Protein AF-A0A1W9M926-F1 (afdb_monomer_lite)

Sequence (802 aa):
GASPGLSLGDALQNATPGSVIRVARGFYTEPLTLTNIDGVTIEGGWTHTEGKWLRDKADPNTTVIMAMNAPSAVLLKNAPRTEVQGFTLVGTGGSAMNIENSSGIKISGNIIHIPLETASSARDSSGKTGAAGIKIAGTDGEIVKNRIHLIGDSVCGIVLSELTGDVRIENNIVYLQGNASEGIAEIGEKATPGTLLNNEFYGDADMILYRDGNSGKIMMNCSQLNDKSLADIAKRGGNFCNRLDMYAPCPPICAEVVTIPPIDDTDSDSMPDNWEIYYFNSLLQDGTGDYDNDGTKDSDEYLNLTSPADWKLKITLRPGDAADKGAQWSIDGGATWRRSGDSISDAGEYTLSFKEIPGWTAPETRSLTAENNQNLSVIAAYTLNSYTLNVSKSGCTGEIKINGEIQTVPWDGKFIWGEQVTLEAVQGTDCAFAQWTGGIITNPIAVTMDSDKTIKAAFAEAVPYFPAPRVTSVYMTLSGRIFDASDQHISDGDEVAAYIMSDTDKAANGLIAGWARYAAGYSLKIFGDDPATPEKDGAVEGDTIFLKTYNAARKREYALTLISGDNVWKNSALKTADWKYPFLESIPLHTGWNIISFGVNKCFYVGKKPACPMIEGIEYEAVGSIAEILSSIEGQYSYVRGFDCTGTKIYNLSRWSDMTYMAAGYGYEIKVNDDADVDEKGLIYLEMKGESVSGDKAIPLQKGWNLVGYLGKKVFYTGDMPEVIYPKDPVMCRITNIADAFCSIADQYSYIKAFDKTGAKFYNLSQWSNLKYAGPGYGYWIRVTDRDGVNLVWDSSCAKCG

Foldseek 3Di:
DDDPDPALVRVQVPDAAQEEAEDEFDEAQAAAAHEQHEQYEYAYQWHADPNDIDHALLAQLRAEFHNQPDQESEHAYNYENYEYGSHEFEGAAAENYEHELYEAYHYAHYEFEYDAVRQDDDQPPVRDQRYERYEYENYAHEDEHYEFEYEYARYEHYEFEHYPDAYAYYQYEHAYAYHAYEDYEYDDLRRAHLYDEQYEAHYAQRYFDYQDHNVRDTHRDPCCQADCVPVPRNYGHNYHYDHDHHPPQDDPVNNPPDPPDPQDLVVPLQAGPSQCCNQPVDSPQSQQDQQQPPPDTNNNCSVVSHHSQLFQEFEAEPDVVVLVQPKFKDQPQPPDTHGGGHTHNDWAWGWIDIDDGQQKDWADIGIDTGDSSHRDYYYTYIHGDKAKEFEEEDDDDKFKDKQRHTDDPRDMDMDTAQDKIWIFIGADLQKDWQAKPPRHRDGTDIDGPRYHYYIYIYIYGDDDPDDAADDDPWWEKEKEFEAELVRHGADFSKKKWKFFDDPVDPDDGGHTQWIDTADVIDIITFGAADPVDPDRRGHDQFTFIWMWIQRPVVRDIFTWDWDDWDRTTDTPYYTYTYIYGFNKWKFKDAAFKAKWFDQALEKEFEDDDDPFDAWPPRHYHYDPDPCVQQVQQPPFWQWKWWQTPVGIWIDGVDPPGPDTIDGHQTIMMTHGHPPGDADPVRIGIRIDGHHGFALQIWRFDDAFKGWTAGGHQEKEFEDDDDPADAIPDHHYFYDHDQCLQFVLCPPFWQKKWWAGPVGIFIDGVDPPGPDGIDGHGIIMITHTHPDHGRITGRPDPSNHGD

Secondary structure (DSSP, 8-state):
-PPPPSSHHHHHHT--TT-EEEEESEEE-S-EEEES--S-EEEEEEEEETTEEEE-SS-GGGEEEE-TTSS-SEEEES-TT-EEES-EEE-SSSEEEEEES-TTEEEES-EEEE-GGG---PPPTT---SSEEEEEES--EEEES-EEEEESTT-EEEEEES-SS-EEEES-EEEEESTT-EEEEEESTT---SEEES-EEEEETT-EEEE-TTT--EE-SHHHHHSSSS-S-SEEE--EEEEE-TTPPPPTTT--------S--SS-SSS-HHHHHHHTSSS---S-S-SS-SSS-HHHHHHHT--TT--SEEEEEESHHHHHTT--EESBTTSSPBPTT-EE-S-EEEEEEE---TTEEPPPPEEEEE-TT--EEEEEEPEEPEEEEEEEEESSS-EEEETTEEE-SSEEEEEETT-EEEEEEEPBTTEEEEEBGGGB--SSEEEE-SS-EEEEEEEEEPPPSSPPPPP-S-EEEEEE-EE-TTSPBPPTT-EEEEEE--SS--SS--EEEEEEE-SSSEEEEEEBP-TTSSS--SB-TTPBEEEEEEETTTTEEEE-EEEEE--B--TT-EEEEEEEPPPEEEEEEESEEEEEE--BSEEEESSS---S---TT-EEEE-S-HHHHTGGGTTSEEEEEEEETTEEEEE-SSTT----EEETTBEEEEEE-TT----TTSEEEEEEESPBPPTTS-EEE-SEEEEEEP-SSEEEESSSPP----SSS-EEEE-SSGGGGGGGGTTTEEEEEEEETTEEEEE-SSTT----EE-TTBEEEEEE-S-SSEEE-SS-TTS---

Radius of gyration: 45.55 Å; chains: 1; bounding box: 112×53×126 Å

pLDDT: mean 83.93, std 14.17, range [36.62, 98.06]

Structure (mmCIF, N/CA/C/O backbone):
data_AF-A0A1W9M926-F1
#
_entry.id   AF-A0A1W9M926-F1
#
loop_
_atom_site.group_PDB
_atom_site.id
_atom_site.type_symbol
_atom_site.label_atom_id
_atom_site.label_alt_id
_atom_site.label_comp_id
_atom_site.label_asym_id
_atom_site.label_entity_id
_atom_site.label_seq_id
_atom_site.pdbx_PDB_ins_code
_atom_site.Cartn_x
_atom_site.Cartn_y
_atom_site.Cartn_z
_atom_site.occupancy
_atom_site.B_iso_or_equiv
_atom_site.auth_seq_id
_atom_site.auth_comp_id
_atom_site.auth_asym_id
_atom_site.auth_atom_id
_atom_site.pdbx_PDB_model_num
ATOM 1 N N . GLY A 1 1 ? -50.169 9.033 55.155 1.00 41.88 1 GLY A N 1
ATOM 2 C CA . GLY A 1 1 ? -50.485 9.787 53.934 1.00 41.88 1 GLY A CA 1
ATOM 3 C C . GLY A 1 1 ? -50.122 11.229 54.166 1.00 41.88 1 GLY A C 1
ATOM 4 O O . GLY A 1 1 ? -50.717 11.841 55.040 1.00 41.88 1 GLY A O 1
ATOM 5 N N . ALA A 1 2 ? -49.134 11.723 53.429 1.00 37.06 2 ALA A N 1
ATOM 6 C CA . ALA A 1 2 ? -48.926 13.147 53.197 1.00 37.06 2 ALA A CA 1
ATOM 7 C C . ALA A 1 2 ? -49.417 13.453 51.770 1.00 37.06 2 ALA A C 1
ATOM 9 O O . ALA A 1 2 ? -49.524 12.528 50.960 1.00 37.06 2 ALA A O 1
ATOM 10 N N . SER A 1 3 ? -49.745 14.712 51.476 1.00 41.66 3 SER A N 1
ATOM 11 C CA . SER A 1 3 ? -50.031 15.137 50.097 1.00 41.66 3 SER A CA 1
ATOM 12 C C . SER A 1 3 ? -48.819 14.845 49.203 1.00 41.66 3 SER A C 1
ATOM 14 O O . SER A 1 3 ? -47.698 14.969 49.702 1.00 41.66 3 SER A O 1
ATOM 16 N N . PRO A 1 4 ? -48.987 14.516 47.906 1.00 50.03 4 PRO A N 1
ATOM 17 C CA . PRO A 1 4 ? -47.882 14.666 46.967 1.00 50.03 4 PRO A CA 1
ATOM 18 C C . PRO A 1 4 ? -47.344 16.101 47.071 1.00 50.03 4 PRO A C 1
ATOM 20 O O . PRO A 1 4 ? -48.129 17.057 47.086 1.00 50.03 4 PRO A O 1
ATOM 23 N N . GLY A 1 5 ? -46.023 16.233 47.211 1.00 51.94 5 GLY A N 1
ATOM 24 C CA . GLY A 1 5 ? -45.343 17.520 47.080 1.00 51.94 5 GLY A CA 1
ATOM 25 C C . GLY A 1 5 ? -45.495 18.030 45.649 1.00 51.94 5 GLY A C 1
ATOM 26 O O . GLY A 1 5 ? -45.575 17.231 44.717 1.00 51.94 5 GLY A O 1
ATOM 27 N N . LEU A 1 6 ? -45.568 19.349 45.474 1.00 60.62 6 LEU A N 1
ATOM 28 C CA . LEU A 1 6 ? -45.731 19.958 44.149 1.00 60.62 6 LEU A CA 1
ATOM 29 C C . LEU A 1 6 ? -44.411 19.983 43.352 1.00 60.62 6 LEU A C 1
ATOM 31 O O . LEU A 1 6 ? -44.442 20.184 42.142 1.00 60.62 6 LEU A O 1
ATOM 35 N N . SER A 1 7 ? -43.279 19.752 44.023 1.00 78.50 7 SER A N 1
ATOM 36 C CA . SER A 1 7 ? -41.919 19.683 43.473 1.00 78.50 7 SER A CA 1
ATOM 37 C C . SER A 1 7 ? -41.046 18.691 44.262 1.00 78.50 7 SER A C 1
ATOM 39 O O . SER A 1 7 ? -41.412 18.273 45.370 1.00 78.50 7 SER A O 1
ATOM 41 N N . LEU A 1 8 ? -39.875 18.328 43.722 1.00 83.06 8 LEU A N 1
ATOM 42 C CA . LEU A 1 8 ? -38.863 17.549 44.446 1.00 83.06 8 LEU A CA 1
ATOM 43 C C . LEU A 1 8 ? -38.283 18.371 45.611 1.00 83.06 8 LEU A C 1
ATOM 45 O O . LEU A 1 8 ? -38.118 17.842 46.712 1.00 83.06 8 LEU A O 1
ATOM 49 N N . GLY A 1 9 ? -38.052 19.671 45.411 1.00 82.94 9 GLY A N 1
ATOM 50 C CA . GLY A 1 9 ? -37.589 20.593 46.447 1.00 82.94 9 GLY A CA 1
ATOM 51 C C . GLY A 1 9 ? -38.538 20.693 47.646 1.00 82.94 9 GLY A C 1
ATOM 52 O O . GLY A 1 9 ? -38.073 20.695 48.789 1.00 82.94 9 GLY A O 1
ATOM 53 N N . ASP A 1 10 ? -39.856 20.704 47.422 1.00 83.19 10 ASP A N 1
ATOM 54 C CA . ASP A 1 10 ? -40.851 20.676 48.505 1.00 83.19 10 ASP A CA 1
ATOM 55 C C . ASP A 1 10 ? -40.816 19.349 49.274 1.00 83.19 10 ASP A C 1
ATOM 57 O O . ASP A 1 10 ? -40.918 19.341 50.504 1.00 83.19 10 ASP A O 1
ATOM 61 N N . ALA A 1 11 ? -40.664 18.220 48.573 1.00 86.06 11 ALA A N 1
ATOM 62 C CA . ALA A 1 11 ? -40.590 16.902 49.201 1.00 86.06 11 ALA A CA 1
ATOM 63 C C . ALA A 1 11 ? -39.337 16.756 50.084 1.00 86.06 11 ALA A C 1
ATOM 65 O O . ALA A 1 11 ? -39.424 16.219 51.189 1.00 86.06 11 ALA A O 1
ATOM 66 N N . LEU A 1 12 ? -38.196 17.286 49.630 1.00 87.56 12 LEU A N 1
ATOM 67 C CA . LEU A 1 12 ? -36.934 17.298 50.376 1.00 87.56 12 LEU A CA 1
ATOM 68 C C . LEU A 1 12 ? -36.994 18.217 51.606 1.00 87.56 12 LEU A C 1
ATOM 70 O O . LEU A 1 12 ? -36.557 17.820 52.684 1.00 87.56 12 LEU A O 1
ATOM 74 N N . GLN A 1 13 ? -37.575 19.417 51.484 1.00 86.25 13 GLN A N 1
ATOM 75 C CA . GLN A 1 13 ? -37.708 20.359 52.608 1.00 86.25 13 GLN A CA 1
ATOM 76 C C . GLN A 1 13 ? -38.656 19.868 53.710 1.00 86.25 13 GLN A C 1
ATOM 78 O O . GLN A 1 13 ? -38.447 20.182 54.880 1.00 86.25 13 GLN A O 1
ATOM 83 N N . ASN A 1 14 ? -39.695 19.108 53.352 1.00 86.00 14 ASN A N 1
ATOM 84 C CA . ASN A 1 14 ? -40.671 18.560 54.300 1.00 86.00 14 ASN A CA 1
ATOM 85 C C . ASN A 1 14 ? -40.323 17.137 54.777 1.00 86.00 14 ASN A C 1
ATOM 87 O O . ASN A 1 14 ? -41.123 16.507 55.476 1.00 86.00 14 ASN A O 1
ATOM 91 N N . ALA A 1 15 ? -39.149 16.617 54.411 1.00 88.44 15 ALA A N 1
ATOM 92 C CA . ALA A 1 15 ? -38.682 15.321 54.871 1.00 88.44 15 ALA A CA 1
ATOM 93 C C . ALA A 1 15 ? -38.486 15.301 56.397 1.00 88.44 15 ALA A C 1
ATOM 95 O O . ALA A 1 15 ? -38.077 16.277 57.025 1.00 88.44 15 ALA A O 1
ATOM 96 N N . THR A 1 16 ? -38.746 14.142 56.999 1.00 91.69 16 THR A N 1
ATOM 97 C CA . THR A 1 16 ? -38.473 13.867 58.422 1.00 91.69 16 THR A CA 1
ATOM 98 C C . THR A 1 16 ? -37.527 12.670 58.554 1.00 91.69 16 THR A C 1
ATOM 100 O O . THR A 1 16 ? -37.456 11.869 57.617 1.00 91.69 16 THR A O 1
ATOM 103 N N . PRO A 1 17 ? -36.779 12.511 59.661 1.00 93.94 17 PRO A N 1
ATOM 104 C CA . PRO A 1 17 ? -35.857 11.385 59.801 1.00 93.94 17 PRO A CA 1
ATOM 105 C C . PRO A 1 17 ? -36.549 10.030 59.580 1.00 93.94 17 PRO A C 1
ATOM 107 O O . PRO A 1 17 ? -37.628 9.796 60.125 1.00 93.94 17 PRO A O 1
ATOM 110 N N . GLY A 1 18 ? -35.955 9.150 58.768 1.00 90.50 18 GLY A N 1
ATOM 111 C CA . GLY A 1 18 ? -36.580 7.884 58.353 1.00 90.50 18 GLY A CA 1
ATOM 112 C C . GLY A 1 18 ? -37.548 7.968 57.159 1.00 90.50 18 GLY A C 1
ATOM 113 O O . GLY A 1 18 ? -38.250 6.993 56.887 1.00 90.50 18 GLY A O 1
ATOM 114 N N . SER A 1 19 ? -37.661 9.113 56.471 1.00 91.75 19 SER A N 1
ATOM 115 C CA . SER A 1 19 ? -38.584 9.271 55.330 1.00 91.75 19 SER A CA 1
ATOM 116 C C . SER A 1 19 ? -38.108 8.541 54.071 1.00 91.75 19 SER A C 1
ATOM 118 O O . SER A 1 19 ? -36.921 8.538 53.759 1.00 91.75 19 SER A O 1
ATOM 120 N N . VAL A 1 20 ? -39.061 8.017 53.294 1.00 91.31 20 VAL A N 1
ATOM 121 C CA . VAL A 1 20 ? -38.831 7.534 51.923 1.00 91.31 20 VAL A CA 1
ATOM 122 C C . VAL A 1 20 ? -39.454 8.524 50.941 1.00 91.31 20 VAL A C 1
ATOM 124 O O . VAL A 1 20 ? -40.668 8.741 50.966 1.00 91.31 20 VAL A O 1
ATOM 127 N N . ILE A 1 21 ? -38.629 9.120 50.083 1.00 90.69 21 ILE A N 1
ATOM 128 C CA . ILE A 1 21 ? -39.025 10.058 49.032 1.00 90.69 21 ILE A CA 1
ATOM 129 C C . ILE A 1 21 ? -39.014 9.306 47.703 1.0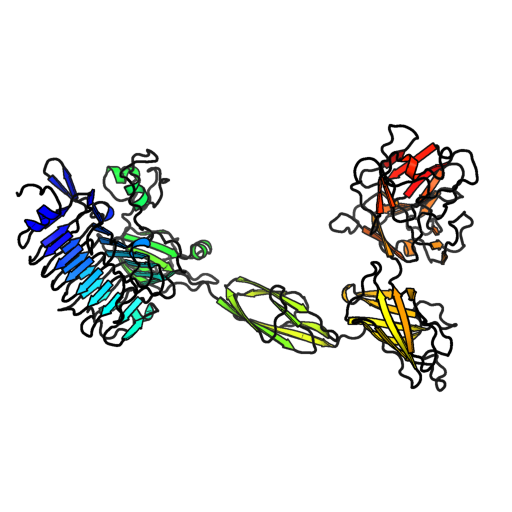0 90.69 21 ILE A C 1
ATOM 131 O O . ILE A 1 21 ? -37.971 8.845 47.247 1.00 90.69 21 ILE A O 1
ATOM 135 N N . ARG A 1 22 ? -40.187 9.196 47.081 1.00 88.19 22 ARG A N 1
ATOM 136 C CA . ARG A 1 22 ? -40.361 8.594 45.756 1.00 88.19 22 ARG A CA 1
ATOM 137 C C . ARG A 1 22 ? -40.492 9.699 44.732 1.00 88.19 22 ARG A C 1
ATOM 139 O O . ARG A 1 22 ? -41.355 10.564 44.879 1.00 88.19 22 ARG A O 1
ATOM 146 N N . VAL A 1 23 ? -39.634 9.671 43.727 1.00 87.19 23 VAL A N 1
ATOM 147 C CA . VAL A 1 23 ? -39.587 10.665 42.660 1.00 87.19 23 VAL A CA 1
ATOM 148 C C . VAL A 1 23 ? -40.170 10.032 41.409 1.00 87.19 23 VAL A C 1
ATOM 150 O O . VAL A 1 23 ? -39.828 8.903 41.054 1.00 87.19 23 VAL A O 1
ATOM 153 N N . ALA A 1 24 ? -41.114 10.733 40.786 1.00 81.19 24 ALA A N 1
ATOM 154 C CA . ALA A 1 24 ? -41.780 10.223 39.603 1.00 81.19 24 ALA A CA 1
ATOM 155 C C . ALA A 1 24 ? -40.819 10.180 38.401 1.00 81.19 24 ALA A C 1
ATOM 157 O O . ALA A 1 24 ? -39.775 10.837 38.391 1.00 81.19 24 ALA A O 1
ATOM 158 N N . ARG A 1 25 ? -41.183 9.423 37.366 1.00 78.00 25 ARG A N 1
ATOM 159 C CA . ARG A 1 25 ? -40.546 9.522 36.055 1.00 78.00 25 ARG A CA 1
ATOM 160 C C . ARG A 1 25 ? -40.682 10.948 35.505 1.00 78.00 25 ARG A C 1
ATOM 162 O O . ARG A 1 25 ? -41.720 11.587 35.688 1.00 78.00 25 ARG A O 1
ATOM 169 N N . GLY A 1 26 ? -39.646 11.438 34.836 1.00 67.62 26 GLY A N 1
ATOM 170 C CA . GLY A 1 26 ? -39.593 12.788 34.281 1.00 67.62 26 GLY A CA 1
ATOM 171 C C . GLY A 1 26 ? -38.226 13.454 34.414 1.00 67.62 26 GLY A C 1
ATOM 172 O O . GLY A 1 26 ? -37.280 12.896 34.973 1.00 67.62 26 GLY A O 1
ATOM 173 N N . PHE A 1 27 ? -38.147 14.674 33.887 1.00 69.44 27 PHE A N 1
ATOM 174 C CA . PHE A 1 27 ? -36.943 15.497 33.861 1.00 69.44 27 PHE A CA 1
ATOM 175 C C . PHE A 1 27 ? -37.046 16.647 34.871 1.00 69.44 27 PHE A C 1
ATOM 177 O O . PHE A 1 27 ? -37.952 17.478 34.794 1.00 69.44 27 PHE A O 1
ATOM 184 N N . TYR A 1 28 ? -36.100 16.701 35.806 1.00 78.31 28 TYR A N 1
ATOM 185 C CA . TYR A 1 28 ? -36.059 17.641 36.921 1.00 78.31 28 TYR A CA 1
ATOM 186 C C . TYR A 1 28 ? -34.865 18.589 36.771 1.00 78.31 28 TYR A C 1
ATOM 188 O O . TYR A 1 28 ? -33.709 18.166 36.763 1.00 78.31 28 TYR A O 1
ATOM 196 N N . THR A 1 29 ? -35.139 19.892 36.682 1.00 72.81 29 THR A N 1
ATOM 197 C CA . THR A 1 29 ? -34.106 20.946 36.624 1.00 72.81 29 THR A CA 1
ATOM 198 C C . THR A 1 29 ? -33.660 21.442 38.003 1.00 72.81 29 THR A C 1
ATOM 200 O O . THR A 1 29 ? -32.699 22.208 38.115 1.00 72.81 29 THR A O 1
ATOM 203 N N . GLU A 1 30 ? -34.358 21.020 39.059 1.00 79.94 30 GLU A N 1
ATOM 204 C CA . GLU A 1 30 ? -34.054 21.326 40.456 1.00 79.94 30 GLU A CA 1
ATOM 205 C C . GLU A 1 30 ? -33.054 20.310 41.049 1.00 79.94 30 GLU A C 1
ATOM 207 O O . GLU A 1 30 ? -33.212 19.108 40.836 1.00 79.94 30 GLU A O 1
ATOM 212 N N . PRO A 1 31 ? -32.017 20.749 41.791 1.00 85.88 31 PRO A N 1
ATOM 213 C CA . PRO A 1 31 ? -31.062 19.842 42.425 1.00 85.88 31 PRO A CA 1
ATOM 214 C C . PRO A 1 31 ? -31.685 19.096 43.609 1.00 85.88 31 PRO A C 1
ATOM 216 O O . PRO A 1 31 ? -32.376 19.686 44.444 1.00 85.88 31 PRO A O 1
ATOM 219 N N . LEU A 1 32 ? -31.318 17.827 43.778 1.00 91.50 32 LEU A N 1
ATOM 220 C CA . LEU A 1 32 ? -31.578 17.085 45.007 1.00 91.50 32 LEU A CA 1
ATOM 221 C C . LEU A 1 32 ? -30.632 17.616 46.094 1.00 91.50 32 LEU A C 1
ATOM 223 O O . LEU A 1 32 ? -29.452 17.275 46.128 1.00 91.50 32 LEU A O 1
ATOM 227 N N . THR A 1 33 ? -31.143 18.457 46.993 1.00 91.88 33 THR A N 1
ATOM 228 C CA . THR A 1 33 ? -30.385 18.974 48.142 1.00 91.88 33 THR A CA 1
ATOM 229 C C . THR A 1 33 ? -31.000 18.497 49.453 1.00 91.88 33 THR A C 1
ATOM 231 O O . THR A 1 33 ? -32.162 18.782 49.733 1.00 91.88 33 THR A O 1
ATOM 234 N N . LEU A 1 34 ? -30.208 17.812 50.279 1.00 93.81 34 LEU A N 1
ATOM 235 C CA . LEU A 1 34 ? -30.624 17.285 51.577 1.00 93.81 34 LEU A CA 1
ATOM 236 C C . LEU A 1 34 ? -29.589 17.655 52.648 1.00 93.81 34 LEU A C 1
ATOM 238 O O . LEU A 1 34 ? -28.403 17.345 52.512 1.00 93.81 34 LEU A O 1
ATOM 242 N N . THR A 1 35 ? -30.017 18.329 53.723 1.00 94.50 35 THR A N 1
ATOM 243 C CA . THR A 1 35 ? -29.088 18.787 54.770 1.00 94.50 35 THR A CA 1
ATOM 244 C C . THR A 1 35 ? -29.622 18.595 56.186 1.00 94.50 35 THR A C 1
ATOM 246 O O . THR A 1 35 ? -30.802 18.829 56.434 1.00 94.50 35 THR A O 1
ATOM 249 N N . ASN A 1 36 ? -28.733 18.244 57.123 1.00 95.31 36 ASN A N 1
ATOM 250 C CA . ASN A 1 36 ? -29.004 18.158 58.568 1.00 95.31 36 ASN A CA 1
ATOM 251 C C . ASN A 1 36 ? -30.188 17.237 58.948 1.00 95.31 36 ASN A C 1
ATOM 253 O O . ASN A 1 36 ? -30.974 17.561 59.840 1.00 95.31 36 ASN A O 1
ATOM 257 N N . ILE A 1 37 ? -30.324 16.097 58.267 1.00 94.81 37 ILE A N 1
ATOM 258 C CA . ILE A 1 37 ? -31.430 15.141 58.427 1.00 94.81 37 ILE A CA 1
ATOM 259 C C . ILE A 1 37 ? -30.931 13.705 58.239 1.00 94.81 37 ILE A C 1
ATOM 261 O O . ILE A 1 37 ? -30.029 13.453 57.453 1.00 94.81 37 ILE A O 1
ATOM 265 N N . ASP A 1 38 ? -31.498 12.768 58.988 1.00 95.06 38 ASP A N 1
ATOM 266 C CA . ASP A 1 38 ? -30.922 11.445 59.231 1.00 95.06 38 ASP A CA 1
ATOM 267 C C . ASP A 1 38 ? -31.833 10.322 58.709 1.00 95.06 38 ASP A C 1
ATOM 269 O O . ASP A 1 38 ? -33.032 10.299 58.997 1.00 95.06 38 ASP A O 1
ATOM 273 N N . GLY A 1 39 ? -31.270 9.379 57.952 1.00 93.88 39 GLY A N 1
ATOM 274 C CA . GLY A 1 39 ? -31.962 8.167 57.511 1.00 93.88 39 GLY A CA 1
ATOM 275 C C . GLY A 1 39 ? -33.020 8.385 56.428 1.00 93.88 39 GLY A C 1
ATOM 276 O O . GLY A 1 39 ? -34.117 7.851 56.558 1.00 93.88 39 GLY A O 1
ATOM 277 N N . VAL A 1 40 ? -32.747 9.198 55.403 1.00 96.56 40 VAL A N 1
ATOM 278 C CA . VAL A 1 40 ? -33.693 9.433 54.294 1.00 96.56 40 VAL A CA 1
ATOM 279 C C . VAL A 1 40 ? -33.354 8.533 53.103 1.00 96.56 40 VAL A C 1
ATOM 281 O O . VAL A 1 40 ? -32.231 8.560 52.612 1.00 96.56 40 VAL A O 1
ATOM 284 N N . THR A 1 41 ? -34.324 7.780 52.590 1.00 95.25 41 THR A N 1
ATOM 285 C CA . THR A 1 41 ? -34.180 7.030 51.329 1.00 95.25 41 THR A CA 1
ATOM 286 C C . THR A 1 41 ? -34.829 7.821 50.199 1.00 95.25 41 THR A C 1
ATOM 288 O O . THR A 1 41 ? -35.973 8.256 50.331 1.00 95.25 41 THR A O 1
ATOM 291 N N . ILE A 1 42 ? -34.124 8.006 49.086 1.00 94.25 42 ILE A N 1
ATOM 292 C CA . ILE A 1 42 ? -34.592 8.757 47.919 1.00 94.25 42 ILE A CA 1
ATOM 293 C C . ILE A 1 42 ? -34.499 7.852 46.690 1.00 94.25 42 ILE A C 1
ATOM 295 O O . ILE A 1 42 ? -33.432 7.327 46.368 1.00 94.25 42 ILE A O 1
ATOM 299 N N . GLU A 1 43 ? -35.632 7.653 46.021 1.00 91.62 43 GLU A N 1
ATOM 300 C CA . GLU A 1 43 ? -35.806 6.645 44.973 1.00 91.62 43 GLU A CA 1
ATOM 301 C C . GLU A 1 43 ? -36.395 7.271 43.704 1.00 91.62 43 GLU A C 1
ATOM 303 O O . GLU A 1 43 ? -37.510 7.800 43.742 1.00 91.62 43 GLU A O 1
ATOM 308 N N . GLY A 1 44 ? -35.683 7.177 42.582 1.00 86.81 44 GLY A N 1
ATOM 309 C CA . GLY A 1 44 ? -36.226 7.436 41.248 1.00 86.81 44 GLY A CA 1
ATOM 310 C C . GLY A 1 44 ? -36.883 6.188 40.646 1.00 86.81 44 GLY A C 1
ATOM 311 O O . GLY A 1 44 ? -36.934 5.125 41.277 1.00 86.81 44 GLY A O 1
ATOM 312 N N . GLY A 1 45 ? -37.432 6.326 39.440 1.00 75.31 45 GLY A N 1
ATOM 313 C CA . GLY A 1 45 ? -38.120 5.242 38.737 1.00 75.31 45 GLY A CA 1
ATOM 314 C C . GLY A 1 45 ? -39.452 4.836 39.355 1.00 75.31 45 GLY A C 1
ATOM 315 O O . GLY A 1 45 ? -39.746 3.648 39.516 1.00 75.31 45 GLY A O 1
ATOM 316 N N . TRP A 1 46 ? -40.264 5.830 39.716 1.00 80.88 46 TRP A N 1
ATOM 317 C CA . TRP A 1 46 ? -41.643 5.619 40.144 1.00 80.88 46 TRP A CA 1
ATOM 318 C C . TRP A 1 46 ? -42.656 6.262 39.198 1.00 80.88 46 TRP A C 1
ATOM 320 O O . TRP A 1 46 ? -42.415 7.291 38.578 1.00 80.88 46 TRP A O 1
ATOM 330 N N . THR A 1 47 ? -43.863 5.715 39.181 1.00 77.44 47 THR A N 1
ATOM 331 C CA . THR A 1 47 ? -45.017 6.275 38.481 1.00 77.44 47 THR A CA 1
ATOM 332 C C . THR A 1 47 ? -46.148 6.539 39.468 1.00 77.44 47 THR A C 1
ATOM 334 O O . THR A 1 47 ? -46.417 5.727 40.358 1.00 77.44 47 THR A O 1
ATOM 337 N N . HIS A 1 48 ? -46.814 7.689 39.323 1.00 71.31 48 HIS A N 1
ATOM 338 C CA . HIS A 1 48 ? -47.930 8.096 40.172 1.00 71.31 48 HIS A CA 1
ATOM 339 C C . HIS A 1 48 ? -49.235 8.196 39.371 1.00 71.31 48 HIS A C 1
ATOM 341 O O . HIS A 1 48 ? -49.485 9.187 38.685 1.00 71.31 48 HIS A O 1
ATOM 347 N N . THR A 1 49 ? -50.092 7.184 39.515 1.00 68.50 49 THR A N 1
ATOM 348 C CA . THR A 1 49 ? -51.362 7.055 38.780 1.00 68.50 49 THR A CA 1
ATOM 349 C C . THR A 1 49 ? -52.497 6.806 39.771 1.00 68.50 49 THR A C 1
ATOM 351 O O . THR A 1 49 ? -52.381 5.955 40.650 1.00 68.50 49 THR A O 1
ATOM 354 N N . GLU A 1 50 ? -53.594 7.567 39.672 1.00 70.69 50 GLU A N 1
ATOM 355 C CA . GLU A 1 50 ? -54.781 7.448 40.548 1.00 70.69 50 GLU A CA 1
ATOM 356 C C . GLU A 1 50 ? -54.486 7.469 42.069 1.00 70.69 50 GLU A C 1
ATOM 358 O O . GLU A 1 50 ? -55.169 6.823 42.866 1.00 70.69 50 GLU A O 1
ATOM 363 N N . GLY A 1 51 ? -53.453 8.199 42.505 1.00 66.44 51 GLY A N 1
ATOM 364 C CA . GLY A 1 51 ? -53.059 8.255 43.921 1.00 66.44 51 GLY A CA 1
ATOM 365 C C . GLY A 1 51 ? -52.226 7.059 44.403 1.00 66.44 51 GLY A C 1
ATOM 366 O O . GLY A 1 51 ? -51.953 6.948 45.600 1.00 66.44 51 GLY A O 1
ATOM 367 N N . LYS A 1 52 ? -51.825 6.153 43.501 1.00 74.12 52 LYS A N 1
ATOM 368 C CA . LYS A 1 52 ? -50.939 5.018 43.784 1.00 74.12 52 LYS A CA 1
ATOM 369 C C . LYS A 1 52 ? -49.541 5.302 43.251 1.00 74.12 52 LYS A C 1
ATOM 371 O O . LYS A 1 52 ? -49.385 5.773 42.130 1.00 74.12 52 LYS A O 1
ATOM 376 N N . TRP A 1 53 ? -48.540 4.954 44.053 1.00 75.06 53 TRP A N 1
ATOM 377 C CA . TRP A 1 53 ? -47.136 4.936 43.655 1.00 75.06 53 TRP A CA 1
ATOM 378 C C . TRP A 1 53 ? -46.754 3.510 43.262 1.00 75.06 53 TRP A C 1
ATOM 380 O O . TRP A 1 53 ? -46.805 2.608 44.100 1.00 75.06 53 TRP A O 1
ATOM 390 N N . LEU A 1 54 ? -46.393 3.316 41.997 1.00 76.00 54 LEU A N 1
ATOM 391 C CA . LEU A 1 54 ? -45.885 2.061 41.446 1.00 76.00 54 LEU A CA 1
ATOM 392 C C . LEU A 1 54 ? -44.406 2.250 41.114 1.00 76.00 54 LEU A C 1
ATOM 394 O O . LEU A 1 54 ? -44.041 3.292 40.576 1.00 76.00 54 LEU A O 1
ATOM 398 N N . ARG A 1 55 ? -43.556 1.284 41.469 1.00 67.69 55 ARG A N 1
ATOM 399 C CA . ARG A 1 55 ? -42.150 1.310 41.059 1.00 67.69 55 ARG A CA 1
ATOM 400 C C . ARG A 1 55 ? -42.085 0.722 39.658 1.00 67.69 55 ARG A C 1
ATOM 402 O O . ARG A 1 55 ? -42.571 -0.391 39.457 1.00 67.69 55 ARG A O 1
ATOM 409 N N . ASP A 1 56 ? -41.483 1.451 38.732 1.00 56.00 56 ASP A N 1
ATOM 410 C CA . ASP A 1 56 ? -41.031 0.873 37.469 1.00 56.00 56 ASP A CA 1
ATOM 411 C C . ASP A 1 56 ? -39.856 -0.094 37.780 1.00 56.00 56 ASP A C 1
ATOM 413 O O . ASP A 1 56 ? -39.465 -0.232 38.946 1.00 56.00 56 ASP A O 1
ATOM 417 N N . LYS A 1 57 ? -39.282 -0.822 36.810 1.00 52.53 57 LYS A N 1
ATOM 418 C CA . LYS A 1 57 ? -38.199 -1.808 37.068 1.00 52.53 57 LYS A CA 1
ATOM 419 C C . LYS A 1 57 ? -36.839 -1.160 37.422 1.00 52.53 57 LYS A C 1
ATOM 421 O O . LYS A 1 57 ? -35.826 -1.439 36.799 1.00 52.53 57 LYS A O 1
ATOM 426 N N . ALA A 1 58 ? -36.818 -0.302 38.444 1.00 50.25 58 ALA A N 1
ATOM 427 C CA . ALA A 1 58 ? -35.655 0.395 38.999 1.00 50.25 58 ALA A CA 1
ATOM 428 C C . ALA A 1 58 ? -34.734 1.054 37.950 1.00 50.25 58 ALA A C 1
ATOM 430 O O . ALA A 1 58 ? -33.534 1.169 38.188 1.00 50.25 58 ALA A O 1
ATOM 431 N N . ASP A 1 59 ? -35.290 1.481 36.812 1.00 59.16 59 ASP A N 1
ATOM 432 C CA . ASP A 1 59 ? -34.522 2.036 35.700 1.00 59.16 59 ASP A CA 1
ATOM 433 C C . ASP A 1 59 ? -34.155 3.511 35.961 1.00 59.16 59 ASP A C 1
ATOM 435 O O . ASP A 1 59 ? -35.054 4.363 35.985 1.00 59.16 59 ASP A O 1
ATOM 439 N N . PRO A 1 60 ? -32.860 3.841 36.132 1.00 58.09 60 PRO A N 1
ATOM 440 C CA . PRO A 1 60 ? -32.413 5.208 36.365 1.00 58.09 60 PRO A CA 1
ATOM 441 C C . PRO A 1 60 ? -32.706 6.183 35.218 1.00 58.09 60 PRO A C 1
ATOM 443 O O . PRO A 1 60 ? -32.758 7.386 35.477 1.00 58.09 60 PRO A O 1
ATOM 446 N N . ASN A 1 61 ? -32.922 5.731 33.977 1.00 59.16 61 ASN A N 1
ATOM 447 C CA . ASN A 1 61 ? -33.224 6.638 32.859 1.00 59.16 61 ASN A CA 1
ATOM 448 C C . ASN A 1 61 ? -34.627 7.252 32.938 1.00 59.16 61 ASN A C 1
ATOM 450 O O . ASN A 1 61 ? -34.872 8.320 32.378 1.00 59.16 61 ASN A O 1
ATOM 454 N N . THR A 1 62 ? -35.544 6.640 33.690 1.00 64.62 62 THR A N 1
ATOM 455 C CA . THR A 1 62 ? -36.908 7.165 33.844 1.00 64.62 62 THR A CA 1
ATOM 456 C C . THR A 1 62 ? -36.988 8.446 34.684 1.00 64.62 62 THR A C 1
ATOM 458 O O . THR A 1 62 ? -37.893 9.249 34.457 1.00 64.62 62 THR A O 1
ATOM 461 N N . THR A 1 63 ? -36.059 8.685 35.621 1.00 79.81 63 THR A N 1
ATOM 462 C CA . THR A 1 63 ? -36.022 9.899 36.459 1.00 79.81 63 THR A CA 1
ATOM 463 C C . THR A 1 63 ? -34.673 10.606 36.323 1.00 79.81 63 THR A C 1
ATOM 465 O O . THR A 1 63 ? -33.668 10.194 36.908 1.00 79.81 63 THR A O 1
ATOM 468 N N . VAL A 1 64 ? -34.662 11.716 35.583 1.00 80.50 64 VAL A N 1
ATOM 469 C CA . VAL A 1 64 ? -33.455 12.490 35.262 1.00 80.50 64 VAL A CA 1
ATOM 470 C C . VAL A 1 64 ? -33.396 13.765 36.104 1.00 80.50 64 VAL A C 1
ATOM 472 O O . VAL A 1 64 ? -34.354 14.534 36.123 1.00 80.50 64 VAL A O 1
ATOM 475 N N . ILE A 1 65 ? -32.260 14.033 36.749 1.00 83.12 65 ILE A N 1
ATOM 476 C CA . ILE A 1 65 ? -31.961 15.291 37.445 1.00 83.12 65 ILE A CA 1
ATOM 477 C C . ILE A 1 65 ? -30.804 15.988 36.725 1.00 83.12 65 ILE A C 1
ATOM 479 O O . ILE A 1 65 ? -29.671 15.506 36.747 1.00 83.12 65 ILE A O 1
ATOM 483 N N . MET A 1 66 ? -31.071 17.150 36.128 1.00 76.50 66 MET A N 1
ATOM 484 C CA . MET A 1 66 ? -30.065 18.019 35.510 1.00 76.50 66 MET A CA 1
ATOM 485 C C . MET A 1 66 ? -30.132 19.401 36.159 1.00 76.50 66 MET A C 1
ATOM 487 O O . MET A 1 66 ? -30.906 20.269 35.751 1.00 76.50 66 MET A O 1
ATOM 491 N N . ALA A 1 67 ? -29.311 19.628 37.181 1.00 65.56 67 ALA A N 1
ATOM 492 C CA . ALA A 1 67 ? -29.352 20.878 37.926 1.00 65.56 67 ALA A CA 1
ATOM 493 C C . ALA A 1 67 ? -28.673 22.019 37.148 1.00 65.56 67 ALA A C 1
ATOM 495 O O . ALA A 1 67 ? -27.480 22.275 37.286 1.00 65.56 67 ALA A O 1
ATOM 496 N N . MET A 1 68 ? -29.443 22.739 36.331 1.00 56.03 68 MET A N 1
ATOM 497 C CA . MET A 1 68 ? -28.929 23.788 35.433 1.00 56.03 68 MET A CA 1
ATOM 498 C C . MET A 1 68 ? -28.343 25.021 36.150 1.00 56.03 68 MET A C 1
ATOM 500 O O . MET A 1 68 ? -27.695 25.841 35.511 1.00 56.03 68 MET A O 1
ATOM 504 N N . ASN A 1 69 ? -28.577 25.178 37.460 1.00 60.94 69 ASN A N 1
ATOM 505 C CA . ASN A 1 69 ? -28.161 26.349 38.248 1.00 60.94 69 ASN A CA 1
ATOM 506 C C . ASN A 1 69 ? -27.552 25.977 39.620 1.00 60.94 69 ASN A C 1
ATOM 508 O O . ASN A 1 69 ? -27.660 26.751 40.572 1.00 60.94 69 ASN A O 1
ATOM 512 N N . ALA A 1 70 ? -26.954 24.789 39.761 1.00 69.31 70 ALA A N 1
ATOM 513 C CA . ALA A 1 70 ? -26.397 24.305 41.029 1.00 69.31 70 ALA A CA 1
ATOM 514 C C . ALA A 1 70 ? -24.983 23.716 40.852 1.00 69.31 70 ALA A C 1
ATOM 516 O O . ALA A 1 70 ? -24.661 23.233 39.770 1.00 69.31 70 ALA A O 1
ATOM 517 N N . PRO A 1 71 ? -24.136 23.701 41.902 1.00 71.38 71 PRO A N 1
ATOM 518 C CA . PRO A 1 71 ? -22.783 23.134 41.828 1.00 71.38 71 PRO A CA 1
ATOM 519 C C . PRO A 1 71 ? -22.751 21.597 41.720 1.00 71.38 71 PRO A C 1
ATOM 521 O O . PRO A 1 71 ? -21.684 21.031 41.473 1.00 71.38 71 PRO A O 1
ATOM 524 N N . SER A 1 72 ? -23.888 20.930 41.943 1.00 84.69 72 SER A N 1
ATOM 525 C CA . SER A 1 72 ? -24.092 19.497 41.720 1.00 84.69 72 SER A CA 1
ATOM 526 C C . SER A 1 72 ? -25.573 19.153 41.544 1.00 84.69 72 SER A C 1
ATOM 528 O O . SER A 1 7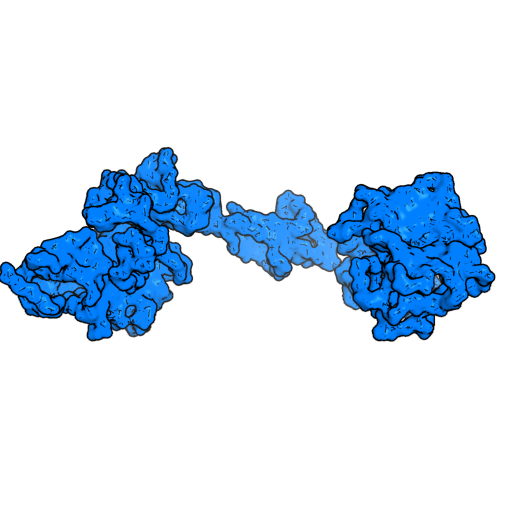2 ? -26.444 19.883 42.022 1.00 84.69 72 SER A O 1
ATOM 530 N N . ALA A 1 73 ? -25.859 18.029 40.879 1.00 86.12 73 ALA A N 1
ATOM 531 C CA . ALA A 1 73 ? -27.215 17.483 40.763 1.00 86.12 73 ALA A CA 1
ATOM 532 C C . ALA A 1 73 ? -27.711 16.911 42.102 1.00 86.12 73 ALA A C 1
ATOM 534 O O . ALA A 1 73 ? -28.891 17.031 42.429 1.00 86.12 73 ALA A O 1
ATOM 535 N N . VAL A 1 74 ? -26.791 16.345 42.893 1.00 93.19 74 VAL A N 1
ATOM 536 C CA . VAL A 1 74 ? -27.028 15.871 44.263 1.00 93.19 74 VAL A CA 1
ATOM 537 C C . VAL A 1 74 ? -26.094 16.589 45.239 1.00 93.19 74 VAL A C 1
ATOM 539 O O . VAL A 1 74 ? -24.884 16.667 45.007 1.00 93.19 74 VAL A O 1
ATOM 542 N N . LEU A 1 75 ? -26.639 17.092 46.347 1.00 93.25 75 LEU A N 1
ATOM 543 C CA . LEU A 1 75 ? -25.898 17.631 47.488 1.00 93.25 75 LEU A CA 1
ATOM 544 C C . LEU A 1 75 ? -26.443 17.048 48.799 1.00 93.25 75 LEU A C 1
ATOM 546 O O . LEU A 1 75 ? -27.552 17.378 49.218 1.00 93.25 75 LEU A O 1
ATOM 550 N N . LEU A 1 76 ? -25.636 16.226 49.470 1.00 96.00 76 LEU A N 1
ATOM 551 C CA . LEU A 1 76 ? -25.912 15.694 50.807 1.00 96.00 76 LEU A CA 1
ATOM 552 C C . LEU A 1 76 ? -24.948 16.338 51.812 1.00 96.00 76 LEU A C 1
ATOM 554 O O . LEU A 1 76 ? -23.736 16.295 51.606 1.00 96.00 76 LEU A O 1
ATOM 558 N N . LYS A 1 77 ? -25.449 16.941 52.898 1.00 96.44 77 LYS A N 1
ATOM 559 C CA . LYS A 1 77 ? -24.593 17.617 53.894 1.00 96.44 77 LYS A CA 1
ATOM 560 C C . LYS A 1 77 ? -25.081 17.416 55.325 1.00 96.44 77 LYS A C 1
ATOM 562 O O . LYS A 1 77 ? -26.175 17.859 55.670 1.00 96.44 77 LYS A O 1
ATOM 567 N N . ASN A 1 78 ? -24.253 16.817 56.181 1.00 96.94 78 ASN A N 1
ATOM 568 C CA . ASN A 1 78 ? -24.656 16.381 57.525 1.00 96.94 78 ASN A CA 1
ATOM 569 C C . ASN A 1 78 ? -25.920 15.492 57.468 1.00 96.94 78 ASN A C 1
ATOM 571 O O . ASN A 1 78 ? -26.857 15.686 58.246 1.00 96.94 78 ASN A O 1
ATOM 575 N N . ALA A 1 79 ? -25.983 14.588 56.487 1.00 96.69 79 ALA A N 1
ATOM 576 C CA . ALA A 1 79 ? -27.159 13.792 56.155 1.00 96.69 79 ALA A CA 1
ATOM 577 C C . ALA A 1 79 ? -26.879 12.278 56.286 1.00 96.69 79 ALA A C 1
ATOM 579 O O . ALA A 1 79 ? -26.850 11.560 55.280 1.00 96.69 79 ALA A O 1
ATOM 580 N N . PRO A 1 80 ? -26.589 11.779 57.504 1.00 96.25 80 PRO A N 1
ATOM 581 C CA . PRO A 1 80 ? -26.192 10.391 57.710 1.00 96.25 80 PRO A CA 1
ATOM 582 C C . PRO A 1 80 ? -27.306 9.412 57.326 1.00 96.25 80 PRO A C 1
ATOM 584 O O . PRO A 1 80 ? -28.491 9.740 57.371 1.00 96.25 80 PRO A O 1
ATOM 587 N N . ARG A 1 81 ? -26.915 8.185 56.973 1.00 96.44 81 ARG A N 1
ATOM 588 C CA . ARG A 1 81 ? -27.800 7.065 56.615 1.00 96.44 81 ARG A CA 1
ATOM 589 C C . ARG A 1 81 ? -28.731 7.355 55.433 1.00 96.44 81 ARG A C 1
ATOM 591 O O . ARG A 1 81 ? -29.794 6.752 55.321 1.00 96.44 81 ARG A O 1
ATOM 598 N N . THR A 1 82 ? -28.332 8.286 54.567 1.00 97.44 82 THR A N 1
ATOM 599 C CA . THR A 1 82 ? -29.085 8.643 53.363 1.00 97.44 82 THR A CA 1
ATOM 600 C C . THR A 1 82 ? -28.807 7.650 52.238 1.00 97.44 82 THR A C 1
ATOM 602 O O . THR A 1 82 ? -27.648 7.362 51.934 1.00 97.44 82 THR A O 1
ATOM 605 N N . GLU A 1 83 ? -29.864 7.168 51.591 1.00 97.12 83 GLU A N 1
ATOM 606 C CA . GLU A 1 83 ? -29.792 6.312 50.406 1.00 97.12 83 GLU A CA 1
ATOM 607 C C . GLU A 1 83 ? -30.300 7.066 49.169 1.00 97.12 83 GLU A C 1
ATOM 609 O O . GLU A 1 83 ? -31.355 7.696 49.225 1.00 97.12 83 GLU A O 1
ATOM 614 N N . VAL A 1 84 ? -29.565 7.004 48.054 1.00 96.25 84 VAL A N 1
ATOM 615 C CA . VAL A 1 84 ? -29.948 7.607 46.764 1.00 96.25 84 VAL A CA 1
ATOM 616 C C . VAL A 1 84 ? -29.834 6.550 45.667 1.00 96.25 84 VAL A C 1
ATOM 618 O O . VAL A 1 84 ? -28.735 6.050 45.397 1.00 96.25 84 VAL A O 1
ATOM 621 N N . GLN A 1 85 ? -30.965 6.206 45.042 1.00 93.12 85 GLN A N 1
ATOM 622 C CA . GLN A 1 85 ? -31.024 5.149 44.031 1.00 93.12 85 GLN A CA 1
ATOM 623 C C . GLN A 1 85 ? -31.993 5.407 42.873 1.00 93.12 85 GLN A C 1
ATOM 625 O O . GLN A 1 85 ? -33.063 5.984 43.067 1.00 93.12 85 GLN A O 1
ATOM 630 N N . GLY A 1 86 ? -31.662 4.878 41.691 1.00 83.31 86 GLY A N 1
ATOM 631 C CA . GLY A 1 86 ? -32.550 4.865 40.525 1.00 83.31 86 GLY A CA 1
ATOM 632 C C . GLY A 1 86 ? -32.688 6.214 39.820 1.00 83.31 86 GLY A C 1
ATOM 633 O O . GLY A 1 86 ? -33.780 6.535 39.362 1.00 83.31 86 GLY A O 1
ATOM 634 N N . PHE A 1 87 ? -31.615 7.007 39.751 1.00 86.12 87 PHE A N 1
ATOM 635 C CA . PHE A 1 87 ? -31.597 8.297 39.050 1.00 86.12 87 PHE A CA 1
ATOM 636 C C . PHE A 1 87 ? -30.565 8.356 37.928 1.00 86.12 87 PHE A C 1
ATOM 638 O O . PHE A 1 87 ? -29.477 7.791 38.047 1.00 86.12 87 PHE A O 1
ATOM 645 N N . THR A 1 88 ? -30.862 9.160 36.909 1.00 82.75 88 THR A N 1
ATOM 646 C CA . THR A 1 88 ? -29.863 9.716 35.991 1.00 82.75 88 THR A CA 1
ATOM 647 C C . THR A 1 88 ? -29.498 11.120 36.450 1.00 82.75 88 THR A C 1
ATOM 649 O O . THR A 1 88 ? -30.351 12.001 36.521 1.00 82.75 88 THR A O 1
ATOM 652 N N . LEU A 1 89 ? -28.234 11.335 36.800 1.00 86.44 89 LEU A N 1
ATOM 653 C CA . LEU A 1 89 ? -27.737 12.544 37.450 1.00 86.44 89 LEU A CA 1
ATOM 654 C C . LEU A 1 89 ? -26.751 13.257 36.526 1.00 86.44 89 LEU A C 1
ATOM 656 O O . LEU A 1 89 ? -25.639 12.772 36.322 1.00 86.44 89 LEU A O 1
ATOM 660 N N . VAL A 1 90 ? -27.142 14.412 35.984 1.00 78.88 90 VAL A N 1
ATOM 661 C CA . VAL A 1 90 ? -26.318 15.173 35.035 1.00 78.88 90 VAL A CA 1
ATOM 662 C C . VAL A 1 90 ? -25.705 16.399 35.711 1.00 78.88 90 VAL A C 1
ATOM 664 O O . VAL A 1 90 ? -26.412 17.317 36.134 1.00 78.88 90 VAL A O 1
ATOM 667 N N . GLY A 1 91 ? -24.374 16.414 35.812 1.00 71.19 91 GLY A N 1
ATOM 668 C CA . GLY A 1 91 ? -23.597 17.563 36.276 1.00 71.19 91 GLY A CA 1
ATOM 669 C C . GLY A 1 91 ? -23.372 18.587 35.160 1.00 71.19 91 GLY A C 1
ATOM 670 O O . GLY A 1 91 ? -23.160 18.216 34.012 1.00 71.19 91 GLY A O 1
ATOM 671 N N . THR A 1 92 ? -23.418 19.877 35.500 1.00 64.00 92 THR A N 1
ATOM 672 C CA . THR A 1 92 ? -23.454 20.998 34.532 1.00 64.00 92 THR A CA 1
ATOM 673 C C . THR A 1 92 ? -22.349 22.047 34.726 1.00 64.00 92 THR A C 1
ATOM 675 O O . THR A 1 92 ? -22.285 23.016 33.974 1.00 64.00 92 THR A O 1
ATOM 678 N N . GLY A 1 93 ? -21.465 21.873 35.717 1.00 54.56 93 GLY A N 1
ATOM 679 C CA . GLY A 1 93 ? -20.369 22.815 36.001 1.00 54.56 93 GLY A CA 1
ATOM 680 C C . GLY A 1 93 ? -19.609 22.535 37.303 1.00 54.56 93 GLY A C 1
ATOM 681 O O . GLY A 1 93 ? -19.273 23.463 38.036 1.00 54.56 93 GLY A O 1
ATOM 682 N N . GLY A 1 94 ? -19.398 21.260 37.644 1.00 71.12 94 GLY A N 1
ATOM 683 C CA . GLY A 1 94 ? -18.836 20.858 38.936 1.00 71.12 94 GLY A CA 1
ATOM 684 C C . GLY A 1 94 ? -18.789 19.342 39.114 1.00 71.12 94 GLY A C 1
ATOM 685 O O . GLY A 1 94 ? -18.432 18.614 38.191 1.00 71.12 94 GLY A O 1
ATOM 686 N N . SER A 1 95 ? -19.154 18.855 40.300 1.00 82.31 95 SER A N 1
ATOM 687 C CA . SER A 1 95 ? -19.333 17.417 40.540 1.00 82.31 95 SER A CA 1
ATOM 688 C C . SER A 1 95 ? -20.797 17.027 40.335 1.00 82.31 95 SER A C 1
ATOM 690 O O . SER A 1 95 ? -21.674 17.808 40.683 1.00 82.31 95 SER A O 1
ATOM 692 N N . ALA A 1 96 ? -21.111 15.841 39.813 1.00 87.31 96 ALA A N 1
ATOM 693 C CA . ALA A 1 96 ? -22.514 15.430 39.680 1.00 87.31 96 ALA A CA 1
ATOM 694 C C . ALA A 1 96 ? -23.144 15.133 41.058 1.00 87.31 96 ALA A C 1
ATOM 696 O O . ALA A 1 96 ? -24.279 15.540 41.322 1.00 87.31 96 ALA A O 1
ATOM 697 N N . MET A 1 97 ? -22.376 14.529 41.974 1.00 93.44 97 MET A N 1
ATOM 698 C CA . MET A 1 97 ? -22.760 14.295 43.372 1.00 93.44 97 MET A CA 1
ATOM 699 C C . MET A 1 97 ? -21.717 14.865 44.343 1.00 93.44 97 MET A C 1
ATOM 701 O O . MET A 1 97 ? -20.534 14.551 44.228 1.00 93.44 97 MET A O 1
ATOM 705 N N . ASN A 1 98 ? -22.159 15.648 45.332 1.00 93.00 98 ASN A N 1
ATOM 706 C CA . ASN A 1 98 ? -21.347 16.108 46.464 1.00 93.00 98 ASN A CA 1
ATOM 707 C C . ASN A 1 98 ? -21.942 15.589 47.781 1.00 93.00 98 ASN A C 1
ATOM 709 O O . ASN A 1 98 ? -23.121 15.814 48.059 1.00 93.00 98 ASN A O 1
ATOM 713 N N . ILE A 1 99 ? -21.132 14.917 48.601 1.00 95.69 99 ILE A N 1
ATOM 714 C CA . ILE A 1 99 ? -21.550 14.324 49.878 1.00 95.69 99 ILE A CA 1
ATOM 715 C C . ILE A 1 99 ? -20.565 14.750 50.969 1.00 95.69 99 ILE A C 1
ATOM 717 O O . ILE A 1 99 ? -19.373 14.469 50.886 1.00 95.69 99 ILE A O 1
ATOM 721 N N . GLU A 1 100 ? -21.058 15.439 51.994 1.00 95.94 100 GLU A N 1
ATOM 722 C CA . GLU A 1 100 ? -20.244 16.020 53.062 1.00 95.94 100 GLU A CA 1
ATOM 723 C C . GLU A 1 100 ? -20.737 15.587 54.449 1.00 95.94 100 GLU A C 1
ATOM 725 O O . GLU A 1 100 ? -21.927 15.706 54.759 1.00 95.94 100 GLU A O 1
ATOM 730 N N . ASN A 1 101 ? -19.820 15.155 55.319 1.00 96.44 101 ASN A N 1
ATOM 731 C CA . ASN A 1 101 ? -20.063 14.875 56.743 1.00 96.44 101 ASN A CA 1
ATOM 732 C C . ASN A 1 101 ? -21.259 13.935 57.007 1.00 96.44 101 ASN A C 1
ATOM 734 O O . ASN A 1 101 ? -22.052 14.168 57.922 1.00 96.44 101 ASN A O 1
ATOM 738 N N . SER A 1 102 ? -21.449 12.921 56.160 1.00 96.81 102 SER A N 1
ATOM 739 C CA . SER A 1 102 ? -22.656 12.089 56.137 1.00 96.81 102 SER A CA 1
ATOM 740 C C . SER A 1 102 ? -22.270 10.617 56.254 1.00 96.81 102 SER A C 1
ATOM 742 O O . SER A 1 102 ? -21.928 9.994 55.261 1.00 96.81 102 SER A O 1
ATOM 744 N N . SER A 1 103 ? -22.289 10.051 57.461 1.00 94.88 103 SER A N 1
ATOM 745 C CA . SER A 1 103 ? -21.907 8.648 57.684 1.00 94.88 103 SER A CA 1
ATOM 746 C C . SER A 1 103 ? -23.012 7.657 57.303 1.00 94.88 103 SER A C 1
ATOM 748 O O . SER A 1 103 ? -24.200 7.952 57.430 1.00 94.88 103 SER A O 1
ATOM 750 N N . GLY A 1 104 ? -22.632 6.462 56.860 1.00 95.56 104 GLY A N 1
ATOM 751 C CA . GLY A 1 104 ? -23.524 5.369 56.483 1.00 95.56 104 GLY A CA 1
ATOM 752 C C . GLY A 1 104 ? -24.352 5.628 55.224 1.00 95.56 104 GLY A C 1
ATOM 753 O O . GLY A 1 104 ? -25.470 5.124 55.139 1.00 95.56 104 GLY A O 1
ATOM 754 N N . ILE A 1 105 ? -23.861 6.438 54.281 1.00 97.69 105 ILE A N 1
ATOM 755 C CA . ILE A 1 105 ? -24.566 6.691 53.011 1.00 97.69 105 ILE A CA 1
ATOM 756 C C . ILE A 1 105 ? -24.615 5.446 52.126 1.00 97.69 105 ILE A C 1
ATOM 758 O O . ILE A 1 105 ? -23.741 4.584 52.196 1.00 97.69 105 ILE A O 1
ATOM 762 N N . LYS A 1 106 ? -25.610 5.380 51.240 1.00 97.62 106 LYS A N 1
ATOM 763 C CA . LYS A 1 106 ? -25.686 4.363 50.190 1.00 97.62 106 LYS A CA 1
ATOM 764 C C . LYS A 1 106 ? -26.065 4.992 48.854 1.00 97.62 106 LYS A C 1
ATOM 766 O O . LYS A 1 106 ? -27.174 5.486 48.679 1.00 97.62 106 LYS A O 1
ATOM 771 N N . ILE A 1 107 ? -25.142 4.966 47.903 1.00 97.31 107 ILE A N 1
ATOM 772 C CA . ILE A 1 107 ? -25.344 5.462 46.541 1.00 97.31 107 ILE A CA 1
ATOM 773 C C . ILE A 1 107 ? -25.364 4.254 45.617 1.00 97.31 107 ILE A C 1
ATOM 775 O O . ILE A 1 107 ? -24.333 3.592 45.461 1.00 97.31 107 ILE A O 1
ATOM 779 N N . SER A 1 108 ? -26.521 3.927 45.035 1.00 91.50 108 SER A N 1
ATOM 780 C CA . SER A 1 108 ? -26.628 2.705 44.234 1.00 91.50 108 SER A CA 1
ATOM 781 C C . SER A 1 108 ? -27.608 2.726 43.075 1.00 91.50 108 SER A C 1
ATOM 783 O O . SER A 1 108 ? -28.721 3.211 43.223 1.00 91.50 108 SER A O 1
ATOM 785 N N . GLY A 1 109 ? -27.237 2.109 41.950 1.00 79.31 109 GLY A N 1
ATOM 786 C CA . GLY A 1 109 ? -28.125 1.988 40.790 1.00 79.31 109 GLY A CA 1
ATOM 787 C C . GLY A 1 109 ? -28.430 3.327 40.118 1.00 79.31 109 GLY A C 1
ATOM 788 O O . GLY A 1 109 ? -29.548 3.529 39.655 1.00 79.31 109 GLY A O 1
ATOM 789 N N . ASN A 1 110 ? -27.475 4.261 40.123 1.00 87.06 110 ASN A N 1
ATOM 790 C CA . ASN A 1 110 ? -27.599 5.552 39.447 1.00 87.06 110 ASN A CA 1
ATOM 791 C C . ASN A 1 110 ? -26.737 5.583 38.178 1.00 87.06 110 ASN A C 1
ATOM 793 O O . ASN A 1 110 ? -25.639 5.020 38.165 1.00 87.06 110 ASN A O 1
ATOM 797 N N . ILE A 1 111 ? -27.208 6.292 37.152 1.00 81.25 111 ILE A N 1
ATOM 798 C CA . ILE A 1 111 ? -26.389 6.766 36.032 1.00 81.25 111 ILE A CA 1
ATOM 799 C C . ILE A 1 111 ? -25.920 8.176 36.390 1.00 81.25 111 ILE A C 1
ATOM 801 O O . ILE A 1 111 ? -26.701 9.008 36.842 1.00 81.25 111 ILE A O 1
ATOM 805 N N . ILE A 1 112 ? -24.634 8.452 36.226 1.00 86.94 112 ILE A N 1
ATOM 806 C CA . ILE A 1 112 ? -24.001 9.708 36.626 1.00 86.94 112 ILE A CA 1
ATOM 807 C C . ILE A 1 112 ? -23.221 10.219 35.425 1.00 86.94 112 ILE A C 1
ATOM 809 O O . ILE A 1 112 ? -22.259 9.576 35.009 1.00 86.94 112 ILE A O 1
ATOM 813 N N . HIS A 1 113 ? -23.629 11.359 34.870 1.00 81.38 113 HIS A N 1
ATOM 814 C CA . HIS A 1 113 ? -23.069 11.890 33.633 1.00 81.38 113 HIS A CA 1
ATOM 815 C C . HIS A 1 113 ? -22.542 13.325 33.776 1.00 81.38 113 HIS A C 1
ATOM 817 O O . HIS A 1 113 ? -23.170 14.169 34.417 1.00 81.38 113 HIS A O 1
ATOM 823 N N . ILE A 1 114 ? -21.397 13.613 33.151 1.00 76.56 114 ILE A N 1
ATOM 824 C CA . ILE A 1 114 ? -20.882 14.976 32.949 1.00 76.56 114 ILE A CA 1
ATOM 825 C C . ILE A 1 114 ? -20.476 15.133 31.471 1.00 76.56 114 ILE A C 1
ATOM 827 O O . ILE A 1 114 ? -19.562 14.429 31.030 1.00 76.56 114 ILE A O 1
ATOM 831 N N . PRO A 1 115 ? -21.134 16.024 30.702 1.00 67.56 115 PRO A N 1
ATOM 832 C CA . PRO A 1 115 ? -20.864 16.221 29.281 1.00 67.56 115 PRO A CA 1
ATOM 833 C C . PRO A 1 115 ? -19.689 17.178 29.018 1.00 67.56 115 PRO A C 1
ATOM 835 O O . PRO A 1 115 ? -19.432 18.114 29.784 1.00 67.56 115 PRO A O 1
ATOM 838 N N . LEU A 1 116 ? -19.047 16.978 27.860 1.00 60.69 116 LEU A N 1
ATOM 839 C CA . LEU A 1 116 ? -17.807 17.627 27.403 1.00 60.69 116 LEU A CA 1
ATOM 840 C C . LEU A 1 116 ? -17.765 19.152 27.600 1.00 60.69 116 LEU A C 1
ATOM 842 O O . LEU A 1 116 ? -16.758 19.686 28.061 1.00 60.69 116 LEU A O 1
ATOM 846 N N . GLU A 1 117 ? -18.850 19.860 27.276 1.00 52.12 117 GLU A N 1
ATOM 847 C CA . GLU A 1 117 ? -18.900 21.332 27.320 1.00 52.12 117 GLU A CA 1
ATOM 848 C C . GLU A 1 117 ? -18.830 21.918 28.743 1.00 52.12 117 GLU A C 1
ATOM 850 O O . GLU A 1 117 ? -18.589 23.111 28.911 1.00 52.12 117 GLU A O 1
ATOM 855 N N . THR A 1 118 ? -19.027 21.093 29.777 1.00 51.25 118 THR A N 1
ATOM 856 C CA . THR A 1 118 ? -19.160 21.540 31.178 1.00 51.25 118 THR A CA 1
ATOM 857 C C . THR A 1 118 ? -17.951 21.208 32.056 1.00 51.25 118 THR A C 1
ATOM 859 O O . THR A 1 118 ? -17.816 21.739 33.160 1.00 51.25 118 THR A O 1
ATOM 862 N N . ALA A 1 119 ? -17.048 20.352 31.573 1.00 52.38 119 ALA A N 1
ATOM 863 C CA . ALA A 1 119 ? -15.954 19.781 32.356 1.00 52.38 119 ALA A CA 1
ATOM 864 C C . ALA A 1 119 ? -14.686 20.662 32.433 1.00 52.38 119 ALA A C 1
ATOM 866 O O . ALA A 1 119 ? -13.678 20.244 33.001 1.00 52.38 119 ALA A O 1
ATOM 867 N N . SER A 1 120 ? -14.703 21.891 31.900 1.00 49.38 120 SER A N 1
ATOM 868 C CA . SER A 1 120 ? -13.521 22.763 31.858 1.00 49.38 120 SER A CA 1
ATOM 869 C C . SER A 1 120 ? -13.184 23.383 33.224 1.00 49.38 120 SER A C 1
ATOM 871 O O . SER A 1 120 ? -13.496 24.543 33.504 1.00 49.38 120 SER A O 1
ATOM 873 N N . SER A 1 121 ? -12.486 22.634 34.075 1.00 47.56 121 SER A N 1
ATOM 874 C CA . SER A 1 121 ? -11.828 23.182 35.265 1.00 47.56 121 SER A CA 1
ATOM 875 C C . SER A 1 121 ? -10.405 22.645 35.382 1.00 47.56 121 SER A C 1
ATOM 877 O O . SER A 1 121 ? -10.169 21.455 35.574 1.00 47.56 121 SER A O 1
ATOM 879 N N . ALA A 1 122 ? -9.436 23.552 35.241 1.00 45.81 122 ALA A N 1
ATOM 880 C CA . ALA A 1 122 ? -8.030 23.236 35.445 1.00 45.81 122 ALA A CA 1
ATOM 881 C C . ALA A 1 122 ? -7.811 22.686 36.862 1.00 45.81 122 ALA A C 1
ATOM 883 O O . ALA A 1 122 ? -8.435 23.167 37.813 1.00 45.81 122 ALA A O 1
ATOM 884 N N . ARG A 1 123 ? -6.883 21.729 37.006 1.00 53.22 123 ARG A N 1
ATOM 885 C CA . ARG A 1 123 ? -6.423 21.269 38.324 1.00 53.22 123 ARG A CA 1
ATOM 886 C C . ARG A 1 123 ? -6.035 22.479 39.166 1.00 53.22 123 ARG A C 1
ATOM 888 O O . ARG A 1 123 ? -5.242 23.311 38.717 1.00 53.22 123 ARG A O 1
ATOM 895 N N . ASP A 1 124 ? -6.585 22.587 40.374 1.00 46.91 124 ASP A N 1
ATOM 896 C CA . ASP A 1 124 ? -6.186 23.674 41.264 1.00 46.91 124 ASP A CA 1
ATOM 897 C C . ASP A 1 124 ? -4.729 23.489 41.724 1.00 46.91 124 ASP A C 1
ATOM 899 O O . ASP A 1 124 ? -4.128 22.419 41.587 1.00 46.91 124 ASP A O 1
ATOM 903 N N . SER A 1 125 ? -4.135 24.540 42.290 1.00 36.62 125 SER A N 1
ATOM 904 C CA . SER A 1 125 ? -2.730 24.538 42.715 1.00 36.62 125 SER A CA 1
ATOM 905 C C . SER A 1 125 ? -2.406 23.576 43.874 1.00 36.62 125 SER A C 1
ATOM 907 O O . SER A 1 125 ? -1.273 23.578 44.350 1.00 36.62 125 SER A O 1
ATOM 909 N N . SER A 1 126 ? -3.373 22.780 44.350 1.00 42.69 126 SER A N 1
ATOM 910 C CA . SER A 1 126 ? -3.184 21.683 45.309 1.00 42.69 126 SER A CA 1
ATOM 911 C C . SER A 1 126 ? -3.278 20.283 44.682 1.00 42.69 126 SER A C 1
ATOM 913 O O . SER A 1 126 ? -3.120 19.293 45.389 1.00 42.69 126 SER A O 1
ATOM 915 N N . GLY A 1 127 ? -3.493 20.184 43.363 1.00 48.09 127 GLY A N 1
ATOM 916 C CA . GLY A 1 127 ? -3.541 18.914 42.630 1.00 48.09 127 GLY A CA 1
ATOM 917 C C . GLY A 1 127 ? -4.924 18.260 42.548 1.00 48.09 127 GLY A C 1
ATOM 918 O O . GLY A 1 127 ? -5.018 17.129 42.072 1.00 48.09 127 GLY A O 1
ATOM 919 N N . LYS A 1 128 ? -5.994 18.951 42.969 1.00 51.47 128 LYS A N 1
ATOM 920 C CA . LYS A 1 128 ? -7.376 18.453 42.852 1.00 51.47 128 LYS A CA 1
ATOM 921 C C . LYS A 1 128 ? -7.806 18.244 41.400 1.00 51.47 128 LYS A C 1
ATOM 923 O O . LYS A 1 128 ? -7.446 19.009 40.509 1.00 51.47 128 LYS A O 1
ATOM 928 N N . THR A 1 129 ? -8.654 17.240 41.217 1.00 54.38 129 THR A N 1
ATOM 929 C CA . THR A 1 129 ? -9.434 16.947 40.007 1.00 54.38 129 THR A CA 1
ATOM 930 C C . THR A 1 129 ? -10.487 18.034 39.766 1.00 54.38 129 THR A C 1
ATOM 932 O O . THR A 1 129 ? -11.087 18.512 40.733 1.00 54.38 129 THR A O 1
ATOM 935 N N . GLY A 1 130 ? -10.728 18.411 38.508 1.00 62.69 130 GLY A N 1
ATOM 936 C CA . GLY A 1 130 ? -11.598 19.543 38.160 1.00 62.69 130 GLY A CA 1
ATOM 937 C C . GLY A 1 130 ? -13.087 19.261 38.390 1.00 62.69 130 GLY A C 1
ATOM 938 O O . GLY A 1 130 ? -13.713 19.830 39.286 1.00 62.69 130 GLY A O 1
ATOM 939 N N . ALA A 1 131 ? -13.635 18.328 37.609 1.00 77.56 131 ALA A N 1
ATOM 940 C CA . ALA A 1 131 ? -14.997 17.809 37.739 1.00 77.56 131 ALA A CA 1
ATOM 941 C C . ALA A 1 131 ? -14.975 16.358 38.250 1.00 77.56 131 ALA A C 1
ATOM 943 O O . ALA A 1 131 ? -14.002 15.635 38.021 1.00 77.56 131 ALA A O 1
ATOM 944 N N . ALA A 1 132 ? -16.031 15.923 38.949 1.00 87.38 132 ALA A N 1
ATOM 945 C CA . ALA A 1 132 ? -16.094 14.567 39.509 1.00 87.38 132 ALA A CA 1
ATOM 946 C C . ALA A 1 132 ? -17.493 13.940 39.449 1.00 87.38 132 ALA A C 1
ATOM 948 O O . ALA A 1 132 ? -18.478 14.626 39.705 1.00 87.38 132 ALA A O 1
ATOM 949 N N . GLY A 1 133 ? -17.593 12.638 39.174 1.00 90.56 133 GLY A N 1
ATOM 950 C CA . GLY A 1 133 ? -18.874 11.927 39.172 1.00 90.56 133 GLY A CA 1
ATOM 951 C C . GLY A 1 133 ? -19.465 11.898 40.578 1.00 90.56 133 GLY A C 1
ATOM 952 O O . GLY A 1 133 ? -20.477 12.542 40.860 1.00 90.56 133 GLY A O 1
ATOM 953 N N . ILE A 1 134 ? -18.766 11.218 41.486 1.00 94.56 134 ILE A N 1
ATOM 954 C CA . ILE A 1 134 ? -19.088 11.183 42.914 1.00 94.56 134 ILE A CA 1
ATOM 955 C C . ILE A 1 134 ? -17.944 11.812 43.699 1.00 94.56 134 ILE A C 1
ATOM 957 O O . ILE A 1 134 ? -16.790 11.427 43.538 1.00 94.56 134 ILE A O 1
ATOM 961 N N . LYS A 1 135 ? -18.257 12.748 44.592 1.00 93.00 135 LYS A N 1
ATOM 962 C CA . LYS A 1 135 ? -17.291 13.334 45.519 1.00 93.00 135 LYS A CA 1
ATOM 963 C C . LYS A 1 135 ? -17.794 13.215 46.948 1.00 93.00 135 LYS A C 1
ATOM 965 O O . LYS A 1 135 ? -18.860 13.742 47.270 1.00 93.00 135 LYS A O 1
ATOM 970 N N . ILE A 1 136 ? -17.013 12.553 47.800 1.00 94.12 136 ILE A N 1
ATOM 971 C CA . ILE A 1 136 ? -17.336 12.375 49.218 1.00 94.12 136 ILE A CA 1
ATOM 972 C C . ILE A 1 136 ? -16.251 12.984 50.115 1.00 94.12 136 ILE A C 1
ATOM 974 O O . ILE A 1 136 ? -15.057 12.866 49.839 1.00 94.12 136 ILE A O 1
ATOM 978 N N . ALA A 1 137 ? -16.678 13.643 51.191 1.00 93.44 137 ALA A N 1
ATOM 979 C CA . ALA A 1 137 ? -15.815 14.244 52.203 1.00 93.44 137 ALA A CA 1
ATOM 980 C C . ALA A 1 137 ? -16.379 14.008 53.614 1.00 93.44 137 ALA A C 1
ATOM 982 O O . ALA A 1 137 ? -17.587 14.154 53.817 1.00 93.44 137 ALA A O 1
ATOM 983 N N . GLY A 1 138 ? -15.553 13.652 54.605 1.00 93.25 138 GLY A N 1
ATOM 984 C CA . GLY A 1 138 ? -16.031 13.465 55.989 1.00 93.25 138 GLY A CA 1
ATOM 985 C C . GLY A 1 138 ? -17.055 12.331 56.142 1.00 93.25 138 GLY A C 1
ATOM 986 O O . GLY A 1 138 ? -17.980 12.445 56.940 1.00 93.25 138 GLY A O 1
ATOM 987 N N . THR A 1 139 ? -16.975 11.308 55.293 1.00 95.06 139 THR A N 1
ATOM 988 C CA . THR A 1 139 ? -18.093 10.407 54.966 1.00 95.06 139 THR A CA 1
ATOM 989 C C . THR A 1 139 ? -17.642 8.944 54.969 1.00 95.06 139 THR A C 1
ATOM 991 O O . THR A 1 139 ? -16.465 8.660 54.749 1.00 95.06 139 THR A O 1
ATOM 994 N N . ASP A 1 140 ? -18.575 8.021 55.210 1.00 96.75 140 ASP A N 1
ATOM 995 C CA . ASP A 1 140 ? -18.406 6.567 55.091 1.00 96.75 140 ASP A CA 1
ATOM 996 C C . ASP A 1 140 ? -19.699 5.909 54.567 1.00 96.75 140 ASP A C 1
ATOM 998 O O . ASP A 1 140 ? -20.756 6.550 54.565 1.00 96.75 140 ASP A O 1
ATOM 1002 N N . GLY A 1 141 ? -19.627 4.663 54.079 1.00 96.88 141 GLY A N 1
ATOM 1003 C CA . GLY A 1 141 ? -20.784 3.949 53.519 1.00 96.88 141 GLY A CA 1
ATOM 1004 C C . GLY A 1 141 ? -20.511 3.157 52.235 1.00 96.88 141 GLY A C 1
ATOM 1005 O O . GLY A 1 141 ? -19.465 2.533 52.076 1.00 96.88 141 GLY A O 1
ATOM 1006 N N . GLU A 1 142 ? -21.478 3.140 51.318 1.00 97.44 142 GLU A N 1
ATOM 1007 C CA . GLU A 1 142 ? -21.488 2.275 50.132 1.00 97.44 142 GLU A CA 1
ATOM 1008 C C . GLU A 1 142 ? -21.701 3.068 48.833 1.00 97.44 142 GLU A C 1
ATOM 1010 O O . GLU A 1 142 ? -22.651 3.840 48.701 1.00 97.44 142 GLU A O 1
ATOM 1015 N N . ILE A 1 143 ? -20.839 2.830 47.842 1.00 97.44 143 ILE A N 1
ATOM 1016 C CA . ILE A 1 143 ? -20.983 3.279 46.453 1.00 97.44 143 ILE A CA 1
ATOM 1017 C C . ILE A 1 143 ? -21.018 2.010 45.603 1.00 97.44 143 ILE A C 1
ATOM 1019 O O . ILE A 1 143 ? -19.976 1.394 45.366 1.00 97.44 143 ILE A O 1
ATOM 1023 N N . VAL A 1 144 ? -22.209 1.564 45.195 1.00 89.25 144 VAL A N 1
ATOM 1024 C CA . VAL A 1 144 ? -22.374 0.236 44.581 1.00 89.25 144 VAL A CA 1
ATOM 1025 C C . VAL A 1 144 ? -23.309 0.212 43.378 1.00 89.25 144 VAL A C 1
ATOM 1027 O O . VAL A 1 144 ? -24.380 0.804 43.413 1.00 89.25 144 VAL A O 1
ATOM 1030 N N . LYS A 1 145 ? -22.967 -0.535 42.323 1.00 81.56 145 LYS A N 1
ATOM 1031 C CA . LYS A 1 145 ? -23.821 -0.694 41.122 1.00 81.56 145 LYS A CA 1
ATOM 1032 C C . LYS A 1 145 ? -24.172 0.628 40.406 1.00 81.56 145 LYS A C 1
ATOM 1034 O O . LYS A 1 145 ? -25.246 0.731 39.820 1.00 81.56 145 LYS A O 1
ATOM 1039 N N . ASN A 1 146 ? -23.318 1.653 40.464 1.00 84.44 146 ASN A N 1
ATOM 1040 C CA . ASN A 1 146 ? -23.513 2.900 39.708 1.00 84.44 146 ASN A CA 1
ATOM 1041 C C . ASN A 1 146 ? -22.786 2.847 38.357 1.00 84.44 146 ASN A C 1
ATOM 1043 O O . ASN A 1 146 ? -21.734 2.216 38.244 1.00 84.44 146 ASN A O 1
ATOM 1047 N N . ARG A 1 147 ? -23.317 3.554 37.356 1.00 80.75 147 ARG A N 1
ATOM 1048 C CA . ARG A 1 147 ? -22.655 3.817 36.072 1.00 80.75 147 ARG A CA 1
ATOM 1049 C C . ARG A 1 147 ? -22.219 5.279 36.050 1.00 80.75 147 ARG A C 1
ATOM 1051 O O . ARG A 1 147 ? -23.042 6.171 36.212 1.00 80.75 147 ARG A O 1
ATOM 1058 N N . ILE A 1 148 ? -20.923 5.525 35.920 1.00 87.88 148 ILE A N 1
ATOM 1059 C CA . ILE A 1 148 ? -20.287 6.839 36.048 1.00 87.88 148 ILE A CA 1
ATOM 1060 C C . ILE A 1 148 ? -19.600 7.144 34.722 1.00 87.88 148 ILE A C 1
ATOM 1062 O O . ILE A 1 148 ? -18.618 6.489 34.392 1.00 87.88 148 ILE A O 1
ATOM 1066 N N . HIS A 1 149 ? -20.105 8.119 33.970 1.00 83.25 149 HIS A N 1
ATOM 1067 C CA . HIS A 1 149 ? -19.585 8.495 32.660 1.00 83.25 149 HIS A CA 1
ATOM 1068 C C . HIS A 1 149 ? -19.246 9.991 32.579 1.00 83.25 149 HIS A C 1
ATOM 1070 O O . HIS A 1 149 ? -20.136 10.845 32.605 1.00 83.25 149 HIS A O 1
ATOM 1076 N N . LEU A 1 150 ? -17.961 10.317 32.440 1.00 81.25 150 LEU A N 1
ATOM 1077 C CA . LEU A 1 150 ? -17.489 11.696 32.316 1.00 81.25 150 LEU A CA 1
ATOM 1078 C C . LEU A 1 150 ? -16.707 11.902 31.019 1.00 81.25 150 LEU A C 1
ATOM 1080 O O . LEU A 1 150 ? -15.824 11.111 30.691 1.00 81.25 150 LEU A O 1
ATOM 1084 N N . ILE A 1 151 ? -16.975 13.025 30.354 1.00 76.62 151 ILE A N 1
ATOM 1085 C CA . ILE A 1 151 ? -16.217 13.490 29.193 1.00 76.62 151 ILE A CA 1
ATOM 1086 C C . ILE A 1 151 ? -15.560 14.831 29.543 1.00 76.62 151 ILE A C 1
ATOM 1088 O O . ILE A 1 151 ? -16.255 15.787 29.885 1.00 76.62 151 ILE A O 1
ATOM 1092 N N . GLY A 1 152 ? -14.234 14.918 29.442 1.00 73.94 152 GLY A N 1
ATOM 1093 C CA . GLY A 1 152 ? -13.462 16.148 29.629 1.00 73.94 152 GLY A CA 1
ATOM 1094 C C . GLY A 1 152 ? -12.041 15.916 30.143 1.00 73.94 152 GLY A C 1
ATOM 1095 O O . GLY A 1 152 ? -11.690 14.833 30.596 1.00 73.94 152 GLY A O 1
ATOM 1096 N N . ASP A 1 153 ? -11.214 16.960 30.114 1.00 76.94 153 ASP A N 1
ATOM 1097 C CA . ASP A 1 153 ? -9.843 16.891 30.631 1.00 76.94 153 ASP A CA 1
ATOM 1098 C C . ASP A 1 153 ? -9.800 16.997 32.167 1.00 76.94 153 ASP A C 1
ATOM 1100 O O . ASP A 1 153 ? -10.494 17.813 32.773 1.00 76.94 153 ASP A O 1
ATOM 1104 N N . SER A 1 154 ? -8.918 16.224 32.814 1.00 79.31 154 SER A N 1
ATOM 1105 C CA . SER A 1 154 ? -8.713 16.209 34.278 1.00 79.31 154 SER A CA 1
ATOM 1106 C C . SER A 1 154 ? -9.973 15.920 35.118 1.00 79.31 154 SER A C 1
ATOM 1108 O O . SER A 1 154 ? -10.086 16.374 36.267 1.00 79.31 154 SER A O 1
ATOM 1110 N N . VAL A 1 155 ? -10.901 15.140 34.558 1.00 82.56 155 VAL A N 1
ATOM 1111 C CA . VAL A 1 155 ? -12.098 14.630 35.243 1.00 82.56 155 VAL A CA 1
ATOM 1112 C C . VAL A 1 155 ? -11.780 13.442 36.156 1.00 82.56 155 VAL A C 1
ATOM 1114 O O . VAL A 1 155 ? -10.766 12.759 35.983 1.00 82.56 155 VAL A O 1
ATOM 1117 N N . CYS A 1 156 ? -12.655 13.166 37.128 1.00 89.19 156 CYS A N 1
ATOM 1118 C CA . CYS A 1 156 ? -12.521 12.003 38.004 1.00 89.19 156 CYS A CA 1
ATOM 1119 C C . CYS A 1 156 ? -13.832 11.236 38.226 1.00 89.19 156 CYS A C 1
ATOM 1121 O O . CYS A 1 156 ? -14.882 11.835 38.444 1.00 89.19 156 CYS A O 1
ATOM 1123 N N . GLY A 1 157 ? -13.786 9.903 38.212 1.00 91.44 157 GLY A N 1
ATOM 1124 C CA . GLY A 1 157 ? -14.962 9.075 38.489 1.00 91.44 157 GLY A CA 1
ATOM 1125 C C . GLY A 1 157 ? -15.453 9.236 39.931 1.00 91.44 157 GLY A C 1
ATOM 1126 O O . GLY A 1 157 ? -16.580 9.683 40.164 1.00 91.44 157 GLY A O 1
ATOM 1127 N N . ILE A 1 158 ? -14.592 8.898 40.898 1.00 94.81 158 ILE A N 1
ATOM 1128 C CA . ILE A 1 158 ? -14.887 8.962 42.337 1.00 94.81 158 ILE A CA 1
ATOM 1129 C C . ILE A 1 158 ? -13.748 9.663 43.090 1.00 94.81 158 ILE A C 1
ATOM 1131 O O . ILE A 1 158 ? -12.600 9.230 43.040 1.00 94.81 158 ILE A O 1
ATOM 1135 N N . VAL A 1 159 ? -14.076 10.706 43.853 1.00 93.12 159 VAL A N 1
ATOM 1136 C CA . VAL A 1 159 ? -13.138 11.440 44.714 1.00 93.12 159 VAL A CA 1
ATOM 1137 C C . VAL A 1 159 ? -13.429 11.142 46.183 1.00 93.12 159 VAL A C 1
ATOM 1139 O O . VAL A 1 159 ? -14.539 11.387 46.663 1.00 93.12 159 VAL A O 1
ATOM 1142 N N . LEU A 1 160 ? -12.411 10.660 46.897 1.00 93.50 160 LEU A N 1
ATOM 1143 C CA . LEU A 1 160 ? -12.449 10.312 48.318 1.00 93.50 160 LEU A CA 1
ATOM 1144 C C . LEU A 1 160 ? -11.612 11.318 49.113 1.00 93.50 160 LEU A C 1
ATOM 1146 O O . LEU A 1 160 ? -10.471 11.598 48.745 1.00 93.50 160 LEU A O 1
ATOM 1150 N N . SER A 1 161 ? -12.137 11.862 50.210 1.00 90.88 161 SER A N 1
ATOM 1151 C CA . SER A 1 161 ? -11.373 12.779 51.065 1.00 90.88 161 SER A CA 1
ATOM 1152 C C . SER A 1 161 ? -11.799 12.707 52.526 1.00 90.88 161 SER A C 1
ATOM 1154 O O . SER A 1 161 ? -12.992 12.702 52.816 1.00 90.88 161 SER A O 1
ATOM 1156 N N . GLU A 1 162 ? -10.832 12.683 53.449 1.00 88.19 162 GLU A N 1
ATOM 1157 C CA . GLU A 1 162 ? -11.073 12.691 54.905 1.00 88.19 162 GLU A CA 1
ATOM 1158 C C . GLU A 1 162 ? -12.223 11.751 55.341 1.00 88.19 162 GLU A C 1
ATOM 1160 O O . GLU A 1 162 ? -13.212 12.199 55.922 1.00 88.19 162 GLU A O 1
ATOM 1165 N N . LEU A 1 163 ? -12.150 10.458 55.010 1.00 92.81 163 LEU A N 1
ATOM 1166 C CA . LEU A 1 163 ? -13.206 9.497 55.341 1.00 92.81 163 LEU A CA 1
ATOM 1167 C C . LEU A 1 163 ? -13.332 9.312 56.862 1.00 92.81 163 LEU A C 1
ATOM 1169 O O . LEU A 1 163 ? -12.343 9.331 57.601 1.00 92.81 163 LEU A O 1
ATOM 1173 N N . THR A 1 164 ? -14.562 9.117 57.340 1.00 91.62 164 THR A N 1
ATOM 1174 C CA . THR A 1 164 ? -14.861 8.914 58.774 1.00 91.62 164 THR A CA 1
ATOM 1175 C C . THR A 1 164 ? -14.910 7.446 59.196 1.00 91.62 164 THR A C 1
ATOM 1177 O O . THR A 1 164 ? -14.940 7.156 60.393 1.00 91.62 164 THR A O 1
ATOM 1180 N N . GLY A 1 165 ? -14.879 6.532 58.228 1.00 91.12 165 GLY A N 1
ATOM 1181 C CA . GLY A 1 165 ? -15.072 5.094 58.387 1.00 91.12 165 GLY A CA 1
ATOM 1182 C C . GLY A 1 165 ? -14.842 4.360 57.062 1.00 91.12 165 GLY A C 1
ATOM 1183 O O . GLY A 1 165 ? -14.217 4.901 56.153 1.00 91.12 165 GLY A O 1
ATOM 1184 N N . ASP A 1 166 ? -15.333 3.124 56.955 1.00 92.25 166 ASP A N 1
ATOM 1185 C CA . ASP A 1 166 ? -15.156 2.298 55.752 1.00 92.25 166 ASP A CA 1
ATOM 1186 C C . ASP A 1 166 ? -16.043 2.776 54.588 1.00 92.25 166 ASP A C 1
ATOM 1188 O O . ASP A 1 166 ? -17.236 3.035 54.760 1.00 92.25 166 ASP A O 1
ATOM 1192 N N . VAL A 1 167 ? -15.462 2.846 53.390 1.00 96.31 167 VAL A N 1
ATOM 1193 C CA . VAL A 1 167 ? -16.184 3.046 52.132 1.00 96.31 167 VAL A CA 1
ATOM 1194 C C . VAL A 1 167 ? -16.038 1.794 51.276 1.00 96.31 167 VAL A C 1
ATOM 1196 O O . VAL A 1 167 ? -14.928 1.374 50.942 1.00 96.31 167 VAL A O 1
ATOM 1199 N N . ARG A 1 168 ? -17.178 1.213 50.895 1.00 95.12 168 ARG A N 1
ATOM 1200 C CA . ARG A 1 168 ? -17.260 0.074 49.977 1.00 95.12 168 ARG A CA 1
ATOM 1201 C C . ARG A 1 168 ? -17.552 0.567 48.568 1.00 95.12 168 ARG A C 1
ATOM 1203 O O . ARG A 1 168 ? -18.625 1.115 48.323 1.00 95.12 168 ARG A O 1
ATOM 1210 N N . ILE A 1 169 ? -16.617 0.350 47.648 1.00 96.31 169 ILE A N 1
ATOM 1211 C CA . ILE A 1 169 ? -16.757 0.678 46.227 1.00 96.31 169 ILE A CA 1
ATOM 1212 C C . ILE A 1 169 ? -16.864 -0.643 45.465 1.00 96.31 169 ILE A C 1
ATOM 1214 O O . ILE A 1 169 ? -15.860 -1.338 45.279 1.00 96.31 169 ILE A O 1
ATOM 1218 N N . GLU A 1 170 ? -18.085 -1.037 45.088 1.00 87.69 170 GLU A N 1
ATOM 1219 C CA . GLU A 1 170 ? -18.337 -2.376 44.535 1.00 87.69 170 GLU A CA 1
ATOM 1220 C C . GLU A 1 170 ? -19.263 -2.407 43.313 1.00 87.69 170 GLU A C 1
ATOM 1222 O O . GLU A 1 170 ? -20.366 -1.862 43.332 1.00 87.69 170 GLU A O 1
ATOM 1227 N N . ASN A 1 171 ? -18.883 -3.162 42.279 1.00 78.94 171 ASN A N 1
ATOM 1228 C CA . ASN A 1 171 ? -19.700 -3.379 41.074 1.00 78.94 171 ASN A CA 1
ATOM 1229 C C . ASN A 1 171 ? -20.079 -2.081 40.322 1.00 78.94 171 ASN A C 1
ATOM 1231 O O . ASN A 1 171 ? -21.137 -2.028 39.698 1.00 78.94 171 ASN A O 1
ATOM 1235 N N . ASN A 1 172 ? -19.274 -1.017 40.410 1.00 82.56 172 ASN A N 1
ATOM 1236 C CA . ASN A 1 172 ? -19.507 0.214 39.644 1.00 82.56 172 ASN A CA 1
ATOM 1237 C C . ASN A 1 172 ? -18.829 0.142 38.273 1.00 82.56 172 ASN A C 1
ATOM 1239 O O . ASN A 1 172 ? -17.777 -0.477 38.133 1.00 82.56 172 ASN A O 1
ATOM 1243 N N . ILE A 1 173 ? -19.391 0.841 37.292 1.00 79.31 173 ILE A N 1
ATOM 1244 C CA . ILE A 1 173 ? -18.778 1.066 35.981 1.00 79.31 173 ILE A CA 1
ATOM 1245 C C . ILE A 1 173 ? -18.319 2.522 35.936 1.00 79.31 173 ILE A C 1
ATOM 1247 O O . ILE A 1 173 ? -19.126 3.424 36.147 1.00 79.31 173 ILE A O 1
ATOM 1251 N N . VAL A 1 174 ? -17.035 2.754 35.681 1.00 86.75 174 VAL A N 1
ATOM 1252 C CA . VAL A 1 174 ? -16.406 4.076 35.592 1.00 86.75 174 VAL A CA 1
ATOM 1253 C C . VAL A 1 174 ? -15.829 4.238 34.192 1.00 86.75 174 VAL A C 1
ATOM 1255 O O . VAL A 1 174 ? -14.838 3.595 33.856 1.00 86.75 174 VAL A O 1
ATOM 1258 N N . TYR A 1 175 ? -16.443 5.096 33.384 1.00 81.88 175 TYR A N 1
ATOM 1259 C CA . TYR A 1 175 ? -16.019 5.425 32.030 1.00 81.88 175 TYR A CA 1
ATOM 1260 C C . TYR A 1 175 ? -15.587 6.889 31.936 1.00 81.88 175 TYR A C 1
ATOM 1262 O O . TYR A 1 175 ? -16.376 7.789 32.227 1.00 81.88 175 TYR A O 1
ATOM 1270 N N . LEU A 1 176 ? -14.337 7.130 31.536 1.00 80.94 176 LEU A N 1
ATOM 1271 C CA . LEU A 1 176 ? -13.773 8.472 31.388 1.00 80.94 176 LEU A CA 1
ATOM 1272 C C . LEU A 1 176 ? -13.195 8.653 29.978 1.00 80.94 176 LEU A C 1
ATOM 1274 O O . LEU A 1 176 ? -12.445 7.802 29.501 1.00 80.94 176 LEU A O 1
ATOM 1278 N N . GLN A 1 177 ? -13.516 9.777 29.340 1.00 75.88 177 GLN A N 1
ATOM 1279 C CA . GLN A 1 177 ? -12.941 10.214 28.064 1.00 75.88 177 GLN A CA 1
ATOM 1280 C C . GLN A 1 177 ? -12.287 11.589 28.246 1.00 75.88 177 GLN A C 1
ATOM 1282 O O . GLN A 1 177 ? -12.946 12.509 28.730 1.00 75.88 177 GLN A O 1
ATOM 1287 N N . GLY A 1 178 ? -11.039 11.765 27.812 1.00 73.62 178 GLY A N 1
ATOM 1288 C CA . GLY A 1 178 ? -10.298 13.025 27.906 1.00 73.62 178 GLY A CA 1
ATOM 1289 C C . GLY A 1 178 ? -9.004 12.922 28.718 1.00 73.62 178 GLY A C 1
ATOM 1290 O O . GLY A 1 178 ? -8.786 11.995 29.504 1.00 73.62 178 GLY A O 1
ATOM 1291 N N . ASN A 1 179 ? -8.126 13.909 28.530 1.00 75.62 179 ASN A N 1
ATOM 1292 C CA . ASN A 1 179 ? -6.725 13.832 28.941 1.00 75.62 179 ASN A CA 1
ATOM 1293 C C . ASN A 1 179 ? -6.558 13.871 30.467 1.00 75.62 179 ASN A C 1
ATOM 1295 O O . ASN A 1 179 ? -7.212 14.658 31.160 1.00 75.62 179 ASN A O 1
ATOM 1299 N N . ALA A 1 180 ? -5.596 13.105 30.996 1.00 78.12 180 ALA A N 1
ATOM 1300 C CA . ALA A 1 180 ? -5.231 13.114 32.418 1.00 78.12 180 ALA A CA 1
ATOM 1301 C C . ALA A 1 180 ? -6.401 12.819 33.389 1.00 78.12 180 ALA A C 1
ATOM 1303 O O . ALA A 1 180 ? -6.438 13.355 34.505 1.00 78.12 180 ALA A O 1
ATOM 1304 N N . SER A 1 181 ? -7.339 11.974 32.952 1.00 85.44 181 SER A N 1
ATOM 1305 C CA . SER A 1 181 ? -8.507 11.500 33.707 1.00 85.44 181 SER A CA 1
ATOM 1306 C C . SER A 1 181 ? -8.148 10.485 34.803 1.00 85.44 181 SER A C 1
ATOM 1308 O O . SER A 1 181 ? -7.172 9.740 34.673 1.00 85.44 181 SER A O 1
ATOM 1310 N N . GLU A 1 182 ? -8.937 10.429 35.885 1.00 89.19 182 GLU A N 1
ATOM 1311 C CA . GLU A 1 182 ? -8.673 9.568 37.056 1.00 89.19 182 GLU A CA 1
ATOM 1312 C C . GLU A 1 182 ? -9.906 8.747 37.490 1.00 89.19 182 GLU A C 1
ATOM 1314 O O . GLU A 1 182 ? -10.928 9.309 37.868 1.00 89.19 182 GLU A O 1
ATOM 1319 N N . GLY A 1 183 ? -9.828 7.414 37.495 1.00 91.38 183 GLY A N 1
ATOM 1320 C CA . GLY A 1 183 ? -10.926 6.521 37.893 1.00 91.38 183 GLY A CA 1
ATOM 1321 C C . GLY A 1 183 ? -11.388 6.761 39.332 1.00 91.38 183 GLY A C 1
ATOM 1322 O O . GLY A 1 183 ? -12.535 7.148 39.567 1.00 91.38 183 GLY A O 1
ATOM 1323 N N . ILE A 1 184 ? -10.477 6.570 40.288 1.00 93.19 184 ILE A N 1
ATOM 1324 C CA . ILE A 1 184 ? -10.664 6.912 41.704 1.00 93.19 184 ILE A CA 1
ATOM 1325 C C . ILE A 1 184 ? -9.465 7.733 42.188 1.00 93.19 184 ILE A C 1
ATOM 1327 O O . ILE A 1 184 ? -8.317 7.368 41.920 1.00 93.19 184 ILE A O 1
ATOM 1331 N N . ALA A 1 185 ? -9.725 8.818 42.920 1.00 91.19 185 ALA A N 1
ATOM 1332 C CA . ALA A 1 185 ? -8.694 9.677 43.493 1.00 91.19 185 ALA A CA 1
ATOM 1333 C C . ALA A 1 185 ? -8.881 9.895 45.001 1.00 91.19 185 ALA A C 1
ATOM 1335 O O . ALA A 1 185 ? -9.907 10.407 45.455 1.00 91.19 185 ALA A O 1
ATOM 1336 N N . GLU A 1 186 ? -7.849 9.556 45.768 1.00 91.00 186 GLU A N 1
ATOM 1337 C CA . GLU A 1 186 ? -7.730 9.864 47.191 1.00 91.00 186 GLU A CA 1
ATOM 1338 C C . GLU A 1 186 ? -7.127 11.260 47.434 1.00 91.00 186 GLU A C 1
ATOM 1340 O O . GLU A 1 186 ? -6.119 11.638 46.831 1.00 91.00 186 GLU A O 1
ATOM 1345 N N . ILE A 1 187 ? -7.716 12.023 48.361 1.00 85.69 187 ILE A N 1
ATOM 1346 C CA . ILE A 1 187 ? -7.257 13.355 48.774 1.00 85.69 187 ILE A CA 1
ATOM 1347 C C . ILE A 1 187 ? -7.099 13.400 50.303 1.00 85.69 187 ILE A C 1
ATOM 1349 O O . ILE A 1 187 ? -8.070 13.613 51.037 1.00 85.69 187 ILE A O 1
ATOM 1353 N N . GLY A 1 188 ? -5.850 13.253 50.756 1.00 78.38 188 GLY A N 1
ATOM 1354 C CA . GLY A 1 188 ? -5.426 13.291 52.163 1.00 78.38 188 GLY A CA 1
ATOM 1355 C C . GLY A 1 188 ? -5.192 11.901 52.771 1.00 78.38 188 GLY A C 1
ATOM 1356 O O . GLY A 1 188 ? -5.681 10.905 52.252 1.00 78.38 188 GLY A O 1
ATOM 1357 N N . GLU A 1 189 ? -4.473 11.841 53.900 1.00 74.75 189 GLU A N 1
ATOM 1358 C CA . GLU A 1 189 ? -3.992 10.599 54.559 1.00 74.75 189 GLU A CA 1
ATOM 1359 C C . GLU A 1 189 ? -5.098 9.692 55.160 1.00 74.75 189 GLU A C 1
ATOM 1361 O O . GLU A 1 189 ? -4.824 8.737 55.887 1.00 74.75 189 GLU A O 1
ATOM 1366 N N . LYS A 1 190 ? -6.371 10.032 54.938 1.00 81.75 190 LYS A N 1
ATOM 1367 C CA . LYS A 1 190 ? -7.553 9.325 55.460 1.00 81.75 190 LYS A CA 1
ATOM 1368 C C . LYS A 1 190 ? -8.577 9.035 54.365 1.00 81.75 190 LYS A C 1
ATOM 1370 O O . LYS A 1 190 ? -9.770 8.965 54.635 1.00 81.75 190 LYS A O 1
ATOM 1375 N N . ALA A 1 191 ? -8.137 8.950 53.116 1.00 85.44 191 ALA A N 1
ATOM 1376 C CA . ALA A 1 191 ? -9.027 8.800 51.969 1.00 85.44 191 ALA A CA 1
ATOM 1377 C C . ALA A 1 191 ? -9.268 7.336 51.541 1.00 85.44 191 ALA A C 1
ATOM 1379 O O . ALA A 1 191 ? -10.059 7.097 50.634 1.00 85.44 191 ALA A O 1
ATOM 1380 N N . THR A 1 192 ? -8.618 6.362 52.185 1.00 89.88 192 THR A N 1
ATOM 1381 C CA . THR A 1 192 ? -8.577 4.964 51.727 1.00 89.88 192 THR A CA 1
ATOM 1382 C C . THR A 1 192 ? -9.867 4.179 52.004 1.00 89.88 192 THR A C 1
ATOM 1384 O O . THR A 1 192 ? -10.279 4.079 53.163 1.00 89.88 192 THR A O 1
ATOM 1387 N N . PRO A 1 193 ? -10.484 3.556 50.983 1.00 92.88 193 PRO A N 1
ATOM 1388 C CA . PRO A 1 193 ? -11.624 2.660 51.146 1.00 92.88 193 PRO A CA 1
ATOM 1389 C C . PRO A 1 193 ? -11.172 1.301 51.700 1.00 92.88 193 PRO A C 1
ATOM 1391 O O . PRO A 1 193 ? -10.114 0.783 51.340 1.00 92.88 193 PRO A O 1
ATOM 1394 N N . GLY A 1 194 ? -11.988 0.656 52.535 1.00 89.06 194 GLY A N 1
ATOM 1395 C CA . GLY A 1 194 ? -11.709 -0.703 53.000 1.00 89.06 194 GLY A CA 1
ATOM 1396 C C . GLY A 1 194 ? -12.082 -1.774 51.976 1.00 89.06 194 GLY A C 1
ATOM 1397 O O . GLY A 1 194 ? -11.553 -2.886 52.060 1.00 89.06 194 GLY A O 1
ATOM 1398 N N . THR A 1 195 ? -12.947 -1.462 50.996 1.00 90.75 195 THR A N 1
ATOM 1399 C CA . THR A 1 195 ? -13.349 -2.413 49.944 1.00 90.75 195 THR A CA 1
ATOM 1400 C C . THR A 1 195 ? -13.377 -1.810 48.532 1.00 90.75 195 THR A C 1
ATOM 1402 O O . THR A 1 195 ? -14.051 -0.810 48.298 1.00 90.75 195 THR A O 1
ATOM 1405 N N . LEU A 1 196 ? -12.699 -2.471 47.584 1.00 92.31 196 LEU A N 1
ATOM 1406 C CA . LEU A 1 196 ? -12.647 -2.146 46.150 1.00 92.31 196 LEU A CA 1
ATOM 1407 C C . LEU A 1 196 ? -12.798 -3.432 45.308 1.00 92.31 196 LEU A C 1
ATOM 1409 O O . LEU A 1 196 ? -11.801 -4.058 44.937 1.00 92.31 196 LEU A O 1
ATOM 1413 N N . LEU A 1 197 ? -14.036 -3.860 45.037 1.00 83.31 197 LEU A N 1
ATOM 1414 C CA . LEU A 1 197 ? -14.338 -5.148 44.386 1.00 83.31 197 LEU A CA 1
ATOM 1415 C C . LEU A 1 197 ? -15.174 -4.992 43.114 1.00 83.31 197 LEU A C 1
ATOM 1417 O O . LEU A 1 197 ? -16.133 -4.227 43.091 1.00 83.31 197 LEU A O 1
ATOM 1421 N N . ASN A 1 198 ? -14.903 -5.804 42.093 1.00 77.75 198 ASN A N 1
ATOM 1422 C CA . ASN A 1 198 ? -15.792 -5.961 40.932 1.00 77.75 198 ASN A CA 1
ATOM 1423 C C . ASN A 1 198 ? -16.091 -4.674 40.134 1.00 77.75 198 ASN A C 1
ATOM 1425 O O . ASN A 1 198 ? -17.073 -4.638 39.398 1.00 77.75 198 ASN A O 1
ATOM 1429 N N . ASN A 1 199 ? -15.293 -3.610 40.275 1.00 81.88 199 ASN A N 1
ATOM 1430 C CA . ASN A 1 199 ? -15.509 -2.371 39.524 1.00 81.88 199 ASN A CA 1
ATOM 1431 C C . ASN A 1 199 ? -14.888 -2.473 38.132 1.00 81.88 199 ASN A C 1
ATOM 1433 O O . ASN A 1 199 ? -13.810 -3.045 37.970 1.00 81.88 199 ASN A O 1
ATOM 1437 N N . GLU A 1 200 ? -15.537 -1.882 37.138 1.00 79.06 200 GLU A N 1
ATOM 1438 C CA . GLU A 1 200 ? -15.058 -1.866 35.762 1.00 79.06 200 GLU A CA 1
ATOM 1439 C C . GLU A 1 200 ? -14.650 -0.452 35.353 1.00 79.06 200 GLU A C 1
ATOM 1441 O O . GLU A 1 200 ? -15.424 0.494 35.471 1.00 79.06 200 GLU A O 1
ATOM 1446 N N . PHE A 1 201 ? -13.424 -0.314 34.865 1.00 82.75 201 PHE A N 1
ATOM 1447 C CA . PHE A 1 201 ? -12.818 0.936 34.439 1.00 82.75 201 PHE A CA 1
ATOM 1448 C C . PHE A 1 201 ? -12.663 0.941 32.922 1.00 82.75 201 PHE A C 1
ATOM 1450 O O . PHE A 1 201 ? -12.063 0.034 32.345 1.00 82.75 201 PHE A O 1
ATOM 1457 N N . TYR A 1 202 ? -13.159 1.987 32.282 1.00 77.00 202 TYR A N 1
ATOM 1458 C CA . TYR A 1 202 ? -13.083 2.208 30.847 1.00 77.00 202 TYR A CA 1
ATOM 1459 C C . TYR A 1 202 ? -12.500 3.598 30.608 1.00 77.00 202 TYR A C 1
ATOM 1461 O O . TYR A 1 202 ? -12.877 4.551 31.289 1.00 77.00 202 TYR A O 1
ATOM 1469 N N . GLY A 1 203 ? -11.600 3.732 29.641 1.00 74.00 203 GLY A N 1
ATOM 1470 C CA . GLY A 1 203 ? -11.103 5.044 29.239 1.00 74.00 203 GLY A CA 1
ATOM 1471 C C . GLY A 1 203 ? -9.774 5.007 28.511 1.00 74.00 203 GLY A C 1
ATOM 1472 O O . GLY A 1 203 ? -9.211 3.934 28.261 1.00 74.00 203 GLY A O 1
ATOM 1473 N N . ASP A 1 204 ? -9.299 6.203 28.183 1.00 72.94 204 ASP A N 1
ATOM 1474 C CA . ASP A 1 204 ? -8.122 6.430 27.350 1.00 72.94 204 ASP A CA 1
ATOM 1475 C C . ASP A 1 204 ? -6.853 5.765 27.930 1.00 72.94 204 ASP A C 1
ATOM 1477 O O . ASP A 1 204 ? -6.739 5.473 29.130 1.00 72.94 204 ASP A O 1
ATOM 1481 N N . ALA A 1 205 ? -5.880 5.483 27.061 1.00 73.56 205 ALA A N 1
ATOM 1482 C CA . ALA A 1 205 ? -4.675 4.727 27.411 1.00 73.56 205 ALA A CA 1
ATOM 1483 C C . ALA A 1 205 ? -3.817 5.363 28.531 1.00 73.56 205 ALA A C 1
ATOM 1485 O O . ALA A 1 205 ? -3.114 4.636 29.238 1.00 73.56 205 ALA A O 1
ATOM 1486 N N . ASP A 1 206 ? -3.883 6.687 28.720 1.00 78.19 206 ASP A N 1
ATOM 1487 C CA . ASP A 1 206 ? -3.178 7.445 29.766 1.00 78.19 206 ASP A CA 1
ATOM 1488 C C . ASP A 1 206 ? -3.961 7.568 31.090 1.00 78.19 206 ASP A C 1
ATOM 1490 O O . ASP A 1 206 ? -3.382 7.966 32.105 1.00 78.19 206 ASP A O 1
ATOM 1494 N N . MET A 1 207 ? -5.253 7.208 31.110 1.00 84.56 207 MET A N 1
ATOM 1495 C CA . MET A 1 207 ? -6.131 7.383 32.271 1.00 84.56 207 MET A CA 1
ATOM 1496 C C . MET A 1 207 ? -5.570 6.682 33.514 1.00 84.56 207 MET A C 1
ATOM 1498 O O . MET A 1 207 ? -5.302 5.478 33.522 1.00 84.56 207 MET A O 1
ATOM 1502 N N . ILE A 1 208 ? -5.481 7.403 34.624 1.00 88.69 208 ILE A N 1
ATOM 1503 C CA . ILE A 1 208 ? -5.099 6.838 35.918 1.00 88.69 208 ILE A CA 1
ATOM 1504 C C . ILE A 1 208 ? -6.277 6.024 36.449 1.00 88.69 208 ILE A C 1
ATOM 1506 O O . ILE A 1 208 ? -7.386 6.533 36.537 1.00 88.69 208 ILE A O 1
ATOM 1510 N N . LEU A 1 209 ? -6.067 4.761 36.816 1.00 89.88 209 LEU A N 1
ATOM 1511 C CA . LEU A 1 209 ? -7.141 3.925 37.368 1.00 89.88 209 LEU A CA 1
ATOM 1512 C C . LEU A 1 209 ? -7.425 4.293 38.824 1.00 89.88 209 LEU A C 1
ATOM 1514 O O . LEU A 1 209 ? -8.576 4.457 39.223 1.00 89.88 209 LEU A O 1
ATOM 1518 N N . TYR A 1 210 ? -6.353 4.436 39.602 1.00 91.69 210 TYR A N 1
ATOM 1519 C CA . TYR A 1 210 ? -6.405 4.733 41.025 1.00 91.69 210 TYR A CA 1
ATOM 1520 C C . TYR A 1 210 ? -5.224 5.616 41.422 1.00 91.69 210 TYR A C 1
ATOM 1522 O O . TYR A 1 210 ? -4.075 5.309 41.084 1.00 91.69 210 TYR A O 1
ATOM 1530 N N . ARG A 1 211 ? -5.498 6.689 42.164 1.00 90.12 211 ARG A N 1
ATOM 1531 C CA . ARG A 1 211 ? -4.495 7.508 42.847 1.00 90.12 211 ARG A CA 1
ATOM 1532 C C . ARG A 1 211 ? -4.613 7.286 44.350 1.00 90.12 211 ARG A C 1
ATOM 1534 O O . ARG A 1 211 ? -5.622 7.650 44.943 1.00 90.12 211 ARG A O 1
ATOM 1541 N N . ASP A 1 212 ? -3.558 6.726 44.927 1.00 86.69 212 ASP A N 1
ATOM 1542 C CA . ASP A 1 212 ? -3.368 6.537 46.367 1.00 86.69 212 ASP A CA 1
ATOM 1543 C C . ASP A 1 212 ? -2.798 7.838 46.960 1.00 86.69 212 ASP A C 1
ATOM 1545 O O . ASP A 1 212 ? -1.757 8.341 46.520 1.00 86.69 212 ASP A O 1
ATOM 1549 N N . GLY A 1 213 ? -3.522 8.410 47.922 1.00 79.12 213 GLY A N 1
ATOM 1550 C CA . GLY A 1 213 ? -3.231 9.701 48.539 1.00 79.12 213 GLY A CA 1
ATOM 1551 C C . GLY A 1 213 ? -2.260 9.594 49.713 1.00 79.12 213 GLY A C 1
ATOM 1552 O O . GLY A 1 213 ? -1.571 10.566 50.020 1.00 79.12 213 GLY A O 1
ATOM 1553 N N . ASN A 1 214 ? -2.160 8.411 50.324 1.00 75.81 214 ASN A N 1
ATOM 1554 C CA . ASN A 1 214 ? -1.275 8.124 51.452 1.00 75.81 214 ASN A CA 1
ATOM 1555 C C . ASN A 1 214 ? 0.177 7.941 50.998 1.00 75.81 214 ASN A C 1
ATOM 1557 O O . ASN A 1 214 ? 1.113 8.421 51.638 1.00 75.81 214 ASN A O 1
ATOM 1561 N N . SER A 1 215 ? 0.375 7.201 49.904 1.00 76.44 215 SER A N 1
ATOM 1562 C CA . SER A 1 215 ? 1.694 6.833 49.383 1.00 76.44 215 SER A CA 1
ATOM 1563 C C . SER A 1 215 ? 2.075 7.564 48.093 1.00 76.44 215 SER A C 1
ATOM 1565 O O . SER A 1 215 ? 3.212 7.443 47.633 1.00 76.44 215 SER A O 1
ATOM 1567 N N . GLY A 1 216 ? 1.148 8.331 47.508 1.00 74.94 216 GLY A N 1
ATOM 1568 C CA . GLY A 1 216 ? 1.352 9.081 46.265 1.00 74.94 216 GLY A CA 1
ATOM 1569 C C . GLY A 1 216 ? 1.479 8.199 45.018 1.00 74.94 216 GLY A C 1
ATOM 1570 O O . GLY A 1 216 ? 1.852 8.694 43.951 1.00 74.94 216 GLY A O 1
ATOM 1571 N N . LYS A 1 217 ? 1.210 6.892 45.135 1.00 83.44 217 LYS A N 1
ATOM 1572 C CA . LYS A 1 217 ? 1.266 5.952 44.013 1.00 83.44 217 LYS A CA 1
ATOM 1573 C C . LYS A 1 217 ? 0.140 6.211 43.018 1.00 83.44 217 LYS A C 1
ATOM 1575 O O . LYS A 1 217 ? -0.978 6.589 43.364 1.00 83.44 217 LYS A O 1
ATOM 1580 N N . ILE A 1 218 ? 0.451 5.918 41.763 1.00 86.94 218 ILE A N 1
ATOM 1581 C CA . ILE A 1 218 ? -0.457 6.035 40.630 1.00 86.94 218 ILE A CA 1
ATOM 1582 C C . ILE A 1 218 ? -0.546 4.661 39.973 1.00 86.94 218 ILE A C 1
ATOM 1584 O O . ILE A 1 218 ? 0.478 4.116 39.555 1.00 86.94 218 ILE A O 1
ATOM 1588 N N . MET A 1 219 ? -1.755 4.112 39.881 1.00 88.06 219 MET A N 1
ATOM 1589 C CA . MET A 1 219 ? -2.000 2.824 39.237 1.00 88.06 219 MET A CA 1
ATOM 1590 C C . MET A 1 219 ? -2.479 3.045 37.804 1.00 88.06 219 MET A C 1
ATOM 1592 O O . MET A 1 219 ? -3.491 3.706 37.564 1.00 88.06 219 MET A O 1
ATOM 1596 N N . MET A 1 220 ? -1.726 2.501 36.849 1.00 84.62 220 MET A N 1
ATOM 1597 C CA . MET A 1 220 ? -1.950 2.659 35.405 1.00 84.62 220 MET A CA 1
ATOM 1598 C C . MET A 1 220 ? -2.207 1.324 34.694 1.00 84.62 220 MET A C 1
ATOM 1600 O O . MET A 1 220 ? -2.551 1.322 33.513 1.00 84.62 220 MET A O 1
ATOM 1604 N N . ASN A 1 221 ? -2.086 0.187 35.382 1.00 82.06 221 ASN A N 1
ATOM 1605 C CA . ASN A 1 221 ? -2.463 -1.122 34.850 1.00 82.06 221 ASN A CA 1
ATOM 1606 C C . ASN A 1 221 ? -3.445 -1.846 35.786 1.00 82.06 221 ASN A C 1
ATOM 1608 O O . ASN A 1 221 ? -3.574 -1.509 36.962 1.00 82.06 221 ASN A O 1
ATOM 1612 N N . CYS A 1 222 ? -4.174 -2.826 35.249 1.00 80.56 222 CYS A N 1
ATOM 1613 C CA . CYS A 1 222 ? -5.253 -3.468 35.998 1.00 80.56 222 CYS A CA 1
ATOM 1614 C C . CYS A 1 222 ? -4.765 -4.449 37.069 1.00 80.56 222 CYS A C 1
ATOM 1616 O O . CYS A 1 222 ? -5.436 -4.646 38.083 1.00 80.56 222 CYS A O 1
ATOM 1618 N N . SER A 1 223 ? -3.585 -5.047 36.880 1.00 79.88 223 SER A N 1
ATOM 1619 C CA . SER A 1 223 ? -2.980 -5.920 37.885 1.00 79.88 223 SER A CA 1
ATOM 1620 C C . SER A 1 223 ? -2.726 -5.160 39.188 1.00 79.88 223 SER A C 1
ATOM 1622 O O . SER A 1 223 ? -3.096 -5.666 40.241 1.00 79.88 223 SER A O 1
ATOM 1624 N N . GLN A 1 224 ? -2.261 -3.906 39.132 1.00 84.12 224 GLN A N 1
ATOM 1625 C CA . GLN A 1 224 ? -2.065 -3.048 40.312 1.00 84.12 224 GLN A CA 1
ATOM 1626 C C . GLN A 1 224 ? -3.327 -2.817 41.168 1.00 84.12 224 GLN A C 1
ATOM 1628 O O . GLN A 1 224 ? -3.205 -2.624 42.378 1.00 84.12 224 GLN A O 1
ATOM 1633 N N . LEU A 1 225 ? -4.533 -2.838 40.580 1.00 83.31 225 LEU A N 1
ATOM 1634 C CA . LEU A 1 225 ? -5.791 -2.719 41.342 1.00 83.31 225 LEU A CA 1
ATOM 1635 C C . LEU A 1 225 ? -6.153 -4.003 42.101 1.00 83.31 225 LEU A C 1
ATOM 1637 O O . LEU A 1 225 ? -6.883 -3.968 43.091 1.00 83.31 225 LEU A O 1
ATOM 1641 N N . ASN A 1 226 ? -5.681 -5.144 41.603 1.00 79.81 226 ASN A N 1
ATOM 1642 C CA . ASN A 1 226 ? -6.079 -6.476 42.049 1.00 79.81 226 ASN A CA 1
ATOM 1643 C C . ASN A 1 226 ? -4.983 -7.195 42.855 1.00 79.81 226 ASN A C 1
ATOM 1645 O O . ASN A 1 226 ? -5.280 -8.114 43.617 1.00 79.81 226 ASN A O 1
ATOM 1649 N N . ASP A 1 227 ? -3.722 -6.784 42.705 1.00 78.88 227 ASP A N 1
ATOM 1650 C CA . ASP A 1 227 ? -2.554 -7.389 43.341 1.00 78.88 227 ASP A CA 1
ATOM 1651 C C . ASP A 1 227 ? -2.231 -6.758 44.714 1.00 78.88 227 ASP A C 1
ATOM 1653 O O . ASP A 1 227 ? -3.114 -6.298 45.438 1.00 78.88 227 ASP A O 1
ATOM 1657 N N . LYS A 1 228 ? -0.968 -6.800 45.159 1.00 72.50 228 LYS A N 1
ATOM 1658 C CA . LYS A 1 228 ? -0.517 -6.271 46.462 1.00 72.50 228 LYS A CA 1
ATOM 1659 C C . LYS A 1 228 ? -0.016 -4.817 46.431 1.00 72.50 228 LYS A C 1
ATOM 1661 O O . LYS A 1 228 ? 0.510 -4.355 47.440 1.00 72.50 228 LYS A O 1
ATOM 1666 N N . SER A 1 229 ? -0.189 -4.095 45.324 1.00 75.69 229 SER A N 1
ATOM 1667 C CA . SER A 1 229 ? 0.283 -2.712 45.150 1.00 75.69 229 SER A CA 1
ATOM 1668 C C . SER A 1 229 ? -0.460 -1.701 46.038 1.00 75.69 229 SER A C 1
ATOM 1670 O O . SER A 1 229 ? 0.182 -0.793 46.583 1.00 75.69 229 SER A O 1
ATOM 1672 N N . LEU A 1 230 ? -1.771 -1.909 46.229 1.00 75.38 230 LEU A N 1
ATOM 1673 C CA . LEU A 1 230 ? -2.667 -1.188 47.150 1.00 75.38 230 LEU A CA 1
ATOM 1674 C C . LEU A 1 230 ? -2.816 -1.980 48.464 1.00 75.38 230 LEU A C 1
ATOM 1676 O O . LEU A 1 230 ? -3.789 -2.702 48.672 1.00 75.38 230 LEU A O 1
ATOM 1680 N N . ALA A 1 231 ? -1.787 -1.953 49.312 1.00 76.12 231 ALA A N 1
ATOM 1681 C CA . ALA A 1 231 ? -1.686 -2.838 50.479 1.00 76.12 231 ALA A CA 1
ATOM 1682 C C . ALA A 1 231 ? -2.604 -2.457 51.662 1.00 76.12 231 ALA A C 1
ATOM 1684 O O . ALA A 1 231 ? -2.827 -3.289 52.540 1.00 76.12 231 ALA A O 1
ATOM 1685 N N . ASP A 1 232 ? -3.107 -1.226 51.683 1.00 83.50 232 ASP A N 1
ATOM 1686 C CA . ASP A 1 232 ? -3.958 -0.617 52.710 1.00 83.50 232 ASP A CA 1
ATOM 1687 C C . ASP A 1 232 ? -5.468 -0.822 52.479 1.00 83.50 232 ASP A C 1
ATOM 1689 O O . ASP A 1 232 ? -6.228 -0.850 53.447 1.00 83.50 232 ASP A O 1
ATOM 1693 N N . ILE A 1 233 ? -5.905 -1.092 51.243 1.00 88.31 233 ILE A N 1
ATOM 1694 C CA . ILE A 1 233 ? -7.290 -1.504 50.948 1.00 88.31 233 ILE A CA 1
ATOM 1695 C C . ILE A 1 233 ? -7.504 -2.956 51.404 1.00 88.31 233 ILE A C 1
ATOM 1697 O O . ILE A 1 233 ? -6.953 -3.890 50.816 1.00 88.31 233 ILE A O 1
ATOM 1701 N N . ALA A 1 234 ? -8.326 -3.172 52.435 1.00 84.56 234 ALA A N 1
ATOM 1702 C CA . ALA A 1 234 ? -8.456 -4.468 53.112 1.00 84.56 234 ALA A CA 1
ATOM 1703 C C . ALA A 1 234 ? -9.079 -5.589 52.254 1.00 84.56 234 ALA A C 1
ATOM 1705 O O . ALA A 1 234 ? -8.684 -6.751 52.381 1.00 84.56 234 ALA A O 1
ATOM 1706 N N . LYS A 1 235 ? -10.040 -5.262 51.382 1.00 86.19 235 LYS A N 1
ATOM 1707 C CA . LYS A 1 235 ? -10.706 -6.199 50.463 1.00 86.19 235 LYS A CA 1
ATOM 1708 C C . LYS A 1 235 ? -10.650 -5.660 49.037 1.00 86.19 235 LYS A C 1
ATOM 1710 O O . LYS A 1 235 ? -11.241 -4.628 48.745 1.00 86.19 235 LYS A O 1
ATOM 1715 N N . ARG A 1 236 ? -9.979 -6.365 48.130 1.00 85.31 236 ARG A N 1
ATOM 1716 C CA . ARG A 1 236 ? -9.912 -5.988 46.711 1.00 85.31 236 ARG A CA 1
ATOM 1717 C C . ARG A 1 236 ? -9.702 -7.200 45.816 1.00 85.31 236 ARG A C 1
ATOM 1719 O O . ARG A 1 236 ? -9.250 -8.241 46.292 1.00 85.31 236 ARG A O 1
ATOM 1726 N N . GLY A 1 237 ? -10.028 -7.044 44.540 1.00 73.00 237 GLY A N 1
ATOM 1727 C CA . GLY A 1 237 ? -9.997 -8.110 43.543 1.00 73.00 237 GLY A CA 1
ATOM 1728 C C . GLY A 1 237 ? -11.187 -8.028 42.590 1.00 73.00 237 GLY A C 1
ATOM 1729 O O . GLY A 1 237 ? -12.186 -7.369 42.879 1.00 73.00 237 GLY A O 1
ATOM 1730 N N . GLY A 1 238 ? -11.068 -8.691 41.441 1.00 70.25 238 GLY A N 1
ATOM 1731 C CA . GLY A 1 238 ? -12.110 -8.686 40.415 1.00 70.25 238 GLY A CA 1
ATOM 1732 C C . GLY A 1 238 ? -12.371 -7.313 39.792 1.00 70.25 238 GLY A C 1
ATOM 1733 O O . GLY A 1 238 ? -13.419 -7.129 39.203 1.00 70.25 238 GLY A O 1
ATOM 1734 N N . ASN A 1 239 ? -11.483 -6.325 39.915 1.00 79.50 239 ASN A N 1
ATOM 1735 C CA . ASN A 1 239 ? -11.634 -5.072 39.174 1.00 79.50 239 ASN A CA 1
ATOM 1736 C C . ASN A 1 239 ? -11.154 -5.271 37.727 1.00 79.50 239 ASN A C 1
ATOM 1738 O O . ASN A 1 239 ? -10.116 -5.898 37.507 1.00 79.50 239 ASN A O 1
ATOM 1742 N N . PHE A 1 240 ? -11.878 -4.725 36.754 1.00 72.50 240 PHE A N 1
ATOM 1743 C CA . PHE A 1 240 ? -11.591 -4.859 35.322 1.00 72.50 240 PHE A CA 1
ATOM 1744 C C . PHE A 1 240 ? -11.230 -3.511 34.721 1.00 72.50 240 PHE A C 1
ATOM 1746 O O . PHE A 1 240 ? -11.742 -2.487 35.157 1.00 72.50 240 PHE A O 1
ATOM 1753 N N . CYS A 1 241 ? -10.333 -3.494 33.737 1.00 77.88 241 CYS A N 1
ATOM 1754 C CA . CYS A 1 241 ? -9.818 -2.254 33.172 1.00 77.88 241 CYS A CA 1
ATOM 1755 C C . CYS A 1 241 ? -9.615 -2.416 31.670 1.00 77.88 241 CYS A C 1
ATOM 1757 O O . CYS A 1 241 ? -8.718 -3.135 31.233 1.00 77.88 241 CYS A O 1
ATOM 1759 N N . ASN A 1 242 ? -10.438 -1.726 30.893 1.00 70.44 242 ASN A N 1
ATOM 1760 C CA . ASN A 1 242 ? -10.418 -1.735 29.443 1.00 70.44 242 ASN A CA 1
ATOM 1761 C C . ASN A 1 242 ? -9.826 -0.408 28.958 1.00 70.44 242 ASN A C 1
ATOM 1763 O O . ASN A 1 242 ? -10.442 0.650 29.100 1.00 70.44 242 ASN A O 1
ATOM 1767 N N . ARG A 1 243 ? -8.608 -0.470 28.412 1.00 71.38 243 ARG A N 1
ATOM 1768 C CA . ARG A 1 243 ? -7.981 0.674 27.744 1.00 71.38 243 ARG A CA 1
ATOM 1769 C C . ARG A 1 243 ? -8.566 0.822 26.353 1.00 71.38 243 ARG A C 1
ATOM 1771 O O . ARG A 1 243 ? -8.638 -0.156 25.614 1.00 71.38 243 ARG A O 1
ATOM 1778 N N . LEU A 1 244 ? -8.982 2.036 26.034 1.00 63.38 244 LEU A N 1
ATOM 1779 C CA . LEU A 1 244 ? -9.518 2.412 24.738 1.00 63.38 244 LEU A CA 1
ATOM 1780 C C . LEU A 1 244 ? -8.560 3.408 24.073 1.00 63.38 244 LEU A C 1
ATOM 1782 O O . LEU A 1 244 ? -7.782 4.083 24.755 1.00 63.38 244 LEU A O 1
ATOM 1786 N N . ASP A 1 245 ? -8.610 3.489 22.745 1.00 55.03 245 ASP A N 1
ATOM 1787 C CA . ASP A 1 245 ? -7.925 4.558 22.018 1.00 55.03 245 ASP A CA 1
ATOM 1788 C C . ASP A 1 245 ? -8.539 5.917 22.382 1.00 55.03 245 ASP A C 1
ATOM 1790 O O . ASP A 1 245 ? -9.717 6.004 22.735 1.00 55.03 245 ASP A O 1
ATOM 1794 N N . MET A 1 246 ? -7.740 6.981 22.294 1.00 46.88 246 MET A N 1
ATOM 1795 C CA . MET A 1 246 ? -8.151 8.319 22.724 1.00 46.88 246 MET A CA 1
ATOM 1796 C C . MET A 1 246 ? -9.382 8.800 21.939 1.00 46.88 246 MET A C 1
ATOM 1798 O O . MET A 1 246 ? -9.335 8.891 20.711 1.00 46.88 246 MET A O 1
ATOM 1802 N N . TYR A 1 247 ? -10.472 9.110 22.648 1.00 47.22 247 TYR A N 1
ATOM 1803 C CA . TYR A 1 247 ? -11.796 9.418 22.074 1.00 47.22 247 TYR A CA 1
ATOM 1804 C C . TYR A 1 247 ? -12.453 8.278 21.270 1.00 47.22 247 TYR A C 1
ATOM 1806 O O . TYR A 1 247 ? -13.333 8.535 20.444 1.00 47.22 247 TYR A O 1
ATOM 1814 N N . ALA A 1 248 ? -12.078 7.016 21.501 1.00 44.19 248 ALA A N 1
ATOM 1815 C CA . ALA A 1 248 ? -12.744 5.887 20.858 1.00 44.19 248 ALA A CA 1
ATOM 1816 C C . ALA A 1 248 ? -14.260 5.896 21.155 1.00 44.19 248 ALA A C 1
ATOM 1818 O O . ALA A 1 248 ? -14.659 6.065 22.317 1.00 44.19 248 ALA A O 1
ATOM 1819 N N . PRO A 1 249 ? -15.115 5.691 20.131 1.00 41.00 249 PRO A N 1
ATOM 1820 C CA . PRO A 1 249 ? -16.553 5.608 20.316 1.00 41.00 249 PRO A CA 1
ATOM 1821 C C . PRO A 1 249 ? -16.901 4.396 21.170 1.00 41.00 249 PRO A C 1
ATOM 1823 O O . PRO A 1 249 ? -16.225 3.362 21.164 1.00 41.00 249 PRO A O 1
ATOM 1826 N N . CYS A 1 250 ? -17.971 4.540 21.933 1.00 41.94 250 CYS A N 1
ATOM 1827 C CA . CYS A 1 250 ? -18.132 3.702 23.095 1.00 41.94 250 CYS A CA 1
ATOM 1828 C C . CYS A 1 250 ? -18.710 2.308 22.777 1.00 41.94 250 CYS A C 1
ATOM 1830 O O . CYS A 1 250 ? -19.646 2.194 21.980 1.00 41.94 250 CYS A O 1
ATOM 1832 N N . PRO A 1 251 ? -18.216 1.226 23.410 1.00 43.03 251 PRO A N 1
ATOM 1833 C CA . PRO A 1 251 ? -18.912 -0.057 23.399 1.00 43.03 251 PRO A CA 1
ATOM 1834 C C . PRO A 1 251 ? -20.242 0.004 24.187 1.00 43.03 251 PRO A C 1
ATOM 1836 O O . PRO A 1 251 ? -20.312 0.735 25.174 1.00 43.03 251 PRO A O 1
ATOM 1839 N N . PRO A 1 252 ? -21.262 -0.814 23.848 1.00 37.47 252 PRO A N 1
ATOM 1840 C CA . PRO A 1 252 ? -22.641 -0.680 24.345 1.00 37.47 252 PRO A CA 1
ATOM 1841 C C . PRO A 1 252 ? -22.839 -0.460 25.855 1.00 37.47 252 PRO A C 1
ATOM 1843 O O . PRO A 1 252 ? -23.663 0.358 26.232 1.00 37.47 252 PRO A O 1
ATOM 1846 N N . ILE A 1 253 ? -22.056 -1.120 26.719 1.00 43.84 253 ILE A N 1
ATOM 1847 C CA . ILE A 1 253 ? -22.179 -1.015 28.192 1.00 43.84 253 ILE A CA 1
ATOM 1848 C C . ILE A 1 253 ? -21.876 0.406 28.708 1.00 43.84 253 ILE A C 1
ATOM 1850 O O . ILE A 1 253 ? -22.372 0.834 29.747 1.00 43.84 253 ILE A O 1
ATOM 1854 N N . CYS A 1 254 ? -21.033 1.141 27.988 1.00 41.44 254 CYS A N 1
ATOM 1855 C CA . CYS A 1 254 ? -20.626 2.499 28.333 1.00 41.44 254 CYS A CA 1
ATOM 1856 C C . CYS A 1 254 ? -21.170 3.532 27.321 1.00 41.44 254 CYS A C 1
ATOM 1858 O O . CYS A 1 254 ? -21.085 4.734 27.564 1.00 41.44 254 CYS A O 1
ATOM 1860 N N . ALA A 1 255 ? -21.781 3.058 26.224 1.00 39.19 255 ALA A N 1
ATOM 1861 C CA . ALA A 1 255 ? -22.483 3.851 25.217 1.00 39.19 255 ALA A CA 1
ATO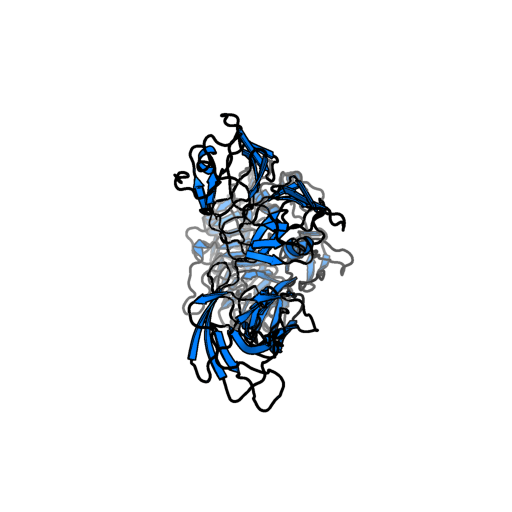M 1862 C C . ALA A 1 255 ? -23.887 4.300 25.650 1.00 39.19 255 ALA A C 1
ATOM 1864 O O . ALA A 1 255 ? -24.539 5.011 24.892 1.00 39.19 255 ALA A O 1
ATOM 1865 N N . GLU A 1 256 ? -24.305 4.002 26.887 1.00 44.25 256 GLU A N 1
ATOM 1866 C CA . GLU A 1 256 ? -25.391 4.697 27.599 1.00 44.25 256 GLU A CA 1
ATOM 1867 C C . GLU A 1 256 ? -25.055 6.188 27.875 1.00 44.25 256 GLU A C 1
ATOM 1869 O O . GLU A 1 256 ? -25.361 6.755 28.927 1.00 44.25 256 GLU A O 1
ATOM 1874 N N . VAL A 1 257 ? -24.392 6.855 26.926 1.00 38.41 257 VAL A N 1
ATOM 1875 C CA . VAL A 1 257 ? -24.221 8.300 26.893 1.00 38.41 257 VAL A CA 1
ATOM 1876 C C . VAL A 1 257 ? -25.551 8.888 26.475 1.00 38.41 257 VAL A C 1
ATOM 1878 O O . VAL A 1 257 ? -25.782 9.149 25.300 1.00 38.41 257 VAL A O 1
ATOM 1881 N N . VAL A 1 258 ? -26.406 9.044 27.481 1.00 44.38 258 VAL A N 1
ATOM 1882 C CA . VAL A 1 258 ? -27.673 9.770 27.521 1.00 44.38 258 VAL A CA 1
ATOM 1883 C C . VAL A 1 258 ? -27.770 10.864 26.439 1.00 44.38 258 VAL A C 1
ATOM 1885 O O . VAL A 1 258 ? -27.607 12.058 26.696 1.00 44.38 258 VAL A O 1
ATOM 1888 N N . THR A 1 259 ? -28.136 10.460 25.221 1.00 37.41 259 THR A N 1
ATOM 1889 C CA . THR A 1 259 ? -29.092 11.241 24.450 1.00 37.41 259 THR A CA 1
ATOM 1890 C C . THR A 1 259 ? -30.357 11.164 25.286 1.00 37.41 259 THR A C 1
ATOM 1892 O O . THR A 1 259 ? -30.808 10.068 25.587 1.00 37.41 259 THR A O 1
ATOM 1895 N N . ILE A 1 260 ? -30.860 12.298 25.777 1.00 42.91 260 ILE A N 1
ATOM 1896 C CA . ILE A 1 260 ? -32.188 12.342 26.395 1.00 42.91 260 ILE A CA 1
ATOM 1897 C C . ILE A 1 260 ? -33.157 12.395 25.213 1.00 42.91 260 ILE A C 1
ATOM 1899 O O . ILE A 1 260 ? -33.275 13.475 24.622 1.00 42.91 260 ILE A O 1
ATOM 1903 N N . PRO A 1 261 ? -33.802 11.290 24.799 1.00 39.03 261 PRO A N 1
ATOM 1904 C CA . PRO A 1 261 ? -34.736 11.340 23.694 1.00 39.03 261 PRO A CA 1
ATOM 1905 C C . PRO A 1 261 ? -36.055 11.904 24.243 1.00 39.03 261 PRO A C 1
ATOM 1907 O O . PRO A 1 261 ? -36.331 11.791 25.447 1.00 39.03 261 PRO A O 1
ATOM 1910 N N . PRO A 1 262 ? -36.886 12.539 23.408 1.00 41.50 262 PRO A N 1
ATOM 1911 C CA . PRO A 1 262 ? -38.273 12.764 23.786 1.00 41.50 262 PRO A CA 1
ATOM 1912 C C . PRO A 1 262 ? -38.978 11.420 24.053 1.00 41.50 262 PRO A C 1
ATOM 1914 O O . PRO A 1 262 ? -38.510 10.359 23.652 1.00 41.50 262 PRO A O 1
ATOM 1917 N N . ILE A 1 263 ? -40.130 11.468 24.726 1.00 46.16 263 ILE A N 1
ATOM 1918 C CA . ILE A 1 263 ? -40.990 10.291 24.976 1.00 46.16 263 ILE A CA 1
ATOM 1919 C C . ILE A 1 263 ? -41.844 9.979 23.726 1.00 46.16 263 ILE A C 1
ATOM 1921 O O . ILE A 1 263 ? -43.018 9.625 23.835 1.00 46.16 263 ILE A O 1
ATOM 1925 N N . ASP A 1 264 ? -41.279 10.235 22.548 1.00 59.50 264 ASP A N 1
ATOM 1926 C CA . ASP A 1 264 ? -41.926 10.026 21.261 1.00 59.50 264 ASP A CA 1
ATOM 1927 C C . ASP A 1 264 ? -41.670 8.580 20.789 1.00 59.50 264 ASP A C 1
ATOM 1929 O O . ASP A 1 264 ? -40.841 7.861 21.345 1.00 59.50 264 ASP A O 1
ATOM 1933 N N . ASP A 1 265 ? -42.448 8.156 19.801 1.00 67.88 265 ASP A N 1
ATOM 1934 C CA . ASP A 1 265 ? -42.369 6.873 19.095 1.00 67.88 265 ASP A CA 1
ATOM 1935 C C . ASP A 1 265 ? -42.186 7.260 17.616 1.00 67.88 265 ASP A C 1
ATOM 1937 O O . ASP A 1 265 ? -43.146 7.588 16.904 1.00 67.88 265 ASP A O 1
ATOM 1941 N N . THR A 1 266 ? -40.922 7.456 17.228 1.00 72.88 266 THR A N 1
ATOM 1942 C CA . THR A 1 266 ? -40.518 8.159 16.001 1.00 72.88 266 THR A CA 1
ATOM 1943 C C . THR A 1 266 ? -40.742 7.310 14.755 1.00 72.88 266 THR A C 1
ATOM 1945 O O . THR A 1 266 ? -41.050 7.868 13.694 1.00 72.88 266 THR A O 1
ATOM 1948 N N . ASP A 1 267 ? -40.611 5.986 14.853 1.00 72.75 267 ASP A N 1
ATOM 1949 C CA . ASP A 1 267 ? -40.876 5.060 13.749 1.00 72.75 267 ASP A CA 1
ATOM 1950 C C . ASP A 1 267 ? -42.286 4.426 13.791 1.00 72.75 267 ASP A C 1
ATOM 1952 O O . ASP A 1 267 ? -42.746 3.897 12.772 1.00 72.75 267 ASP A O 1
ATOM 1956 N N . SER A 1 268 ? -43.039 4.655 14.877 1.00 81.06 268 SER A N 1
ATOM 1957 C CA . SER A 1 268 ? -44.442 4.259 15.070 1.00 81.06 268 SER A CA 1
ATOM 1958 C C . SER A 1 268 ? -44.657 2.748 15.196 1.00 81.06 268 SER A C 1
ATOM 1960 O O . SER A 1 268 ? -45.708 2.237 14.781 1.00 81.06 268 SER A O 1
ATOM 1962 N N . ASP A 1 269 ? -43.688 2.029 15.766 1.00 76.12 269 ASP A N 1
ATOM 1963 C CA . ASP A 1 269 ? -43.752 0.580 15.980 1.00 76.12 269 ASP A CA 1
ATOM 1964 C C . ASP A 1 269 ? -44.498 0.165 17.273 1.00 76.12 269 ASP A C 1
ATOM 1966 O O . ASP A 1 269 ? -44.854 -1.005 17.447 1.00 76.12 269 ASP A O 1
ATOM 1970 N N . SER A 1 270 ? -44.903 1.147 18.093 1.00 74.19 270 SER A N 1
ATOM 1971 C CA . SER A 1 270 ? -45.541 1.020 19.418 1.00 74.19 270 SER A CA 1
ATOM 1972 C C . SER A 1 270 ? -44.597 0.766 20.599 1.00 74.19 270 SER A C 1
ATOM 1974 O O . SER A 1 270 ? -45.081 0.507 21.708 1.00 74.19 270 SER A O 1
ATOM 1976 N N . MET A 1 271 ? -43.288 0.901 20.404 1.00 71.00 271 MET A N 1
ATOM 1977 C CA . MET A 1 271 ? -42.274 1.035 21.444 1.00 71.00 271 MET A CA 1
ATOM 1978 C C . MET A 1 271 ? -41.754 2.490 21.453 1.00 71.00 271 MET A C 1
ATOM 1980 O O . MET A 1 271 ? -41.595 3.095 20.403 1.00 71.00 271 MET A O 1
ATOM 1984 N N . PRO A 1 272 ? -41.544 3.132 22.617 1.00 61.91 272 PRO A N 1
ATOM 1985 C CA . PRO A 1 272 ? -41.023 4.499 22.651 1.00 61.91 272 PRO A CA 1
ATOM 1986 C C . PRO A 1 272 ? -39.531 4.558 22.320 1.00 61.91 272 PRO A C 1
ATOM 1988 O O . PRO A 1 272 ? -38.769 3.741 22.850 1.00 61.91 272 PRO A O 1
ATOM 1991 N N . ASP A 1 273 ? -39.094 5.623 21.639 1.00 56.88 273 ASP A N 1
ATOM 1992 C CA . ASP A 1 273 ? -37.689 5.893 21.299 1.00 56.88 273 ASP A CA 1
ATOM 1993 C C . ASP A 1 273 ? -36.771 5.704 22.516 1.00 56.88 273 ASP A C 1
ATOM 1995 O O . ASP A 1 273 ? -35.687 5.130 22.449 1.00 56.88 273 ASP A O 1
ATOM 1999 N N . ASN A 1 274 ? -37.200 6.204 23.679 1.00 50.62 274 ASN A N 1
ATOM 2000 C CA . ASN A 1 274 ? -36.403 6.174 24.901 1.00 50.62 274 ASN A CA 1
ATOM 2001 C C . ASN A 1 274 ? -36.290 4.775 25.538 1.00 50.62 274 ASN A C 1
ATOM 2003 O O . ASN A 1 274 ? -35.434 4.574 26.398 1.00 50.62 274 ASN A O 1
ATOM 2007 N N . TRP A 1 275 ? -37.155 3.836 25.155 1.00 60.03 275 TRP A N 1
ATOM 2008 C CA . TRP A 1 275 ? -37.119 2.431 25.559 1.00 60.03 275 TRP A CA 1
ATOM 2009 C C . TRP A 1 275 ? -36.287 1.615 24.561 1.00 60.03 275 TRP A C 1
ATOM 2011 O O . TRP A 1 275 ? -35.398 0.868 24.971 1.00 60.03 275 TRP A O 1
ATOM 2021 N N . GLU A 1 276 ? -36.482 1.834 23.260 1.00 58.84 276 GLU A N 1
ATOM 2022 C CA . GLU A 1 276 ? -35.684 1.205 22.203 1.00 58.84 276 GLU A CA 1
ATOM 2023 C C . GLU A 1 276 ? -34.203 1.593 22.252 1.00 58.84 276 GLU A C 1
ATOM 2025 O O . GLU A 1 276 ? -33.317 0.737 22.230 1.00 58.84 276 GLU A O 1
ATOM 2030 N N . ILE A 1 277 ? -33.904 2.891 22.379 1.00 49.50 277 ILE A N 1
ATOM 2031 C CA . ILE A 1 277 ? -32.531 3.390 22.520 1.00 49.50 277 ILE A CA 1
ATOM 2032 C C . ILE A 1 277 ? -31.881 2.823 23.789 1.00 49.50 277 ILE A C 1
ATOM 2034 O O . ILE A 1 277 ? -30.681 2.553 23.783 1.00 49.50 277 ILE A O 1
ATOM 2038 N N . TYR A 1 278 ? -32.651 2.583 24.855 1.00 46.84 278 TYR A N 1
ATOM 2039 C CA . TYR A 1 278 ? -32.132 2.002 26.094 1.00 46.84 278 TYR A CA 1
ATOM 2040 C C . TYR A 1 278 ? -31.761 0.520 25.952 1.00 46.84 278 TYR A C 1
ATOM 2042 O O . TYR A 1 278 ? -30.687 0.121 26.404 1.00 46.84 278 TYR A O 1
ATOM 2050 N N . TYR A 1 279 ? -32.607 -0.297 25.318 1.00 53.34 279 TYR A N 1
ATOM 2051 C CA . TYR A 1 279 ? -32.357 -1.738 25.201 1.00 53.34 279 TYR A CA 1
ATOM 2052 C C . TYR A 1 279 ? -31.530 -2.127 23.968 1.00 53.34 279 TYR A C 1
ATOM 2054 O O . TYR A 1 279 ? -30.663 -2.998 24.065 1.00 53.34 279 TYR A O 1
ATOM 2062 N N . PHE A 1 280 ? -31.739 -1.467 22.828 1.00 58.84 280 PHE A N 1
ATOM 2063 C CA . PHE A 1 280 ? -31.163 -1.840 21.529 1.00 58.84 280 PHE A CA 1
ATOM 2064 C C . PHE A 1 280 ? -30.168 -0.812 20.981 1.00 58.84 280 PHE A C 1
ATOM 2066 O O . PHE A 1 280 ? -29.403 -1.135 20.068 1.00 58.84 280 PHE A O 1
ATOM 2073 N N . ASN A 1 281 ? -30.151 0.412 21.528 1.00 47.03 281 ASN A N 1
ATOM 2074 C CA . ASN A 1 281 ? -29.345 1.533 21.030 1.00 47.03 281 ASN A CA 1
ATOM 2075 C C . ASN A 1 281 ? -29.598 1.802 19.526 1.00 47.03 281 ASN A C 1
ATOM 2077 O O . ASN A 1 281 ? -28.678 2.052 18.742 1.00 47.03 281 ASN A O 1
ATOM 2081 N N . SER A 1 282 ? -30.863 1.687 19.112 1.00 54.19 282 SER A N 1
ATOM 2082 C CA . SER A 1 282 ? -31.328 1.873 17.737 1.00 54.19 282 SER A CA 1
ATOM 2083 C C . SER A 1 282 ? -32.827 2.174 17.706 1.00 54.19 282 SER A C 1
ATOM 2085 O O . SER A 1 282 ? -33.524 1.701 18.590 1.00 54.19 282 SER A O 1
ATOM 2087 N N . LEU A 1 283 ? -33.284 2.884 16.667 1.00 61.84 283 LEU A N 1
ATOM 2088 C CA . LEU A 1 283 ? -34.693 3.003 16.238 1.00 61.84 283 LEU A CA 1
ATOM 2089 C C . LEU A 1 283 ? -34.889 2.173 14.952 1.00 61.84 283 LEU A C 1
ATOM 2091 O O . LEU A 1 283 ? -35.215 2.685 13.880 1.00 61.84 283 LEU A O 1
ATOM 2095 N N . LEU A 1 284 ? -34.416 0.928 14.995 1.00 73.69 284 LEU A N 1
ATOM 2096 C CA . LEU A 1 284 ? -34.486 -0.048 13.897 1.00 73.69 284 LEU A CA 1
ATOM 2097 C C . LEU A 1 284 ? -35.025 -1.394 14.391 1.00 73.69 284 LEU A C 1
ATOM 2099 O O . LEU A 1 284 ? -35.085 -2.349 13.612 1.00 73.69 284 LEU A O 1
ATOM 2103 N N . GLN A 1 285 ? -35.319 -1.502 15.687 1.00 76.56 285 GLN A N 1
ATOM 2104 C CA . GLN A 1 285 ? -35.701 -2.749 16.319 1.00 76.56 285 GLN A CA 1
ATOM 2105 C C . GLN A 1 285 ? -37.223 -2.783 16.381 1.00 76.56 285 GLN A C 1
ATOM 2107 O O . GLN A 1 285 ? -37.785 -2.424 17.399 1.00 76.56 285 GLN A O 1
ATOM 2112 N N . ASP A 1 286 ? -37.849 -3.253 15.298 1.00 79.88 286 ASP A N 1
ATOM 2113 C CA . ASP A 1 286 ? -39.297 -3.197 15.003 1.00 79.88 286 ASP A CA 1
ATOM 2114 C C . ASP A 1 286 ? -40.248 -3.968 15.954 1.00 79.88 286 ASP A C 1
ATOM 2116 O O . ASP A 1 286 ? -41.341 -4.399 15.566 1.00 79.88 286 ASP A O 1
ATOM 2120 N N . GLY A 1 287 ? -39.797 -4.270 17.171 1.00 78.25 287 GLY A N 1
ATOM 2121 C CA . GLY A 1 287 ? -40.551 -4.978 18.195 1.00 78.25 287 GLY A CA 1
ATOM 2122 C C . GLY A 1 287 ? -40.813 -6.454 17.896 1.00 78.25 287 GLY A C 1
ATOM 2123 O O . GLY A 1 287 ? -41.394 -7.150 18.737 1.00 78.25 287 GLY A O 1
ATOM 2124 N N . THR A 1 288 ? -40.426 -6.967 16.718 1.00 84.12 288 THR A N 1
ATOM 2125 C CA . THR A 1 288 ? -40.719 -8.352 16.314 1.00 84.12 288 THR A CA 1
ATOM 2126 C C . THR A 1 288 ? -39.677 -9.371 16.768 1.00 84.12 288 THR A C 1
ATOM 2128 O O . THR A 1 288 ? -39.973 -10.575 16.713 1.00 84.12 288 THR A O 1
ATOM 2131 N N . GLY A 1 289 ? -38.508 -8.891 17.205 1.00 81.38 289 GLY A N 1
ATOM 2132 C CA . GLY A 1 289 ? -37.402 -9.663 17.761 1.00 81.38 289 GLY A CA 1
ATOM 2133 C C . GLY A 1 289 ? -37.637 -10.163 19.188 1.00 81.38 289 GLY A C 1
ATOM 2134 O O . GLY A 1 289 ? -38.706 -9.980 19.762 1.00 81.38 289 GLY A O 1
ATOM 2135 N N . ASP A 1 290 ? -36.618 -10.844 19.705 1.00 77.38 290 ASP A N 1
ATOM 2136 C CA . ASP A 1 290 ? -36.480 -11.395 21.060 1.00 77.38 290 ASP A CA 1
ATOM 2137 C C . ASP A 1 290 ? -34.993 -11.190 21.415 1.00 77.38 290 ASP A C 1
ATOM 2139 O O . ASP A 1 290 ? -34.121 -11.972 21.009 1.00 77.38 290 ASP A O 1
ATOM 2143 N N . TYR A 1 291 ? -34.665 -10.017 21.969 1.00 72.25 291 TYR A N 1
ATOM 2144 C CA . TYR A 1 291 ? -33.285 -9.515 22.008 1.00 72.25 291 TYR A CA 1
ATOM 2145 C C . TYR A 1 291 ? -32.385 -10.220 23.038 1.00 72.25 291 TYR A C 1
ATOM 2147 O O . TYR A 1 291 ? -31.165 -10.297 22.838 1.00 72.25 291 TYR A O 1
ATOM 2155 N N . ASP A 1 292 ? -32.947 -10.784 24.109 1.00 64.81 292 ASP A N 1
ATOM 2156 C CA . ASP A 1 292 ? -32.205 -11.568 25.104 1.00 64.81 292 ASP A CA 1
ATOM 2157 C C . ASP A 1 292 ? -32.381 -13.089 24.985 1.00 64.81 292 ASP A C 1
ATOM 2159 O O . ASP A 1 292 ? -31.544 -13.818 25.531 1.00 64.81 292 ASP A O 1
ATOM 2163 N N . ASN A 1 293 ? -33.318 -13.543 24.142 1.00 65.56 293 ASN A N 1
ATOM 2164 C CA . ASN A 1 293 ? -33.658 -14.940 23.859 1.00 65.56 293 ASN A CA 1
ATOM 2165 C C . ASN A 1 293 ? -34.362 -15.643 25.039 1.00 65.56 293 ASN A C 1
ATOM 2167 O O . ASN A 1 293 ? -34.180 -16.854 25.224 1.00 65.56 293 ASN A O 1
ATOM 2171 N N . ASP A 1 294 ? -35.160 -14.912 25.833 1.00 68.38 294 ASP A N 1
ATOM 2172 C CA . ASP A 1 294 ? -36.015 -15.484 26.889 1.00 68.38 294 ASP A CA 1
ATOM 2173 C C . ASP A 1 294 ? -37.292 -16.166 26.343 1.00 68.38 294 ASP A C 1
ATOM 2175 O O . ASP A 1 294 ? -37.881 -17.024 27.014 1.00 68.38 294 ASP A O 1
ATOM 2179 N N . GLY A 1 295 ? -37.659 -15.878 25.086 1.00 74.56 295 GLY A N 1
ATOM 2180 C CA . GLY A 1 295 ? -38.842 -16.404 24.400 1.00 74.56 295 GLY A CA 1
ATOM 2181 C C . GLY A 1 295 ? -40.024 -15.430 24.327 1.00 74.56 295 GLY A C 1
ATOM 2182 O O . GLY A 1 295 ? -41.058 -15.780 23.742 1.00 74.56 295 GLY A O 1
ATOM 2183 N N . THR A 1 296 ? -39.890 -14.238 24.903 1.00 76.12 296 THR A N 1
ATOM 2184 C CA . THR A 1 296 ? -40.817 -13.110 24.777 1.00 76.12 296 THR A CA 1
ATOM 2185 C C . THR A 1 296 ? -40.330 -12.166 23.677 1.00 76.12 296 THR A C 1
ATOM 2187 O O . THR A 1 296 ? -39.147 -12.114 23.364 1.00 76.12 296 THR A O 1
ATOM 2190 N N . LYS A 1 297 ? -41.243 -11.442 23.023 1.00 84.06 297 LYS A N 1
ATOM 2191 C CA . LYS A 1 297 ? -40.855 -10.468 21.997 1.00 84.06 297 LYS A CA 1
ATOM 2192 C C . LYS A 1 297 ? -40.635 -9.092 22.578 1.00 84.06 297 LYS A C 1
ATOM 2194 O O . LYS A 1 297 ? -41.466 -8.667 23.371 1.00 84.06 297 LYS A O 1
ATOM 2199 N N . ASP A 1 298 ? -39.675 -8.351 22.039 1.00 78.00 298 ASP A N 1
ATOM 2200 C CA . ASP A 1 298 ? -39.361 -6.967 22.412 1.00 78.00 298 ASP A CA 1
ATOM 2201 C C . ASP A 1 298 ? -40.640 -6.105 22.620 1.00 78.00 298 ASP A C 1
ATOM 2203 O O . ASP A 1 298 ? -40.851 -5.531 23.690 1.00 78.00 298 ASP A O 1
ATOM 2207 N N . SER A 1 299 ? -41.581 -6.111 21.664 1.00 79.25 299 SER A N 1
ATOM 2208 C CA . SER A 1 299 ? -42.863 -5.380 21.787 1.00 79.25 299 SER A CA 1
ATOM 2209 C C . SER A 1 299 ? -43.811 -5.924 22.864 1.00 79.25 299 SER A C 1
ATOM 2211 O O . SER A 1 299 ? -44.447 -5.151 23.589 1.00 79.25 299 SER A O 1
ATOM 2213 N N . ASP A 1 300 ? -43.908 -7.248 23.010 1.00 75.44 300 ASP A N 1
ATOM 2214 C CA . ASP A 1 300 ? -44.674 -7.877 24.088 1.00 75.44 300 ASP A CA 1
ATOM 2215 C C . ASP A 1 300 ? -44.042 -7.558 25.451 1.00 75.44 300 ASP A C 1
ATOM 2217 O O . ASP A 1 300 ? -44.752 -7.436 26.449 1.00 75.44 300 ASP A O 1
ATOM 2221 N N . GLU A 1 301 ? -42.728 -7.371 25.517 1.00 71.44 301 GLU A N 1
ATOM 2222 C CA . GLU A 1 301 ? -42.027 -7.036 26.747 1.00 71.44 301 GLU A CA 1
ATOM 2223 C C . GLU A 1 301 ? -42.212 -5.594 27.180 1.00 71.44 301 GLU A C 1
ATOM 2225 O O . GLU A 1 301 ? -42.451 -5.339 28.365 1.00 71.44 301 GLU A O 1
ATOM 2230 N N . TYR A 1 302 ? -42.183 -4.661 26.227 1.00 66.38 302 TYR A N 1
ATOM 2231 C CA . TYR A 1 302 ? -42.601 -3.288 26.472 1.00 66.38 302 TYR A CA 1
ATOM 2232 C C . TYR A 1 302 ? -44.031 -3.248 27.043 1.00 66.38 302 TYR A C 1
ATOM 2234 O O . TYR A 1 302 ? -44.268 -2.655 28.100 1.00 66.38 302 TYR A O 1
ATOM 2242 N N . LEU A 1 303 ? -44.975 -3.952 26.406 1.00 70.31 303 LEU A N 1
ATOM 2243 C CA . LEU A 1 303 ? -46.386 -3.981 26.813 1.00 70.31 303 LEU A CA 1
ATOM 2244 C C . LEU A 1 303 ? -46.628 -4.671 28.166 1.00 70.31 303 LEU A C 1
ATOM 2246 O O . LEU A 1 303 ? -47.463 -4.213 28.950 1.00 70.31 303 LEU A O 1
ATOM 2250 N N . ASN A 1 304 ? -45.918 -5.764 28.453 1.00 66.19 304 ASN A N 1
ATOM 2251 C CA . ASN A 1 304 ? -46.058 -6.522 29.702 1.00 66.19 304 ASN A CA 1
ATOM 2252 C C . ASN A 1 304 ? -45.152 -6.009 30.834 1.00 66.19 304 ASN A C 1
ATOM 2254 O O . ASN A 1 304 ? -45.192 -6.551 31.942 1.00 66.19 304 ASN A O 1
ATOM 2258 N N . LEU A 1 305 ? -44.362 -4.957 30.584 1.00 54.03 305 LEU A N 1
ATOM 2259 C CA . LEU A 1 305 ? -43.355 -4.420 31.503 1.00 54.03 305 LEU A CA 1
ATOM 2260 C C . LEU A 1 305 ? -42.327 -5.488 31.931 1.00 54.03 305 LEU A C 1
ATOM 2262 O O . LEU A 1 305 ? -41.816 -5.467 33.061 1.00 54.03 305 LEU A O 1
ATOM 2266 N N . THR A 1 306 ? -42.020 -6.435 31.034 1.00 56.69 306 THR A N 1
ATOM 2267 C CA . THR A 1 306 ? -40.849 -7.306 31.175 1.00 56.69 306 THR A CA 1
ATOM 2268 C C . THR A 1 306 ? -39.596 -6.548 30.712 1.00 56.69 306 THR A C 1
ATOM 2270 O O . THR A 1 306 ? -39.493 -5.361 31.013 1.00 56.69 306 THR A O 1
ATOM 2273 N N . SER A 1 307 ? -38.527 -7.198 30.271 1.00 62.12 307 SER A N 1
ATOM 2274 C CA . SER A 1 307 ? -37.249 -6.520 30.027 1.00 62.12 307 SER A CA 1
ATOM 2275 C C . SER A 1 307 ? -36.474 -7.325 28.995 1.00 62.12 307 SER A C 1
ATOM 2277 O O . SER A 1 307 ? -35.936 -8.341 29.429 1.00 62.12 307 SER A O 1
ATOM 2279 N N . PRO A 1 308 ? -36.285 -6.827 27.755 1.00 64.56 308 PRO A N 1
ATOM 2280 C CA . PRO A 1 308 ? -35.580 -7.515 26.655 1.00 64.56 308 PRO A CA 1
ATOM 2281 C C . PRO A 1 308 ? -34.062 -7.587 26.859 1.00 64.56 308 PRO A C 1
ATOM 2283 O O . PRO A 1 308 ? -33.251 -7.573 25.940 1.00 64.56 308 PRO A O 1
ATOM 2286 N N . ALA A 1 309 ? -33.649 -7.583 28.115 1.00 62.28 309 ALA A N 1
ATOM 2287 C CA . ALA A 1 309 ? -32.288 -7.664 28.591 1.00 62.28 309 ALA A CA 1
ATOM 2288 C C . ALA A 1 309 ? -32.262 -8.337 29.976 1.00 62.28 309 ALA A C 1
ATOM 2290 O O . ALA A 1 309 ? -31.466 -7.950 30.830 1.00 62.28 309 ALA A O 1
ATOM 2291 N N . ASP A 1 310 ? -33.153 -9.306 30.220 1.00 66.62 310 ASP A N 1
ATOM 2292 C CA . ASP A 1 310 ? -33.293 -10.097 31.449 1.00 66.62 310 ASP A CA 1
ATOM 2293 C C . ASP A 1 310 ? -32.002 -10.845 31.821 1.00 66.62 310 ASP A C 1
ATOM 2295 O O . ASP A 1 310 ? -31.788 -11.125 33.004 1.00 66.62 310 ASP A O 1
ATOM 2299 N N . TRP A 1 311 ? -31.145 -11.139 30.838 1.00 64.38 311 TRP A N 1
ATOM 2300 C CA . TRP A 1 311 ? -29.926 -11.937 30.969 1.00 64.38 311 TRP A CA 1
ATOM 2301 C C . TRP A 1 311 ? -29.114 -11.642 32.243 1.00 64.38 311 TRP A C 1
ATOM 2303 O O . TRP A 1 311 ? -28.920 -10.506 32.672 1.00 64.38 311 TRP A O 1
ATOM 2313 N N . LYS A 1 312 ? -28.564 -12.696 32.849 1.00 69.50 312 LYS A N 1
ATOM 2314 C CA . LYS A 1 312 ? -27.759 -12.611 34.080 1.00 69.50 312 LYS A CA 1
ATOM 2315 C C . LYS A 1 312 ? -26.280 -12.383 33.784 1.00 69.50 312 LYS A C 1
ATOM 2317 O O . LYS A 1 312 ? -25.589 -11.755 34.584 1.00 69.50 312 LYS A O 1
ATOM 2322 N N . LEU A 1 313 ? -25.800 -12.830 32.621 1.00 72.06 313 LEU A N 1
ATOM 2323 C CA . LEU A 1 313 ? -24.443 -12.585 32.135 1.00 72.06 313 LEU A CA 1
ATOM 2324 C C . LEU A 1 313 ? -24.429 -12.373 30.610 1.00 72.06 313 LEU A C 1
ATOM 2326 O O . LEU A 1 313 ? -24.872 -13.255 29.881 1.00 72.06 313 LEU A O 1
ATOM 2330 N N . LYS A 1 314 ? -23.889 -11.250 30.115 1.00 75.75 314 LYS A N 1
ATOM 2331 C CA . LYS A 1 314 ? -23.704 -10.964 28.671 1.00 75.75 314 LYS A CA 1
ATOM 2332 C C . LYS A 1 314 ? -22.259 -10.555 28.402 1.00 75.75 314 LYS A C 1
ATOM 2334 O O . LYS A 1 314 ? -21.747 -9.650 29.060 1.00 75.75 314 LYS A O 1
ATOM 2339 N N . ILE A 1 315 ? -21.587 -11.219 27.458 1.00 77.25 315 ILE A N 1
ATOM 2340 C CA . ILE A 1 315 ? -20.147 -11.018 27.209 1.00 77.25 315 ILE A CA 1
ATOM 2341 C C . ILE A 1 315 ? -19.914 -10.404 25.830 1.00 77.25 315 ILE A C 1
ATOM 2343 O O . ILE A 1 315 ? -20.235 -11.002 24.806 1.00 77.25 315 ILE A O 1
ATOM 2347 N N . THR A 1 316 ? -19.285 -9.234 25.789 1.00 73.56 316 THR A N 1
ATOM 2348 C CA . THR A 1 316 ? -18.868 -8.557 24.554 1.00 73.56 316 THR A CA 1
ATOM 2349 C C . THR A 1 316 ? -17.356 -8.670 24.388 1.00 73.56 316 THR A C 1
ATOM 2351 O O . THR A 1 316 ? -16.599 -8.316 25.288 1.00 73.56 316 THR A O 1
ATOM 2354 N N . LEU A 1 317 ? -16.893 -9.126 23.227 1.00 75.56 317 LEU A N 1
ATOM 2355 C CA . LEU A 1 317 ? -15.468 -9.188 22.902 1.00 75.56 317 LEU A CA 1
ATOM 2356 C C . LEU A 1 317 ? -15.074 -7.937 22.117 1.00 75.56 317 LEU A C 1
ATOM 2358 O O . LEU A 1 317 ? -15.824 -7.481 21.250 1.00 75.56 317 LEU A O 1
ATOM 2362 N N . ARG A 1 318 ? -13.917 -7.354 22.438 1.00 67.38 318 ARG A N 1
ATOM 2363 C CA . ARG A 1 318 ? -13.396 -6.155 21.762 1.00 67.38 318 ARG A CA 1
ATOM 2364 C C . ARG A 1 318 ? -11.906 -6.298 21.426 1.00 67.38 318 ARG A C 1
ATOM 2366 O O . ARG A 1 318 ? -11.223 -7.031 22.135 1.00 67.38 318 ARG A O 1
ATOM 2373 N N . PRO A 1 319 ? -11.396 -5.603 20.391 1.00 59.25 319 PRO A N 1
ATOM 2374 C CA . PRO A 1 319 ? -12.149 -4.853 19.375 1.00 59.25 319 PRO A CA 1
ATOM 2375 C C . PRO A 1 319 ? -13.009 -5.781 18.495 1.00 59.25 319 PRO A C 1
ATOM 2377 O O . PRO A 1 319 ? -12.906 -7.002 18.596 1.00 59.25 319 PRO A O 1
ATOM 2380 N N . GLY A 1 320 ? -13.889 -5.207 17.664 1.00 63.03 320 GLY A N 1
ATOM 2381 C CA . GLY A 1 320 ? -14.788 -5.988 16.794 1.00 63.03 320 GLY A CA 1
ATOM 2382 C C . GLY A 1 320 ? -14.019 -6.948 15.883 1.00 63.03 320 GLY A C 1
ATOM 2383 O O . GLY A 1 320 ? -14.344 -8.129 15.813 1.00 63.03 320 GLY A O 1
ATOM 2384 N N . ASP A 1 321 ? -12.903 -6.475 15.333 1.00 75.00 321 ASP A N 1
ATOM 2385 C CA . ASP A 1 321 ? -11.944 -7.234 14.535 1.00 75.00 321 ASP A CA 1
ATOM 2386 C C . ASP A 1 321 ? -11.520 -8.558 15.190 1.00 75.00 321 ASP A C 1
ATOM 2388 O O . ASP A 1 321 ? -11.410 -9.573 14.506 1.00 75.00 321 ASP A O 1
ATOM 2392 N N . ALA A 1 322 ? -11.314 -8.595 16.512 1.00 76.50 322 ALA A N 1
ATOM 2393 C CA . ALA A 1 322 ? -10.954 -9.829 17.210 1.00 76.50 322 ALA A CA 1
ATOM 2394 C C . ALA A 1 322 ? -12.110 -10.847 17.184 1.00 76.50 322 ALA A C 1
ATOM 2396 O O . ALA A 1 322 ? -11.884 -12.035 16.940 1.00 76.50 322 ALA A O 1
ATOM 2397 N N . ALA A 1 323 ? -13.355 -10.389 17.368 1.00 82.62 323 ALA A N 1
ATOM 2398 C CA . ALA A 1 323 ? -14.551 -11.224 17.237 1.00 82.62 323 ALA A CA 1
ATOM 2399 C C . ALA A 1 323 ? -14.723 -11.741 15.796 1.00 82.62 323 ALA A C 1
ATOM 2401 O O . ALA A 1 323 ? -14.952 -12.937 15.606 1.00 82.62 323 ALA A O 1
ATOM 2402 N N . ASP A 1 324 ? -14.495 -10.893 14.789 1.00 85.31 324 ASP A N 1
ATOM 2403 C CA . ASP A 1 324 ? -14.539 -11.271 13.368 1.00 85.31 324 ASP A CA 1
ATOM 2404 C C . ASP A 1 324 ? -13.428 -12.265 12.981 1.00 85.31 324 ASP A C 1
ATOM 2406 O O . ASP A 1 324 ? -13.619 -13.121 12.113 1.00 85.31 324 ASP A O 1
ATOM 2410 N N . LYS A 1 325 ? -12.267 -12.217 13.653 1.00 89.69 325 LYS A N 1
ATOM 2411 C CA . LYS A 1 325 ? -11.204 -13.239 13.553 1.00 89.69 325 LYS A CA 1
ATOM 2412 C C . LYS A 1 325 ? -11.467 -14.496 14.397 1.00 89.69 325 LYS A C 1
ATOM 2414 O O . LYS A 1 325 ? -10.631 -15.399 14.421 1.00 89.69 325 LYS A O 1
ATOM 2419 N N . GLY A 1 326 ? -12.637 -14.609 15.026 1.00 93.31 326 GLY A N 1
ATOM 2420 C CA . GLY A 1 326 ? -13.088 -15.819 15.712 1.00 93.31 326 GLY A CA 1
ATOM 2421 C C . GLY A 1 326 ? -12.738 -15.893 17.198 1.00 93.31 326 GLY A C 1
ATOM 2422 O O . GLY A 1 326 ? -12.699 -17.007 17.737 1.00 93.31 326 GLY A O 1
ATOM 2423 N N . ALA A 1 327 ? -12.501 -14.750 17.855 1.00 92.94 327 ALA A N 1
ATOM 2424 C CA . ALA A 1 327 ? -12.512 -14.663 19.313 1.00 92.94 327 ALA A CA 1
ATOM 2425 C C . ALA A 1 327 ? -13.869 -15.132 19.858 1.00 92.94 327 ALA A C 1
ATOM 2427 O O . ALA A 1 327 ? -14.928 -14.829 19.305 1.00 92.94 327 ALA A O 1
ATOM 2428 N N . GLN A 1 328 ? -13.829 -15.897 20.944 1.00 97.31 328 GLN A N 1
ATOM 2429 C CA . GLN A 1 328 ? -14.999 -16.493 21.587 1.00 97.31 328 GLN A CA 1
ATOM 2430 C C . GLN A 1 328 ? -14.761 -16.590 23.095 1.00 97.31 328 GLN A C 1
ATOM 2432 O O . GLN A 1 328 ? -13.615 -16.594 23.550 1.00 97.31 328 GLN A O 1
ATOM 2437 N N . TRP A 1 329 ? -15.839 -16.713 23.862 1.00 95.12 329 TRP A N 1
ATOM 2438 C CA . TRP A 1 329 ? -15.799 -16.916 25.312 1.00 95.12 329 TRP A CA 1
ATOM 2439 C C . TRP A 1 329 ? -16.512 -18.211 25.711 1.00 95.12 329 TRP A C 1
ATOM 2441 O O . TRP A 1 329 ? -17.277 -18.782 24.935 1.00 95.12 329 TRP A O 1
ATOM 2451 N N . SER A 1 330 ? -16.242 -18.696 26.915 1.00 95.25 330 SER A N 1
ATOM 2452 C CA . SER A 1 330 ? -16.790 -19.934 27.472 1.00 95.25 330 SER A CA 1
ATOM 2453 C C . SER A 1 330 ? -16.934 -19.796 28.987 1.00 95.25 330 SER A C 1
ATOM 2455 O O . SER A 1 330 ? -16.124 -19.120 29.607 1.00 95.25 330 SER A O 1
ATOM 2457 N N . ILE A 1 331 ? -17.929 -20.460 29.582 1.00 92.81 331 ILE A N 1
ATOM 2458 C CA . ILE A 1 331 ? -18.084 -20.615 31.047 1.00 92.81 331 ILE A CA 1
ATOM 2459 C C . ILE A 1 331 ? -17.713 -22.015 31.560 1.00 92.81 331 ILE A C 1
ATOM 2461 O O . ILE A 1 331 ? -17.782 -22.279 32.758 1.00 92.81 331 ILE A O 1
ATOM 2465 N N . ASP A 1 332 ? -17.359 -22.924 30.653 1.00 90.94 332 ASP A N 1
ATOM 2466 C CA . ASP A 1 332 ? -17.198 -24.363 30.884 1.00 90.94 332 ASP A CA 1
ATOM 2467 C C . ASP A 1 332 ? -15.789 -24.866 30.512 1.00 90.94 332 ASP A C 1
ATOM 2469 O O . ASP A 1 332 ? -15.594 -26.031 30.167 1.00 90.94 332 ASP A O 1
ATOM 2473 N N . GLY A 1 333 ? -14.789 -23.977 30.574 1.00 88.31 333 GLY A N 1
ATOM 2474 C CA . GLY A 1 333 ? -13.385 -24.301 30.292 1.00 88.31 333 GLY A CA 1
ATOM 2475 C C . GLY A 1 333 ? -13.079 -24.575 28.815 1.00 88.31 333 GLY A C 1
ATOM 2476 O O . GLY A 1 333 ? -12.079 -25.218 28.502 1.00 88.31 333 GLY A O 1
ATOM 2477 N N . GLY A 1 334 ? -13.931 -24.100 27.905 1.00 91.56 334 GLY A N 1
ATOM 2478 C CA . GLY A 1 334 ? -13.777 -24.231 26.456 1.00 91.56 334 GLY A CA 1
ATOM 2479 C C . GLY A 1 334 ? -14.509 -25.419 25.827 1.00 91.56 334 GLY A C 1
ATOM 2480 O O . GLY A 1 334 ? -14.206 -25.762 24.682 1.00 91.56 334 GLY A O 1
ATOM 2481 N N . ALA A 1 335 ? -15.458 -26.045 26.534 1.00 90.06 335 ALA A N 1
ATOM 2482 C CA . ALA A 1 335 ? -16.321 -27.076 25.954 1.00 90.06 335 ALA A CA 1
ATOM 2483 C C . ALA A 1 335 ? -17.409 -26.466 25.044 1.00 90.06 335 ALA A C 1
ATOM 2485 O O . ALA A 1 335 ? -17.696 -27.020 23.982 1.00 90.06 335 ALA A O 1
ATOM 2486 N N . THR A 1 336 ? -17.938 -25.291 25.403 1.00 93.56 336 THR A N 1
ATOM 2487 C CA . THR A 1 336 ? -18.911 -24.518 24.619 1.00 93.56 336 THR A CA 1
ATOM 2488 C C . THR A 1 336 ? -18.391 -23.105 24.369 1.00 93.56 336 THR A C 1
ATOM 2490 O O . THR A 1 336 ? -18.270 -22.300 25.292 1.00 93.56 336 THR A O 1
ATOM 2493 N N . TRP A 1 337 ? -18.117 -22.782 23.102 1.00 95.69 337 TRP A N 1
ATOM 2494 C CA . TRP A 1 337 ? -17.634 -21.462 22.688 1.00 95.69 337 TRP A CA 1
ATOM 2495 C C . TRP A 1 337 ? -18.763 -20.580 22.150 1.00 95.69 337 TRP A C 1
ATOM 2497 O O . TRP A 1 337 ? -19.347 -20.866 21.104 1.00 95.69 337 TRP A O 1
ATOM 2507 N N . ARG A 1 338 ? -19.016 -19.479 22.854 1.00 94.62 338 ARG A N 1
ATOM 2508 C CA . ARG A 1 338 ? -20.037 -18.461 22.587 1.00 94.62 338 ARG A CA 1
ATOM 2509 C C . ARG A 1 338 ? -19.437 -17.254 21.861 1.00 94.62 338 ARG A C 1
ATOM 2511 O O . ARG A 1 338 ? -18.233 -16.995 21.955 1.00 94.62 338 ARG A O 1
ATOM 2518 N N . ARG A 1 339 ? -20.249 -16.557 21.067 1.00 92.88 339 ARG A N 1
ATOM 2519 C CA . ARG A 1 339 ? -19.849 -15.380 20.278 1.00 92.88 339 ARG A CA 1
ATOM 2520 C C . ARG A 1 339 ? -19.919 -14.105 21.117 1.00 92.88 339 ARG A C 1
ATOM 2522 O O . ARG A 1 339 ? -20.540 -14.064 22.175 1.00 92.88 339 ARG A O 1
ATOM 2529 N N . SER A 1 340 ? -19.269 -13.047 20.639 1.00 83.31 340 SER A N 1
ATOM 2530 C CA . SER A 1 340 ? -19.439 -11.710 21.214 1.00 83.31 340 SER A CA 1
ATOM 2531 C C . SER A 1 340 ? -20.906 -11.280 21.149 1.00 83.31 340 SER A C 1
ATOM 2533 O O . SER A 1 340 ? -21.495 -11.306 20.073 1.00 83.31 340 SER A O 1
ATOM 2535 N N . GLY A 1 341 ? -21.458 -10.847 22.280 1.00 72.69 341 GLY A N 1
ATOM 2536 C CA . GLY A 1 341 ? -22.851 -10.431 22.431 1.00 72.69 341 GLY A CA 1
ATOM 2537 C C . GLY A 1 341 ? -23.768 -11.503 23.026 1.00 72.69 341 GLY A C 1
ATOM 2538 O O . GLY A 1 341 ? -24.824 -11.138 23.533 1.00 72.69 341 GLY A O 1
ATOM 2539 N N . ASP A 1 342 ? -23.363 -12.779 23.026 1.00 82.62 342 ASP A N 1
ATOM 2540 C CA . ASP A 1 342 ? -24.152 -13.878 23.596 1.00 82.62 342 ASP A CA 1
ATOM 2541 C C . ASP A 1 342 ? -24.427 -13.666 25.104 1.00 82.62 342 ASP A C 1
ATOM 2543 O O . ASP A 1 342 ? -23.617 -13.085 25.842 1.00 82.62 342 ASP A O 1
ATOM 2547 N N . SER A 1 343 ? -25.558 -14.203 25.568 1.00 80.81 343 SER A N 1
ATOM 2548 C CA . SER A 1 343 ? -26.072 -14.114 26.939 1.00 80.81 343 SER A CA 1
ATOM 2549 C C . SER A 1 343 ? -26.191 -15.483 27.639 1.00 80.81 343 SER A C 1
ATOM 2551 O O . SER A 1 343 ? -26.118 -16.551 27.018 1.00 80.81 343 SER A O 1
ATOM 2553 N N . ILE A 1 344 ? -26.363 -15.441 28.964 1.00 83.25 344 ILE A N 1
ATOM 2554 C CA . ILE A 1 344 ? -26.798 -16.527 29.855 1.00 83.25 344 ILE A CA 1
ATOM 2555 C C . ILE A 1 344 ? -27.829 -15.941 30.833 1.00 83.25 344 ILE A C 1
ATOM 2557 O O . ILE A 1 344 ? -27.544 -14.927 31.472 1.00 83.25 344 ILE A O 1
ATOM 2561 N N . SER A 1 345 ? -28.987 -16.590 30.986 1.00 79.69 345 SER A N 1
ATOM 2562 C CA . SER A 1 345 ? -30.078 -16.145 31.881 1.00 79.69 345 SER A CA 1
ATOM 2563 C C . SER A 1 345 ? -30.165 -16.906 33.213 1.00 79.69 345 SER A C 1
ATOM 2565 O O . SER A 1 345 ? -30.962 -16.543 34.076 1.00 79.69 345 SER A O 1
ATOM 2567 N N . ASP A 1 346 ? -29.317 -17.916 33.423 1.00 81.44 346 ASP A N 1
ATOM 2568 C CA . ASP A 1 346 ? -29.180 -18.598 34.713 1.00 81.44 346 ASP A CA 1
ATOM 2569 C C . ASP A 1 346 ? -28.303 -17.791 35.689 1.00 81.44 346 ASP A C 1
ATOM 2571 O O . ASP A 1 346 ? -27.328 -17.145 35.302 1.00 81.44 346 ASP A O 1
ATOM 2575 N N . ALA A 1 347 ? -28.625 -17.861 36.982 1.00 77.06 347 ALA A N 1
ATOM 2576 C CA . ALA A 1 347 ? -27.743 -17.401 38.053 1.00 77.06 347 ALA A CA 1
ATOM 2577 C C . ALA A 1 347 ? -26.753 -18.509 38.457 1.00 77.06 347 ALA A C 1
ATOM 2579 O O . ALA A 1 347 ? -27.103 -19.691 38.485 1.00 77.06 347 ALA A O 1
ATOM 2580 N N . GLY A 1 348 ? -25.530 -18.136 38.833 1.00 82.81 348 GLY A N 1
ATOM 2581 C CA . GLY A 1 348 ? -24.494 -19.093 39.215 1.00 82.81 348 GLY A CA 1
ATOM 2582 C C . GLY A 1 348 ? -23.097 -18.490 39.345 1.00 82.81 348 GLY A C 1
ATOM 2583 O O . GLY A 1 348 ? -22.869 -17.312 39.070 1.00 82.81 348 GLY A O 1
ATOM 2584 N N . GLU A 1 349 ? -22.146 -19.323 39.767 1.00 82.19 349 GLU A N 1
ATOM 2585 C CA . GLU A 1 349 ? -20.717 -19.013 39.686 1.00 82.19 349 GLU A CA 1
ATOM 2586 C C . GLU A 1 349 ? -20.177 -19.453 38.323 1.00 82.19 349 GLU A C 1
ATOM 2588 O O . GLU A 1 349 ? -20.350 -20.600 37.908 1.00 82.19 349 GLU A O 1
ATOM 2593 N N . TYR A 1 350 ? -19.505 -18.537 37.632 1.00 85.19 350 TYR A N 1
ATOM 2594 C CA . TYR A 1 350 ? -18.997 -18.723 36.280 1.00 85.19 350 TYR A CA 1
ATOM 2595 C C . TYR A 1 350 ? -17.499 -18.447 36.227 1.00 85.19 350 TYR A C 1
ATOM 2597 O O . TYR A 1 350 ? -17.013 -17.486 36.820 1.00 85.19 350 TYR A O 1
ATOM 2605 N N . THR A 1 351 ? -16.761 -19.266 35.476 1.00 88.69 351 THR A N 1
ATOM 2606 C CA . THR A 1 351 ? -15.360 -18.998 35.128 1.00 88.69 351 THR A CA 1
ATOM 2607 C C . THR A 1 351 ? -15.268 -18.774 33.627 1.00 88.69 351 THR A C 1
ATOM 2609 O O . THR A 1 351 ? -15.306 -19.719 32.845 1.00 88.69 351 THR A O 1
ATOM 2612 N N . LEU A 1 352 ? -15.188 -17.502 33.243 1.00 89.50 352 LEU A N 1
ATOM 2613 C CA . LEU A 1 352 ? -15.043 -17.051 31.868 1.00 89.50 352 LEU A CA 1
ATOM 2614 C C . LEU A 1 352 ? -13.635 -17.329 31.353 1.00 89.50 352 LEU A C 1
ATOM 2616 O O . LEU A 1 352 ? -12.678 -16.697 31.796 1.00 89.50 352 LEU A O 1
ATOM 2620 N N . SER A 1 353 ? -13.526 -18.224 30.379 1.00 94.56 353 SER A N 1
ATOM 2621 C CA . SER A 1 353 ? -12.319 -18.440 29.584 1.00 94.56 353 SER A CA 1
ATOM 2622 C C . SER A 1 353 ? -12.484 -17.832 28.194 1.00 94.56 353 SER A C 1
ATOM 2624 O O . SER A 1 353 ? -13.576 -17.845 27.622 1.00 94.56 353 SER A O 1
ATOM 2626 N N . PHE A 1 354 ? -11.385 -17.335 27.633 1.00 93.94 354 PHE A N 1
ATOM 2627 C CA . PHE A 1 354 ? -11.346 -16.686 26.326 1.00 93.94 354 PHE A CA 1
ATOM 2628 C C . PHE A 1 354 ? -10.504 -17.509 25.354 1.00 93.94 354 PHE A C 1
ATOM 2630 O O . PHE A 1 354 ? -9.528 -18.153 25.737 1.00 93.94 354 PHE A O 1
ATOM 2637 N N . LYS A 1 355 ? -10.930 -17.558 24.094 1.00 96.56 355 LYS A N 1
ATOM 2638 C CA . LYS A 1 355 ? -10.319 -18.403 23.069 1.00 96.56 355 LYS A CA 1
ATOM 2639 C C . LYS A 1 355 ? -9.071 -17.737 22.508 1.00 96.56 355 LYS A C 1
ATOM 2641 O O . LYS A 1 355 ? -9.179 -16.653 21.940 1.00 96.56 355 LYS A O 1
ATOM 2646 N N . GLU A 1 356 ? -7.921 -18.391 22.599 1.00 94.94 356 GLU A N 1
ATOM 2647 C CA . GLU A 1 356 ? -6.708 -17.927 21.920 1.00 94.94 356 GLU A CA 1
ATOM 2648 C C . GLU A 1 356 ? -6.917 -17.884 20.399 1.00 94.94 356 GLU A C 1
ATOM 2650 O O . GLU A 1 356 ? -7.416 -18.848 19.805 1.00 94.94 356 GLU A O 1
ATOM 2655 N N . ILE A 1 357 ? -6.525 -16.775 19.763 1.00 94.12 357 ILE A N 1
ATOM 2656 C CA . ILE A 1 357 ? -6.590 -16.595 18.306 1.00 94.12 357 ILE A CA 1
ATOM 2657 C C . ILE A 1 357 ? -5.256 -16.051 17.765 1.00 94.12 357 ILE A C 1
ATOM 2659 O O . ILE A 1 357 ? -4.603 -15.255 18.440 1.00 94.12 357 ILE A O 1
ATOM 2663 N N . PRO A 1 358 ? -4.818 -16.450 16.554 1.00 91.31 358 PRO A N 1
ATOM 2664 C CA . PRO A 1 358 ? -3.545 -15.995 15.999 1.00 91.31 358 PRO A CA 1
ATOM 2665 C C . PRO A 1 358 ? -3.460 -14.470 15.902 1.00 91.31 358 PRO A C 1
ATOM 2667 O O . PRO A 1 358 ? -4.378 -13.824 15.400 1.00 91.31 358 PRO A O 1
ATOM 2670 N N . GLY A 1 359 ? -2.339 -13.911 16.358 1.00 86.56 359 GLY A N 1
ATOM 2671 C CA . GLY A 1 359 ? -2.061 -12.478 16.277 1.00 86.56 359 GLY A CA 1
ATOM 2672 C C . GLY A 1 359 ? -2.626 -11.619 17.400 1.00 86.56 359 GLY A C 1
ATOM 2673 O O . GLY A 1 359 ? -2.259 -10.451 17.476 1.00 86.56 359 GLY A O 1
ATOM 2674 N N . TRP A 1 360 ? -3.444 -12.175 18.292 1.00 88.81 360 TRP A N 1
ATOM 2675 C CA . TRP A 1 360 ? -3.973 -11.461 19.450 1.00 88.81 360 TRP A CA 1
ATOM 2676 C C . TRP A 1 360 ? -3.540 -12.142 20.745 1.00 88.81 360 TRP A C 1
ATOM 2678 O O . TRP A 1 360 ? -3.354 -13.355 20.789 1.00 88.81 360 TRP A O 1
ATOM 2688 N N . THR A 1 361 ? -3.416 -11.358 21.808 1.00 86.50 361 THR A N 1
ATOM 2689 C CA . THR A 1 361 ? -3.341 -11.850 23.184 1.00 86.50 361 THR A CA 1
ATOM 2690 C C . THR A 1 361 ? -4.757 -11.885 23.752 1.00 86.50 361 THR A C 1
ATOM 2692 O O . THR A 1 361 ? -5.429 -10.847 23.768 1.00 86.50 361 THR A O 1
ATOM 2695 N N . ALA A 1 362 ? -5.221 -13.058 24.191 1.00 86.75 362 ALA A N 1
ATOM 2696 C CA . ALA A 1 362 ? -6.527 -13.194 24.826 1.00 86.75 362 ALA A CA 1
ATOM 2697 C C . ALA A 1 362 ? -6.568 -12.531 26.223 1.00 86.75 362 ALA A C 1
ATOM 2699 O O . ALA A 1 362 ? -5.547 -12.485 26.915 1.00 86.75 362 ALA A O 1
ATOM 2700 N N . PRO A 1 363 ? -7.736 -12.028 26.664 1.00 82.00 363 PRO A N 1
ATOM 2701 C CA . PRO A 1 363 ? -7.913 -11.555 28.033 1.00 82.00 363 PRO A CA 1
ATOM 2702 C C . PRO A 1 363 ? -7.766 -12.691 29.059 1.00 82.00 363 PRO A C 1
ATOM 2704 O O . PRO A 1 363 ? -8.039 -13.859 28.772 1.00 82.00 363 PRO A O 1
ATOM 2707 N N . GLU A 1 364 ? -7.354 -12.344 30.282 1.00 80.69 364 GLU A N 1
ATOM 2708 C CA . GLU A 1 364 ? -7.209 -13.309 31.377 1.00 80.69 364 GLU A CA 1
ATOM 2709 C C . GLU A 1 364 ? -8.553 -13.955 31.763 1.00 80.69 364 GLU A C 1
ATOM 2711 O O . GLU A 1 364 ? -9.620 -13.347 31.665 1.00 80.69 364 GLU A O 1
ATOM 2716 N N . THR A 1 365 ? -8.500 -15.202 32.242 1.00 84.62 365 THR A N 1
ATOM 2717 C CA . THR A 1 365 ? -9.690 -15.938 32.703 1.00 84.62 365 THR A CA 1
ATOM 2718 C C . THR A 1 365 ? -10.318 -15.252 33.926 1.00 84.62 365 THR A C 1
ATOM 2720 O O . THR A 1 365 ? -9.634 -14.987 34.913 1.00 84.62 365 THR A O 1
ATOM 2723 N N . ARG A 1 366 ? -11.631 -14.991 33.878 1.00 72.62 366 ARG A N 1
ATOM 2724 C CA . ARG A 1 366 ? -12.391 -14.203 34.869 1.00 72.62 366 ARG A CA 1
ATOM 2725 C C . ARG A 1 366 ? -13.398 -15.083 35.610 1.00 72.62 366 ARG A C 1
ATOM 2727 O O . ARG A 1 366 ? -14.358 -15.548 35.005 1.00 72.62 366 ARG A O 1
ATOM 2734 N N . SER A 1 367 ? -13.248 -15.262 36.922 1.00 78.62 367 SER A N 1
ATOM 2735 C CA . SER A 1 367 ? -14.313 -15.842 37.758 1.00 78.62 367 SER A CA 1
ATOM 2736 C C . SER A 1 367 ? -15.262 -14.752 38.266 1.00 78.62 367 SER A C 1
ATOM 2738 O O . SER A 1 367 ? -14.814 -13.673 38.653 1.00 78.62 367 SER A O 1
ATOM 2740 N N . LEU A 1 368 ? -16.568 -15.019 38.249 1.00 71.56 368 LEU A N 1
ATOM 2741 C CA . LEU A 1 368 ? -17.625 -14.110 38.703 1.00 71.56 368 LEU A CA 1
ATOM 2742 C C . LEU A 1 368 ? -18.842 -14.886 39.226 1.00 71.56 368 LEU A C 1
ATOM 2744 O O . LEU A 1 368 ? -19.007 -16.065 38.920 1.00 71.56 368 LEU A O 1
ATOM 2748 N N . THR A 1 369 ? -19.722 -14.201 39.953 1.00 74.69 369 THR A N 1
ATOM 2749 C CA . THR A 1 369 ? -20.991 -14.753 40.448 1.00 74.69 369 THR A CA 1
ATOM 2750 C C . THR A 1 369 ? -22.137 -13.890 39.933 1.00 74.69 369 THR A C 1
ATOM 2752 O O . THR A 1 369 ? -22.191 -12.701 40.241 1.00 74.69 369 THR A O 1
ATOM 2755 N N . ALA A 1 370 ? -23.041 -14.472 39.146 1.00 68.19 370 ALA A N 1
ATOM 2756 C CA . ALA A 1 370 ? -24.279 -13.828 38.720 1.00 68.19 370 ALA A CA 1
ATOM 2757 C C . ALA A 1 370 ? -25.413 -14.241 39.669 1.00 68.19 370 ALA A C 1
ATOM 2759 O O . ALA A 1 370 ? -25.663 -15.430 39.863 1.00 68.19 370 ALA A O 1
ATOM 2760 N N . GLU A 1 371 ? -26.091 -13.269 40.277 1.00 67.12 371 GLU A N 1
ATOM 2761 C CA . GLU A 1 371 ? -27.215 -13.498 41.193 1.00 67.12 371 GLU A CA 1
ATOM 2762 C C . GLU A 1 371 ? -28.560 -13.292 40.478 1.00 67.12 371 GLU A C 1
ATOM 2764 O O . GLU A 1 371 ? -28.653 -12.500 39.547 1.00 67.12 371 GLU A O 1
ATOM 2769 N N . ASN A 1 372 ? -29.636 -13.927 40.961 1.00 53.16 372 ASN A N 1
ATOM 2770 C CA . ASN A 1 372 ? -30.979 -13.849 40.350 1.00 53.16 372 ASN A CA 1
ATOM 2771 C C . ASN A 1 372 ? -31.512 -12.416 40.125 1.00 53.16 372 ASN A C 1
ATOM 2773 O O . ASN A 1 372 ? -32.358 -12.218 39.260 1.00 53.16 372 ASN A O 1
ATOM 2777 N N . ASN A 1 373 ? -31.027 -11.435 40.893 1.00 51.53 373 ASN A N 1
ATOM 2778 C CA . ASN A 1 373 ? -31.447 -10.031 40.833 1.00 51.53 373 ASN A CA 1
ATOM 2779 C C . ASN A 1 373 ? -30.344 -9.115 40.256 1.00 51.53 373 ASN A C 1
ATOM 2781 O O . ASN A 1 373 ? -30.235 -7.950 40.652 1.00 51.53 373 ASN A O 1
ATOM 2785 N N . GLN A 1 374 ? -29.458 -9.646 39.410 1.00 47.69 374 GLN A N 1
ATOM 2786 C CA . GLN A 1 374 ? -28.323 -8.909 38.862 1.00 47.69 374 GLN A CA 1
ATOM 2787 C C . GLN A 1 374 ? -27.996 -9.333 37.429 1.00 47.69 374 GLN A C 1
ATOM 2789 O O . GLN A 1 374 ? -27.779 -10.510 37.153 1.00 47.69 374 GLN A O 1
ATOM 2794 N N . ASN A 1 375 ? -27.852 -8.335 36.560 1.00 56.66 375 ASN A N 1
ATOM 2795 C CA . ASN A 1 375 ? -27.465 -8.511 35.167 1.00 56.66 375 ASN A CA 1
ATOM 2796 C C . ASN A 1 375 ? -26.009 -8.032 35.048 1.00 56.66 375 ASN A C 1
ATOM 2798 O O . ASN A 1 375 ? -25.713 -6.857 35.279 1.00 56.66 375 ASN A O 1
ATOM 2802 N N . LEU A 1 376 ? -25.074 -8.948 34.780 1.00 56.00 376 LEU A N 1
ATOM 2803 C CA . LEU A 1 376 ? -23.642 -8.664 34.641 1.00 56.00 376 LEU A CA 1
ATOM 2804 C C . LEU A 1 376 ? -23.249 -8.561 33.170 1.00 56.00 376 LEU A C 1
ATOM 2806 O O . LEU A 1 376 ? -23.219 -9.559 32.454 1.00 56.00 376 LEU A O 1
ATOM 2810 N N . SER A 1 377 ? -22.937 -7.357 32.703 1.00 58.06 377 SER A N 1
ATOM 2811 C CA . SER A 1 377 ? -22.363 -7.178 31.371 1.00 58.06 377 SER A CA 1
ATOM 2812 C C . SER A 1 377 ? -20.844 -7.110 31.483 1.00 58.06 377 SER A C 1
ATOM 2814 O O . SER A 1 377 ? -20.326 -6.467 32.391 1.00 58.06 377 SER A O 1
ATOM 2816 N N . VAL A 1 378 ? -20.132 -7.805 30.599 1.00 64.06 378 VAL A N 1
ATOM 2817 C CA . VAL A 1 378 ? -18.670 -7.935 30.636 1.00 64.06 378 VAL A CA 1
ATOM 2818 C C . VAL A 1 378 ? -18.100 -7.613 29.266 1.00 64.06 378 VAL A C 1
ATOM 2820 O O . VAL A 1 378 ? -18.403 -8.306 28.295 1.00 64.06 378 VAL A O 1
ATOM 2823 N N . ILE A 1 379 ? -17.210 -6.624 29.185 1.00 58.34 379 ILE A N 1
ATOM 2824 C CA . ILE A 1 379 ? -16.304 -6.494 28.039 1.00 58.34 379 ILE A CA 1
ATOM 2825 C C . ILE A 1 379 ? -15.001 -7.232 28.333 1.00 58.34 379 ILE A C 1
ATOM 2827 O O . ILE A 1 379 ? -14.393 -7.055 29.390 1.00 58.34 379 ILE A O 1
ATOM 2831 N N . ALA A 1 380 ? -14.572 -8.045 27.371 1.00 67.06 380 ALA A N 1
ATOM 2832 C CA . ALA A 1 380 ? -13.286 -8.721 27.377 1.00 67.06 380 ALA A CA 1
ATOM 2833 C C . ALA A 1 380 ? -12.459 -8.259 26.169 1.00 67.06 380 ALA A C 1
ATOM 2835 O O . ALA A 1 380 ? -12.828 -8.495 25.014 1.00 67.06 380 ALA A O 1
ATOM 2836 N N . ALA A 1 381 ? -11.355 -7.565 26.446 1.00 71.81 381 ALA A N 1
ATOM 2837 C CA . ALA A 1 381 ? -10.488 -6.979 25.433 1.00 71.81 381 ALA A CA 1
ATOM 2838 C C . ALA A 1 381 ? -9.353 -7.933 25.023 1.00 71.81 381 ALA A C 1
ATOM 2840 O O . ALA A 1 381 ? -8.550 -8.359 25.851 1.00 71.81 381 ALA A O 1
ATOM 2841 N N . TYR A 1 382 ? -9.275 -8.228 23.730 1.00 81.50 382 TYR A N 1
ATOM 2842 C CA . TYR A 1 382 ? -8.121 -8.829 23.073 1.00 81.50 382 TYR A CA 1
ATOM 2843 C C . TYR A 1 382 ? -7.154 -7.724 22.642 1.00 81.50 382 TYR A C 1
ATOM 2845 O O . TYR A 1 382 ? -7.569 -6.721 22.061 1.00 81.50 382 TYR A O 1
ATOM 2853 N N . THR A 1 383 ? -5.857 -7.929 22.866 1.00 79.19 383 THR A N 1
ATOM 2854 C CA . THR A 1 383 ? -4.812 -6.986 22.429 1.00 79.19 383 THR A CA 1
ATOM 2855 C C . THR A 1 383 ? -4.168 -7.495 21.144 1.00 79.19 383 THR A C 1
ATOM 2857 O O . THR A 1 383 ? -3.697 -8.630 21.121 1.00 79.19 383 THR A O 1
ATOM 2860 N N . LEU A 1 384 ? -4.126 -6.687 20.078 1.00 81.81 384 LEU A N 1
ATOM 2861 C CA . LEU A 1 384 ? -3.419 -7.053 18.846 1.00 81.81 384 LEU A CA 1
ATOM 2862 C C . LEU A 1 384 ? -1.907 -7.050 19.106 1.00 81.81 384 LEU A C 1
ATOM 2864 O O . LEU A 1 384 ? -1.357 -6.079 19.628 1.00 81.81 384 LEU A O 1
ATOM 2868 N N . ASN A 1 385 ? -1.227 -8.135 18.748 1.00 84.94 385 ASN A N 1
ATOM 2869 C CA . ASN A 1 385 ? 0.206 -8.265 18.979 1.00 84.94 385 ASN A CA 1
ATOM 2870 C C . ASN A 1 385 ? 0.988 -7.326 18.047 1.00 84.94 385 ASN A C 1
ATOM 2872 O O . ASN A 1 385 ? 0.616 -7.124 16.889 1.00 84.94 385 ASN A O 1
ATOM 2876 N N . SER A 1 386 ? 2.108 -6.796 18.542 1.00 84.81 386 SER A N 1
ATOM 2877 C CA . SER A 1 386 ?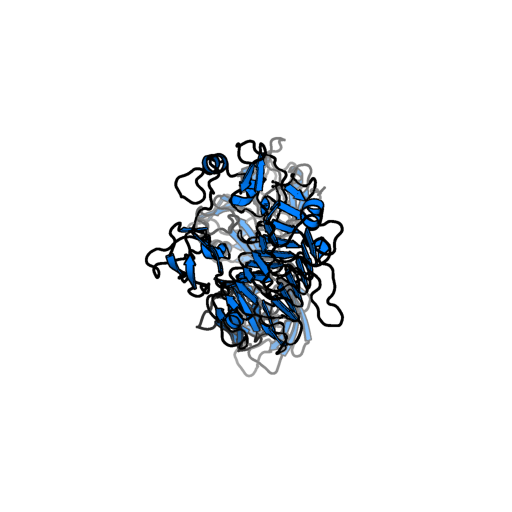 3.065 -6.022 17.747 1.00 84.81 386 SER A CA 1
ATOM 2878 C C . SER A 1 386 ? 4.459 -6.635 17.825 1.00 84.81 386 SER A C 1
ATOM 2880 O O . SER A 1 386 ? 4.836 -7.214 18.845 1.00 84.81 386 SER A O 1
ATOM 2882 N N . TYR A 1 387 ? 5.213 -6.504 16.737 1.00 90.75 387 TYR A N 1
ATOM 2883 C CA . TYR A 1 387 ? 6.515 -7.133 16.542 1.00 90.75 387 TYR A CA 1
ATOM 2884 C C . TYR A 1 387 ? 7.535 -6.148 15.982 1.00 90.75 387 TYR A C 1
ATOM 2886 O O . TYR A 1 387 ? 7.193 -5.215 15.255 1.00 90.75 387 TYR A O 1
ATOM 2894 N N . THR A 1 388 ? 8.803 -6.382 16.300 1.00 95.00 388 THR A N 1
ATOM 2895 C CA . THR A 1 388 ? 9.935 -5.546 15.899 1.00 95.00 388 THR A CA 1
ATOM 2896 C C . THR A 1 388 ? 10.628 -6.138 14.675 1.00 95.00 388 THR A C 1
ATOM 2898 O O . THR A 1 388 ? 11.086 -7.285 14.699 1.00 95.00 388 THR A O 1
ATOM 2901 N N . LEU A 1 389 ? 10.764 -5.346 13.613 1.00 97.25 389 LEU A N 1
ATOM 2902 C CA . LEU A 1 389 ? 11.600 -5.673 12.461 1.00 97.25 389 LEU A CA 1
ATOM 2903 C C . LEU A 1 389 ? 12.931 -4.928 12.567 1.00 97.25 389 LEU A C 1
ATOM 2905 O O . LEU A 1 389 ? 12.959 -3.705 12.511 1.00 97.25 389 LEU A O 1
ATOM 2909 N N . ASN A 1 390 ? 14.030 -5.671 12.656 1.00 97.06 390 ASN A N 1
ATOM 2910 C CA . ASN A 1 390 ? 15.390 -5.143 12.625 1.00 97.06 390 ASN A CA 1
ATOM 2911 C C . ASN A 1 390 ? 15.967 -5.334 11.216 1.00 97.06 390 ASN A C 1
ATOM 2913 O O . ASN A 1 390 ? 16.004 -6.461 10.713 1.00 97.06 390 ASN A O 1
ATOM 2917 N N . VAL A 1 391 ? 16.454 -4.266 10.584 1.00 97.75 391 VAL A N 1
ATOM 2918 C CA . VAL A 1 391 ? 17.023 -4.290 9.228 1.00 97.75 391 VAL A CA 1
ATOM 2919 C C . VAL A 1 391 ? 18.475 -3.819 9.247 1.00 97.75 391 VAL A C 1
ATOM 2921 O O . VAL A 1 391 ? 18.820 -2.801 9.842 1.00 97.75 391 VAL A O 1
ATOM 2924 N N . SER A 1 392 ? 19.358 -4.570 8.588 1.00 96.94 392 SER A N 1
ATOM 2925 C CA . SER A 1 392 ? 20.797 -4.283 8.518 1.00 96.94 392 SER A CA 1
ATOM 2926 C C . SER A 1 392 ? 21.389 -4.619 7.144 1.00 96.94 392 SER A C 1
ATOM 2928 O O . SER A 1 392 ? 20.737 -5.244 6.308 1.00 96.94 392 SER A O 1
ATOM 2930 N N . LYS A 1 393 ? 22.649 -4.235 6.899 1.00 95.38 393 LYS A N 1
ATOM 2931 C CA . LYS A 1 393 ? 23.390 -4.621 5.688 1.00 95.38 393 LYS A CA 1
ATOM 2932 C C . LYS A 1 393 ? 24.813 -5.095 5.983 1.00 95.38 393 LYS A C 1
ATOM 2934 O O . LYS A 1 393 ? 25.351 -4.859 7.062 1.00 95.38 393 LYS A O 1
ATOM 2939 N N . SER A 1 394 ? 25.437 -5.760 5.016 1.00 92.94 394 SER A N 1
ATOM 2940 C CA . SER A 1 394 ? 26.891 -5.959 4.957 1.00 92.94 394 SER A CA 1
ATOM 2941 C C . SER A 1 394 ? 27.383 -6.061 3.521 1.00 92.94 394 SER A C 1
ATOM 2943 O O . SER A 1 394 ? 26.618 -6.448 2.642 1.00 92.94 394 SER A O 1
ATOM 2945 N N . GLY A 1 395 ? 28.672 -5.803 3.322 1.00 87.25 395 GLY A N 1
ATOM 2946 C CA . GLY A 1 395 ? 29.282 -5.696 2.003 1.00 87.25 395 GLY A CA 1
ATOM 2947 C C . GLY A 1 395 ? 29.620 -4.243 1.697 1.00 87.25 395 GLY A C 1
ATOM 2948 O O . GLY A 1 395 ? 29.854 -3.458 2.615 1.00 87.25 395 GLY A O 1
ATOM 2949 N N . CYS A 1 396 ? 29.647 -3.914 0.412 1.00 83.31 396 CYS A N 1
ATOM 2950 C CA . CYS A 1 396 ? 30.006 -2.596 -0.098 1.00 83.31 396 CYS A CA 1
ATOM 2951 C C . CYS A 1 396 ? 28.803 -1.604 -0.082 1.00 83.31 396 CYS A C 1
ATOM 2953 O O . CYS A 1 396 ? 27.875 -1.753 0.719 1.00 83.31 396 CYS A O 1
ATOM 2955 N N . THR A 1 397 ? 28.836 -0.536 -0.886 1.00 86.12 397 THR A N 1
ATOM 2956 C CA . THR A 1 397 ? 28.028 0.693 -0.733 1.00 86.12 397 THR A CA 1
ATOM 2957 C C . THR A 1 397 ? 26.492 0.594 -0.817 1.00 86.12 397 THR A C 1
ATOM 2959 O O . THR A 1 397 ? 25.845 1.555 -0.411 1.00 86.12 397 THR A O 1
ATOM 2962 N N . GLY A 1 398 ? 25.885 -0.525 -1.237 1.00 88.38 398 GLY A N 1
ATOM 2963 C CA . GLY A 1 398 ? 24.430 -0.638 -1.488 1.00 88.38 398 GLY A CA 1
ATOM 2964 C C . GLY A 1 398 ? 23.496 -0.227 -0.333 1.00 88.38 398 GLY A C 1
ATOM 2965 O O . GLY A 1 398 ? 23.860 -0.297 0.843 1.00 88.38 398 GLY A O 1
ATOM 2966 N N . GLU A 1 399 ? 22.278 0.206 -0.654 1.00 94.00 399 GLU A N 1
ATOM 2967 C CA . GLU A 1 399 ? 21.308 0.803 0.284 1.00 94.00 399 GLU A CA 1
ATOM 2968 C C . GLU A 1 399 ? 20.061 -0.078 0.467 1.00 94.00 399 GLU A C 1
ATOM 2970 O O . GLU A 1 399 ? 19.866 -1.057 -0.252 1.00 94.00 399 GLU A O 1
ATOM 2975 N N . ILE A 1 400 ? 19.206 0.236 1.444 1.00 96.31 400 ILE A N 1
ATOM 2976 C CA . ILE A 1 400 ? 17.942 -0.480 1.662 1.00 96.31 400 ILE A CA 1
ATOM 2977 C C . ILE A 1 400 ? 16.805 0.534 1.746 1.00 96.31 400 ILE A C 1
ATOM 2979 O O . ILE A 1 400 ? 16.878 1.483 2.528 1.00 96.31 400 ILE A O 1
ATOM 2983 N N . LYS A 1 401 ? 15.738 0.299 0.981 1.00 97.25 401 LYS A N 1
ATOM 2984 C CA . LYS A 1 401 ? 14.447 0.941 1.209 1.00 97.25 401 LYS A CA 1
ATOM 2985 C C . LYS A 1 401 ? 13.548 0.064 2.067 1.00 97.25 401 LYS A C 1
ATOM 2987 O O . LYS A 1 401 ? 13.532 -1.159 1.908 1.00 97.25 401 LYS A O 1
ATOM 2992 N N . ILE A 1 402 ? 12.753 0.712 2.906 1.00 96.81 402 ILE A N 1
ATOM 2993 C CA . ILE A 1 402 ? 11.693 0.107 3.710 1.00 96.81 402 ILE A CA 1
ATOM 2994 C C . ILE A 1 402 ? 10.403 0.839 3.339 1.00 96.81 402 ILE A C 1
ATOM 2996 O O . ILE A 1 402 ? 10.351 2.064 3.401 1.00 96.81 402 ILE A O 1
ATOM 3000 N N . ASN A 1 403 ? 9.398 0.100 2.867 1.00 94.69 403 ASN A N 1
ATOM 3001 C CA . ASN A 1 403 ? 8.139 0.637 2.330 1.00 94.69 403 ASN A CA 1
ATOM 3002 C C . ASN A 1 403 ? 8.329 1.733 1.252 1.00 94.69 403 ASN A C 1
ATOM 3004 O O . ASN A 1 403 ? 7.531 2.656 1.133 1.00 94.69 403 ASN A O 1
ATOM 3008 N N . GLY A 1 404 ? 9.385 1.603 0.438 1.00 92.38 404 GLY A N 1
ATOM 3009 C CA . GLY A 1 404 ? 9.704 2.499 -0.683 1.00 92.38 404 GLY A CA 1
ATOM 3010 C C . GLY A 1 404 ? 10.687 3.632 -0.362 1.00 92.38 404 GLY A C 1
ATOM 3011 O O . GLY A 1 404 ? 11.325 4.144 -1.282 1.00 92.38 404 GLY A O 1
ATOM 3012 N N . GLU A 1 405 ? 10.891 3.973 0.912 1.00 94.81 405 GLU A N 1
ATOM 3013 C CA . GLU A 1 405 ? 11.807 5.042 1.337 1.00 94.81 405 GLU A CA 1
ATOM 3014 C C . GLU A 1 405 ? 13.184 4.500 1.729 1.00 94.81 405 GLU A C 1
ATOM 3016 O O . GLU A 1 405 ? 13.271 3.509 2.452 1.00 94.81 405 GLU A O 1
ATOM 3021 N N . ILE A 1 406 ? 14.266 5.154 1.287 1.00 93.94 406 ILE A N 1
ATOM 3022 C CA . ILE A 1 406 ? 15.644 4.785 1.657 1.00 93.94 406 ILE A CA 1
ATOM 3023 C C . ILE A 1 406 ? 15.849 5.060 3.150 1.00 93.94 406 ILE A C 1
ATOM 3025 O O . ILE A 1 406 ? 15.697 6.195 3.597 1.00 93.94 406 ILE A O 1
ATOM 3029 N N . GLN A 1 407 ? 16.231 4.032 3.911 1.00 95.19 407 GLN A N 1
ATOM 3030 C CA . GLN A 1 407 ? 16.456 4.129 5.354 1.00 95.19 407 GLN A CA 1
ATOM 3031 C C . GLN A 1 407 ? 17.938 3.977 5.707 1.00 95.19 407 GLN A C 1
ATOM 3033 O O . GLN A 1 407 ? 18.676 3.186 5.113 1.00 95.19 407 GLN A O 1
ATOM 3038 N N . THR A 1 408 ? 18.382 4.715 6.727 1.00 94.81 408 THR A N 1
ATOM 3039 C CA . THR A 1 408 ? 19.722 4.530 7.302 1.00 94.81 408 THR A CA 1
ATOM 3040 C C . THR A 1 408 ? 19.713 3.290 8.190 1.00 94.81 408 THR A C 1
ATOM 3042 O O . THR A 1 408 ? 18.918 3.213 9.119 1.00 94.81 408 THR A O 1
ATOM 3045 N N . VAL A 1 409 ? 20.599 2.329 7.911 1.00 93.69 409 VAL A N 1
ATOM 3046 C CA . VAL A 1 409 ? 20.687 1.048 8.635 1.00 93.69 409 VAL A CA 1
ATOM 3047 C C . VAL A 1 409 ? 21.970 0.952 9.485 1.00 93.69 409 VAL A C 1
ATOM 3049 O O . VAL A 1 409 ? 23.013 1.437 9.038 1.00 93.69 409 VAL A O 1
ATOM 3052 N N . PRO A 1 410 ? 21.960 0.296 10.667 1.00 95.69 410 PRO A N 1
ATOM 3053 C CA . PRO A 1 410 ? 20.878 -0.518 11.230 1.00 95.69 410 PRO A CA 1
ATOM 3054 C C . PRO A 1 410 ? 19.640 0.300 11.613 1.00 95.69 410 PRO A C 1
ATOM 3056 O O . PRO A 1 410 ? 19.761 1.408 12.124 1.00 95.69 410 PRO A O 1
ATOM 3059 N N . TRP A 1 411 ? 18.473 -0.267 11.325 1.00 96.88 411 TRP A N 1
ATOM 3060 C CA . TRP A 1 411 ? 17.157 0.338 11.515 1.00 96.88 411 TRP A CA 1
ATOM 3061 C C . TRP A 1 411 ? 16.256 -0.646 12.258 1.00 96.88 411 TRP A C 1
ATOM 3063 O O . TRP A 1 411 ? 16.338 -1.852 12.003 1.00 96.88 411 TRP A O 1
ATOM 3073 N N . ASP A 1 412 ? 15.380 -0.146 13.122 1.00 95.19 412 ASP A N 1
ATOM 3074 C CA . ASP A 1 412 ? 14.311 -0.925 13.737 1.00 95.19 412 ASP A CA 1
ATOM 3075 C C . ASP A 1 412 ? 12.972 -0.178 13.700 1.00 95.19 412 ASP A C 1
ATOM 3077 O O . ASP A 1 412 ? 12.920 1.051 13.634 1.00 95.19 412 ASP A O 1
ATOM 3081 N N . GLY A 1 413 ? 11.882 -0.943 13.714 1.00 91.25 413 GLY A N 1
ATOM 3082 C CA . GLY A 1 413 ? 10.525 -0.415 13.762 1.00 91.25 413 GLY A CA 1
ATOM 3083 C C . GLY A 1 413 ? 9.525 -1.465 14.230 1.00 91.25 413 GLY A C 1
ATOM 3084 O O . GLY A 1 413 ? 9.767 -2.671 14.107 1.00 91.25 413 GLY A O 1
ATOM 3085 N N . LYS A 1 414 ? 8.405 -0.998 14.788 1.00 89.69 414 LYS A N 1
ATOM 3086 C CA . LYS A 1 414 ? 7.312 -1.843 15.279 1.00 89.69 414 LYS A CA 1
ATOM 3087 C C . LYS A 1 414 ? 6.135 -1.845 14.316 1.00 89.69 414 LYS A C 1
ATOM 3089 O O . LYS A 1 414 ? 5.731 -0.791 13.841 1.00 89.69 414 LYS A O 1
ATOM 3094 N N . PHE A 1 415 ? 5.575 -3.029 14.118 1.00 89.06 415 PHE A N 1
ATOM 3095 C CA . PHE A 1 415 ? 4.480 -3.315 13.196 1.00 89.06 415 PHE A CA 1
ATOM 3096 C C . PHE A 1 415 ? 3.443 -4.207 13.881 1.00 89.06 415 PHE A C 1
ATOM 3098 O O . PHE A 1 415 ? 3.788 -4.953 14.803 1.00 89.06 415 PHE A O 1
ATOM 3105 N N . ILE A 1 416 ? 2.183 -4.141 13.454 1.00 85.75 416 ILE A N 1
ATOM 3106 C CA . ILE A 1 416 ? 1.115 -4.995 14.005 1.00 85.75 416 ILE A CA 1
ATOM 3107 C C . ILE A 1 416 ? 1.107 -6.381 13.345 1.00 85.75 416 ILE A C 1
ATOM 3109 O O . ILE A 1 416 ? 1.658 -6.574 12.258 1.00 85.75 416 ILE A O 1
ATOM 3113 N N . TRP A 1 417 ? 0.504 -7.374 14.007 1.00 88.88 417 TRP A N 1
ATOM 3114 C CA . TRP A 1 417 ? 0.468 -8.741 13.483 1.00 88.88 417 TRP A CA 1
ATOM 3115 C C . TRP A 1 417 ? -0.138 -8.816 12.073 1.00 88.88 417 TRP A C 1
ATOM 3117 O O . TRP A 1 417 ? -1.229 -8.308 11.814 1.00 88.88 417 TRP A O 1
ATOM 3127 N N . GLY A 1 418 ? 0.559 -9.511 11.172 1.00 87.50 418 GLY A N 1
ATOM 3128 C CA . GLY A 1 418 ? 0.128 -9.757 9.794 1.00 87.50 418 GLY A CA 1
ATOM 3129 C C . GLY A 1 418 ? 0.421 -8.618 8.810 1.00 87.50 418 GLY A C 1
ATOM 3130 O O . GLY A 1 418 ? 0.213 -8.800 7.607 1.00 87.50 418 GLY A O 1
ATOM 3131 N N . GLU A 1 419 ? 0.937 -7.480 9.282 1.00 91.31 419 GLU A N 1
ATOM 3132 C CA . GLU A 1 419 ? 1.333 -6.353 8.435 1.00 91.31 419 GLU A CA 1
ATOM 3133 C C . GLU A 1 419 ? 2.434 -6.758 7.436 1.00 91.31 419 GLU A C 1
ATOM 3135 O O . GLU A 1 419 ? 3.314 -7.564 7.752 1.00 91.31 419 GLU A O 1
ATOM 3140 N N . GLN A 1 420 ? 2.374 -6.224 6.211 1.00 95.88 420 GLN A N 1
ATOM 3141 C CA . GLN A 1 420 ? 3.337 -6.513 5.143 1.00 95.88 420 GLN A CA 1
ATOM 3142 C C . GLN A 1 420 ? 4.317 -5.351 4.988 1.00 95.88 420 GLN A C 1
ATOM 3144 O O . GLN A 1 420 ? 3.946 -4.280 4.513 1.00 95.88 420 GLN A O 1
ATOM 3149 N N . VAL A 1 421 ? 5.584 -5.583 5.325 1.00 96.56 421 VAL A N 1
ATOM 3150 C CA . VAL A 1 421 ? 6.665 -4.605 5.148 1.00 96.56 421 VAL A CA 1
ATOM 3151 C C . VAL A 1 421 ? 7.445 -4.942 3.882 1.00 96.56 421 VAL A C 1
ATOM 3153 O O . VAL A 1 421 ? 7.962 -6.049 3.742 1.00 96.56 421 VAL A O 1
ATOM 3156 N N . THR A 1 422 ? 7.552 -3.998 2.948 1.00 97.44 422 THR A N 1
ATOM 3157 C CA . THR A 1 422 ? 8.327 -4.196 1.712 1.00 97.44 422 THR A CA 1
ATOM 3158 C C . THR A 1 422 ? 9.771 -3.756 1.920 1.00 97.44 422 THR A C 1
ATOM 3160 O O . THR A 1 422 ? 10.021 -2.610 2.290 1.00 97.44 422 THR A O 1
ATOM 3163 N N . LEU A 1 423 ? 10.724 -4.648 1.645 1.00 97.81 423 LEU A N 1
ATOM 3164 C CA . LEU A 1 423 ? 12.159 -4.371 1.684 1.00 97.81 423 LEU A CA 1
ATOM 3165 C C . LEU A 1 423 ? 12.745 -4.461 0.272 1.00 97.81 423 LEU A C 1
ATOM 3167 O O . LEU A 1 423 ? 12.603 -5.479 -0.406 1.00 97.81 423 LEU A O 1
ATOM 3171 N N . GLU A 1 424 ? 13.433 -3.407 -0.162 1.00 97.19 424 GLU A N 1
ATOM 3172 C CA . GLU A 1 424 ? 14.120 -3.342 -1.457 1.00 97.19 424 GLU A CA 1
ATOM 3173 C C . GLU A 1 424 ? 15.601 -3.034 -1.221 1.00 97.19 424 GLU A C 1
ATOM 3175 O O . GLU A 1 424 ? 15.950 -2.003 -0.648 1.00 97.19 424 GLU A O 1
ATOM 3180 N N . ALA A 1 425 ? 16.487 -3.921 -1.664 1.00 94.50 425 ALA A N 1
ATOM 3181 C CA . ALA A 1 425 ? 17.919 -3.671 -1.694 1.00 94.50 425 ALA A CA 1
ATOM 3182 C C . ALA A 1 425 ? 18.264 -2.880 -2.961 1.00 94.50 425 ALA A C 1
ATOM 3184 O O . ALA A 1 425 ? 18.091 -3.370 -4.080 1.00 94.50 425 ALA A O 1
ATOM 3185 N N . VAL A 1 426 ? 18.773 -1.666 -2.781 1.00 91.69 426 VAL A N 1
ATOM 3186 C CA . VAL A 1 426 ? 19.186 -0.771 -3.863 1.00 91.69 426 VAL A CA 1
ATOM 3187 C C . VAL A 1 426 ? 20.672 -0.995 -4.139 1.00 91.69 426 VAL A C 1
ATOM 3189 O O . VAL A 1 426 ? 21.495 -1.038 -3.222 1.00 91.69 426 VAL A O 1
ATOM 3192 N N . GLN A 1 427 ? 21.021 -1.185 -5.410 1.00 85.19 427 GLN A N 1
ATOM 3193 C CA . GLN A 1 427 ? 22.401 -1.437 -5.827 1.00 85.19 427 GLN A CA 1
ATOM 3194 C C . GLN A 1 427 ? 23.277 -0.196 -5.609 1.00 85.19 427 GLN A C 1
ATOM 3196 O O . GLN A 1 427 ? 22.835 0.931 -5.817 1.00 85.19 427 GLN A O 1
ATOM 3201 N N . GLY A 1 428 ? 24.517 -0.422 -5.175 1.00 73.31 428 GLY A N 1
ATOM 3202 C CA . GLY A 1 428 ? 25.521 0.629 -4.994 1.00 73.31 428 GLY A CA 1
ATOM 3203 C C . GLY A 1 428 ? 26.345 0.832 -6.265 1.00 73.31 428 GLY A C 1
ATOM 3204 O O . GLY A 1 428 ? 26.341 -0.021 -7.153 1.00 73.31 428 GLY A O 1
ATOM 3205 N N . THR A 1 429 ? 27.110 1.921 -6.348 1.00 68.88 429 THR A N 1
ATOM 3206 C CA . THR A 1 429 ? 27.916 2.250 -7.544 1.00 68.88 429 THR A CA 1
ATOM 3207 C C . THR A 1 429 ? 28.985 1.202 -7.876 1.00 68.88 429 THR A C 1
ATOM 3209 O O . THR A 1 429 ? 29.392 1.088 -9.033 1.00 68.88 429 THR A O 1
ATOM 3212 N N . ASP A 1 430 ? 29.400 0.407 -6.889 1.00 70.69 430 ASP A N 1
ATOM 3213 C CA . ASP A 1 430 ? 30.336 -0.719 -6.967 1.00 70.69 430 ASP A CA 1
ATOM 3214 C C . ASP A 1 430 ? 29.693 -2.092 -6.647 1.00 70.69 430 ASP A C 1
ATOM 3216 O O . ASP A 1 430 ? 30.377 -3.115 -6.707 1.00 70.69 430 ASP A O 1
ATOM 3220 N N . CYS A 1 431 ? 28.381 -2.160 -6.364 1.00 76.81 431 CYS A N 1
ATOM 3221 C CA . CYS A 1 431 ? 27.761 -3.323 -5.708 1.00 76.81 431 CYS A CA 1
ATOM 3222 C C . CYS A 1 431 ? 26.483 -3.850 -6.345 1.00 76.81 431 CYS A C 1
ATOM 3224 O O . CYS A 1 431 ? 25.496 -3.125 -6.473 1.00 76.81 431 CYS A O 1
ATOM 3226 N N . ALA A 1 432 ? 26.425 -5.168 -6.517 1.00 84.12 432 ALA A N 1
ATOM 3227 C CA . ALA A 1 432 ? 25.172 -5.884 -6.697 1.00 84.12 432 ALA A CA 1
ATOM 3228 C C . ALA A 1 432 ? 24.602 -6.331 -5.338 1.00 84.12 432 ALA A C 1
ATOM 3230 O O . ALA A 1 432 ? 25.337 -6.701 -4.416 1.00 84.12 432 ALA A O 1
ATOM 3231 N N . PHE A 1 433 ? 23.275 -6.348 -5.224 1.00 90.69 433 PHE A N 1
ATOM 3232 C CA . PHE A 1 433 ? 22.604 -7.120 -4.180 1.00 90.69 433 PHE A CA 1
ATOM 3233 C C . PHE A 1 433 ? 22.846 -8.615 -4.430 1.00 90.69 433 PHE A C 1
ATOM 3235 O O . PHE A 1 433 ? 22.653 -9.090 -5.549 1.00 90.69 433 PHE A O 1
ATOM 3242 N N . ALA A 1 434 ? 23.271 -9.345 -3.398 1.00 90.62 434 ALA A N 1
ATOM 3243 C CA . ALA A 1 434 ? 23.548 -10.774 -3.485 1.00 90.62 434 ALA A CA 1
ATOM 3244 C C . ALA A 1 434 ? 22.400 -11.621 -2.915 1.00 90.62 434 ALA A C 1
ATOM 3246 O O . ALA A 1 434 ? 21.929 -12.535 -3.584 1.00 90.62 434 ALA A O 1
ATOM 3247 N N . GLN A 1 435 ? 21.978 -11.346 -1.676 1.00 94.56 435 GLN A N 1
ATOM 3248 C CA . GLN A 1 435 ? 20.941 -12.109 -0.966 1.00 94.56 435 GLN A CA 1
ATOM 3249 C C . GLN A 1 435 ? 20.479 -11.399 0.316 1.00 94.56 435 GLN A C 1
ATOM 3251 O O . GLN A 1 435 ? 21.245 -10.656 0.936 1.00 94.56 435 GLN A O 1
ATOM 3256 N N . TRP A 1 436 ? 19.257 -11.687 0.760 1.00 96.81 436 TRP A N 1
ATOM 3257 C CA . TRP A 1 436 ? 18.780 -11.398 2.114 1.00 96.81 436 TRP A CA 1
ATOM 3258 C C . TRP A 1 436 ? 19.162 -12.527 3.092 1.00 96.81 436 TRP A C 1
ATOM 3260 O O . TRP A 1 436 ? 19.687 -13.574 2.694 1.00 96.81 436 TRP A O 1
ATOM 3270 N N . THR A 1 437 ? 18.854 -12.348 4.383 1.00 93.81 437 THR A N 1
ATOM 3271 C CA . THR A 1 437 ? 18.909 -13.412 5.405 1.00 93.81 437 THR A CA 1
ATOM 3272 C C . THR A 1 437 ? 18.285 -14.711 4.884 1.00 93.81 437 THR A C 1
ATOM 3274 O O . THR A 1 437 ? 17.210 -14.699 4.291 1.00 93.81 437 THR A O 1
ATOM 3277 N N . GLY A 1 438 ? 18.953 -15.845 5.116 1.00 88.38 438 GLY A N 1
ATOM 3278 C CA . GLY A 1 438 ? 18.473 -17.163 4.684 1.00 88.38 438 GLY A CA 1
ATOM 3279 C C . GLY A 1 438 ? 18.758 -17.516 3.218 1.00 88.38 438 GLY A C 1
ATOM 3280 O O . GLY A 1 438 ? 18.406 -18.613 2.799 1.00 88.38 438 GLY A O 1
ATOM 3281 N N . GLY A 1 439 ? 19.423 -16.641 2.454 1.00 88.75 439 GLY A N 1
ATOM 3282 C CA . GLY A 1 439 ? 19.823 -16.919 1.069 1.00 88.75 439 GLY A CA 1
ATOM 3283 C C . GLY A 1 439 ? 18.774 -16.561 0.016 1.00 88.75 439 GLY A C 1
ATOM 3284 O O . GLY A 1 439 ? 18.796 -17.090 -1.093 1.00 88.75 439 GLY A O 1
ATOM 3285 N N . ILE A 1 440 ? 17.838 -15.672 0.355 1.00 92.31 440 ILE A N 1
ATOM 3286 C CA . ILE A 1 440 ? 16.771 -15.238 -0.551 1.00 92.31 440 ILE A CA 1
ATOM 3287 C C . ILE A 1 440 ? 17.345 -14.227 -1.551 1.00 92.31 440 ILE A C 1
ATOM 3289 O O . ILE A 1 440 ? 17.741 -13.130 -1.162 1.00 92.31 440 ILE A O 1
ATOM 3293 N N . ILE A 1 441 ? 17.375 -14.593 -2.834 1.00 90.62 441 ILE A N 1
ATOM 3294 C CA . ILE A 1 441 ? 17.915 -13.761 -3.929 1.00 90.62 441 ILE A CA 1
ATOM 3295 C C . ILE A 1 441 ? 16.861 -12.884 -4.627 1.00 90.62 441 ILE A C 1
ATOM 3297 O O . ILE A 1 441 ? 17.207 -12.035 -5.445 1.00 90.62 441 ILE A O 1
ATOM 3301 N N . THR A 1 442 ? 15.576 -13.081 -4.326 1.00 93.50 442 THR A N 1
ATOM 3302 C CA . THR A 1 442 ? 14.487 -12.230 -4.828 1.00 93.50 442 THR A CA 1
ATOM 3303 C C . THR A 1 442 ? 14.583 -10.836 -4.206 1.00 93.50 442 THR A C 1
ATOM 3305 O O . THR A 1 4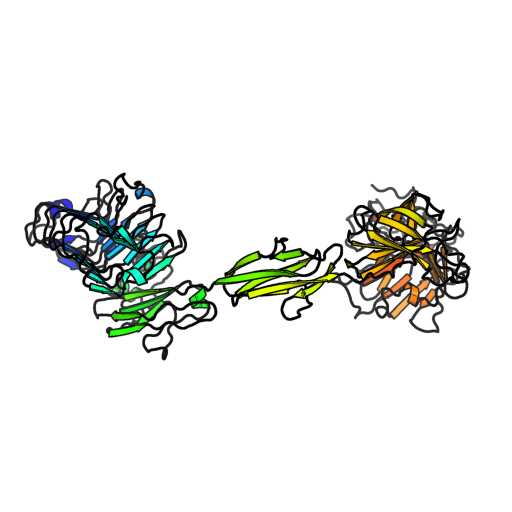42 ? 14.865 -10.704 -3.016 1.00 93.50 442 THR A O 1
ATOM 3308 N N . ASN A 1 443 ? 14.356 -9.796 -5.006 1.00 92.69 443 ASN A N 1
ATOM 3309 C CA . ASN A 1 443 ? 14.394 -8.402 -4.575 1.00 92.69 443 ASN A CA 1
ATOM 3310 C C . ASN A 1 443 ? 13.451 -7.563 -5.463 1.00 92.69 443 ASN A C 1
ATOM 3312 O O . ASN A 1 443 ? 13.603 -7.645 -6.685 1.00 92.69 443 ASN A O 1
ATOM 3316 N N . PRO A 1 444 ? 12.517 -6.766 -4.907 1.00 96.50 444 PRO A N 1
ATOM 3317 C CA . PRO A 1 444 ? 12.196 -6.617 -3.480 1.00 96.50 444 PRO A CA 1
ATOM 3318 C C . PRO A 1 444 ? 11.599 -7.887 -2.845 1.00 96.50 444 PRO A C 1
ATOM 3320 O O . PRO A 1 444 ? 11.257 -8.843 -3.541 1.00 96.50 444 PRO A O 1
ATOM 3323 N N . ILE A 1 445 ? 11.476 -7.893 -1.516 1.00 96.50 445 ILE A N 1
ATOM 3324 C CA . ILE A 1 445 ? 10.725 -8.899 -0.748 1.00 96.50 445 ILE A CA 1
ATOM 3325 C C . ILE A 1 445 ? 9.627 -8.237 0.086 1.00 96.50 445 ILE A C 1
ATOM 3327 O O . ILE A 1 445 ? 9.798 -7.121 0.573 1.00 96.50 445 ILE A O 1
ATOM 3331 N N . ALA A 1 446 ? 8.524 -8.953 0.294 1.00 96.12 446 ALA A N 1
ATOM 3332 C CA . ALA A 1 446 ? 7.538 -8.628 1.318 1.00 96.12 446 ALA A CA 1
ATOM 3333 C C . ALA A 1 446 ? 7.808 -9.477 2.569 1.00 96.12 446 ALA A C 1
ATOM 3335 O O . ALA A 1 446 ? 8.035 -10.685 2.472 1.00 96.12 446 ALA A O 1
ATOM 3336 N N . VAL A 1 447 ? 7.797 -8.842 3.737 1.00 95.25 447 VAL A N 1
ATOM 3337 C CA . VAL A 1 447 ? 7.973 -9.472 5.045 1.00 95.25 447 VAL A CA 1
ATOM 3338 C C . VAL A 1 447 ? 6.664 -9.350 5.811 1.00 95.25 447 VAL A C 1
ATOM 3340 O O . VAL A 1 447 ? 6.257 -8.252 6.178 1.00 95.25 447 VAL A O 1
ATOM 3343 N N . THR A 1 448 ? 6.018 -10.484 6.073 1.00 95.75 448 THR A N 1
ATOM 3344 C CA . THR A 1 448 ? 4.847 -10.551 6.953 1.00 95.75 448 THR A CA 1
ATOM 3345 C C . THR A 1 448 ? 5.290 -10.498 8.412 1.00 95.75 448 THR A C 1
ATOM 3347 O O . THR A 1 448 ? 6.129 -11.296 8.832 1.00 95.75 448 THR A O 1
ATOM 3350 N N . MET A 1 449 ? 4.727 -9.583 9.195 1.00 95.62 449 MET A N 1
ATOM 3351 C CA . MET A 1 449 ? 5.082 -9.386 10.600 1.00 95.62 449 MET A CA 1
ATOM 3352 C C . MET A 1 449 ? 4.253 -10.291 11.519 1.00 95.62 449 MET A C 1
ATOM 3354 O O . MET A 1 449 ? 3.266 -9.877 12.113 1.00 95.62 449 MET A O 1
ATOM 3358 N N . ASP A 1 450 ? 4.650 -11.559 11.620 1.00 93.75 450 ASP A N 1
ATOM 3359 C CA . ASP A 1 450 ? 4.059 -12.576 12.512 1.00 93.75 450 ASP A CA 1
ATOM 3360 C C . ASP A 1 450 ? 4.940 -12.922 13.736 1.00 93.75 450 ASP A C 1
ATOM 3362 O O . ASP A 1 450 ? 4.526 -13.678 14.616 1.00 93.75 450 ASP A O 1
ATOM 3366 N N . SER A 1 451 ? 6.153 -12.368 13.795 1.00 93.56 451 SER A N 1
ATOM 3367 C CA . SER A 1 451 ? 7.134 -12.515 14.873 1.00 93.56 451 SER A CA 1
ATOM 3368 C C . SER A 1 451 ? 8.082 -11.315 14.879 1.00 93.56 451 SER A C 1
ATOM 3370 O O . SER A 1 451 ? 8.175 -10.604 13.875 1.00 93.56 451 SER A O 1
ATOM 3372 N N . ASP A 1 452 ? 8.883 -11.149 15.937 1.00 94.25 452 ASP A N 1
ATOM 3373 C CA . ASP A 1 452 ? 10.104 -10.339 15.839 1.00 94.25 452 ASP A CA 1
ATOM 3374 C C . ASP A 1 452 ? 11.018 -10.928 14.751 1.00 94.25 452 ASP A C 1
ATOM 3376 O O . ASP A 1 452 ? 11.118 -12.155 14.608 1.00 94.25 452 ASP A O 1
ATOM 3380 N N . LYS A 1 453 ? 11.667 -10.071 13.954 1.00 95.25 453 LYS A N 1
ATOM 3381 C CA . LYS A 1 453 ? 12.500 -10.487 12.813 1.00 95.25 453 LYS A CA 1
ATOM 3382 C C . LYS A 1 453 ? 13.769 -9.656 12.690 1.00 95.25 453 LYS A C 1
ATOM 3384 O O . LYS A 1 453 ? 13.784 -8.465 12.991 1.00 95.25 453 LYS A O 1
ATOM 3389 N N . THR A 1 454 ? 14.812 -10.288 12.152 1.00 96.75 454 THR A N 1
ATOM 3390 C CA . THR A 1 454 ? 16.079 -9.636 11.800 1.00 96.75 454 THR A CA 1
ATOM 3391 C C . THR A 1 454 ? 16.454 -9.973 10.362 1.00 96.75 454 THR A C 1
ATOM 3393 O O . THR A 1 454 ? 16.865 -11.095 10.052 1.00 96.75 454 THR A O 1
ATOM 3396 N N . ILE A 1 455 ? 16.320 -8.991 9.475 1.00 97.50 455 ILE A N 1
ATOM 3397 C CA . ILE A 1 455 ? 16.639 -9.108 8.053 1.00 97.50 455 ILE A CA 1
ATOM 3398 C C . ILE A 1 455 ? 17.942 -8.365 7.755 1.00 97.50 455 ILE A C 1
ATOM 3400 O O . ILE A 1 455 ? 18.214 -7.278 8.266 1.00 97.50 455 ILE A O 1
ATOM 3404 N N . LYS A 1 456 ? 18.785 -8.975 6.926 1.00 97.19 456 LYS A N 1
ATOM 3405 C CA . LYS A 1 456 ? 20.080 -8.436 6.538 1.00 97.19 456 LYS A CA 1
ATOM 3406 C C . LYS A 1 456 ? 20.275 -8.556 5.034 1.00 97.19 456 LYS A C 1
ATOM 3408 O O . LYS A 1 456 ? 20.209 -9.665 4.512 1.00 97.19 456 LYS A O 1
ATOM 3413 N N . ALA A 1 457 ? 20.560 -7.447 4.357 1.00 96.50 457 ALA A N 1
ATOM 3414 C CA . ALA A 1 457 ? 21.025 -7.478 2.972 1.00 96.50 457 ALA A CA 1
ATOM 3415 C C . ALA A 1 457 ? 22.530 -7.778 2.919 1.00 96.50 457 ALA A C 1
ATOM 3417 O O . ALA A 1 457 ? 23.326 -7.161 3.633 1.00 96.50 457 ALA A O 1
ATOM 3418 N N . ALA A 1 458 ? 22.933 -8.695 2.048 1.00 94.31 458 ALA A N 1
ATOM 3419 C CA . ALA A 1 458 ? 24.317 -8.869 1.641 1.00 94.31 458 ALA A CA 1
ATOM 3420 C C . ALA A 1 458 ? 24.522 -8.248 0.255 1.00 94.31 458 ALA A C 1
ATOM 3422 O O . ALA A 1 458 ? 23.828 -8.601 -0.699 1.00 94.31 458 ALA A O 1
ATOM 3423 N N . PHE A 1 459 ? 25.499 -7.352 0.152 1.00 92.00 459 PHE A N 1
ATOM 3424 C CA . PHE A 1 459 ? 25.980 -6.776 -1.098 1.00 92.00 459 PHE A CA 1
ATOM 3425 C C . PHE A 1 459 ? 27.351 -7.358 -1.441 1.00 92.00 459 PHE A C 1
ATOM 3427 O O . PHE A 1 459 ? 28.179 -7.572 -0.554 1.00 92.00 459 PHE A O 1
ATOM 3434 N N . ALA A 1 460 ? 27.592 -7.600 -2.724 1.00 86.69 460 ALA A N 1
ATOM 3435 C CA . ALA A 1 460 ? 28.870 -8.068 -3.246 1.00 86.69 460 ALA A CA 1
ATOM 3436 C C . ALA A 1 460 ? 29.364 -7.114 -4.338 1.00 86.69 460 ALA A C 1
ATOM 3438 O O . ALA A 1 460 ? 28.553 -6.500 -5.035 1.00 86.69 460 ALA A O 1
ATOM 3439 N N . GLU A 1 461 ? 30.683 -7.004 -4.490 1.00 80.62 461 GLU A N 1
ATOM 3440 C CA . GLU A 1 461 ? 31.291 -6.246 -5.587 1.00 80.62 461 GLU A CA 1
ATOM 3441 C C . GLU A 1 461 ? 30.790 -6.794 -6.931 1.00 80.62 461 GLU A C 1
ATOM 3443 O O . GLU A 1 461 ? 30.807 -8.004 -7.178 1.00 80.62 461 GLU A O 1
ATOM 3448 N N . ALA A 1 462 ? 30.288 -5.907 -7.789 1.00 67.06 462 ALA A N 1
ATOM 3449 C CA . ALA A 1 462 ? 29.711 -6.307 -9.065 1.00 67.06 462 ALA A CA 1
ATOM 3450 C C . ALA A 1 462 ? 30.817 -6.656 -10.074 1.00 67.06 462 ALA A C 1
ATOM 3452 O O . ALA A 1 462 ? 31.592 -5.781 -10.466 1.00 67.06 462 ALA A O 1
ATOM 3453 N N . VAL A 1 463 ? 30.854 -7.915 -10.529 1.00 69.31 463 VAL A N 1
ATOM 3454 C CA . VAL A 1 463 ? 31.743 -8.363 -11.616 1.00 69.31 463 VAL A CA 1
ATOM 3455 C C . VAL A 1 463 ? 31.447 -7.536 -12.876 1.00 69.31 463 VAL A C 1
ATOM 3457 O O . VAL A 1 463 ? 30.297 -7.557 -13.321 1.00 69.31 463 VAL A O 1
ATOM 3460 N N . PRO A 1 464 ? 32.437 -6.822 -13.450 1.00 75.62 464 PRO A N 1
ATOM 3461 C CA . PRO A 1 464 ? 32.226 -6.040 -14.663 1.00 75.62 464 PRO A CA 1
ATOM 3462 C C . PRO A 1 464 ? 31.758 -6.899 -15.843 1.00 75.62 464 PRO A C 1
ATOM 3464 O O . PRO A 1 464 ? 32.280 -7.994 -16.063 1.00 75.62 464 PRO A O 1
ATOM 3467 N N . TYR A 1 465 ? 30.797 -6.392 -16.614 1.00 85.12 465 TYR A N 1
ATOM 3468 C CA . TYR A 1 465 ? 30.344 -7.000 -17.864 1.00 85.12 465 TYR A CA 1
ATOM 3469 C C . TYR A 1 465 ? 31.447 -6.967 -18.926 1.00 85.12 465 TYR A C 1
ATOM 3471 O O . TYR A 1 465 ? 31.690 -7.966 -19.606 1.00 85.12 465 TYR A O 1
ATOM 3479 N N . PHE A 1 466 ? 32.137 -5.831 -19.060 1.00 87.06 466 PHE A N 1
ATOM 3480 C CA . PHE A 1 466 ? 33.281 -5.730 -19.959 1.00 87.06 466 PHE A CA 1
ATOM 3481 C C . PHE A 1 466 ? 34.566 -6.175 -19.242 1.00 87.06 466 PHE A C 1
ATOM 3483 O O . PHE A 1 466 ? 34.842 -5.708 -18.134 1.00 87.06 466 PHE A O 1
ATOM 3490 N N . PRO A 1 467 ? 35.404 -7.031 -19.859 1.00 83.75 467 PRO A N 1
ATOM 3491 C CA . PRO A 1 467 ? 36.704 -7.363 -19.294 1.00 83.75 467 PRO A CA 1
ATOM 3492 C C . PRO A 1 467 ? 37.613 -6.126 -19.259 1.00 83.75 467 PRO A C 1
ATOM 3494 O O . PRO A 1 467 ? 37.572 -5.272 -20.148 1.00 83.75 467 PRO A O 1
ATOM 3497 N N . ALA A 1 468 ? 38.460 -6.046 -18.232 1.00 82.38 468 ALA A N 1
ATOM 3498 C CA . ALA A 1 468 ? 39.410 -4.950 -18.086 1.00 82.38 468 ALA A CA 1
ATOM 3499 C C . ALA A 1 468 ? 40.441 -4.937 -19.240 1.00 82.38 468 ALA A C 1
ATOM 3501 O O . ALA A 1 468 ? 40.923 -6.003 -19.632 1.00 82.38 468 ALA A O 1
ATOM 3502 N N . PRO A 1 469 ? 40.819 -3.755 -19.764 1.00 88.69 469 PRO A N 1
ATOM 3503 C CA . PRO A 1 469 ? 41.850 -3.633 -20.794 1.00 88.69 469 PRO A CA 1
ATOM 3504 C C . PRO A 1 469 ? 43.240 -3.996 -20.252 1.00 88.69 469 PRO A C 1
ATOM 3506 O O . PRO A 1 469 ? 43.503 -3.866 -19.051 1.00 88.69 469 PRO A O 1
ATOM 3509 N N . ARG A 1 470 ? 44.174 -4.367 -21.140 1.00 86.88 470 ARG A N 1
ATOM 3510 C CA . ARG A 1 470 ? 45.595 -4.459 -20.769 1.00 86.88 470 ARG A CA 1
ATOM 3511 C C . ARG A 1 470 ? 46.114 -3.056 -20.446 1.00 86.88 470 ARG A C 1
ATOM 3513 O O . ARG A 1 470 ? 45.941 -2.114 -21.213 1.00 86.88 470 ARG A O 1
ATOM 3520 N N . VAL A 1 471 ? 46.731 -2.916 -19.276 1.00 89.06 471 VAL A N 1
ATOM 3521 C CA . VAL A 1 471 ? 47.280 -1.643 -18.797 1.00 89.06 471 VAL A CA 1
ATOM 3522 C C . VAL A 1 471 ? 48.709 -1.497 -19.306 1.00 89.06 471 VAL A C 1
ATOM 3524 O O . VAL A 1 471 ? 49.582 -2.275 -18.922 1.00 89.06 471 VAL A O 1
ATOM 3527 N N . THR A 1 472 ? 48.958 -0.475 -20.122 1.00 87.31 472 THR A N 1
ATOM 3528 C CA . THR A 1 472 ? 50.297 -0.111 -20.608 1.00 87.31 472 THR A CA 1
ATOM 3529 C C . THR A 1 472 ? 50.717 1.266 -20.074 1.00 87.31 472 THR A C 1
ATOM 3531 O O . THR A 1 472 ? 49.932 1.996 -19.460 1.00 87.31 472 THR A O 1
ATOM 3534 N N . SER A 1 473 ? 51.987 1.639 -20.256 1.00 85.69 473 SER A N 1
ATOM 3535 C CA . SER A 1 473 ? 52.520 2.945 -19.825 1.00 85.69 473 SER A CA 1
ATOM 3536 C C . SER A 1 473 ? 52.115 4.109 -20.741 1.00 85.69 473 SER A C 1
ATOM 3538 O O . SER A 1 473 ? 52.358 5.270 -20.408 1.00 85.69 473 SER A O 1
ATOM 3540 N N . VAL A 1 474 ? 51.489 3.803 -21.878 1.00 91.31 474 VAL A N 1
ATOM 3541 C CA . VAL A 1 474 ? 51.121 4.726 -22.953 1.00 91.31 474 VAL A CA 1
ATOM 3542 C C . VAL A 1 474 ? 49.598 4.803 -22.994 1.00 91.31 474 VAL A C 1
ATOM 3544 O O . VAL A 1 474 ? 48.944 3.770 -23.064 1.00 91.31 474 VAL A O 1
ATOM 3547 N N . TYR A 1 475 ? 48.992 5.989 -22.923 1.00 94.94 475 TYR A N 1
ATOM 3548 C CA . TYR A 1 475 ? 47.529 6.107 -22.976 1.00 94.94 475 TYR A CA 1
ATOM 3549 C C . TYR A 1 475 ? 47.052 7.491 -23.417 1.00 94.94 475 TYR A C 1
ATOM 3551 O O . TYR A 1 475 ? 47.763 8.487 -23.289 1.00 94.94 475 TYR A O 1
ATOM 3559 N N . MET A 1 476 ? 45.810 7.543 -23.892 1.00 96.31 476 MET A N 1
ATOM 3560 C CA . MET A 1 476 ? 45.012 8.758 -24.068 1.00 96.31 476 MET A CA 1
ATOM 3561 C C . MET A 1 476 ? 43.957 8.836 -22.956 1.00 96.31 476 MET A C 1
ATOM 3563 O O . MET A 1 476 ? 43.500 7.797 -22.480 1.00 96.31 476 MET A O 1
ATOM 3567 N N . THR A 1 477 ? 43.530 10.039 -22.560 1.00 97.25 477 THR A N 1
ATOM 3568 C CA . THR A 1 477 ? 42.283 10.204 -21.787 1.00 97.25 477 THR A CA 1
ATOM 3569 C C . THR A 1 477 ? 41.170 10.683 -22.711 1.00 97.25 477 THR A C 1
ATOM 3571 O O . THR A 1 477 ? 41.341 11.702 -23.381 1.00 97.25 477 THR A O 1
ATOM 3574 N N . LEU A 1 478 ? 40.037 9.980 -22.726 1.00 97.31 478 LEU A N 1
ATOM 3575 C CA . LEU A 1 478 ? 38.820 10.380 -23.437 1.00 97.31 478 LEU A CA 1
ATOM 3576 C C . LEU A 1 478 ? 37.676 10.556 -22.435 1.00 97.31 478 LEU A C 1
ATOM 3578 O O . LEU A 1 478 ? 37.401 9.641 -21.659 1.00 97.31 478 LEU A O 1
ATOM 3582 N N . SER A 1 479 ? 37.003 11.703 -22.450 1.00 97.19 479 SER A N 1
ATOM 3583 C CA . SER A 1 479 ? 35.858 11.978 -21.574 1.00 97.19 479 SER A CA 1
ATOM 3584 C C . SER A 1 479 ? 34.694 12.639 -22.312 1.00 97.19 479 SER A C 1
ATOM 3586 O O . SER A 1 479 ? 34.836 13.116 -23.436 1.00 97.19 479 SER A O 1
ATOM 3588 N N . GLY A 1 480 ? 33.518 12.663 -21.690 1.00 96.50 480 GLY A N 1
ATOM 3589 C CA . GLY A 1 480 ? 32.330 13.291 -22.270 1.00 96.50 480 GLY A CA 1
ATOM 3590 C C . GLY A 1 480 ? 31.038 12.736 -21.692 1.00 96.50 480 GLY A C 1
ATOM 3591 O O . GLY A 1 480 ? 31.018 12.198 -20.582 1.00 96.50 480 GLY A O 1
ATOM 3592 N N . ARG A 1 481 ? 29.949 12.873 -22.444 1.00 96.88 481 ARG A N 1
ATOM 3593 C CA . ARG A 1 481 ? 28.604 12.422 -22.069 1.00 96.88 481 ARG A CA 1
ATOM 3594 C C . ARG A 1 481 ? 28.107 11.335 -23.013 1.00 96.88 481 ARG A C 1
ATOM 3596 O O . ARG A 1 481 ? 28.522 11.256 -24.169 1.00 96.88 481 ARG A O 1
ATOM 3603 N N . ILE A 1 482 ? 27.213 10.493 -22.501 1.00 96.06 482 ILE A N 1
ATOM 3604 C CA . ILE A 1 482 ? 26.514 9.485 -23.296 1.00 96.06 482 ILE A CA 1
ATOM 3605 C C . ILE A 1 482 ? 25.018 9.711 -23.118 1.00 96.06 482 ILE A C 1
ATOM 3607 O O . ILE A 1 482 ? 24.521 9.787 -21.991 1.00 96.06 482 ILE A O 1
ATOM 3611 N N . PHE A 1 483 ? 24.324 9.819 -24.244 1.00 92.75 483 PHE A N 1
ATOM 3612 C CA . PHE A 1 483 ? 22.889 10.036 -24.310 1.00 92.75 483 PHE A CA 1
ATOM 3613 C C . PHE A 1 483 ? 22.164 8.771 -24.782 1.00 92.75 483 PHE A C 1
ATOM 3615 O O . PHE A 1 483 ? 22.654 8.034 -25.642 1.00 92.75 483 PHE A O 1
ATOM 3622 N N . ASP A 1 484 ? 20.978 8.519 -24.242 1.00 85.25 484 ASP A N 1
ATOM 3623 C CA . ASP A 1 484 ? 20.064 7.505 -24.754 1.00 85.25 484 ASP A CA 1
ATOM 3624 C C . ASP A 1 484 ? 19.415 7.971 -26.078 1.00 85.25 484 ASP A C 1
ATOM 3626 O O . ASP A 1 484 ? 19.649 9.079 -26.570 1.00 85.25 484 ASP A O 1
ATOM 3630 N N . ALA A 1 485 ? 18.562 7.138 -26.679 1.00 71.88 485 ALA A N 1
ATOM 3631 C CA . ALA A 1 485 ? 17.863 7.496 -27.917 1.00 71.88 485 ALA A CA 1
ATOM 3632 C C . ALA A 1 485 ? 16.908 8.709 -27.766 1.00 71.88 485 ALA A C 1
ATOM 3634 O O . ALA A 1 485 ? 16.493 9.282 -28.774 1.00 71.88 485 ALA A O 1
ATOM 3635 N N . SER A 1 486 ? 16.591 9.104 -26.528 1.00 70.44 486 SER A N 1
ATOM 3636 C CA . SER A 1 486 ? 15.675 10.180 -26.122 1.00 70.44 486 SER A CA 1
ATOM 3637 C C . SER A 1 486 ? 16.390 11.493 -25.755 1.00 70.44 486 SER A C 1
ATOM 3639 O O . SER A 1 486 ? 15.753 12.389 -25.202 1.00 70.44 486 SER A O 1
ATOM 3641 N N . ASP A 1 487 ? 17.704 11.587 -25.999 1.00 80.25 487 ASP A N 1
ATOM 3642 C CA . ASP A 1 487 ? 18.560 12.717 -25.596 1.00 80.25 487 ASP A CA 1
ATOM 3643 C C . ASP A 1 487 ? 18.645 12.935 -24.069 1.00 80.25 487 ASP A C 1
ATOM 3645 O O . ASP A 1 487 ? 19.018 14.013 -23.605 1.00 80.25 487 ASP A O 1
ATOM 3649 N N . GLN A 1 488 ? 18.343 11.906 -23.268 1.00 86.31 488 GLN A N 1
ATOM 3650 C CA . GLN A 1 488 ? 18.603 11.892 -21.825 1.00 86.31 488 GLN A CA 1
ATOM 3651 C C . GLN A 1 488 ? 19.974 11.283 -21.531 1.00 86.31 488 GLN A C 1
ATOM 3653 O O . GLN A 1 488 ? 20.461 10.449 -22.288 1.00 86.31 488 GLN A O 1
ATOM 3658 N N . HIS A 1 489 ? 20.603 11.669 -20.422 1.00 91.06 489 HIS A N 1
ATOM 3659 C CA . HIS A 1 489 ? 21.824 11.003 -19.961 1.00 91.06 489 HIS A CA 1
ATOM 3660 C C . HIS A 1 489 ? 21.541 9.532 -19.612 1.00 91.06 489 HIS A C 1
ATOM 3662 O O . HIS A 1 489 ? 20.478 9.219 -19.071 1.00 91.06 489 HIS A O 1
ATOM 3668 N N . ILE A 1 490 ? 22.492 8.636 -19.896 1.00 89.38 490 ILE A N 1
ATOM 3669 C CA . ILE A 1 490 ? 22.423 7.245 -19.410 1.00 89.38 490 ILE A CA 1
ATOM 3670 C C . ILE A 1 490 ? 22.620 7.176 -17.886 1.00 89.38 490 ILE A C 1
ATOM 3672 O O . ILE A 1 490 ? 22.982 8.171 -17.256 1.00 89.38 490 ILE A O 1
ATOM 3676 N N . SER A 1 491 ? 22.351 6.016 -17.288 1.00 86.94 491 SER A N 1
ATOM 3677 C CA . SER A 1 491 ? 22.331 5.853 -15.833 1.00 86.94 491 SER A CA 1
ATOM 3678 C C . SER A 1 491 ? 23.731 5.816 -15.214 1.00 86.94 491 SER A C 1
ATOM 3680 O O . SER A 1 491 ? 24.640 5.172 -15.737 1.00 86.94 491 SER A O 1
ATOM 3682 N N . ASP A 1 492 ? 23.884 6.451 -14.050 1.00 86.25 492 ASP A N 1
ATOM 3683 C CA . ASP A 1 492 ? 25.061 6.283 -13.195 1.00 86.25 492 ASP A CA 1
ATOM 3684 C C . ASP A 1 492 ? 25.271 4.793 -12.866 1.00 86.25 492 ASP A C 1
ATOM 3686 O O . ASP A 1 492 ? 24.324 4.066 -12.561 1.00 86.25 492 ASP A O 1
ATOM 3690 N N . GLY A 1 493 ? 26.522 4.337 -12.930 1.00 81.44 493 GLY A N 1
ATOM 3691 C CA . GLY A 1 493 ? 26.900 2.939 -12.720 1.00 81.44 493 GLY A CA 1
ATOM 3692 C C . GLY A 1 493 ? 26.904 2.062 -13.978 1.00 81.44 493 GLY A C 1
ATOM 3693 O O . GLY A 1 493 ? 27.541 1.009 -13.935 1.00 81.44 493 GLY A O 1
ATOM 3694 N N . ASP A 1 494 ? 26.292 2.488 -15.094 1.00 89.38 494 ASP A N 1
ATOM 3695 C CA . ASP A 1 494 ? 26.417 1.788 -16.383 1.00 89.38 494 ASP A CA 1
ATOM 3696 C C . ASP A 1 494 ? 27.896 1.708 -16.805 1.00 89.38 494 ASP A C 1
ATOM 3698 O O . ASP A 1 494 ? 28.669 2.655 -16.635 1.00 89.38 494 ASP A O 1
ATOM 3702 N N . GLU A 1 495 ? 28.324 0.582 -17.371 1.00 92.75 495 GLU A N 1
ATOM 3703 C CA . GLU A 1 495 ? 29.718 0.427 -17.801 1.00 92.75 495 GLU A CA 1
ATOM 3704 C C . GLU A 1 495 ? 29.944 1.022 -19.187 1.00 92.75 495 GLU A C 1
ATOM 3706 O O . GLU A 1 495 ? 29.077 0.936 -20.057 1.00 92.75 495 GLU A O 1
ATOM 3711 N N . VAL A 1 496 ? 31.135 1.569 -19.421 1.00 94.44 496 VAL A N 1
ATOM 3712 C CA . VAL A 1 496 ? 31.572 2.115 -20.709 1.00 94.44 496 VAL A CA 1
ATOM 3713 C C . VAL A 1 496 ? 32.923 1.506 -21.066 1.00 94.44 496 VAL A C 1
ATOM 3715 O O . VAL A 1 496 ? 33.867 1.573 -20.278 1.00 94.44 496 VAL A O 1
ATOM 3718 N N . ALA A 1 497 ? 33.033 0.946 -22.269 1.00 94.81 497 ALA A N 1
ATOM 3719 C CA . ALA A 1 497 ? 34.260 0.355 -22.787 1.00 94.81 497 ALA A CA 1
ATOM 3720 C C . ALA A 1 497 ? 34.665 0.993 -24.123 1.00 94.81 497 ALA A C 1
ATOM 3722 O O . ALA A 1 497 ? 33.832 1.208 -25.007 1.00 94.81 497 ALA A O 1
ATOM 3723 N N . ALA A 1 498 ? 35.958 1.287 -24.261 1.00 93.88 498 ALA A N 1
ATOM 3724 C CA . ALA A 1 498 ? 36.577 1.794 -25.478 1.00 93.88 498 ALA A CA 1
ATOM 3725 C C . ALA A 1 498 ? 37.162 0.646 -26.299 1.00 93.88 498 ALA A C 1
ATOM 3727 O O . ALA A 1 498 ? 38.045 -0.078 -25.834 1.00 93.88 498 ALA A O 1
ATOM 3728 N N . TYR A 1 499 ? 36.680 0.537 -27.531 1.00 90.50 499 TYR A N 1
ATOM 3729 C CA . TYR A 1 499 ? 37.031 -0.468 -28.519 1.00 90.50 499 TYR A CA 1
ATOM 3730 C C . TYR A 1 499 ? 37.872 0.126 -29.649 1.00 90.50 499 TYR A C 1
ATOM 3732 O O . TYR A 1 499 ? 37.639 1.255 -30.088 1.00 90.50 499 TYR A O 1
ATOM 3740 N N . ILE A 1 500 ? 38.792 -0.681 -30.170 1.00 87.44 500 ILE A N 1
ATOM 3741 C CA . ILE A 1 500 ? 39.593 -0.397 -31.364 1.00 87.44 500 ILE A CA 1
ATOM 3742 C C . ILE A 1 500 ? 39.321 -1.496 -32.395 1.00 87.44 500 ILE A C 1
ATOM 3744 O O . ILE A 1 500 ? 39.283 -2.681 -32.050 1.00 87.44 500 ILE A O 1
ATOM 3748 N N . MET A 1 501 ? 39.150 -1.129 -33.665 1.00 70.81 501 MET A N 1
ATOM 3749 C CA . MET A 1 501 ? 39.091 -2.112 -34.754 1.00 70.81 501 MET A CA 1
ATOM 3750 C C . MET A 1 501 ? 40.505 -2.571 -35.146 1.00 70.81 501 MET A C 1
ATOM 3752 O O . MET A 1 501 ? 41.440 -1.771 -35.174 1.00 70.81 501 MET A O 1
ATOM 3756 N N . SER A 1 502 ? 40.669 -3.853 -35.478 1.00 57.19 502 SER A N 1
ATOM 3757 C CA . SER A 1 502 ? 41.872 -4.346 -36.160 1.00 57.19 502 SER A CA 1
ATOM 3758 C C . SER A 1 502 ? 41.573 -4.534 -37.650 1.00 57.19 502 SER A C 1
ATOM 3760 O O . SER A 1 502 ? 40.453 -4.882 -38.028 1.00 57.19 502 SER A O 1
ATOM 3762 N N . ASP A 1 503 ? 42.576 -4.342 -38.509 1.00 50.25 503 ASP A N 1
ATOM 3763 C CA . ASP A 1 503 ? 42.440 -4.611 -39.950 1.00 50.25 503 ASP A CA 1
ATOM 3764 C C . ASP A 1 503 ? 42.224 -6.106 -40.265 1.00 50.25 503 ASP A C 1
ATOM 3766 O O . ASP A 1 503 ? 41.813 -6.456 -41.376 1.00 50.25 503 ASP A O 1
ATOM 3770 N N . THR A 1 504 ? 42.486 -6.989 -39.295 1.00 47.09 504 THR A N 1
ATOM 3771 C CA . THR A 1 504 ? 42.376 -8.448 -39.422 1.00 47.09 504 THR A CA 1
ATOM 3772 C C . THR A 1 504 ? 41.035 -9.013 -38.948 1.00 47.09 504 THR A C 1
ATOM 3774 O O . THR A 1 504 ? 40.578 -9.991 -39.536 1.00 47.09 504 THR A O 1
ATOM 3777 N N . ASP A 1 505 ? 40.358 -8.389 -37.975 1.00 46.81 505 ASP A N 1
ATOM 3778 C CA . ASP A 1 505 ? 39.073 -8.855 -37.429 1.00 46.81 505 ASP A CA 1
ATOM 3779 C C . ASP A 1 505 ? 37.912 -7.917 -37.774 1.00 46.81 505 ASP A C 1
ATOM 3781 O O . ASP A 1 505 ? 37.432 -7.121 -36.966 1.00 46.81 505 ASP A O 1
ATOM 3785 N N . LYS A 1 506 ? 37.349 -8.101 -38.973 1.00 42.81 506 LYS A N 1
ATOM 3786 C CA . LYS A 1 506 ? 36.057 -7.503 -39.370 1.00 42.81 506 LYS A CA 1
ATOM 3787 C C . LYS A 1 506 ? 34.847 -8.212 -38.735 1.00 42.81 506 LYS A C 1
ATOM 3789 O O . LYS A 1 506 ? 33.792 -8.316 -39.356 1.00 42.81 506 LYS A O 1
ATOM 3794 N N . ALA A 1 507 ? 34.999 -8.712 -37.510 1.00 38.81 507 ALA A N 1
ATOM 3795 C CA . ALA A 1 507 ? 34.009 -9.507 -36.792 1.00 38.81 507 ALA A CA 1
ATOM 3796 C C . ALA A 1 507 ? 33.632 -8.855 -35.448 1.00 38.81 507 ALA A C 1
ATOM 3798 O O . ALA A 1 507 ? 34.189 -9.208 -34.419 1.00 38.81 507 ALA A O 1
ATOM 3799 N N . ALA A 1 508 ? 32.656 -7.937 -35.486 1.00 46.59 508 ALA A N 1
ATOM 3800 C CA . ALA A 1 508 ? 31.777 -7.424 -34.409 1.00 46.59 508 ALA A CA 1
ATOM 3801 C C . ALA A 1 508 ? 32.341 -6.913 -33.051 1.00 46.59 508 ALA A C 1
ATOM 3803 O O . ALA A 1 508 ? 31.747 -6.004 -32.470 1.00 46.59 508 ALA A O 1
ATOM 3804 N N . ASN A 1 509 ? 33.435 -7.458 -32.520 1.00 55.97 509 ASN A N 1
ATOM 3805 C CA . ASN A 1 509 ? 33.918 -7.264 -31.153 1.00 55.97 509 ASN A CA 1
ATOM 3806 C C . ASN A 1 509 ? 35.425 -6.971 -31.157 1.00 55.97 509 ASN A C 1
ATOM 3808 O O . ASN A 1 509 ? 36.233 -7.858 -30.903 1.00 55.97 509 ASN A O 1
ATOM 3812 N N . GLY A 1 510 ? 35.790 -5.724 -31.472 1.00 69.56 510 GLY A N 1
ATOM 3813 C CA . GLY A 1 510 ? 37.185 -5.270 -31.469 1.00 69.56 510 GLY A CA 1
ATOM 3814 C C . GLY A 1 510 ? 37.870 -5.358 -30.096 1.00 69.56 510 GLY A C 1
ATOM 3815 O O . GLY A 1 510 ? 37.277 -5.761 -29.094 1.00 69.56 510 GLY A O 1
ATOM 3816 N N . LEU A 1 511 ? 39.128 -4.932 -30.036 1.00 84.69 511 LEU A N 1
ATOM 3817 C CA . LEU A 1 511 ? 39.922 -4.975 -28.811 1.00 84.69 511 LEU A CA 1
ATOM 3818 C C . LEU A 1 511 ? 39.469 -3.899 -27.812 1.00 84.69 511 LEU A C 1
ATOM 3820 O O . LEU A 1 511 ? 39.388 -2.728 -28.181 1.00 84.69 511 LEU A O 1
ATOM 3824 N N . ILE A 1 512 ? 39.243 -4.274 -26.547 1.00 90.12 512 ILE A N 1
ATOM 3825 C CA . ILE A 1 512 ? 38.996 -3.316 -25.457 1.00 90.12 512 ILE A CA 1
ATOM 3826 C C . ILE A 1 512 ? 40.328 -2.747 -24.962 1.00 90.12 512 ILE A C 1
ATOM 3828 O O . ILE A 1 512 ? 41.155 -3.476 -24.419 1.00 90.12 512 ILE A O 1
ATOM 3832 N N . ALA A 1 513 ? 40.495 -1.431 -25.086 1.00 91.69 513 ALA A N 1
ATOM 3833 C CA . ALA A 1 513 ? 41.672 -0.699 -24.609 1.00 91.69 513 ALA A CA 1
ATOM 3834 C C . ALA A 1 513 ? 41.362 0.333 -23.516 1.00 91.69 513 ALA A C 1
ATOM 3836 O O . ALA A 1 513 ? 42.277 0.947 -22.975 1.00 91.69 513 ALA A O 1
ATOM 3837 N N . GLY A 1 514 ? 40.094 0.528 -23.152 1.00 93.25 514 GLY A N 1
ATOM 3838 C CA . GLY A 1 514 ? 39.699 1.386 -22.034 1.00 93.25 514 GLY A CA 1
ATOM 3839 C C . GLY A 1 514 ? 38.398 0.917 -21.398 1.00 93.25 514 GLY A C 1
ATOM 3840 O O . GLY A 1 514 ? 37.530 0.401 -22.095 1.00 93.25 514 GLY A O 1
ATOM 3841 N N . TRP A 1 515 ? 38.252 1.108 -20.088 1.00 93.31 515 TRP A N 1
ATOM 3842 C CA . TRP A 1 515 ? 37.033 0.783 -19.340 1.00 93.31 515 TRP A CA 1
ATOM 3843 C C . TRP A 1 515 ? 36.830 1.757 -18.174 1.00 93.31 515 TRP A C 1
ATOM 3845 O O . TRP A 1 515 ? 37.803 2.183 -17.548 1.00 93.31 515 TRP A O 1
ATOM 3855 N N . ALA A 1 516 ? 35.575 2.116 -17.901 1.00 91.81 516 ALA A N 1
ATOM 3856 C CA . ALA A 1 516 ? 35.150 2.915 -16.754 1.00 91.81 516 ALA A CA 1
ATOM 3857 C C . ALA A 1 516 ? 33.659 2.683 -16.453 1.00 91.81 516 ALA A C 1
ATOM 3859 O O . ALA A 1 516 ? 32.914 2.187 -17.297 1.00 91.81 516 ALA A O 1
ATOM 3860 N N . ARG A 1 517 ? 33.203 3.114 -15.271 1.00 89.69 517 ARG A N 1
ATOM 3861 C CA . ARG A 1 517 ? 31.771 3.293 -14.976 1.00 89.69 517 ARG A CA 1
ATOM 3862 C C . ARG A 1 517 ? 31.342 4.723 -15.302 1.00 89.69 517 ARG A C 1
ATOM 3864 O O . ARG A 1 517 ? 32.116 5.663 -15.112 1.00 89.69 517 ARG A O 1
ATOM 3871 N N . TYR A 1 518 ? 30.122 4.871 -15.800 1.00 91.69 518 TYR A N 1
ATOM 3872 C CA . TYR A 1 518 ? 29.475 6.150 -16.054 1.00 91.69 518 TYR A CA 1
ATOM 3873 C C . TYR A 1 518 ? 28.992 6.786 -14.742 1.00 91.69 518 TYR A C 1
ATOM 3875 O O . TYR A 1 518 ? 28.614 6.088 -13.800 1.00 91.69 518 TYR A O 1
ATOM 3883 N N . ALA A 1 519 ? 29.016 8.113 -14.687 1.00 88.38 519 ALA A N 1
ATOM 3884 C CA . ALA A 1 519 ? 28.434 8.934 -13.624 1.00 88.38 519 ALA A CA 1
ATOM 3885 C C . ALA A 1 519 ? 27.854 10.210 -14.275 1.00 88.38 519 ALA A C 1
ATOM 3887 O O . ALA A 1 519 ? 27.294 10.147 -15.364 1.00 88.38 519 ALA A O 1
ATOM 3888 N N . ALA A 1 520 ? 28.150 11.412 -13.764 1.00 85.50 520 ALA A N 1
ATOM 3889 C CA . ALA A 1 520 ? 27.855 12.689 -14.449 1.00 85.50 520 ALA A CA 1
ATOM 3890 C C . ALA A 1 520 ? 28.521 12.875 -15.850 1.00 85.50 520 ALA A C 1
ATOM 3892 O O . ALA A 1 520 ? 28.420 13.939 -16.472 1.00 85.50 520 ALA A O 1
ATOM 3893 N N . GLY A 1 521 ? 29.228 11.852 -16.329 1.00 91.50 521 GLY A N 1
ATOM 3894 C CA . GLY A 1 521 ? 29.891 11.680 -17.615 1.00 91.50 521 GLY A CA 1
ATOM 3895 C C . GLY A 1 521 ? 30.727 10.393 -17.581 1.00 91.50 521 GLY A C 1
ATOM 3896 O O . GLY A 1 521 ? 30.732 9.677 -16.577 1.00 91.50 521 GLY A O 1
ATOM 3897 N N . TYR A 1 522 ? 31.480 10.117 -18.644 1.00 95.12 522 TYR A N 1
ATOM 3898 C CA . TYR A 1 522 ? 32.526 9.089 -18.644 1.00 95.12 522 TYR A CA 1
ATOM 3899 C C . TYR A 1 522 ? 33.923 9.724 -18.663 1.00 95.12 522 TYR A C 1
ATOM 3901 O O . TYR A 1 522 ? 34.110 10.847 -19.137 1.00 95.12 522 TYR A O 1
ATOM 3909 N N . SER A 1 523 ? 34.919 8.986 -18.169 1.00 95.38 523 SER A N 1
ATOM 3910 C CA . SER A 1 523 ? 36.339 9.328 -18.292 1.00 95.38 523 SER A CA 1
ATOM 3911 C C . SER A 1 523 ? 37.157 8.043 -18.389 1.00 95.38 523 SER A C 1
ATOM 3913 O O . SER A 1 523 ? 37.254 7.282 -17.429 1.00 95.38 523 SER A O 1
ATOM 3915 N N . LEU A 1 524 ? 37.700 7.779 -19.573 1.00 94.75 524 LEU A N 1
ATOM 3916 C CA . LEU A 1 524 ? 38.393 6.547 -19.937 1.00 94.75 524 LEU A CA 1
ATOM 3917 C C . LEU A 1 524 ? 39.881 6.825 -20.125 1.00 94.75 524 LEU A C 1
ATOM 3919 O O . LEU A 1 524 ? 40.253 7.713 -20.894 1.00 94.75 524 LEU A O 1
ATOM 3923 N N . LYS A 1 525 ? 40.737 6.007 -19.505 1.00 95.88 525 LYS A N 1
ATOM 3924 C CA . LYS A 1 525 ? 42.101 5.808 -20.009 1.00 95.88 525 LYS A CA 1
ATOM 3925 C C . LYS A 1 525 ? 42.040 4.765 -21.113 1.00 95.88 525 LYS A C 1
ATOM 3927 O O . LYS A 1 525 ? 41.536 3.671 -20.878 1.00 95.88 525 LYS A O 1
ATOM 3932 N N . ILE A 1 526 ? 42.528 5.124 -22.294 1.00 95.31 526 ILE A N 1
ATOM 3933 C CA . ILE A 1 526 ? 42.581 4.252 -23.465 1.00 95.31 526 ILE A CA 1
ATOM 3934 C C . ILE A 1 526 ? 44.047 3.937 -23.732 1.00 95.31 526 ILE A C 1
ATOM 3936 O O . ILE A 1 526 ? 44.802 4.813 -24.169 1.00 95.31 526 ILE A O 1
ATOM 3940 N N . PHE A 1 527 ? 44.449 2.716 -23.404 1.00 95.62 527 PHE A N 1
ATOM 3941 C CA . PHE A 1 527 ? 45.832 2.260 -23.439 1.00 95.62 527 PHE A CA 1
ATOM 3942 C C . PHE A 1 527 ? 46.334 2.057 -24.872 1.00 95.62 527 PHE A C 1
ATOM 3944 O O . PHE A 1 527 ? 45.595 1.652 -25.771 1.00 95.62 527 PHE A O 1
ATOM 3951 N N . GLY A 1 528 ? 47.596 2.417 -25.080 1.00 91.81 528 GLY A N 1
ATOM 3952 C CA . GLY A 1 528 ? 48.315 2.228 -26.331 1.00 91.81 528 GLY A CA 1
ATOM 3953 C C . GLY A 1 528 ? 48.954 0.847 -26.404 1.00 91.81 528 GLY A C 1
ATOM 3954 O O . GLY A 1 528 ? 49.209 0.233 -25.368 1.00 91.81 528 GLY A O 1
ATOM 3955 N N . ASP A 1 529 ? 49.208 0.405 -27.627 1.00 88.94 529 ASP A N 1
ATOM 3956 C CA . ASP A 1 529 ? 49.845 -0.867 -27.974 1.00 88.94 529 ASP A CA 1
ATOM 3957 C C . ASP A 1 529 ? 51.248 -0.986 -27.344 1.00 88.94 529 ASP A C 1
ATOM 3959 O O . ASP A 1 529 ? 52.020 -0.018 -27.333 1.00 88.94 529 ASP A O 1
ATOM 3963 N N . ASP A 1 530 ? 51.580 -2.155 -26.799 1.00 85.44 530 ASP A N 1
ATOM 3964 C CA . ASP A 1 530 ? 52.879 -2.482 -26.217 1.00 85.44 530 ASP A CA 1
ATOM 3965 C C . ASP A 1 530 ? 53.798 -3.091 -27.292 1.00 85.44 530 ASP A C 1
ATOM 3967 O O . ASP A 1 530 ? 53.678 -4.278 -27.614 1.00 85.44 530 ASP A O 1
ATOM 3971 N N . PRO A 1 531 ? 54.784 -2.335 -27.821 1.00 80.94 531 PRO A N 1
ATOM 3972 C CA . PRO A 1 531 ? 55.649 -2.800 -28.905 1.00 80.94 531 PRO A CA 1
ATOM 3973 C C . PRO A 1 531 ? 56.596 -3.941 -28.492 1.00 80.94 531 PRO A C 1
ATOM 3975 O O . PRO A 1 531 ? 57.375 -4.416 -29.321 1.00 80.94 531 PRO A O 1
ATOM 3978 N N . ALA A 1 532 ? 56.586 -4.362 -27.220 1.00 83.00 532 ALA A N 1
ATOM 3979 C CA . ALA A 1 532 ? 57.289 -5.553 -26.757 1.00 83.00 532 ALA A CA 1
ATOM 3980 C C . ALA A 1 532 ? 56.508 -6.861 -26.996 1.00 83.00 532 ALA A C 1
ATOM 3982 O O . ALA A 1 532 ? 57.118 -7.932 -26.920 1.00 83.00 532 ALA A O 1
ATOM 3983 N N . THR A 1 533 ? 55.202 -6.805 -27.290 1.00 80.12 533 THR A N 1
ATOM 3984 C CA . THR A 1 533 ? 54.384 -7.982 -27.632 1.00 80.12 533 THR A CA 1
ATOM 3985 C C . THR A 1 533 ? 54.021 -8.037 -29.122 1.00 80.12 533 THR A C 1
ATOM 3987 O O . THR A 1 533 ? 53.809 -6.998 -29.738 1.00 80.12 533 THR A O 1
ATOM 3990 N N . PRO A 1 534 ? 53.983 -9.235 -29.744 1.00 73.88 534 PRO A N 1
ATOM 3991 C CA . PRO A 1 534 ? 53.566 -9.395 -31.140 1.00 73.88 534 PRO A CA 1
ATOM 3992 C C . PRO A 1 534 ? 52.040 -9.334 -31.340 1.00 73.88 534 PRO A C 1
ATOM 3994 O O . PRO A 1 534 ? 51.584 -9.223 -32.478 1.00 73.88 534 PRO A O 1
ATOM 3997 N N . GLU A 1 535 ? 51.246 -9.451 -30.273 1.00 79.19 535 GLU A N 1
ATOM 3998 C CA . GLU A 1 535 ? 49.793 -9.275 -30.292 1.00 79.19 535 GLU A CA 1
ATOM 3999 C C . GLU A 1 535 ? 49.408 -7.786 -30.231 1.00 79.19 535 GLU A C 1
ATOM 4001 O O . GLU A 1 535 ? 49.946 -7.069 -29.391 1.00 79.19 535 GLU A O 1
ATOM 4006 N N . LYS A 1 536 ? 48.423 -7.343 -31.038 1.00 79.25 536 LYS A N 1
ATOM 4007 C CA . LYS A 1 536 ? 47.800 -6.017 -30.854 1.00 79.25 536 LYS A CA 1
ATOM 4008 C C . LYS A 1 536 ? 47.031 -6.021 -29.533 1.00 79.25 536 LYS A C 1
ATOM 4010 O O . LYS A 1 536 ? 46.065 -6.773 -29.387 1.00 79.25 536 LYS A O 1
ATOM 4015 N N . ASP A 1 537 ? 47.462 -5.198 -28.590 1.00 80.06 537 ASP A N 1
ATOM 4016 C CA . ASP A 1 537 ? 47.007 -5.189 -27.199 1.00 80.06 537 ASP A CA 1
ATOM 4017 C C . ASP A 1 537 ? 46.599 -3.792 -26.693 1.00 80.06 537 ASP A C 1
ATOM 4019 O O . ASP A 1 537 ? 46.036 -3.671 -25.601 1.00 80.06 537 ASP A O 1
ATOM 4023 N N . GLY A 1 538 ? 46.763 -2.766 -27.534 1.00 86.88 538 GLY A N 1
ATOM 4024 C CA . GLY A 1 538 ? 46.202 -1.434 -27.343 1.00 86.88 538 GLY A CA 1
ATOM 4025 C C . GLY A 1 538 ? 46.012 -0.669 -28.658 1.00 86.88 538 GLY A C 1
ATOM 4026 O O . GLY A 1 538 ? 45.902 -1.246 -29.742 1.00 86.88 538 GLY A O 1
ATOM 4027 N N . ALA A 1 539 ? 45.910 0.658 -28.558 1.00 89.88 539 ALA A N 1
ATOM 4028 C CA . ALA A 1 539 ? 45.784 1.553 -29.712 1.00 89.88 539 ALA A CA 1
ATOM 4029 C C . ALA A 1 539 ? 47.143 2.001 -30.271 1.00 89.88 539 ALA A C 1
ATOM 4031 O O . ALA A 1 539 ? 48.086 2.248 -29.517 1.00 89.88 539 ALA A O 1
ATOM 4032 N N . VAL A 1 540 ? 47.211 2.215 -31.584 1.00 90.06 540 VAL A N 1
ATOM 4033 C CA . VAL A 1 540 ? 48.323 2.920 -32.241 1.00 90.06 540 VAL A CA 1
ATOM 4034 C C . VAL A 1 540 ? 47.913 4.336 -32.669 1.00 90.06 540 VAL A C 1
ATOM 4036 O O . VAL A 1 540 ? 46.730 4.670 -32.745 1.00 90.06 540 VAL A O 1
ATOM 4039 N N . GLU A 1 541 ? 48.896 5.208 -32.917 1.00 91.50 541 GLU A N 1
ATOM 4040 C CA . GLU A 1 541 ? 48.660 6.610 -33.303 1.00 91.50 541 GLU A CA 1
ATOM 4041 C C . GLU A 1 541 ? 47.792 6.691 -34.572 1.00 91.50 541 GLU A C 1
ATOM 4043 O O . GLU A 1 541 ? 48.194 6.222 -35.637 1.00 91.50 541 GLU A O 1
ATOM 4048 N N . GLY A 1 542 ? 46.613 7.310 -34.458 1.00 87.81 542 GLY A N 1
ATOM 4049 C CA . GLY A 1 542 ? 45.646 7.426 -35.554 1.00 87.81 542 GLY A CA 1
ATOM 4050 C C . GLY A 1 542 ? 44.512 6.394 -35.556 1.00 87.81 542 GLY A C 1
ATOM 4051 O O . GLY A 1 542 ? 43.597 6.549 -36.362 1.00 87.81 542 GLY A O 1
ATOM 4052 N N . ASP A 1 543 ? 44.515 5.394 -34.665 1.00 90.44 543 ASP A N 1
ATOM 4053 C CA . ASP A 1 543 ? 43.394 4.450 -34.527 1.00 90.44 543 ASP A CA 1
ATOM 4054 C C . ASP A 1 543 ? 42.087 5.174 -34.157 1.00 90.44 543 ASP A C 1
ATOM 4056 O O . ASP A 1 543 ? 42.061 6.036 -33.277 1.00 90.44 543 ASP A O 1
ATOM 4060 N N . THR A 1 544 ? 40.968 4.789 -34.771 1.00 90.00 544 THR A N 1
ATOM 4061 C CA . THR A 1 544 ? 39.641 5.311 -34.408 1.00 90.00 544 THR A CA 1
ATOM 4062 C C . THR A 1 544 ? 39.064 4.532 -33.226 1.00 90.00 544 THR A C 1
ATOM 4064 O O . THR A 1 544 ? 38.916 3.310 -33.293 1.00 90.00 544 THR A O 1
ATOM 4067 N N . ILE A 1 545 ? 38.694 5.242 -32.158 1.00 91.88 545 ILE A N 1
ATOM 4068 C CA . ILE A 1 545 ? 38.030 4.678 -30.979 1.00 91.88 545 ILE A CA 1
ATOM 4069 C C . ILE A 1 545 ? 36.519 4.610 -31.198 1.00 91.88 545 ILE A C 1
ATOM 4071 O O . ILE A 1 545 ? 35.902 5.571 -31.658 1.00 91.88 545 ILE A O 1
ATOM 4075 N N . PHE A 1 546 ? 35.911 3.507 -30.775 1.00 89.94 546 PHE A N 1
ATOM 4076 C CA . PHE A 1 546 ? 34.464 3.323 -30.696 1.00 89.94 546 PHE A CA 1
ATOM 4077 C C . PHE A 1 546 ? 34.083 3.025 -29.250 1.00 89.94 546 PHE A C 1
ATOM 4079 O O . PHE A 1 546 ? 34.780 2.262 -28.585 1.00 89.94 546 PHE A O 1
ATOM 4086 N N . LEU A 1 547 ? 32.991 3.596 -28.741 1.00 92.81 547 LEU A N 1
ATOM 4087 C CA . LEU A 1 547 ? 32.500 3.240 -27.410 1.00 92.81 547 LEU A CA 1
ATOM 4088 C C . LEU A 1 547 ? 31.347 2.238 -27.495 1.00 92.81 547 LEU A C 1
ATOM 4090 O O . LEU A 1 547 ? 30.477 2.326 -28.365 1.00 92.81 547 LEU A O 1
ATOM 4094 N N . LYS A 1 548 ? 31.318 1.310 -26.541 1.00 91.94 548 LYS A N 1
ATOM 4095 C CA . LYS A 1 548 ? 30.111 0.573 -26.167 1.00 91.94 548 LYS A CA 1
ATOM 4096 C C . LYS A 1 548 ? 29.780 0.855 -24.707 1.00 91.9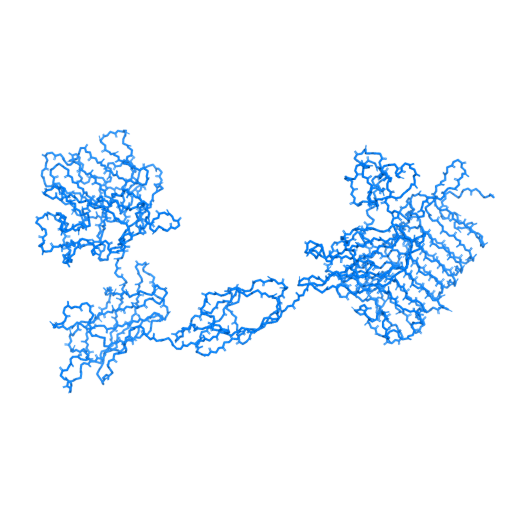4 548 LYS A C 1
ATOM 4098 O O . LYS A 1 548 ? 30.656 1.215 -23.921 1.00 91.94 548 LYS A O 1
ATOM 4103 N N . THR A 1 549 ? 28.525 0.647 -24.338 1.00 92.19 549 THR A N 1
ATOM 4104 C CA . THR A 1 549 ? 28.073 0.678 -22.948 1.00 92.19 549 THR A CA 1
ATOM 4105 C C . THR A 1 549 ? 27.180 -0.513 -22.639 1.00 92.19 549 THR A C 1
ATOM 4107 O O . THR A 1 549 ? 26.484 -1.018 -23.520 1.00 92.19 549 THR A O 1
ATOM 4110 N N . TYR A 1 550 ? 27.217 -0.980 -21.396 1.00 90.00 550 TYR A N 1
ATOM 4111 C CA . TYR A 1 550 ? 26.322 -2.009 -20.887 1.00 90.00 550 TYR A CA 1
ATOM 4112 C C . TYR A 1 550 ? 25.357 -1.358 -19.906 1.00 90.00 550 TYR A C 1
ATOM 4114 O O . TYR A 1 550 ? 25.768 -0.905 -18.836 1.00 90.00 550 TYR A O 1
ATOM 4122 N N . ASN A 1 551 ? 24.079 -1.310 -20.287 1.00 84.25 551 ASN A N 1
ATOM 4123 C CA . ASN A 1 551 ? 23.039 -0.775 -19.425 1.00 84.25 551 ASN A CA 1
ATOM 4124 C C . ASN A 1 551 ? 22.626 -1.840 -18.406 1.00 84.25 551 ASN A C 1
ATOM 4126 O O . ASN A 1 551 ? 22.016 -2.851 -18.774 1.00 84.25 551 ASN A O 1
ATOM 4130 N N . ALA A 1 552 ? 22.946 -1.609 -17.133 1.00 73.50 552 ALA A N 1
ATOM 4131 C CA . ALA A 1 552 ? 22.773 -2.604 -16.078 1.00 73.50 552 ALA A CA 1
ATOM 4132 C C . ALA A 1 552 ? 21.290 -2.941 -15.837 1.00 73.50 552 ALA A C 1
ATOM 4134 O O . ALA A 1 552 ? 20.938 -4.109 -15.657 1.00 73.50 552 ALA A O 1
ATOM 4135 N N . ALA A 1 553 ? 20.410 -1.936 -15.915 1.00 70.19 553 ALA A N 1
ATOM 4136 C CA . ALA A 1 553 ? 18.969 -2.095 -15.717 1.00 70.19 553 ALA A CA 1
ATOM 4137 C C . ALA A 1 553 ? 18.305 -2.962 -16.806 1.00 70.19 553 ALA A C 1
ATOM 4139 O O . ALA A 1 553 ? 17.483 -3.823 -16.498 1.00 70.19 553 ALA A O 1
ATOM 4140 N N . ARG A 1 554 ? 18.678 -2.771 -18.080 1.00 67.19 554 ARG A N 1
ATOM 4141 C CA . ARG A 1 554 ? 18.149 -3.538 -19.226 1.00 67.19 554 ARG A CA 1
ATOM 4142 C C . ARG A 1 554 ? 18.935 -4.815 -19.531 1.00 67.19 554 ARG A C 1
ATOM 4144 O O . ARG A 1 554 ? 18.526 -5.561 -20.416 1.00 67.19 554 ARG A O 1
ATOM 4151 N N . LYS A 1 555 ? 20.064 -5.049 -18.850 1.00 69.75 555 LYS A N 1
ATOM 4152 C CA . LYS A 1 555 ? 21.022 -6.138 -19.120 1.00 69.75 555 LYS A CA 1
ATOM 4153 C C . LYS A 1 555 ? 21.434 -6.214 -20.600 1.00 69.75 555 LYS A C 1
ATOM 4155 O O . LYS A 1 555 ? 21.514 -7.297 -21.179 1.00 69.75 555 LYS A O 1
ATOM 4160 N N . ARG A 1 556 ? 21.644 -5.054 -21.238 1.00 76.75 556 ARG A N 1
ATOM 4161 C CA . ARG A 1 556 ? 21.813 -4.934 -22.698 1.00 76.75 556 ARG A CA 1
ATOM 4162 C C . ARG A 1 556 ? 23.022 -4.075 -23.060 1.00 76.75 556 ARG A C 1
ATOM 4164 O O . ARG A 1 556 ? 23.174 -2.962 -22.562 1.00 76.75 556 ARG A O 1
ATOM 4171 N N . GLU A 1 557 ? 23.847 -4.593 -23.967 1.00 84.81 557 GLU A N 1
ATOM 4172 C CA . GLU A 1 557 ? 24.944 -3.859 -24.600 1.00 84.81 557 GLU A CA 1
ATOM 4173 C C . GLU A 1 557 ? 24.414 -2.939 -25.717 1.00 84.81 557 GLU A C 1
ATOM 4175 O O . GLU A 1 557 ? 23.596 -3.344 -26.552 1.00 84.81 557 GLU A O 1
ATOM 4180 N N . TYR A 1 558 ? 24.928 -1.711 -25.757 1.00 81.88 558 TYR A N 1
ATOM 4181 C CA . TYR A 1 558 ? 24.713 -0.733 -26.815 1.00 81.88 558 TYR A CA 1
ATOM 4182 C C . TYR A 1 558 ? 26.069 -0.284 -27.372 1.00 81.88 558 TYR A C 1
ATOM 4184 O O . TYR A 1 558 ? 26.880 0.303 -26.657 1.00 81.88 558 TYR A O 1
ATOM 4192 N N . ALA A 1 559 ? 26.308 -0.521 -28.663 1.00 85.00 559 ALA A N 1
ATOM 4193 C CA . ALA A 1 559 ? 27.314 0.237 -29.406 1.00 85.00 559 ALA A CA 1
ATOM 4194 C C . ALA A 1 559 ? 26.852 1.695 -29.523 1.00 85.00 559 ALA A C 1
ATOM 4196 O O . ALA A 1 559 ? 25.649 1.934 -29.625 1.00 85.00 559 ALA A O 1
ATOM 4197 N N . LEU A 1 560 ? 27.780 2.652 -29.494 1.00 87.69 560 LEU A N 1
ATOM 4198 C CA . LEU A 1 560 ? 27.464 4.078 -29.456 1.00 87.69 560 LEU A CA 1
ATOM 4199 C C . LEU A 1 560 ? 27.890 4.801 -30.737 1.00 87.69 560 LEU A C 1
ATOM 4201 O O . LEU A 1 560 ? 28.953 4.537 -31.298 1.00 87.69 560 LEU A O 1
ATOM 4205 N N . THR A 1 561 ? 27.075 5.766 -31.158 1.00 85.81 561 THR A N 1
ATOM 4206 C CA . THR A 1 561 ? 27.362 6.671 -32.276 1.00 85.81 561 THR A CA 1
ATOM 4207 C C . THR A 1 561 ? 27.994 7.954 -31.744 1.00 85.81 561 THR A C 1
ATOM 4209 O O . THR A 1 561 ? 27.470 8.561 -30.810 1.00 85.81 561 THR A O 1
ATOM 4212 N N . LEU A 1 562 ? 29.113 8.379 -32.334 1.00 89.25 562 LEU A N 1
ATOM 4213 C CA . LEU A 1 562 ? 29.744 9.666 -32.038 1.00 89.25 562 LEU A CA 1
ATOM 4214 C C . LEU A 1 562 ? 28.826 10.804 -32.510 1.00 89.25 562 LEU A C 1
ATOM 4216 O O . LEU A 1 562 ? 28.452 10.829 -33.680 1.00 89.25 562 LEU A O 1
ATOM 4220 N N . ILE A 1 563 ? 28.490 11.748 -31.627 1.00 90.06 563 ILE A N 1
ATOM 4221 C CA . ILE A 1 563 ? 27.681 12.931 -31.981 1.00 90.06 563 ILE A CA 1
ATOM 4222 C C . ILE A 1 563 ? 28.482 14.239 -31.950 1.00 90.06 563 ILE A C 1
ATOM 4224 O O . ILE A 1 563 ? 28.115 15.193 -32.633 1.00 90.06 563 ILE A O 1
ATOM 4228 N N . SER A 1 564 ? 29.575 14.306 -31.183 1.00 92.94 564 SER A N 1
ATOM 4229 C CA . SER A 1 564 ? 30.455 15.480 -31.127 1.00 92.94 564 SER A CA 1
ATOM 4230 C C . SER A 1 564 ? 31.872 15.101 -30.678 1.00 92.94 564 SER A C 1
ATOM 4232 O O . SER A 1 564 ? 32.067 14.086 -30.011 1.00 92.94 564 SER A O 1
ATOM 4234 N N . GLY A 1 565 ? 32.858 15.947 -30.991 1.00 93.94 565 GLY A N 1
ATOM 4235 C CA . GLY A 1 565 ? 34.227 15.824 -30.479 1.00 93.94 565 GLY A CA 1
ATOM 4236 C C . GLY A 1 565 ? 35.175 14.999 -31.355 1.00 93.94 565 GLY A C 1
ATOM 4237 O O . GLY A 1 565 ? 35.020 14.952 -32.573 1.00 93.94 565 GLY A O 1
ATOM 4238 N N . ASP A 1 566 ? 36.202 14.414 -30.735 1.00 92.31 566 ASP A N 1
ATOM 4239 C CA . ASP A 1 566 ? 37.317 13.742 -31.418 1.00 92.31 566 ASP A CA 1
ATOM 4240 C C . ASP A 1 566 ? 37.626 12.391 -30.751 1.00 92.31 566 ASP A C 1
ATOM 4242 O O . ASP A 1 566 ? 38.021 12.328 -29.585 1.00 92.31 566 ASP A O 1
ATOM 4246 N N . ASN A 1 567 ? 37.445 11.310 -31.514 1.00 93.06 567 ASN A N 1
ATOM 4247 C CA . ASN A 1 567 ? 37.629 9.921 -31.095 1.00 93.06 567 ASN A CA 1
ATOM 4248 C C . ASN A 1 567 ? 38.882 9.251 -31.693 1.00 93.06 567 ASN A C 1
ATOM 4250 O O . ASN A 1 567 ? 39.006 8.031 -31.615 1.00 93.06 567 ASN A O 1
ATOM 4254 N N . VAL A 1 568 ? 39.813 9.995 -32.295 1.00 94.00 568 VAL A N 1
ATOM 4255 C CA . VAL A 1 568 ? 41.061 9.416 -32.826 1.00 94.00 568 VAL A CA 1
ATOM 4256 C C . VAL A 1 568 ? 42.075 9.250 -31.692 1.00 94.00 568 VAL A C 1
ATOM 4258 O O . VAL A 1 568 ? 42.302 10.188 -30.928 1.00 94.00 568 VAL A O 1
ATOM 4261 N N . TRP A 1 569 ? 42.719 8.094 -31.565 1.00 94.81 569 TRP A N 1
ATOM 4262 C CA . TRP A 1 569 ? 43.707 7.861 -30.519 1.00 94.81 569 TRP A CA 1
ATOM 4263 C C . TRP A 1 569 ? 45.016 8.606 -30.785 1.00 94.81 569 TRP A C 1
ATOM 4265 O O . TRP A 1 569 ? 45.545 8.617 -31.900 1.00 94.81 569 TRP A O 1
ATOM 4275 N N . LYS A 1 570 ? 45.539 9.225 -29.724 1.00 95.50 570 LYS A N 1
ATOM 4276 C CA . LYS A 1 570 ? 46.835 9.895 -29.703 1.00 95.50 570 LYS A CA 1
ATOM 4277 C C . LYS A 1 570 ? 47.472 9.789 -28.324 1.00 95.50 570 LYS A C 1
ATOM 4279 O O . LYS A 1 570 ? 46.837 10.141 -27.327 1.00 95.50 570 LYS A O 1
ATOM 4284 N N . ASN A 1 571 ? 48.736 9.372 -28.264 1.00 94.69 571 ASN A N 1
ATOM 4285 C CA . ASN A 1 571 ? 49.443 9.216 -26.992 1.00 94.69 571 ASN A CA 1
ATOM 4286 C C . ASN A 1 571 ? 49.440 10.521 -26.170 1.00 94.69 571 ASN A C 1
ATOM 4288 O O . ASN A 1 571 ? 49.762 11.596 -26.681 1.00 94.69 571 ASN A O 1
ATOM 4292 N N . SER A 1 572 ? 49.126 10.408 -24.877 1.00 93.62 572 SER A N 1
ATOM 4293 C CA . SER A 1 572 ? 49.135 11.486 -23.881 1.00 93.62 572 SER A CA 1
ATOM 4294 C C . SER A 1 572 ? 48.177 12.647 -24.177 1.00 93.62 572 SER A C 1
ATOM 4296 O O . SER A 1 572 ? 48.246 13.686 -23.519 1.00 93.62 572 SER A O 1
ATOM 4298 N N . ALA A 1 573 ? 47.261 12.488 -25.137 1.00 95.31 573 ALA A N 1
ATOM 4299 C CA . ALA A 1 573 ? 46.227 13.477 -25.398 1.00 95.31 573 ALA A CA 1
ATOM 4300 C C . ALA A 1 573 ? 45.117 13.435 -24.333 1.00 95.31 573 ALA A C 1
ATOM 4302 O O . ALA A 1 573 ? 44.811 12.395 -23.741 1.00 95.31 573 ALA A O 1
ATOM 4303 N N . LEU A 1 574 ? 44.491 14.593 -24.132 1.00 97.06 574 LEU A N 1
ATOM 4304 C CA . LEU A 1 574 ? 43.220 14.744 -23.433 1.00 97.06 574 LEU A CA 1
ATOM 4305 C C . LEU A 1 574 ? 42.187 15.125 -24.493 1.00 97.06 574 LEU A C 1
ATOM 4307 O O . LEU A 1 574 ? 42.310 16.187 -25.105 1.00 97.06 574 LEU A O 1
ATOM 4311 N N . LYS A 1 575 ? 41.214 14.251 -24.745 1.00 96.69 575 LYS A N 1
ATOM 4312 C CA . LYS A 1 575 ? 40.167 14.461 -25.748 1.00 96.69 575 LYS A CA 1
ATOM 4313 C C . LYS A 1 575 ? 38.783 14.402 -25.124 1.00 96.69 575 LYS A C 1
ATOM 4315 O O . LYS A 1 575 ? 38.573 13.755 -24.098 1.00 96.69 575 LYS A O 1
ATOM 4320 N N . THR A 1 576 ? 37.841 15.062 -25.785 1.00 96.81 576 THR A N 1
ATOM 4321 C CA . THR A 1 576 ? 36.425 15.038 -25.425 1.00 96.81 576 THR A CA 1
ATOM 4322 C C . THR A 1 576 ? 35.591 14.556 -26.599 1.00 96.81 576 THR A C 1
ATOM 4324 O O . THR A 1 576 ? 35.821 14.997 -27.728 1.00 96.81 576 THR A O 1
ATOM 4327 N N . ALA A 1 577 ? 34.620 13.691 -26.326 1.00 96.31 577 ALA A N 1
ATOM 4328 C CA . ALA A 1 577 ? 33.659 13.208 -27.309 1.00 96.31 577 ALA A CA 1
ATOM 4329 C C . ALA A 1 577 ? 32.315 12.899 -26.644 1.00 96.31 577 ALA A C 1
ATOM 4331 O O . ALA A 1 577 ? 32.279 12.179 -25.644 1.00 96.31 577 ALA A O 1
ATOM 4332 N N . ASP A 1 578 ? 31.217 13.391 -27.208 1.00 96.81 578 ASP A N 1
ATOM 4333 C CA . ASP A 1 578 ? 29.879 12.991 -26.776 1.00 96.81 578 ASP A CA 1
ATOM 4334 C C . ASP A 1 578 ? 29.319 11.923 -27.713 1.00 96.81 578 ASP A C 1
ATOM 4336 O O . ASP A 1 578 ? 29.556 11.929 -28.927 1.00 96.81 578 ASP A O 1
ATOM 4340 N N . TRP A 1 579 ? 28.551 11.006 -27.134 1.00 94.69 579 TRP A N 1
ATOM 4341 C CA . TRP A 1 579 ? 28.038 9.824 -27.816 1.00 94.69 579 TRP A CA 1
ATOM 4342 C C . TRP A 1 579 ? 26.543 9.651 -27.572 1.00 94.69 579 TRP A C 1
ATOM 4344 O O . TRP A 1 579 ? 26.016 10.086 -26.549 1.00 94.69 579 TRP A O 1
ATOM 4354 N N . LYS A 1 580 ? 25.857 8.966 -28.484 1.00 91.00 580 LYS A N 1
ATOM 4355 C CA . LYS A 1 580 ? 24.438 8.632 -28.348 1.00 91.00 580 LYS A CA 1
ATOM 4356 C C . LYS A 1 580 ? 24.185 7.166 -28.674 1.00 91.00 580 LYS A C 1
ATOM 4358 O O . LYS A 1 580 ? 24.900 6.567 -29.478 1.00 91.00 580 LYS A O 1
ATOM 4363 N N . TYR A 1 581 ? 23.155 6.584 -28.069 1.00 85.62 581 TYR A N 1
ATOM 4364 C CA . TYR A 1 581 ? 22.616 5.303 -28.519 1.00 85.62 581 TYR A CA 1
ATOM 4365 C C . TYR A 1 581 ? 22.166 5.447 -29.987 1.00 85.62 581 TYR A C 1
ATOM 4367 O O . TYR A 1 581 ? 21.506 6.439 -30.314 1.00 85.62 581 TYR A O 1
ATOM 4375 N N . PRO A 1 582 ? 22.478 4.489 -30.878 1.00 72.25 582 PRO A N 1
ATOM 4376 C CA . PRO A 1 582 ? 21.965 4.499 -32.241 1.00 72.25 582 PRO A CA 1
ATOM 4377 C C . PRO A 1 582 ? 20.439 4.525 -32.205 1.00 72.25 582 PRO A C 1
ATOM 4379 O O . PRO A 1 582 ? 19.822 3.930 -31.315 1.00 72.25 582 PRO A O 1
ATOM 4382 N N . PHE A 1 583 ? 19.827 5.210 -33.172 1.00 71.19 583 PHE A N 1
ATOM 4383 C CA . PHE A 1 583 ? 18.375 5.276 -33.244 1.00 71.19 583 PHE A CA 1
ATOM 4384 C C . PHE A 1 583 ? 17.812 3.854 -33.408 1.00 71.19 583 PHE A C 1
ATOM 4386 O O . PHE A 1 583 ? 18.184 3.089 -34.303 1.00 71.19 583 PHE A O 1
ATOM 4393 N N . LEU A 1 584 ? 16.965 3.498 -32.445 1.00 78.69 584 LEU A N 1
ATOM 4394 C CA . LEU A 1 584 ? 16.269 2.229 -32.352 1.00 78.69 584 LEU A CA 1
ATOM 4395 C C . LEU A 1 584 ? 14.807 2.516 -32.663 1.00 78.69 584 LEU A C 1
ATOM 4397 O O . LEU A 1 584 ? 14.075 3.033 -31.815 1.00 78.69 584 LEU A O 1
ATOM 4401 N N . GLU A 1 585 ? 14.396 2.220 -33.888 1.00 86.88 585 GLU A N 1
ATOM 4402 C CA . GLU A 1 585 ? 12.988 2.279 -34.242 1.00 86.88 585 GLU A CA 1
ATOM 4403 C C . GLU A 1 585 ? 12.300 1.041 -33.676 1.00 86.88 585 GLU A C 1
ATOM 4405 O O . GLU A 1 585 ? 12.744 -0.081 -33.906 1.00 86.88 585 GLU A O 1
ATOM 4410 N N . SER A 1 586 ? 11.237 1.257 -32.908 1.00 90.88 586 SER A N 1
ATOM 4411 C CA . SER A 1 586 ? 10.407 0.199 -32.346 1.00 90.88 586 SER A CA 1
ATOM 4412 C C . SER A 1 586 ? 9.022 0.319 -32.964 1.00 90.88 586 SER A C 1
ATOM 4414 O O . SER A 1 586 ? 8.331 1.323 -32.765 1.00 90.88 586 SER A O 1
ATOM 4416 N N . ILE A 1 587 ? 8.666 -0.663 -33.790 1.00 95.06 587 ILE A N 1
ATOM 4417 C CA . ILE A 1 587 ? 7.449 -0.661 -34.601 1.00 95.06 587 ILE A CA 1
ATOM 4418 C C . ILE A 1 587 ? 6.422 -1.559 -33.904 1.00 95.06 587 ILE A C 1
ATOM 4420 O O . ILE A 1 587 ? 6.649 -2.770 -33.829 1.00 95.06 587 ILE A O 1
ATOM 4424 N N . PRO A 1 588 ? 5.316 -1.000 -33.381 1.00 94.75 588 PRO A N 1
ATOM 4425 C CA . PRO A 1 588 ? 4.298 -1.774 -32.680 1.00 94.75 588 PRO A CA 1
ATOM 4426 C C . PRO A 1 588 ? 3.495 -2.624 -33.671 1.00 94.75 588 PRO A C 1
ATOM 4428 O O . PRO A 1 588 ? 2.944 -2.104 -34.643 1.00 94.75 588 PRO A O 1
ATOM 4431 N N . LEU A 1 589 ? 3.402 -3.924 -33.404 1.00 95.88 589 LEU A N 1
ATOM 4432 C CA . LEU A 1 589 ? 2.629 -4.895 -34.174 1.00 95.88 589 LEU A CA 1
ATOM 4433 C C . LEU A 1 589 ? 1.553 -5.518 -33.284 1.00 95.88 589 LEU A C 1
ATOM 4435 O O . LEU A 1 589 ? 1.839 -5.898 -32.152 1.00 95.88 589 LEU A O 1
ATOM 4439 N N . HIS A 1 590 ? 0.341 -5.685 -33.807 1.00 94.19 590 HIS A N 1
ATOM 4440 C CA . HIS A 1 590 ? -0.700 -6.491 -33.161 1.00 94.19 590 HIS A CA 1
ATOM 4441 C C . HIS A 1 590 ? -0.715 -7.921 -33.727 1.00 94.19 590 HIS A C 1
ATOM 4443 O O . HIS A 1 590 ? -0.145 -8.178 -34.790 1.00 94.19 590 HIS A O 1
ATOM 4449 N N . THR A 1 591 ? -1.398 -8.857 -33.063 1.00 95.06 591 THR A N 1
ATOM 4450 C CA . THR A 1 591 ? -1.597 -10.219 -33.591 1.00 95.06 591 THR A CA 1
ATOM 4451 C C . THR A 1 591 ? -2.345 -10.208 -34.932 1.00 95.06 591 THR A C 1
ATOM 4453 O O . THR A 1 591 ? -3.164 -9.326 -35.217 1.00 95.06 591 THR A O 1
ATOM 4456 N N . GLY A 1 592 ? -2.038 -11.165 -35.810 1.00 94.88 592 GLY A N 1
ATOM 4457 C CA . GLY A 1 592 ? -2.563 -11.196 -37.174 1.00 94.88 592 GLY A CA 1
ATOM 4458 C C . GLY A 1 592 ? -1.833 -10.253 -38.144 1.00 94.88 592 GLY A C 1
ATOM 4459 O O . GLY A 1 592 ? -0.609 -10.131 -38.131 1.00 94.88 592 GLY A O 1
ATOM 4460 N N . TRP A 1 593 ? -2.575 -9.650 -39.077 1.00 95.56 593 TRP A N 1
ATOM 4461 C CA . TRP A 1 593 ? -2.003 -8.906 -40.208 1.00 95.56 593 TRP A CA 1
ATOM 4462 C C . TRP A 1 593 ? -1.672 -7.453 -39.877 1.00 95.56 593 TRP A C 1
ATOM 4464 O O . TRP A 1 593 ? -2.555 -6.692 -39.506 1.00 95.56 593 TRP A O 1
ATOM 4474 N N . ASN A 1 594 ? -0.438 -7.045 -40.155 1.00 96.56 594 ASN A N 1
ATOM 4475 C CA . ASN A 1 594 ? 0.037 -5.668 -40.072 1.00 96.56 594 ASN A CA 1
ATOM 4476 C C . ASN A 1 594 ? 0.562 -5.243 -41.457 1.00 96.56 594 ASN A C 1
ATOM 4478 O O . ASN A 1 594 ? 1.153 -6.064 -42.162 1.00 96.56 594 ASN A O 1
ATOM 4482 N N . ILE A 1 595 ? 0.387 -3.976 -41.853 1.00 97.44 595 ILE A N 1
ATOM 4483 C CA . ILE A 1 595 ? 1.101 -3.394 -43.004 1.00 97.44 595 ILE A CA 1
ATOM 4484 C C . ILE A 1 595 ? 2.010 -2.293 -42.473 1.00 97.44 595 ILE A C 1
ATOM 4486 O O . ILE A 1 595 ? 1.525 -1.253 -42.032 1.00 97.44 595 ILE A O 1
ATOM 4490 N N . ILE A 1 596 ? 3.317 -2.536 -42.516 1.00 97.12 596 ILE A N 1
ATOM 4491 C CA . ILE A 1 596 ? 4.314 -1.757 -41.782 1.00 97.12 596 ILE A CA 1
ATOM 4492 C C . ILE A 1 596 ? 5.379 -1.149 -42.678 1.00 97.12 596 ILE A C 1
ATOM 4494 O O . ILE A 1 596 ? 5.561 -1.547 -43.832 1.00 97.12 596 ILE A O 1
ATOM 4498 N N . SER A 1 597 ? 6.115 -0.205 -42.110 1.00 96.31 597 SER A N 1
ATOM 4499 C CA . SER A 1 597 ? 7.349 0.331 -42.671 1.00 96.31 597 SER A CA 1
ATOM 4500 C C . SER A 1 597 ? 8.315 0.732 -41.568 1.00 96.31 597 SER A C 1
ATOM 4502 O O . SER A 1 597 ? 7.903 0.938 -40.431 1.00 96.31 597 SER A O 1
ATOM 4504 N N . PHE A 1 598 ? 9.575 0.930 -41.940 1.00 95.12 598 PHE A N 1
ATOM 4505 C CA . PHE A 1 598 ? 10.607 1.478 -41.069 1.00 95.12 598 PHE A CA 1
ATOM 4506 C C . PHE A 1 598 ? 11.296 2.675 -41.730 1.00 95.12 598 PHE A C 1
ATOM 4508 O O . PHE A 1 598 ? 11.492 2.708 -42.949 1.00 95.12 598 PHE A O 1
ATOM 4515 N N . GLY A 1 599 ? 11.655 3.649 -40.903 1.00 91.62 599 GLY A N 1
ATOM 4516 C CA . GLY A 1 599 ? 12.423 4.840 -41.228 1.00 91.62 599 GLY A CA 1
ATOM 4517 C C . GLY A 1 599 ? 13.915 4.734 -40.900 1.00 91.62 599 GLY A C 1
ATOM 4518 O O . GLY A 1 599 ? 14.578 5.762 -40.887 1.00 91.62 599 GLY A O 1
ATOM 4519 N N . VAL A 1 600 ? 14.478 3.553 -40.629 1.00 91.81 600 VAL A N 1
ATOM 4520 C CA . VAL A 1 600 ? 15.941 3.359 -40.504 1.00 91.81 600 VAL A CA 1
ATOM 4521 C C . VAL A 1 600 ? 16.629 3.375 -41.883 1.00 91.81 600 VAL A C 1
ATOM 4523 O O . VAL A 1 600 ? 16.203 2.651 -42.774 1.00 91.81 600 VAL A O 1
ATOM 4526 N N . ASN A 1 601 ? 17.720 4.134 -42.072 1.00 93.06 601 ASN A N 1
ATOM 4527 C CA . ASN A 1 601 ? 18.399 4.413 -43.361 1.00 93.06 601 ASN A CA 1
ATOM 4528 C C . ASN A 1 601 ? 19.165 3.220 -43.988 1.00 93.06 601 ASN A C 1
ATOM 4530 O O . ASN A 1 601 ? 20.262 3.382 -44.521 1.00 93.06 601 ASN A O 1
ATOM 4534 N N . LYS A 1 602 ? 18.600 2.011 -43.943 1.00 94.75 602 LYS A N 1
ATOM 4535 C CA . LYS A 1 602 ? 19.246 0.762 -44.358 1.00 94.75 602 LYS A CA 1
ATOM 4536 C C . LYS A 1 602 ? 18.456 -0.006 -45.409 1.00 94.75 602 LYS A C 1
ATOM 4538 O O . LYS A 1 602 ? 17.227 -0.040 -45.401 1.00 94.75 602 LYS A O 1
ATOM 4543 N N . CYS A 1 603 ? 19.207 -0.675 -46.274 1.00 96.88 603 CYS A N 1
ATOM 4544 C CA . CYS A 1 603 ? 18.817 -1.803 -47.102 1.00 96.88 603 CYS A CA 1
ATOM 4545 C C . CYS A 1 603 ? 19.551 -3.036 -46.564 1.00 96.88 603 CYS A C 1
ATOM 4547 O O . CYS A 1 603 ? 20.737 -3.232 -46.840 1.00 96.88 603 CYS A O 1
ATOM 4549 N N . PHE A 1 604 ? 18.848 -3.843 -45.774 1.00 96.50 604 PHE A N 1
ATOM 4550 C CA . PHE A 1 604 ? 19.307 -5.153 -45.329 1.00 96.50 604 PHE A CA 1
ATOM 4551 C C . PHE A 1 604 ? 19.097 -6.147 -46.473 1.00 96.50 604 PHE A C 1
ATOM 4553 O O . PHE A 1 604 ? 17.963 -6.313 -46.923 1.00 96.50 604 PHE A O 1
ATOM 4560 N N . TYR A 1 605 ? 20.151 -6.796 -46.969 1.00 96.25 605 TYR A N 1
ATOM 4561 C CA . TYR A 1 605 ? 20.067 -7.671 -48.144 1.00 96.25 605 TYR A CA 1
ATOM 4562 C C . TYR A 1 605 ? 20.796 -9.006 -47.965 1.00 96.25 605 TYR A C 1
ATOM 4564 O O . TYR A 1 605 ? 21.871 -9.089 -47.374 1.00 96.25 605 TYR A O 1
ATOM 4572 N N . VAL A 1 606 ? 20.218 -10.050 -48.554 1.00 93.75 606 VAL A N 1
ATOM 4573 C CA . VAL A 1 606 ? 20.746 -11.413 -48.596 1.00 93.75 606 VAL A CA 1
ATOM 4574 C C . VAL A 1 606 ? 21.461 -11.628 -49.932 1.00 93.75 606 VAL A C 1
ATOM 4576 O O . VAL A 1 606 ? 20.869 -11.552 -51.011 1.00 93.75 606 VAL A O 1
ATOM 4579 N N . GLY A 1 607 ? 22.758 -11.929 -49.878 1.00 92.62 607 GLY A N 1
ATOM 4580 C CA . GLY A 1 607 ? 23.561 -12.272 -51.054 1.00 92.62 607 GLY A CA 1
ATOM 4581 C C . GLY A 1 607 ? 23.960 -11.072 -51.920 1.00 92.62 607 GLY A C 1
ATOM 4582 O O . GLY A 1 607 ? 25.055 -10.537 -51.762 1.00 92.62 607 GLY A O 1
ATOM 4583 N N . LYS A 1 608 ? 23.126 -10.679 -52.892 1.00 92.75 608 LYS A N 1
ATOM 4584 C CA . LYS A 1 608 ? 23.438 -9.586 -53.840 1.00 92.75 608 LYS A CA 1
ATOM 4585 C C . LYS A 1 608 ? 22.617 -8.340 -53.529 1.00 92.75 608 LYS A C 1
ATOM 4587 O O . LYS A 1 608 ? 21.425 -8.446 -53.260 1.00 92.75 608 LYS A O 1
ATOM 4592 N N . LYS A 1 609 ? 23.245 -7.163 -53.638 1.00 94.75 609 LYS A N 1
ATOM 4593 C CA . LYS A 1 609 ? 22.546 -5.876 -53.513 1.00 94.75 609 LYS A CA 1
ATOM 4594 C C . LYS A 1 609 ? 21.381 -5.807 -54.517 1.00 94.75 609 LYS A C 1
ATOM 4596 O O . LYS A 1 609 ? 21.595 -6.171 -55.679 1.00 94.75 609 LYS A O 1
ATOM 4601 N N . PRO A 1 610 ? 20.182 -5.351 -54.110 1.00 94.44 610 PRO A N 1
ATOM 4602 C CA . PRO A 1 610 ? 19.046 -5.225 -55.018 1.00 94.44 610 PRO A CA 1
ATOM 4603 C C . PRO A 1 610 ? 19.332 -4.254 -56.167 1.00 94.44 610 PRO A C 1
ATOM 4605 O O . PRO A 1 610 ? 20.020 -3.252 -55.988 1.00 94.44 610 PRO A O 1
ATOM 4608 N N . ALA A 1 611 ? 18.761 -4.536 -57.339 1.00 93.62 611 ALA A N 1
ATOM 4609 C CA . ALA A 1 611 ? 18.808 -3.645 -58.503 1.00 93.62 611 ALA A CA 1
ATOM 4610 C C . ALA A 1 611 ? 17.601 -2.687 -58.583 1.00 93.62 611 ALA A C 1
ATOM 4612 O O . ALA A 1 611 ? 17.512 -1.889 -59.514 1.00 93.62 611 ALA A O 1
ATOM 4613 N N . CYS A 1 612 ? 16.659 -2.782 -57.639 1.00 93.50 612 CYS A N 1
ATOM 4614 C CA . CYS A 1 612 ? 15.500 -1.898 -57.583 1.00 93.50 612 CYS A CA 1
ATOM 4615 C C . CYS A 1 612 ? 15.877 -0.490 -57.088 1.00 93.50 612 CYS A C 1
ATOM 4617 O O . CYS A 1 612 ? 16.823 -0.361 -56.308 1.00 93.50 612 CYS A O 1
ATOM 4619 N N . PRO A 1 613 ? 15.134 0.559 -57.495 1.00 94.00 613 PRO A N 1
ATOM 4620 C CA . PRO A 1 613 ? 15.323 1.913 -56.983 1.00 94.00 613 PRO A CA 1
ATOM 4621 C C . PRO A 1 613 ? 15.254 1.972 -55.452 1.00 94.00 613 PRO A C 1
ATOM 4623 O O . PRO A 1 613 ? 14.460 1.269 -54.830 1.00 94.00 613 PRO A O 1
ATOM 4626 N N . MET A 1 614 ? 16.071 2.824 -54.846 1.00 95.38 614 MET A N 1
ATOM 4627 C CA . MET A 1 614 ? 16.122 3.047 -53.399 1.00 95.38 614 MET A CA 1
ATOM 4628 C C . MET A 1 614 ? 16.083 4.548 -53.113 1.00 95.38 614 MET A C 1
ATOM 4630 O O . MET A 1 614 ? 16.334 5.353 -54.012 1.00 95.38 614 MET A O 1
ATOM 4634 N N . ILE A 1 615 ? 15.813 4.922 -51.861 1.00 96.50 615 ILE A N 1
ATOM 4635 C CA . ILE A 1 615 ? 15.999 6.303 -51.398 1.00 96.50 615 ILE A CA 1
ATOM 4636 C C . ILE A 1 615 ? 17.472 6.728 -51.517 1.00 96.50 615 ILE A C 1
ATOM 4638 O O . ILE A 1 615 ? 18.390 5.908 -51.412 1.00 96.50 615 ILE A O 1
ATOM 4642 N N . GLU A 1 616 ? 17.707 8.022 -51.722 1.00 93.31 616 GLU A N 1
ATOM 4643 C CA . GLU A 1 616 ? 19.061 8.562 -51.850 1.00 93.31 616 GLU A CA 1
ATOM 4644 C C . GLU A 1 616 ? 19.858 8.420 -50.539 1.00 93.31 616 GLU A C 1
ATOM 4646 O O . GLU A 1 616 ? 19.357 8.686 -49.439 1.00 93.31 616 GLU A O 1
ATOM 4651 N N . GLY A 1 617 ? 21.116 7.985 -50.656 1.00 90.75 617 GLY A N 1
ATOM 4652 C CA . GLY A 1 617 ? 22.013 7.791 -49.515 1.00 90.75 617 GLY A CA 1
ATOM 4653 C C . GLY A 1 617 ? 21.637 6.628 -48.589 1.00 90.75 617 GLY A C 1
ATOM 4654 O O . GLY A 1 617 ? 21.953 6.694 -47.404 1.00 90.75 617 GLY A O 1
ATOM 4655 N N . ILE A 1 618 ? 20.943 5.596 -49.086 1.00 93.69 618 ILE A N 1
ATOM 4656 C CA . ILE A 1 618 ? 20.670 4.379 -48.306 1.00 93.69 618 ILE A CA 1
ATOM 4657 C C . ILE A 1 618 ? 21.962 3.597 -48.014 1.00 93.69 618 ILE A C 1
ATOM 4659 O O . ILE A 1 618 ? 22.792 3.376 -48.904 1.00 93.69 618 ILE A O 1
ATOM 4663 N N . GLU A 1 619 ? 22.120 3.132 -46.778 1.00 92.56 619 GLU A N 1
ATOM 4664 C CA . GLU A 1 619 ? 23.212 2.239 -46.394 1.00 92.56 619 GLU A CA 1
ATOM 4665 C C . GLU A 1 619 ? 22.876 0.786 -46.751 1.00 92.56 619 GLU A C 1
ATOM 4667 O O . GLU A 1 619 ? 21.723 0.367 -46.690 1.00 92.56 619 GLU A O 1
ATOM 4672 N N . TYR A 1 620 ? 23.876 -0.013 -47.126 1.00 92.38 620 TYR A N 1
ATOM 4673 C CA . TYR A 1 620 ? 23.673 -1.411 -47.524 1.00 92.38 620 TYR A CA 1
ATOM 4674 C C . TYR A 1 620 ? 24.305 -2.359 -46.509 1.00 92.38 620 TYR A C 1
ATOM 4676 O O . TYR A 1 620 ? 25.529 -2.481 -46.470 1.00 92.38 620 TYR A O 1
ATOM 4684 N N . GLU A 1 621 ? 23.474 -3.094 -45.775 1.00 91.88 621 GLU A N 1
ATOM 4685 C CA . GLU A 1 621 ? 23.896 -4.070 -44.769 1.00 91.88 621 GLU A CA 1
ATOM 4686 C C . GLU A 1 621 ? 23.651 -5.495 -45.277 1.00 91.88 621 GLU A C 1
ATOM 4688 O O . GLU A 1 621 ? 22.534 -5.850 -45.650 1.00 91.88 621 GLU A O 1
ATOM 4693 N N . ALA A 1 622 ? 24.706 -6.308 -45.345 1.00 90.94 622 ALA A N 1
ATOM 4694 C CA . ALA A 1 622 ? 24.577 -7.707 -45.740 1.00 90.94 622 ALA A CA 1
ATOM 4695 C C . ALA A 1 622 ? 24.128 -8.541 -44.534 1.00 90.94 622 ALA A C 1
ATOM 4697 O O . ALA A 1 622 ? 24.795 -8.516 -43.503 1.00 90.94 622 ALA A O 1
ATOM 4698 N N . VAL A 1 623 ? 23.042 -9.296 -44.691 1.00 91.25 623 VAL A N 1
ATOM 4699 C CA . VAL A 1 623 ? 22.495 -10.206 -43.672 1.00 91.25 623 VAL A CA 1
ATOM 4700 C C . VAL A 1 623 ? 22.490 -11.646 -44.186 1.00 91.25 623 VAL A C 1
ATOM 4702 O O . VAL A 1 623 ? 22.369 -11.895 -45.391 1.00 91.25 623 VAL A O 1
ATOM 4705 N N . GLY A 1 624 ? 22.621 -12.614 -43.280 1.00 87.56 624 GLY A N 1
ATOM 4706 C CA . GLY A 1 624 ? 22.573 -14.041 -43.591 1.00 87.56 624 GLY A CA 1
ATOM 4707 C C . GLY A 1 624 ? 21.180 -14.510 -44.018 1.00 87.56 624 GLY A C 1
ATOM 4708 O O . GLY A 1 624 ? 21.053 -15.421 -44.839 1.00 87.56 624 GLY A O 1
ATOM 4709 N N . SER A 1 625 ? 20.121 -13.872 -43.508 1.00 91.75 625 SER A N 1
ATOM 4710 C CA . SER A 1 625 ? 18.732 -14.154 -43.886 1.00 91.75 625 SER A CA 1
ATOM 4711 C C . SER A 1 625 ? 17.784 -12.996 -43.550 1.00 91.75 625 SER A C 1
ATOM 4713 O O . SER A 1 625 ? 18.131 -12.100 -42.786 1.00 91.75 625 SER A O 1
ATOM 4715 N N . ILE A 1 626 ? 16.545 -13.049 -44.056 1.00 93.44 626 ILE A N 1
ATOM 4716 C CA . ILE A 1 626 ? 15.479 -12.115 -43.648 1.00 93.44 626 ILE A CA 1
ATOM 4717 C C . ILE A 1 626 ? 15.117 -12.272 -42.155 1.00 93.44 626 ILE A C 1
ATOM 4719 O O . ILE A 1 626 ? 14.712 -11.296 -41.531 1.00 93.44 626 ILE A O 1
ATOM 4723 N N . ALA A 1 627 ? 15.318 -13.452 -41.549 1.00 91.31 627 ALA A N 1
ATOM 4724 C CA . ALA A 1 627 ? 15.047 -13.657 -40.123 1.00 91.31 627 ALA A CA 1
ATOM 4725 C C . ALA A 1 627 ? 15.939 -12.804 -39.210 1.00 91.31 627 ALA A C 1
ATOM 4727 O O . ALA A 1 627 ? 15.467 -12.369 -38.167 1.00 91.31 627 ALA A O 1
ATOM 4728 N N . GLU A 1 628 ? 17.185 -12.511 -39.600 1.00 90.88 628 GLU A N 1
ATOM 4729 C CA . GLU A 1 628 ? 18.084 -11.662 -38.798 1.00 90.88 628 GLU A CA 1
ATOM 4730 C C . GLU A 1 628 ? 17.519 -10.240 -38.635 1.00 90.88 628 GLU A C 1
ATOM 4732 O O . GLU A 1 628 ? 17.577 -9.670 -37.545 1.00 90.88 628 GLU A O 1
ATOM 4737 N N . ILE A 1 629 ? 16.882 -9.713 -39.688 1.00 93.69 629 ILE A N 1
ATOM 4738 C CA . ILE A 1 629 ? 16.195 -8.408 -39.702 1.00 93.69 629 ILE A CA 1
ATOM 4739 C C . ILE A 1 629 ? 14.981 -8.414 -38.755 1.00 93.69 629 ILE A C 1
ATOM 4741 O O . ILE A 1 629 ? 14.622 -7.393 -38.178 1.00 93.69 629 ILE A O 1
ATOM 4745 N N . LEU A 1 630 ? 14.348 -9.578 -38.590 1.00 94.81 630 LEU A N 1
ATOM 4746 C CA . LEU A 1 630 ? 13.124 -9.789 -37.812 1.00 94.81 630 LEU A CA 1
ATOM 4747 C C . LEU A 1 630 ? 13.400 -10.428 -36.437 1.00 94.81 630 LEU A C 1
ATOM 4749 O O . LEU A 1 630 ? 12.475 -10.893 -35.775 1.00 94.81 630 LEU A O 1
ATOM 4753 N N . SER A 1 631 ? 14.661 -10.451 -35.996 1.00 92.62 631 SER A N 1
ATOM 4754 C CA . SER A 1 631 ? 15.120 -11.186 -34.806 1.00 92.62 631 SER A CA 1
ATOM 4755 C C . SER A 1 631 ? 14.445 -10.754 -33.498 1.00 92.62 631 SER A C 1
ATOM 4757 O O . SER A 1 631 ? 14.198 -11.586 -32.633 1.00 92.62 631 SER A O 1
ATOM 4759 N N . SER A 1 632 ? 14.050 -9.483 -33.361 1.00 92.69 632 SER A N 1
ATOM 4760 C CA . SER A 1 632 ? 13.288 -9.005 -32.186 1.00 92.69 632 SER A CA 1
ATOM 4761 C C . SER A 1 632 ? 11.889 -9.621 -32.023 1.00 92.69 632 SER A C 1
ATOM 4763 O O . SER A 1 632 ? 11.321 -9.557 -30.938 1.00 92.69 632 SER A O 1
ATOM 4765 N N . ILE A 1 633 ? 11.349 -10.231 -33.083 1.00 95.50 633 ILE A N 1
ATOM 4766 C CA . ILE A 1 633 ? 10.059 -10.937 -33.094 1.00 95.50 633 ILE A CA 1
ATOM 4767 C C . ILE A 1 633 ? 10.237 -12.406 -33.517 1.00 95.50 633 ILE A C 1
ATOM 4769 O O . ILE A 1 633 ? 9.323 -13.017 -34.073 1.00 95.50 633 ILE A O 1
ATOM 4773 N N . GLU A 1 634 ? 11.426 -12.984 -33.302 1.00 93.69 634 GLU A N 1
ATOM 4774 C CA . GLU A 1 634 ? 11.729 -14.371 -33.668 1.00 93.69 634 GLU A CA 1
ATOM 4775 C C . GLU A 1 634 ? 10.706 -15.355 -33.068 1.00 93.69 634 GLU A C 1
ATOM 4777 O O . GLU A 1 634 ? 10.314 -15.253 -31.909 1.00 93.69 634 GLU A O 1
ATOM 4782 N N . GLY A 1 635 ? 10.219 -16.287 -33.893 1.00 93.12 635 GLY A N 1
ATOM 4783 C CA . GLY A 1 635 ? 9.164 -17.241 -33.527 1.00 93.12 635 GLY A CA 1
ATOM 4784 C C . GLY A 1 635 ? 7.735 -16.673 -33.497 1.00 93.12 635 GLY A C 1
ATOM 4785 O O . GLY A 1 635 ? 6.785 -17.450 -33.547 1.00 93.12 635 GLY A O 1
ATOM 4786 N N . GLN A 1 636 ? 7.556 -15.348 -33.487 1.00 96.75 636 GLN A N 1
ATOM 4787 C CA . GLN A 1 636 ? 6.255 -14.701 -33.249 1.00 96.75 636 GLN A CA 1
ATOM 4788 C C . GLN A 1 636 ? 5.470 -14.332 -34.520 1.00 96.75 636 GLN A C 1
ATOM 4790 O O . GLN A 1 636 ? 4.344 -13.841 -34.443 1.00 96.75 636 GLN A O 1
ATOM 4795 N N . TYR A 1 637 ? 6.033 -14.566 -35.705 1.00 96.69 637 TYR A N 1
ATOM 4796 C CA . TYR A 1 637 ? 5.383 -14.338 -37.000 1.00 96.69 637 TYR A CA 1
ATOM 4797 C C . TYR A 1 637 ? 5.459 -15.589 -37.879 1.00 96.69 637 TYR A C 1
ATOM 4799 O O . TYR A 1 637 ? 6.315 -16.450 -37.687 1.00 96.69 637 TYR A O 1
ATOM 4807 N N . SER A 1 638 ? 4.573 -15.682 -38.871 1.00 95.31 638 SER A N 1
ATOM 4808 C CA . SER A 1 638 ? 4.482 -16.835 -39.787 1.00 95.31 638 SER A CA 1
ATOM 4809 C C . SER A 1 638 ? 4.666 -16.472 -41.261 1.00 95.31 638 SER A C 1
ATOM 4811 O O . SER A 1 638 ? 4.928 -17.350 -42.085 1.00 95.31 638 SER A O 1
ATOM 4813 N N . TYR A 1 639 ? 4.526 -15.195 -41.621 1.00 95.50 639 TYR A N 1
ATOM 4814 C CA . TYR A 1 639 ? 4.551 -14.762 -43.016 1.00 95.50 639 TYR A CA 1
ATOM 4815 C C . TYR A 1 639 ? 4.930 -13.286 -43.146 1.00 95.50 639 TYR A C 1
ATOM 4817 O O . TYR A 1 639 ? 4.406 -12.445 -42.418 1.00 95.50 639 TYR A O 1
ATOM 4825 N N . VAL A 1 640 ? 5.788 -12.966 -44.112 1.00 97.44 640 VAL A N 1
ATOM 4826 C CA . VAL A 1 640 ? 6.144 -11.600 -44.508 1.00 97.44 640 VAL A CA 1
ATOM 4827 C C . VAL A 1 640 ? 6.056 -11.476 -46.023 1.00 97.44 640 VAL A C 1
ATOM 4829 O O . VAL A 1 640 ? 6.449 -12.381 -46.761 1.00 97.44 640 VAL A O 1
ATOM 4832 N N . ARG A 1 641 ? 5.550 -10.341 -46.500 1.00 96.56 641 ARG A N 1
ATOM 4833 C CA . ARG A 1 641 ? 5.442 -10.029 -47.923 1.00 96.56 641 ARG A CA 1
ATOM 4834 C C . ARG A 1 641 ? 5.932 -8.620 -48.220 1.00 96.56 641 ARG A C 1
ATOM 4836 O O . ARG A 1 641 ? 5.410 -7.655 -47.671 1.00 96.56 641 ARG A O 1
ATOM 4843 N N . GLY A 1 642 ? 6.874 -8.512 -49.147 1.00 97.25 642 GLY A N 1
ATOM 4844 C CA . GLY A 1 642 ? 7.268 -7.255 -49.777 1.00 97.25 642 GLY A CA 1
ATOM 4845 C C . GLY A 1 642 ? 6.662 -7.098 -51.174 1.00 97.25 642 GLY A C 1
ATOM 4846 O O . GLY A 1 642 ? 6.088 -8.032 -51.749 1.00 97.25 642 GLY A O 1
ATOM 4847 N N . PHE A 1 643 ? 6.830 -5.915 -51.757 1.00 97.00 643 PHE A N 1
ATOM 4848 C CA . PHE A 1 643 ? 6.570 -5.681 -53.175 1.00 97.00 643 PHE A CA 1
ATOM 4849 C C . PHE A 1 643 ? 7.640 -4.751 -53.741 1.00 97.00 643 PHE A C 1
ATOM 4851 O O . PHE A 1 643 ? 7.743 -3.601 -53.322 1.00 97.00 643 PHE A O 1
ATOM 4858 N N . ASP A 1 644 ? 8.435 -5.260 -54.678 1.00 94.94 644 ASP A N 1
ATOM 4859 C CA . ASP A 1 644 ? 9.569 -4.554 -55.268 1.00 94.94 644 ASP A CA 1
ATOM 4860 C C . ASP A 1 644 ? 9.345 -4.197 -56.747 1.00 94.94 644 ASP A C 1
ATOM 4862 O O . ASP A 1 644 ? 8.261 -4.386 -57.311 1.00 94.94 644 ASP A O 1
ATOM 4866 N N . CYS A 1 645 ? 10.393 -3.688 -57.400 1.00 92.25 645 CYS A N 1
ATOM 4867 C CA . CYS A 1 645 ? 10.371 -3.338 -58.821 1.00 92.25 645 CYS A CA 1
ATOM 4868 C C . CYS A 1 645 ? 10.154 -4.533 -59.775 1.00 92.25 645 CYS A C 1
ATOM 4870 O O . CYS A 1 645 ? 9.984 -4.355 -60.978 1.00 92.25 645 CYS A O 1
ATOM 4872 N N . THR A 1 646 ? 10.159 -5.762 -59.252 1.00 93.50 646 THR A N 1
ATOM 4873 C CA . THR A 1 646 ? 9.872 -7.006 -59.982 1.00 93.50 646 THR A CA 1
ATOM 4874 C C . THR A 1 646 ? 8.582 -7.688 -59.500 1.00 93.50 646 THR A C 1
ATOM 4876 O O . THR A 1 646 ? 8.236 -8.766 -59.981 1.00 93.50 646 THR A O 1
ATOM 4879 N N . GLY A 1 647 ? 7.841 -7.066 -58.574 1.00 94.25 647 GLY A N 1
ATOM 4880 C CA . GLY A 1 647 ? 6.547 -7.527 -58.074 1.00 94.25 647 GLY A CA 1
ATOM 4881 C C . GLY A 1 647 ? 6.585 -8.057 -56.638 1.00 94.25 647 GLY A C 1
ATOM 4882 O O . GLY A 1 647 ? 7.437 -7.691 -55.834 1.00 94.25 647 GLY A O 1
ATOM 4883 N N . THR A 1 648 ? 5.632 -8.928 -56.293 1.00 96.06 648 THR A N 1
ATOM 4884 C CA . THR A 1 648 ? 5.536 -9.507 -54.938 1.00 96.06 648 THR A CA 1
ATOM 4885 C C . THR A 1 648 ? 6.806 -10.288 -54.574 1.00 96.06 648 THR A C 1
ATOM 4887 O O . THR A 1 648 ? 7.424 -10.902 -55.444 1.00 96.06 648 THR A O 1
ATOM 4890 N N . LYS A 1 649 ? 7.172 -10.244 -53.290 1.00 96.12 649 LYS A N 1
ATOM 4891 C CA . LYS A 1 649 ? 8.190 -11.075 -52.636 1.00 96.12 649 LYS A CA 1
ATOM 4892 C C . LYS A 1 649 ? 7.619 -11.643 -51.344 1.00 96.12 649 LYS A C 1
ATOM 4894 O O . LYS A 1 649 ? 6.831 -10.964 -50.688 1.00 96.12 649 LYS A O 1
ATOM 4899 N N . ILE A 1 650 ? 7.986 -12.867 -50.993 1.00 95.00 650 ILE A N 1
ATOM 4900 C CA . ILE A 1 650 ? 7.437 -13.628 -49.871 1.00 95.00 650 ILE A CA 1
ATOM 4901 C C . ILE A 1 650 ? 8.579 -14.243 -49.066 1.00 95.00 650 ILE A C 1
ATOM 4903 O O . ILE A 1 650 ? 9.397 -14.984 -49.608 1.00 95.00 650 ILE A O 1
ATOM 4907 N N . TYR A 1 651 ? 8.562 -14.003 -47.757 1.00 95.12 651 TYR A N 1
ATOM 4908 C CA . TYR A 1 651 ? 9.342 -14.730 -46.766 1.00 95.12 651 TYR A CA 1
ATOM 4909 C C . TYR A 1 651 ? 8.391 -15.483 -45.825 1.00 95.12 651 TYR A C 1
ATOM 4911 O O . TYR A 1 651 ? 7.568 -14.890 -45.133 1.00 95.12 651 TYR A O 1
ATOM 4919 N N . ASN A 1 652 ? 8.478 -16.812 -45.817 1.00 88.44 652 ASN A N 1
ATOM 4920 C CA . ASN A 1 652 ? 7.560 -17.713 -45.108 1.00 88.44 652 ASN A CA 1
ATOM 4921 C C . ASN A 1 652 ? 8.312 -18.710 -44.207 1.00 88.44 652 ASN A C 1
ATOM 4923 O O . ASN A 1 652 ? 7.972 -19.892 -44.170 1.00 88.44 652 ASN A O 1
ATOM 4927 N N . LEU A 1 653 ? 9.395 -18.249 -43.564 1.00 84.62 653 LEU A N 1
ATOM 4928 C CA . LEU A 1 653 ? 10.313 -19.053 -42.734 1.00 84.62 653 LEU A CA 1
ATOM 4929 C C . LEU A 1 653 ? 10.967 -20.250 -43.464 1.00 84.62 653 LEU A C 1
ATOM 4931 O O . LEU A 1 653 ? 11.638 -21.080 -42.852 1.00 84.62 653 LEU A O 1
ATOM 4935 N N . SER A 1 654 ? 10.807 -20.347 -44.787 1.00 78.81 654 SER A N 1
ATOM 4936 C CA . SER A 1 654 ? 11.343 -21.431 -45.604 1.00 78.81 654 SER A CA 1
ATOM 4937 C C . SER A 1 654 ? 12.595 -21.008 -46.364 1.00 78.81 654 SER A C 1
ATOM 4939 O O . SER A 1 654 ? 12.708 -19.879 -46.842 1.00 78.81 654 SER A O 1
ATOM 4941 N N . ARG A 1 655 ? 13.488 -21.975 -46.612 1.00 72.56 655 ARG A N 1
ATOM 4942 C CA . ARG A 1 655 ? 14.651 -21.826 -47.511 1.00 72.56 655 ARG A CA 1
ATOM 4943 C C . ARG A 1 655 ? 14.282 -21.475 -48.964 1.00 72.56 655 ARG A C 1
ATOM 4945 O O . ARG A 1 655 ? 15.169 -21.203 -49.761 1.00 72.56 655 ARG A O 1
ATOM 4952 N N . TRP A 1 656 ? 12.995 -21.560 -49.309 1.00 75.25 656 TRP A N 1
ATOM 4953 C CA . TRP A 1 656 ? 12.435 -21.297 -50.638 1.00 75.25 656 TRP A CA 1
ATOM 4954 C C . TRP A 1 656 ? 11.782 -19.908 -50.768 1.00 75.25 656 TRP A C 1
ATOM 4956 O O . TRP A 1 656 ? 11.102 -19.654 -51.758 1.00 75.25 656 TRP A O 1
ATOM 4966 N N . SER A 1 657 ? 11.968 -19.028 -49.778 1.00 85.06 657 SER A N 1
ATOM 4967 C CA . SER A 1 657 ? 11.635 -17.600 -49.868 1.00 85.06 657 SER A CA 1
ATOM 4968 C C . SER A 1 657 ? 12.287 -16.946 -51.090 1.00 85.06 657 SER A C 1
ATOM 4970 O O . SER A 1 657 ? 13.490 -17.104 -51.298 1.00 85.06 657 SER A O 1
ATOM 4972 N N . ASP A 1 658 ? 11.526 -16.155 -51.848 1.00 90.88 658 ASP A N 1
ATOM 4973 C CA . ASP A 1 658 ? 12.048 -15.327 -52.946 1.00 90.88 658 ASP A CA 1
ATOM 4974 C C . ASP A 1 658 ? 12.381 -13.889 -52.505 1.00 90.88 658 ASP A C 1
ATOM 4976 O O . ASP A 1 658 ? 13.013 -13.139 -53.250 1.00 90.88 658 ASP A O 1
ATOM 4980 N N . MET A 1 659 ? 12.014 -13.510 -51.278 1.00 94.81 659 MET A N 1
ATOM 4981 C CA . MET A 1 659 ? 12.378 -12.236 -50.664 1.00 94.81 659 MET A CA 1
ATOM 4982 C C . MET A 1 659 ? 13.854 -12.219 -50.246 1.00 94.81 659 MET A C 1
ATOM 4984 O O . MET A 1 659 ? 14.291 -13.044 -49.444 1.00 94.81 659 MET A O 1
ATOM 4988 N N . THR A 1 660 ? 14.613 -11.259 -50.783 1.00 94.44 660 THR A N 1
ATOM 4989 C CA . THR A 1 660 ? 16.068 -11.138 -50.579 1.00 94.44 660 THR A CA 1
ATOM 4990 C C . THR A 1 660 ? 16.505 -9.840 -49.904 1.00 94.44 660 THR A C 1
ATOM 4992 O O . THR A 1 660 ? 17.697 -9.679 -49.661 1.00 94.44 660 THR A O 1
ATOM 4995 N N . TYR A 1 661 ? 15.596 -8.913 -49.589 1.00 97.00 661 TYR A N 1
ATOM 4996 C CA . TYR A 1 661 ? 15.944 -7.695 -48.856 1.00 97.00 661 TYR A CA 1
ATOM 4997 C C . TYR A 1 661 ? 14.761 -7.074 -48.101 1.00 97.00 661 TYR A C 1
ATOM 4999 O O . TYR A 1 661 ? 13.600 -7.329 -48.425 1.00 97.00 661 TYR A O 1
ATOM 5007 N N . MET A 1 662 ? 15.082 -6.212 -47.134 1.00 97.88 662 MET A N 1
ATOM 5008 C CA . MET A 1 662 ? 14.189 -5.191 -46.585 1.00 97.88 662 MET A CA 1
ATOM 5009 C C . MET A 1 662 ? 14.927 -3.847 -46.573 1.00 97.88 662 MET A C 1
ATOM 5011 O O . MET A 1 662 ? 16.027 -3.741 -46.037 1.00 97.88 662 MET A O 1
ATOM 5015 N N . ALA A 1 663 ? 14.330 -2.818 -47.166 1.00 97.69 663 ALA A N 1
ATOM 5016 C CA . ALA A 1 663 ? 14.851 -1.456 -47.237 1.00 97.69 663 ALA A CA 1
ATOM 5017 C C . ALA A 1 663 ? 13.829 -0.404 -46.778 1.00 97.69 663 ALA A C 1
ATOM 5019 O O . ALA A 1 663 ? 12.622 -0.593 -46.960 1.00 97.69 663 ALA A O 1
ATOM 5020 N N . ALA A 1 664 ? 14.313 0.723 -46.248 1.00 96.81 664 ALA A N 1
ATOM 5021 C CA . ALA A 1 664 ? 13.480 1.901 -46.004 1.00 96.81 664 ALA A CA 1
ATOM 5022 C C . ALA A 1 664 ? 12.927 2.498 -47.309 1.00 96.81 664 ALA A C 1
ATOM 5024 O O . ALA A 1 664 ? 13.506 2.359 -48.389 1.00 96.81 664 ALA A O 1
ATOM 5025 N N . GLY A 1 665 ? 11.765 3.146 -47.202 1.00 96.56 665 GLY A N 1
ATOM 5026 C CA . GLY A 1 665 ? 10.960 3.605 -48.341 1.00 96.56 665 GLY A CA 1
ATOM 5027 C C . GLY A 1 665 ? 10.052 2.522 -48.945 1.00 96.56 665 GLY A C 1
ATOM 5028 O O . GLY A 1 665 ? 9.087 2.851 -49.632 1.00 96.56 665 GLY A O 1
ATOM 5029 N N . TYR A 1 666 ? 10.279 1.246 -48.624 1.00 98.00 666 TYR A N 1
ATOM 5030 C CA . TYR A 1 666 ? 9.377 0.133 -48.938 1.00 98.00 666 TYR A CA 1
ATOM 5031 C C . TYR A 1 666 ? 8.511 -0.228 -47.721 1.00 98.00 666 TYR A C 1
ATOM 5033 O O . TYR A 1 666 ? 8.919 -0.042 -46.573 1.00 98.00 666 TYR A O 1
ATOM 5041 N N . GLY A 1 667 ? 7.312 -0.751 -47.976 1.00 97.81 667 GLY A N 1
ATOM 5042 C CA . GLY A 1 667 ? 6.433 -1.324 -46.955 1.00 97.81 667 GLY A CA 1
ATOM 5043 C C . GLY A 1 667 ? 6.391 -2.855 -47.006 1.00 97.81 667 GLY A C 1
ATOM 5044 O O . GLY A 1 667 ? 6.782 -3.468 -48.004 1.00 97.81 667 GLY A O 1
ATOM 5045 N N . TYR A 1 668 ? 5.864 -3.470 -45.946 1.00 98.00 668 TYR A N 1
ATOM 5046 C CA . TYR A 1 668 ? 5.790 -4.926 -45.782 1.00 98.00 668 TYR A CA 1
ATOM 5047 C C . TYR A 1 668 ? 4.465 -5.341 -45.141 1.00 98.00 668 TYR A C 1
ATOM 5049 O O . TYR A 1 668 ? 4.005 -4.701 -44.199 1.00 98.00 668 TYR A O 1
ATOM 5057 N N . GLU A 1 669 ? 3.855 -6.426 -45.616 1.00 97.62 669 GLU A N 1
ATOM 5058 C CA . GLU A 1 669 ? 2.729 -7.075 -44.933 1.00 97.62 669 GLU A CA 1
ATOM 5059 C C . GLU A 1 669 ? 3.296 -8.192 -44.038 1.00 97.62 669 GLU A C 1
ATOM 5061 O O . GLU A 1 669 ? 3.898 -9.131 -44.558 1.00 97.62 669 GLU A O 1
ATOM 5066 N N . ILE A 1 670 ? 3.133 -8.099 -42.715 1.00 97.56 670 ILE A N 1
ATOM 5067 C CA . ILE A 1 670 ? 3.615 -9.095 -41.738 1.00 97.56 670 ILE A CA 1
ATOM 5068 C C . ILE A 1 670 ? 2.413 -9.749 -41.055 1.00 97.56 670 ILE A C 1
ATOM 5070 O O . ILE A 1 670 ? 1.537 -9.049 -40.546 1.00 97.56 670 ILE A O 1
ATOM 5074 N N . LYS A 1 671 ? 2.378 -11.086 -41.018 1.00 96.81 671 LYS A N 1
ATOM 5075 C CA . LYS A 1 671 ? 1.436 -11.849 -40.194 1.00 96.81 671 LYS A CA 1
ATOM 5076 C C . LYS A 1 671 ? 2.116 -12.297 -38.899 1.00 96.81 671 LYS A C 1
ATOM 5078 O O . LYS A 1 671 ? 2.868 -13.273 -38.900 1.00 96.81 671 LYS A O 1
ATOM 5083 N N . VAL A 1 672 ? 1.819 -11.586 -37.816 1.00 97.50 672 VAL A N 1
ATOM 5084 C CA . VAL A 1 672 ? 2.096 -12.001 -36.436 1.00 97.50 672 VAL A CA 1
ATOM 5085 C C . VAL A 1 672 ? 1.161 -13.160 -36.085 1.00 97.50 672 VAL A C 1
ATOM 5087 O O . VAL A 1 672 ? 0.023 -13.213 -36.564 1.00 97.50 672 VAL A O 1
ATOM 5090 N N . ASN A 1 673 ? 1.645 -14.119 -35.304 1.00 97.00 673 ASN A N 1
ATOM 5091 C CA . ASN A 1 673 ? 0.866 -15.288 -34.915 1.00 97.00 673 ASN A CA 1
ATOM 5092 C C . ASN A 1 673 ? -0.242 -14.904 -33.921 1.00 97.00 673 ASN A C 1
ATOM 5094 O O . ASN A 1 673 ? -0.160 -13.883 -33.240 1.00 97.00 673 ASN A O 1
ATOM 5098 N N . ASP A 1 674 ? -1.301 -15.709 -33.868 1.00 95.00 674 ASP A N 1
ATOM 5099 C CA . ASP A 1 674 ? -2.456 -15.435 -33.002 1.00 95.00 674 ASP A CA 1
ATOM 5100 C C . ASP A 1 674 ? -2.142 -15.741 -31.515 1.00 95.00 674 ASP A C 1
ATOM 5102 O O . ASP A 1 674 ? -2.848 -15.274 -30.626 1.00 95.00 674 ASP A O 1
ATOM 5106 N N . ASP A 1 675 ? -1.054 -16.480 -31.261 1.00 94.31 675 ASP A N 1
ATOM 5107 C CA . ASP A 1 675 ? -0.485 -16.897 -29.971 1.00 94.31 675 ASP A CA 1
ATOM 5108 C C . ASP A 1 675 ? 0.859 -16.206 -29.636 1.00 94.31 675 ASP A C 1
ATOM 5110 O O . ASP A 1 675 ? 1.647 -16.728 -28.849 1.00 94.31 675 ASP A O 1
ATOM 5114 N N . ALA A 1 676 ? 1.141 -15.044 -30.239 1.00 93.88 676 ALA A N 1
ATOM 5115 C CA . ALA A 1 676 ? 2.343 -14.257 -29.946 1.00 93.88 676 ALA A CA 1
ATOM 5116 C C . ALA A 1 676 ? 2.382 -13.742 -28.488 1.00 93.88 676 ALA A C 1
ATOM 5118 O O . ALA A 1 676 ? 1.346 -13.430 -27.896 1.00 93.88 676 ALA A O 1
ATOM 5119 N N . ASP A 1 677 ? 3.590 -13.615 -27.935 1.00 93.94 677 ASP A N 1
ATOM 5120 C CA . ASP A 1 677 ? 3.863 -13.157 -26.568 1.00 93.94 677 ASP A CA 1
ATOM 5121 C C . ASP A 1 677 ? 3.820 -11.622 -26.514 1.00 93.94 677 ASP A C 1
ATOM 5123 O O . ASP A 1 677 ? 4.808 -10.928 -26.771 1.00 93.94 677 ASP A O 1
ATOM 5127 N N . VAL A 1 678 ? 2.614 -11.103 -26.283 1.00 93.69 678 VAL A N 1
ATOM 5128 C CA . VAL A 1 678 ? 2.267 -9.678 -26.338 1.00 93.69 678 VAL A CA 1
ATOM 5129 C C . VAL A 1 678 ? 2.363 -8.979 -24.981 1.00 93.69 678 VAL A C 1
ATOM 5131 O O . VAL A 1 678 ? 2.101 -9.567 -23.934 1.00 93.69 678 VAL A O 1
ATOM 5134 N N . ASP A 1 679 ? 2.663 -7.679 -25.008 1.00 91.69 679 ASP A N 1
ATOM 5135 C CA . ASP A 1 679 ? 2.596 -6.814 -23.829 1.00 91.69 679 ASP A CA 1
ATOM 5136 C C . ASP A 1 679 ? 1.150 -6.586 -23.328 1.00 91.69 679 ASP A C 1
ATOM 5138 O O . ASP A 1 679 ? 0.165 -6.994 -23.947 1.00 91.69 679 ASP A O 1
ATOM 5142 N N . GLU A 1 680 ? 1.004 -5.859 -22.215 1.00 90.56 680 GLU A N 1
ATOM 5143 C CA . GLU A 1 680 ? -0.294 -5.490 -21.614 1.00 90.56 680 GLU A CA 1
ATOM 5144 C C . GLU A 1 680 ? -1.241 -4.720 -22.564 1.00 90.56 680 GLU A C 1
ATOM 5146 O O . GLU A 1 680 ? -2.431 -4.580 -22.278 1.00 90.56 680 GLU A O 1
ATOM 5151 N N . LYS A 1 681 ? -0.735 -4.204 -23.693 1.00 87.44 681 LYS A N 1
ATOM 5152 C CA . LYS A 1 681 ? -1.501 -3.489 -24.728 1.00 87.44 681 LYS A CA 1
ATOM 5153 C C . LYS A 1 681 ? -1.843 -4.382 -25.926 1.00 87.44 681 LYS A C 1
ATOM 5155 O O . LYS A 1 681 ? -2.480 -3.902 -26.865 1.00 87.44 681 LYS A O 1
ATOM 5160 N N . GLY A 1 682 ? -1.448 -5.656 -25.903 1.00 91.69 682 GLY A N 1
ATOM 5161 C CA . GLY A 1 682 ? -1.650 -6.608 -26.992 1.00 91.69 682 GLY A CA 1
ATOM 5162 C C . GLY A 1 682 ? -0.653 -6.444 -28.144 1.00 91.69 682 GLY A C 1
ATOM 5163 O O . GLY A 1 682 ? -1.018 -6.711 -29.292 1.00 91.69 682 GLY A O 1
ATOM 5164 N N . LEU A 1 683 ? 0.567 -5.965 -27.865 1.00 94.06 683 LEU A N 1
ATOM 5165 C CA . LEU A 1 683 ? 1.573 -5.639 -28.879 1.00 94.06 683 LEU A CA 1
ATOM 5166 C C . LEU A 1 683 ? 2.865 -6.447 -28.743 1.00 94.06 683 LEU A C 1
ATOM 5168 O O . LEU A 1 683 ? 3.336 -6.714 -27.641 1.00 94.06 683 LEU A O 1
ATOM 5172 N N . ILE A 1 684 ? 3.493 -6.719 -29.887 1.00 95.44 684 ILE A N 1
ATOM 5173 C CA . ILE A 1 684 ? 4.922 -7.045 -29.986 1.00 95.44 684 ILE A CA 1
ATOM 5174 C C . ILE A 1 684 ? 5.647 -5.939 -30.755 1.00 95.44 684 ILE A C 1
ATOM 5176 O O . ILE A 1 684 ? 5.018 -5.157 -31.468 1.00 95.44 684 ILE A O 1
ATOM 5180 N N . TYR A 1 685 ? 6.972 -5.868 -30.639 1.00 94.38 685 TYR A N 1
ATOM 5181 C CA . TYR A 1 685 ? 7.749 -4.757 -31.186 1.00 94.38 685 TYR A CA 1
ATOM 5182 C C . TYR A 1 685 ? 8.841 -5.247 -32.133 1.00 94.38 685 TYR A C 1
ATOM 5184 O O . TYR A 1 685 ? 9.756 -5.956 -31.722 1.00 94.38 685 TYR A O 1
ATOM 5192 N N . LEU A 1 686 ? 8.764 -4.827 -33.397 1.00 95.69 686 LEU A N 1
ATOM 5193 C CA . LEU A 1 686 ? 9.849 -5.018 -34.354 1.00 95.69 686 LEU A CA 1
ATOM 5194 C C . LEU A 1 686 ? 10.880 -3.896 -34.167 1.00 95.69 686 LEU A C 1
ATOM 5196 O O . LEU A 1 686 ? 10.617 -2.738 -34.492 1.00 95.69 686 LEU A O 1
ATOM 5200 N N . GLU A 1 687 ? 12.036 -4.249 -33.611 1.00 91.56 687 GLU A N 1
ATOM 5201 C CA . GLU A 1 687 ? 13.164 -3.353 -33.358 1.00 91.56 687 GLU A CA 1
ATOM 5202 C C . GLU A 1 687 ? 14.126 -3.291 -34.557 1.00 91.56 687 GLU A C 1
ATOM 5204 O O . GLU A 1 687 ? 14.667 -4.313 -34.980 1.00 91.56 687 GLU A O 1
ATOM 5209 N N . MET A 1 688 ? 14.435 -2.087 -35.051 1.00 87.94 688 MET A N 1
ATOM 5210 C CA . MET A 1 688 ? 15.444 -1.865 -36.096 1.00 87.94 688 MET A CA 1
ATOM 5211 C C . MET A 1 688 ? 16.470 -0.800 -35.692 1.00 87.94 688 MET A C 1
ATOM 5213 O O . MET A 1 688 ? 16.119 0.248 -35.153 1.00 87.94 688 MET A O 1
ATOM 5217 N N . LYS A 1 689 ? 17.757 -1.063 -35.964 1.00 80.88 689 LYS A N 1
ATOM 5218 C CA . LYS A 1 689 ? 18.899 -0.221 -35.551 1.00 80.88 689 LYS A CA 1
ATOM 5219 C C . LYS A 1 689 ? 19.578 0.470 -36.734 1.00 80.88 689 LYS A C 1
ATOM 5221 O O . LYS A 1 689 ? 20.085 -0.208 -37.632 1.00 80.88 689 LYS A O 1
ATOM 5226 N N . GLY A 1 690 ? 19.712 1.792 -36.676 1.00 81.88 690 GLY A N 1
ATOM 5227 C CA . GLY A 1 690 ? 20.526 2.584 -37.607 1.00 81.88 690 GLY A CA 1
ATOM 5228 C C . GLY A 1 690 ? 20.194 4.073 -37.524 1.00 81.88 690 GLY A C 1
ATOM 5229 O O . GLY A 1 690 ? 19.615 4.513 -36.539 1.00 81.88 690 GLY A O 1
ATOM 5230 N N . GLU A 1 691 ? 20.554 4.859 -38.535 1.00 81.81 691 GLU A N 1
ATOM 5231 C CA . GLU A 1 691 ? 20.178 6.280 -38.591 1.00 81.81 691 GLU A CA 1
ATOM 5232 C C . GLU A 1 691 ? 18.711 6.467 -38.997 1.00 81.81 691 GLU A C 1
ATOM 5234 O O . GLU A 1 691 ? 18.186 5.685 -39.789 1.00 81.81 691 GLU A O 1
ATOM 5239 N N . SER A 1 692 ? 18.047 7.513 -38.499 1.00 86.00 692 SER A N 1
ATOM 5240 C CA . SER A 1 692 ? 16.682 7.851 -38.911 1.00 86.00 692 SER A CA 1
ATOM 5241 C C . SER A 1 692 ? 16.651 8.585 -40.257 1.00 86.00 692 SER A C 1
ATOM 5243 O O . SER A 1 692 ? 17.449 9.478 -40.537 1.00 86.00 692 SER A O 1
ATOM 5245 N N . VAL A 1 693 ? 15.674 8.245 -41.090 1.00 90.75 693 VAL A N 1
ATOM 5246 C CA . VAL A 1 693 ? 15.399 8.892 -42.371 1.00 90.75 693 VAL A CA 1
ATOM 5247 C C . VAL A 1 693 ? 14.365 9.997 -42.176 1.00 90.75 693 VAL A C 1
ATOM 5249 O O . VAL A 1 693 ? 13.234 9.755 -41.748 1.00 90.75 693 VAL A O 1
ATOM 5252 N N . SER A 1 694 ? 14.755 11.218 -42.534 1.00 90.75 694 SER A N 1
ATOM 5253 C CA . SER A 1 694 ? 13.860 12.373 -42.599 1.00 90.75 694 SER A CA 1
ATOM 5254 C C . SER A 1 694 ? 12.777 12.193 -43.675 1.00 90.75 694 SER A C 1
ATOM 5256 O O . SER A 1 694 ? 13.022 11.600 -44.728 1.00 90.75 694 SER A O 1
ATOM 5258 N N . GLY A 1 695 ? 11.569 12.705 -43.419 1.00 93.31 695 GLY A N 1
ATOM 5259 C CA . GLY A 1 695 ? 10.413 12.539 -44.309 1.00 93.31 695 GLY A CA 1
ATOM 5260 C C . GLY A 1 695 ? 10.481 13.358 -45.600 1.00 93.31 695 GLY A C 1
ATOM 5261 O O . GLY A 1 695 ? 9.624 13.193 -46.469 1.00 93.31 695 GLY A O 1
ATOM 5262 N N . ASP A 1 696 ? 11.476 14.238 -45.732 1.00 94.31 696 ASP A N 1
ATOM 5263 C CA . ASP A 1 696 ? 11.760 15.023 -46.935 1.00 94.31 696 ASP A CA 1
ATOM 5264 C C . ASP A 1 696 ? 12.541 14.231 -48.003 1.00 94.31 696 ASP A C 1
ATOM 5266 O O . ASP A 1 696 ? 12.586 14.656 -49.161 1.00 94.31 696 ASP A O 1
ATOM 5270 N N . LYS A 1 697 ? 13.096 13.054 -47.665 1.00 96.25 697 LYS A N 1
ATOM 5271 C CA . LYS A 1 697 ? 13.696 12.149 -48.656 1.00 96.25 697 LYS A CA 1
ATOM 5272 C C . LYS A 1 697 ? 12.640 11.628 -49.637 1.00 96.25 697 LYS A C 1
ATOM 5274 O O . LYS A 1 697 ? 11.585 11.129 -49.247 1.00 96.25 697 LYS A O 1
ATOM 5279 N N . ALA A 1 698 ? 12.974 11.679 -50.925 1.00 96.56 698 ALA A N 1
ATOM 5280 C CA . ALA A 1 698 ? 12.147 11.147 -52.000 1.00 96.56 698 ALA A CA 1
ATOM 5281 C C . ALA A 1 698 ? 12.198 9.612 -52.078 1.00 96.56 698 ALA A C 1
ATOM 5283 O O . ALA A 1 698 ? 13.275 9.011 -52.097 1.00 96.56 698 ALA A O 1
ATOM 5284 N N . ILE A 1 699 ? 11.023 8.991 -52.197 1.00 97.81 699 ILE A N 1
ATOM 5285 C CA . ILE A 1 699 ? 10.839 7.570 -52.495 1.00 97.81 699 ILE A CA 1
ATOM 5286 C C . ILE A 1 699 ? 10.452 7.427 -53.977 1.00 97.81 699 ILE A C 1
ATOM 5288 O O . ILE A 1 699 ? 9.362 7.874 -54.355 1.00 97.81 699 ILE A O 1
ATOM 5292 N N . PRO A 1 700 ? 11.291 6.800 -54.821 1.00 95.88 700 PRO A N 1
ATOM 5293 C CA . PRO A 1 700 ? 10.963 6.564 -56.224 1.00 95.88 700 PRO A CA 1
ATOM 5294 C C . PRO A 1 700 ? 9.871 5.495 -56.363 1.00 95.88 700 PRO A C 1
ATOM 5296 O O . PRO A 1 700 ? 10.006 4.388 -55.844 1.00 95.88 700 PRO A O 1
ATOM 5299 N N . LEU A 1 701 ? 8.802 5.813 -57.096 1.00 95.81 701 LEU A N 1
ATOM 5300 C CA . LEU A 1 701 ? 7.670 4.921 -57.353 1.00 95.81 701 LEU A CA 1
ATOM 5301 C C . LEU A 1 701 ? 7.611 4.495 -58.826 1.00 95.81 701 LEU A C 1
ATOM 5303 O O . LEU A 1 701 ? 7.874 5.282 -59.737 1.00 95.81 701 LEU A O 1
ATOM 5307 N N . GLN A 1 702 ? 7.204 3.249 -59.065 1.00 93.06 702 GLN A N 1
ATOM 5308 C CA . GLN A 1 702 ? 6.974 2.711 -60.408 1.00 93.06 702 GLN A CA 1
ATOM 5309 C C . GLN A 1 702 ? 5.511 2.853 -60.846 1.00 93.06 702 GLN A C 1
ATOM 5311 O O . GLN A 1 702 ? 4.603 2.962 -60.018 1.00 93.06 702 GLN A O 1
ATOM 5316 N N . LYS A 1 703 ? 5.267 2.763 -62.156 1.00 93.19 703 LYS A N 1
ATOM 5317 C CA . LYS A 1 703 ? 3.923 2.658 -62.735 1.00 93.19 703 LYS A CA 1
ATOM 5318 C C . LYS A 1 703 ? 3.140 1.482 -62.131 1.00 93.19 703 LYS A C 1
ATOM 5320 O O . LYS A 1 703 ? 3.626 0.354 -62.080 1.00 93.19 703 LYS A O 1
ATOM 5325 N N . GLY A 1 704 ? 1.882 1.717 -61.758 1.00 94.44 704 GLY A N 1
ATOM 5326 C CA . GLY A 1 704 ? 1.017 0.695 -61.170 1.00 94.44 704 GLY A CA 1
ATOM 5327 C C . GLY A 1 704 ? 1.172 0.583 -59.653 1.00 94.44 704 GLY A C 1
ATOM 5328 O O . GLY A 1 704 ? 1.203 1.591 -58.950 1.00 94.44 704 GLY A O 1
ATOM 5329 N N . TRP A 1 705 ? 1.161 -0.640 -59.122 1.00 95.94 705 TRP A N 1
ATOM 5330 C CA . TRP A 1 705 ? 1.182 -0.865 -57.673 1.00 95.94 705 TRP A CA 1
ATOM 5331 C C . TRP A 1 705 ? 2.586 -0.727 -57.080 1.00 95.94 705 TRP A C 1
ATOM 5333 O O . TRP A 1 705 ? 3.566 -1.225 -57.629 1.00 95.94 705 TRP A O 1
ATOM 5343 N N . ASN A 1 706 ? 2.639 -0.092 -55.914 1.00 97.25 706 ASN A N 1
ATOM 5344 C CA . ASN A 1 706 ? 3.803 0.034 -55.047 1.00 97.25 706 ASN A CA 1
ATOM 5345 C C . ASN A 1 706 ? 3.351 -0.288 -53.616 1.00 97.25 706 ASN A C 1
ATOM 5347 O O . ASN A 1 706 ? 2.248 0.116 -53.238 1.00 97.25 706 ASN A O 1
ATOM 5351 N N . LEU A 1 707 ? 4.187 -0.961 -52.822 1.00 98.00 707 LEU A N 1
ATOM 5352 C CA . LEU A 1 707 ? 4.008 -1.058 -51.372 1.00 98.00 707 LEU A CA 1
ATOM 5353 C C . LEU A 1 707 ? 5.053 -0.156 -50.713 1.00 98.00 707 LEU A C 1
ATOM 5355 O O . LEU A 1 707 ? 6.237 -0.483 -50.668 1.00 98.00 707 LEU A O 1
ATOM 5359 N N . VAL A 1 708 ? 4.606 1.018 -50.285 1.00 97.94 708 VAL A N 1
ATOM 5360 C CA . VAL A 1 708 ? 5.446 2.170 -49.951 1.00 97.94 708 VAL A CA 1
ATOM 5361 C C . VAL A 1 708 ? 5.560 2.321 -48.442 1.00 97.94 708 VAL A C 1
ATOM 5363 O O . VAL A 1 708 ? 4.572 2.164 -47.724 1.00 97.94 708 VAL A O 1
ATOM 5366 N N . GLY A 1 709 ? 6.763 2.628 -47.968 1.00 96.88 709 GLY A N 1
ATOM 5367 C CA . GLY A 1 709 ? 7.030 2.889 -46.561 1.00 96.88 709 GLY A CA 1
ATOM 5368 C C . GLY A 1 709 ? 6.864 4.357 -46.179 1.00 96.88 709 GLY A C 1
ATOM 5369 O O . GLY A 1 709 ? 7.056 5.251 -47.007 1.00 96.88 709 GLY A O 1
ATOM 5370 N N . TYR A 1 710 ? 6.529 4.608 -44.917 1.00 97.31 710 TYR A N 1
ATOM 5371 C CA . TYR A 1 710 ? 6.513 5.942 -44.329 1.00 97.31 710 TYR A CA 1
ATOM 5372 C C . TYR A 1 710 ? 7.912 6.381 -43.877 1.00 97.31 710 TYR A C 1
ATOM 5374 O O . TYR A 1 710 ? 8.664 5.569 -43.341 1.00 97.31 710 TYR A O 1
ATOM 5382 N N . LEU A 1 711 ? 8.250 7.662 -44.065 1.00 96.12 711 LEU A N 1
ATOM 5383 C CA . LEU A 1 711 ? 9.514 8.271 -43.626 1.00 96.12 711 LEU A CA 1
ATOM 5384 C C . LEU A 1 711 ? 9.236 9.557 -42.836 1.00 96.12 711 LEU A C 1
ATOM 5386 O O . LEU A 1 711 ? 8.255 10.250 -43.103 1.00 96.12 711 LEU A O 1
ATOM 5390 N N . GLY A 1 712 ? 10.123 9.907 -41.902 1.00 92.94 712 GLY A N 1
ATOM 5391 C CA . GLY A 1 712 ? 9.918 11.030 -40.984 1.00 92.94 712 GLY A CA 1
ATOM 5392 C C . GLY A 1 712 ? 8.979 10.712 -39.813 1.00 92.94 712 GLY A C 1
ATOM 5393 O O . GLY A 1 712 ? 8.438 9.615 -39.690 1.00 92.94 712 GLY A O 1
ATOM 5394 N N . LYS A 1 713 ? 8.811 11.688 -38.910 1.00 92.88 713 LYS A N 1
ATOM 5395 C CA . LYS A 1 713 ? 8.058 11.521 -37.649 1.00 92.88 713 LYS A CA 1
ATOM 5396 C C . LYS A 1 713 ? 6.636 12.083 -37.671 1.00 92.88 713 LYS A C 1
ATOM 5398 O O . LYS A 1 713 ? 5.897 11.870 -36.709 1.00 92.88 713 LYS A O 1
ATOM 5403 N N . LYS A 1 714 ? 6.247 12.848 -38.699 1.00 95.00 714 LYS A N 1
ATOM 5404 C CA . LYS A 1 714 ? 4.924 13.483 -38.706 1.00 95.00 714 LYS A CA 1
ATOM 5405 C C . LYS A 1 714 ? 3.815 12.449 -38.859 1.00 95.00 714 LYS A C 1
ATOM 5407 O O . LYS A 1 714 ? 3.961 11.511 -39.631 1.00 95.00 714 LYS A O 1
ATOM 5412 N N . VAL A 1 715 ? 2.701 12.654 -38.168 1.00 97.00 715 VAL A N 1
ATOM 5413 C CA . VAL A 1 715 ? 1.433 11.955 -38.402 1.00 97.00 715 VAL A CA 1
ATOM 5414 C C . VAL A 1 715 ? 0.488 12.961 -39.038 1.00 97.00 715 VAL A C 1
ATOM 5416 O O . VAL A 1 715 ? 0.012 13.872 -38.363 1.00 97.00 715 VAL A O 1
ATOM 5419 N N . PHE A 1 716 ? 0.226 12.817 -40.330 1.00 97.25 716 PHE A N 1
ATOM 5420 C CA . PHE A 1 716 ? -0.769 13.615 -41.034 1.00 97.25 716 PHE A CA 1
ATOM 5421 C C . PHE A 1 716 ? -2.166 13.075 -40.738 1.00 97.25 716 PHE A C 1
ATOM 5423 O O . PHE A 1 716 ? -2.405 11.889 -40.952 1.00 97.25 716 PHE A O 1
ATOM 5430 N N . TYR A 1 717 ? -3.105 13.906 -40.279 1.00 96.62 717 TYR A N 1
ATOM 5431 C CA . TYR A 1 717 ? -4.475 13.458 -39.994 1.00 96.62 717 TYR A CA 1
ATOM 5432 C C . TYR A 1 717 ? -5.553 14.511 -40.279 1.00 96.62 717 TYR A C 1
ATOM 5434 O O . TYR A 1 717 ? -5.323 15.715 -40.170 1.00 96.62 717 TYR A O 1
ATOM 5442 N N . THR A 1 718 ? -6.754 14.040 -40.619 1.00 94.00 718 THR A N 1
ATOM 5443 C CA . THR A 1 718 ? -7.968 14.849 -40.819 1.00 94.00 718 THR A CA 1
ATOM 5444 C C . THR A 1 718 ? -9.016 14.533 -39.759 1.00 94.00 718 THR A C 1
ATOM 5446 O O . THR A 1 718 ? -9.250 13.358 -39.477 1.00 94.00 718 THR A O 1
ATOM 5449 N N . GLY A 1 719 ? -9.735 15.547 -39.274 1.00 91.62 719 GLY A N 1
ATOM 5450 C CA . GLY A 1 719 ? -10.765 15.364 -38.248 1.00 91.62 719 GLY A CA 1
ATOM 5451 C C . GLY A 1 719 ? -10.154 15.269 -36.852 1.00 91.62 719 GLY A C 1
ATOM 5452 O O . GLY A 1 719 ? -9.353 16.137 -36.486 1.00 91.62 719 GLY A O 1
ATOM 5453 N N . ASP A 1 720 ? -10.558 14.261 -36.087 1.00 92.25 720 ASP A N 1
ATOM 5454 C CA . ASP A 1 720 ? -10.082 14.006 -34.724 1.00 92.25 720 ASP A CA 1
ATOM 5455 C C . ASP A 1 720 ? -8.731 13.275 -34.714 1.00 92.25 720 ASP A C 1
ATOM 5457 O O . ASP A 1 720 ? -8.302 12.702 -35.719 1.00 92.25 720 ASP A O 1
ATOM 5461 N N . MET A 1 721 ? -8.033 13.322 -33.577 1.00 92.06 721 MET A N 1
ATOM 5462 C CA . MET A 1 721 ? -6.720 12.692 -33.430 1.00 92.06 721 MET A CA 1
ATOM 5463 C C . MET A 1 721 ? -6.848 11.155 -33.509 1.00 92.06 721 MET A C 1
ATOM 5465 O O . MET A 1 721 ? -7.670 10.595 -32.785 1.00 92.06 721 MET A O 1
ATOM 5469 N N . PRO A 1 722 ? -6.072 10.444 -34.352 1.00 92.31 722 PRO A N 1
ATOM 5470 C CA . PRO A 1 722 ? -6.262 9.005 -34.532 1.00 92.31 722 PRO A CA 1
ATOM 5471 C C . PRO A 1 722 ? -5.842 8.184 -33.304 1.00 92.31 722 PRO A C 1
ATOM 5473 O O . PRO A 1 722 ? -4.677 8.212 -32.908 1.00 92.31 722 PRO A O 1
ATOM 5476 N N . GLU A 1 723 ? -6.756 7.369 -32.772 1.00 91.81 723 GLU A N 1
ATOM 5477 C CA . GLU A 1 723 ? -6.518 6.444 -31.648 1.00 91.81 723 GLU A CA 1
ATOM 5478 C C . GLU A 1 723 ? -5.796 5.148 -32.074 1.00 91.81 723 GLU A C 1
ATOM 5480 O O . GLU A 1 723 ? -6.245 4.022 -31.818 1.00 91.81 723 GLU A O 1
ATOM 5485 N N . VAL A 1 724 ? -4.662 5.296 -32.754 1.00 90.81 724 VAL A N 1
ATOM 5486 C CA . VAL A 1 724 ? -3.768 4.192 -33.128 1.00 90.81 724 VAL A CA 1
ATOM 5487 C C . VAL A 1 724 ? -2.358 4.431 -32.599 1.00 90.81 724 VAL A C 1
ATOM 5489 O O . VAL A 1 724 ? -2.037 5.510 -32.106 1.00 90.81 724 VAL A O 1
ATOM 5492 N N . ILE A 1 725 ? -1.534 3.389 -32.642 1.00 90.69 725 ILE A N 1
ATOM 5493 C CA . ILE A 1 725 ? -0.240 3.355 -31.963 1.00 90.69 725 ILE A CA 1
ATOM 5494 C C . ILE A 1 725 ? 0.853 3.535 -33.012 1.00 90.69 725 ILE A C 1
ATOM 5496 O O . ILE A 1 725 ? 0.842 2.876 -34.046 1.00 90.69 725 ILE A O 1
ATOM 5500 N N . TYR A 1 726 ? 1.782 4.443 -32.738 1.00 92.50 726 TYR A N 1
ATOM 5501 C CA . TYR A 1 726 ? 2.887 4.804 -33.622 1.00 92.50 726 TYR A CA 1
ATOM 5502 C C . TYR A 1 726 ? 4.227 4.434 -32.967 1.00 92.50 726 TYR A C 1
ATOM 5504 O O . TYR A 1 726 ? 4.279 4.284 -31.741 1.00 92.50 726 TYR A O 1
ATOM 5512 N N . PRO A 1 727 ? 5.325 4.351 -33.740 1.00 90.06 727 PRO A N 1
ATOM 5513 C CA . PRO A 1 727 ? 6.677 4.426 -33.197 1.00 90.06 727 PRO A CA 1
ATOM 5514 C C . PRO A 1 727 ? 6.875 5.677 -32.326 1.00 90.06 727 PRO A C 1
ATOM 5516 O O . PRO A 1 727 ? 6.137 6.660 -32.431 1.00 90.06 727 PRO A O 1
ATOM 5519 N N . LYS A 1 728 ? 7.885 5.630 -31.453 1.00 81.94 728 LYS A N 1
ATOM 5520 C CA . LYS A 1 728 ? 8.113 6.631 -30.401 1.00 81.94 728 LYS A CA 1
ATOM 5521 C C . LYS A 1 728 ? 8.253 8.070 -30.943 1.00 81.94 728 LYS A C 1
ATOM 5523 O O . LYS A 1 728 ? 8.911 8.314 -31.954 1.00 81.94 728 LYS A O 1
ATOM 5528 N N . ASP A 1 729 ? 7.698 9.020 -30.190 1.00 83.06 729 ASP A N 1
ATOM 5529 C CA . ASP A 1 729 ? 7.752 10.473 -30.414 1.00 83.06 729 ASP A CA 1
ATOM 5530 C C . ASP A 1 729 ? 7.157 10.948 -31.767 1.00 83.06 729 ASP A C 1
ATOM 5532 O O . ASP A 1 729 ? 7.840 11.644 -32.530 1.00 83.06 729 ASP A O 1
ATOM 5536 N N . PRO A 1 730 ? 5.892 10.598 -32.093 1.00 90.94 730 PRO A N 1
ATOM 5537 C CA . PRO A 1 730 ? 5.221 11.063 -33.306 1.00 90.94 730 PRO A CA 1
ATOM 5538 C C . PRO A 1 730 ? 4.885 12.561 -33.232 1.00 90.94 730 PRO A C 1
ATOM 5540 O O . PRO A 1 730 ? 4.462 13.077 -32.198 1.00 90.94 730 PRO A O 1
ATOM 5543 N N . VAL A 1 731 ? 5.001 13.263 -34.361 1.00 93.25 731 VAL A N 1
ATOM 5544 C CA . VAL A 1 731 ? 4.680 14.695 -34.475 1.00 93.25 731 VAL A CA 1
ATOM 5545 C C . VAL A 1 731 ? 3.310 14.862 -35.132 1.00 93.25 731 VAL A C 1
ATOM 5547 O O . VAL A 1 731 ? 3.177 14.795 -36.353 1.00 93.25 731 VAL A O 1
ATOM 5550 N N . MET A 1 732 ? 2.267 15.071 -34.332 1.00 94.88 732 MET A N 1
ATOM 5551 C CA . MET A 1 732 ? 0.897 15.213 -34.839 1.00 94.88 732 MET A CA 1
ATOM 5552 C C . MET A 1 732 ? 0.739 16.470 -35.714 1.00 94.88 732 MET A C 1
ATOM 5554 O O . MET A 1 732 ? 0.940 17.589 -35.251 1.00 94.88 732 MET A O 1
ATOM 5558 N N . CYS A 1 733 ? 0.345 16.285 -36.976 1.00 94.88 733 CYS A N 1
ATOM 5559 C CA . CYS A 1 733 ? 0.194 17.324 -37.995 1.00 94.88 733 CYS A CA 1
ATOM 5560 C C . CYS A 1 733 ? -1.225 17.274 -38.581 1.00 94.88 733 CYS A C 1
ATOM 5562 O O . CYS A 1 733 ? -1.566 16.381 -39.361 1.00 94.88 733 CYS A O 1
ATOM 5564 N N . ARG A 1 734 ? -2.081 18.225 -38.196 1.00 95.81 734 ARG A N 1
ATOM 5565 C CA . ARG A 1 734 ? -3.458 18.274 -38.700 1.00 95.81 734 ARG A CA 1
ATOM 5566 C C . ARG A 1 734 ? -3.474 18.853 -40.113 1.00 95.81 734 ARG A C 1
ATOM 5568 O O . ARG A 1 734 ? -2.883 19.901 -40.353 1.00 95.81 734 ARG A O 1
ATOM 5575 N N . ILE A 1 735 ? -4.166 18.189 -41.031 1.00 94.69 735 ILE A N 1
ATOM 5576 C CA . ILE A 1 735 ? -4.356 18.615 -42.425 1.00 94.69 735 ILE A CA 1
ATOM 5577 C C . ILE A 1 735 ? -5.847 18.699 -42.760 1.00 94.69 735 ILE A C 1
ATOM 5579 O O . ILE A 1 735 ? -6.694 18.164 -42.041 1.00 94.69 735 ILE A O 1
ATOM 5583 N N . THR A 1 736 ? -6.187 19.404 -43.842 1.00 90.56 736 THR A N 1
ATOM 5584 C CA . THR A 1 736 ? -7.594 19.659 -44.200 1.00 90.56 736 THR A CA 1
ATOM 5585 C C . THR A 1 736 ? -8.181 18.492 -44.989 1.00 90.56 736 THR A C 1
ATOM 5587 O O . THR A 1 736 ? -9.316 18.082 -44.745 1.00 90.56 736 THR A O 1
ATOM 5590 N N . ASN A 1 737 ? -7.407 17.921 -45.911 1.00 91.12 737 ASN A N 1
ATOM 5591 C CA . ASN A 1 737 ? -7.791 16.771 -46.718 1.00 91.12 737 ASN A CA 1
ATOM 5592 C C . ASN A 1 737 ? -6.677 15.723 -46.663 1.00 91.12 737 ASN A C 1
ATOM 5594 O O . ASN A 1 737 ? -5.513 16.062 -46.804 1.00 91.12 737 ASN A O 1
ATOM 5598 N N . ILE A 1 738 ? -7.003 14.437 -46.518 1.00 93.31 738 ILE A N 1
ATOM 5599 C CA . ILE A 1 738 ? -5.993 13.367 -46.450 1.00 93.31 738 ILE A CA 1
ATOM 5600 C C . ILE A 1 738 ? -5.135 13.280 -47.727 1.00 93.31 738 ILE A C 1
ATOM 5602 O O . ILE A 1 738 ? -4.009 12.795 -47.679 1.00 93.31 738 ILE A O 1
ATOM 5606 N N . ALA A 1 739 ? -5.629 13.816 -48.849 1.00 93.12 739 ALA A N 1
ATOM 5607 C CA . ALA A 1 739 ? -4.856 14.019 -50.073 1.00 93.12 739 ALA A CA 1
ATOM 5608 C C . ALA A 1 739 ? -3.604 14.896 -49.874 1.00 93.12 739 ALA A C 1
ATOM 5610 O O . ALA A 1 739 ? -2.612 14.696 -50.576 1.00 93.12 739 ALA A O 1
ATOM 5611 N N . ASP A 1 740 ? -3.631 15.829 -48.915 1.00 93.88 740 ASP A N 1
ATOM 5612 C CA . ASP A 1 740 ? -2.539 16.765 -48.629 1.00 93.88 740 ASP A CA 1
ATOM 5613 C C . ASP A 1 740 ? -1.278 16.015 -48.151 1.00 93.88 740 ASP A C 1
ATOM 5615 O O . ASP A 1 740 ? -0.168 16.416 -48.486 1.00 93.88 740 ASP A O 1
ATOM 5619 N N . ALA A 1 741 ? -1.431 14.868 -47.471 1.00 95.00 741 ALA A N 1
ATOM 5620 C CA . ALA A 1 741 ? -0.320 13.987 -47.077 1.00 95.00 741 ALA A CA 1
ATOM 5621 C C . ALA A 1 741 ? 0.398 13.323 -48.272 1.00 95.00 741 ALA A C 1
ATOM 5623 O O . ALA A 1 741 ? 1.513 12.829 -48.138 1.00 95.00 741 ALA A O 1
ATOM 5624 N N . PHE A 1 742 ? -0.238 13.311 -49.448 1.00 95.88 742 PHE A N 1
ATOM 5625 C CA . PHE A 1 742 ? 0.273 12.722 -50.691 1.00 95.88 742 PHE A CA 1
ATOM 5626 C C . PHE A 1 742 ? 0.497 13.789 -51.778 1.00 95.88 742 PHE A C 1
ATOM 5628 O O . PHE A 1 742 ? 0.586 13.469 -52.965 1.00 95.88 742 PHE A O 1
ATOM 5635 N N . CYS A 1 743 ? 0.577 15.070 -51.397 1.00 94.00 743 CYS A N 1
ATOM 5636 C CA . CYS A 1 743 ? 0.584 16.198 -52.331 1.00 94.00 743 CYS A CA 1
ATOM 5637 C C . CYS A 1 743 ? 1.791 16.221 -53.290 1.00 94.00 743 CYS A C 1
ATOM 5639 O O . CYS A 1 743 ? 1.670 16.734 -54.401 1.00 94.00 743 CYS A O 1
ATOM 5641 N N . SER A 1 744 ? 2.925 15.612 -52.920 1.00 96.12 744 SER A N 1
ATOM 5642 C CA . SER A 1 744 ? 4.102 15.470 -53.799 1.00 96.12 744 SER A CA 1
ATOM 5643 C C . SER A 1 744 ? 3.834 14.615 -55.047 1.00 96.12 744 SER A C 1
ATOM 5645 O O . SER A 1 744 ? 4.494 14.797 -56.069 1.00 96.12 744 SER A O 1
ATOM 5647 N N . ILE A 1 745 ? 2.819 13.745 -54.996 1.00 95.69 745 ILE A N 1
ATOM 5648 C CA . ILE A 1 745 ? 2.348 12.912 -56.112 1.00 95.69 745 ILE A CA 1
ATOM 5649 C C . ILE A 1 745 ? 0.905 13.255 -56.520 1.00 95.69 745 ILE A C 1
ATOM 5651 O O . ILE A 1 745 ? 0.183 12.405 -57.048 1.00 95.69 745 ILE A O 1
ATOM 5655 N N . ALA A 1 746 ? 0.467 14.500 -56.290 1.00 92.94 746 ALA A N 1
ATOM 5656 C CA . ALA A 1 746 ? -0.840 14.981 -56.734 1.00 92.94 746 ALA A CA 1
ATOM 5657 C C . ALA A 1 746 ? -1.072 14.683 -58.231 1.00 92.94 746 ALA A C 1
ATOM 5659 O O . ALA A 1 746 ? -0.154 14.772 -59.053 1.00 92.94 746 ALA A O 1
ATOM 5660 N N . ASP A 1 747 ? -2.299 14.267 -58.559 1.00 91.38 747 ASP A N 1
ATOM 5661 C CA . ASP A 1 747 ? -2.752 13.829 -59.890 1.00 91.38 747 ASP A CA 1
ATOM 5662 C C . ASP A 1 747 ? -1.964 12.664 -60.529 1.00 91.38 747 ASP A C 1
ATOM 5664 O O . ASP A 1 747 ? -2.105 12.395 -61.725 1.00 91.38 747 ASP A O 1
ATOM 5668 N N . GLN A 1 748 ? -1.131 11.952 -59.756 1.00 94.62 748 GLN A N 1
ATOM 5669 C CA . GLN A 1 748 ? -0.282 10.860 -60.257 1.00 94.62 748 GLN A CA 1
ATOM 5670 C C . GLN A 1 748 ? -0.653 9.480 -59.704 1.00 94.62 748 GLN A C 1
ATOM 5672 O O . GLN A 1 748 ? -0.160 8.480 -60.225 1.00 94.62 748 GLN A O 1
ATOM 5677 N N . TYR A 1 749 ? -1.564 9.384 -58.733 1.00 95.25 749 TYR A N 1
ATOM 5678 C CA . TYR A 1 749 ? -2.097 8.120 -58.211 1.00 95.25 749 TYR A CA 1
ATOM 5679 C C . TYR A 1 749 ? -3.616 8.009 -58.399 1.00 95.25 749 TYR A C 1
ATOM 5681 O O . TYR A 1 749 ? -4.311 8.990 -58.639 1.00 95.25 749 TYR A O 1
ATOM 5689 N N . SER A 1 750 ? -4.130 6.782 -58.305 1.00 94.50 750 SER A N 1
ATOM 5690 C CA . SER A 1 750 ? -5.551 6.446 -58.502 1.00 94.50 750 SER A CA 1
ATOM 5691 C C . SER A 1 750 ? -6.203 5.775 -57.291 1.00 94.50 750 SER A C 1
ATOM 5693 O O . SER A 1 750 ? -7.426 5.769 -57.166 1.00 94.50 750 SER A O 1
ATOM 5695 N N . TYR A 1 751 ? -5.399 5.182 -56.406 1.00 95.19 751 TYR A N 1
ATOM 5696 C CA . TYR A 1 751 ? -5.876 4.450 -55.240 1.00 95.19 751 TYR A CA 1
ATOM 5697 C C . TYR A 1 751 ? -4.768 4.331 -54.194 1.00 95.19 751 TYR A C 1
ATOM 5699 O O . TYR A 1 751 ? -3.616 4.073 -54.548 1.00 95.19 751 TYR A O 1
ATOM 5707 N N . ILE A 1 752 ? -5.129 4.472 -52.922 1.00 97.12 752 ILE A N 1
ATOM 5708 C CA . ILE A 1 752 ? -4.262 4.242 -51.764 1.00 97.12 752 ILE A CA 1
ATOM 5709 C C . ILE A 1 752 ? -4.988 3.285 -50.816 1.00 97.12 752 ILE A C 1
ATOM 5711 O O . ILE A 1 752 ? -6.183 3.456 -50.569 1.00 97.12 752 ILE A O 1
ATOM 5715 N N . LYS A 1 753 ? -4.282 2.293 -50.267 1.00 96.19 753 LYS A N 1
ATOM 5716 C CA . LYS A 1 753 ? -4.765 1.409 -49.197 1.00 96.19 753 LYS A CA 1
ATOM 5717 C C . LYS A 1 753 ? -3.744 1.332 -48.064 1.00 96.19 753 LYS A C 1
ATOM 5719 O O . LYS A 1 753 ? -2.569 1.097 -48.315 1.00 96.19 753 LYS A O 1
ATOM 5724 N N . ALA A 1 754 ? -4.228 1.444 -46.835 1.00 95.38 754 ALA A N 1
ATOM 5725 C CA . ALA A 1 754 ? -3.485 1.191 -45.603 1.00 95.38 754 ALA A CA 1
ATOM 5726 C C . ALA A 1 754 ? -4.189 0.097 -44.779 1.00 95.38 754 ALA A C 1
ATOM 5728 O O . ALA A 1 754 ? -5.246 -0.417 -45.172 1.00 95.38 754 ALA A O 1
ATOM 5729 N N . PHE A 1 755 ? -3.616 -0.261 -43.635 1.00 93.88 755 PHE A N 1
ATOM 5730 C CA . PHE A 1 755 ? -4.202 -1.201 -42.684 1.00 93.88 755 PHE A CA 1
ATOM 5731 C C . PHE A 1 755 ? -3.801 -0.812 -41.260 1.00 93.88 755 PHE A C 1
ATOM 5733 O O . PHE A 1 755 ? -2.667 -0.401 -41.034 1.00 93.88 755 PHE A O 1
ATOM 5740 N N . ASP A 1 756 ? -4.724 -0.956 -40.318 1.00 90.12 756 ASP A N 1
ATOM 5741 C CA . ASP A 1 756 ? -4.510 -0.733 -38.887 1.00 90.12 756 ASP A CA 1
ATOM 5742 C C . ASP A 1 756 ? -5.291 -1.775 -38.067 1.00 90.12 756 ASP A C 1
ATOM 5744 O O . ASP A 1 756 ? -5.964 -2.632 -38.643 1.00 90.12 756 ASP A O 1
ATOM 5748 N N . LYS A 1 757 ? -5.255 -1.679 -36.730 1.00 85.38 757 LYS A N 1
ATOM 5749 C CA . LYS A 1 757 ? -5.937 -2.608 -35.803 1.00 85.38 757 LYS A CA 1
ATOM 5750 C C . LYS A 1 757 ? -7.442 -2.801 -36.068 1.00 85.38 757 LYS A C 1
ATOM 5752 O O . LYS A 1 757 ? -8.012 -3.807 -35.666 1.00 85.38 757 LYS A O 1
ATOM 5757 N N . THR A 1 758 ? -8.100 -1.850 -36.738 1.00 88.88 758 THR A N 1
ATOM 5758 C CA . THR A 1 758 ? -9.524 -1.910 -37.125 1.00 88.88 758 THR A CA 1
ATOM 5759 C C . THR A 1 758 ? -9.737 -2.345 -38.586 1.00 88.88 758 THR A C 1
ATOM 5761 O O . THR A 1 758 ? -10.844 -2.262 -39.118 1.00 88.88 758 THR A O 1
ATOM 5764 N N . GLY A 1 759 ? -8.683 -2.806 -39.263 1.00 89.88 759 GLY A N 1
ATOM 5765 C CA . GLY A 1 759 ? -8.710 -3.347 -40.618 1.00 89.88 759 GLY A CA 1
ATOM 5766 C C . GLY A 1 759 ? -8.356 -2.342 -41.718 1.00 89.88 759 GLY A C 1
ATOM 5767 O O . GLY A 1 759 ? -7.838 -1.250 -41.481 1.00 89.88 759 GLY A O 1
ATOM 5768 N N . ALA A 1 760 ? -8.638 -2.722 -42.965 1.00 92.44 760 ALA A N 1
ATOM 5769 C CA . ALA A 1 760 ? -8.202 -1.983 -44.147 1.00 92.44 760 ALA A CA 1
ATOM 5770 C C . ALA A 1 760 ? -8.820 -0.575 -44.263 1.00 92.44 760 ALA A C 1
ATOM 5772 O O . ALA A 1 760 ? -10.033 -0.388 -44.131 1.00 92.44 760 ALA A O 1
ATOM 5773 N N . LYS A 1 761 ? -7.978 0.402 -44.611 1.00 94.94 761 LYS A N 1
ATOM 5774 C CA . LYS A 1 761 ? -8.369 1.770 -44.973 1.00 94.94 761 LYS A CA 1
ATOM 5775 C C . LYS A 1 761 ? -8.047 2.040 -46.434 1.00 94.94 761 LYS A C 1
ATOM 5777 O O . LYS A 1 761 ? -7.104 1.467 -46.974 1.00 94.94 761 LYS A O 1
ATOM 5782 N N . PHE A 1 762 ? -8.817 2.904 -47.082 1.00 94.31 762 PHE A N 1
ATOM 5783 C CA . PHE A 1 762 ? -8.657 3.246 -48.489 1.00 94.31 762 PHE A CA 1
ATOM 5784 C C . PHE A 1 762 ? -8.961 4.720 -48.759 1.00 94.31 762 PHE A C 1
ATOM 5786 O O . PHE A 1 762 ? -9.872 5.295 -48.163 1.00 94.31 762 PHE A O 1
ATOM 5793 N N . TYR A 1 763 ? -8.224 5.292 -49.712 1.00 94.56 763 TYR A N 1
ATOM 5794 C CA . TYR A 1 763 ? -8.497 6.581 -50.339 1.00 94.56 763 TYR A CA 1
ATOM 5795 C C . TYR A 1 763 ? -8.508 6.400 -51.862 1.00 94.56 763 TYR A C 1
ATOM 5797 O O . TYR A 1 763 ? -7.559 5.887 -52.454 1.00 94.56 763 TYR A O 1
ATOM 5805 N N . ASN A 1 764 ? -9.609 6.795 -52.498 1.00 89.56 764 ASN A N 1
ATOM 5806 C CA . ASN A 1 764 ? -9.902 6.544 -53.913 1.00 89.56 764 ASN A CA 1
ATOM 5807 C C . ASN A 1 764 ? -10.304 7.829 -54.660 1.00 89.56 764 ASN A C 1
ATOM 5809 O O . ASN A 1 764 ? -11.180 7.788 -55.522 1.00 89.56 764 ASN A O 1
ATOM 5813 N N . LEU A 1 765 ? -9.720 8.972 -54.275 1.00 88.25 765 LEU A N 1
ATOM 5814 C CA . LEU A 1 765 ? -10.033 10.310 -54.807 1.00 88.25 765 LEU A CA 1
ATOM 5815 C C . LEU A 1 765 ? -11.499 10.758 -54.603 1.00 88.25 765 LEU A C 1
ATOM 5817 O O . LEU A 1 765 ? -11.927 11.758 -55.174 1.00 88.25 765 LEU A O 1
ATOM 5821 N N . SER A 1 766 ? -12.278 10.052 -53.773 1.00 83.31 766 SER A N 1
ATOM 5822 C CA . SER A 1 766 ? -13.674 10.388 -53.468 1.00 83.31 766 SER A CA 1
ATOM 5823 C C . SER A 1 766 ? -13.872 10.804 -52.009 1.00 83.31 766 SER A C 1
ATOM 5825 O O . SER A 1 766 ? -13.132 10.391 -51.113 1.00 83.31 766 SER A O 1
ATOM 5827 N N . GLN A 1 767 ? -14.942 11.562 -51.753 1.00 76.62 767 GLN A N 1
ATOM 5828 C CA . GLN A 1 767 ? -15.370 11.953 -50.401 1.00 76.62 767 GLN A CA 1
ATOM 5829 C C . GLN A 1 767 ? -15.704 10.761 -49.479 1.00 76.62 767 GLN A C 1
ATOM 5831 O O . GLN A 1 767 ? -15.751 10.919 -48.263 1.00 76.62 767 GLN A O 1
ATOM 5836 N N . TRP A 1 768 ? -15.904 9.564 -50.043 1.00 79.31 768 TRP A N 1
ATOM 5837 C CA . TRP A 1 768 ? -16.247 8.335 -49.319 1.00 79.31 768 TRP A CA 1
ATOM 5838 C C . TRP A 1 768 ? -15.015 7.555 -48.815 1.00 79.31 768 TRP A C 1
ATOM 5840 O O . TRP A 1 768 ? -15.137 6.406 -48.394 1.00 79.31 768 TRP A O 1
ATOM 5850 N N . SER A 1 769 ? -13.826 8.167 -48.846 1.00 86.00 769 SER A N 1
ATOM 5851 C CA . SER A 1 769 ? -12.598 7.625 -48.248 1.00 86.00 769 SER A CA 1
ATOM 5852 C C . SER A 1 769 ? -12.703 7.457 -46.728 1.00 86.00 769 SER A C 1
ATOM 5854 O O . SER A 1 769 ? -12.981 8.424 -46.003 1.00 86.00 769 SER A O 1
ATOM 5856 N N . ASN A 1 770 ? -12.358 6.262 -46.239 1.00 92.12 770 ASN A N 1
ATOM 5857 C CA . ASN A 1 770 ? -12.204 5.981 -44.810 1.00 92.12 770 ASN A CA 1
ATOM 5858 C C . ASN A 1 770 ? -10.751 6.108 -44.308 1.00 92.12 770 ASN A C 1
ATOM 5860 O O . ASN A 1 770 ? -10.540 6.074 -43.099 1.00 92.12 770 ASN A O 1
ATOM 5864 N N . LEU A 1 771 ? -9.757 6.306 -45.186 1.00 94.94 771 LEU A N 1
ATOM 5865 C CA . LEU A 1 771 ? -8.422 6.734 -44.759 1.00 94.94 771 LEU A CA 1
ATOM 5866 C C . LEU A 1 771 ? -8.511 8.171 -44.222 1.00 94.94 771 LEU A C 1
ATOM 5868 O O . LEU A 1 771 ? -8.953 9.068 -44.945 1.00 94.94 771 LEU A O 1
ATOM 5872 N N . LYS A 1 772 ? -8.125 8.368 -42.955 1.00 94.50 772 LYS A N 1
ATOM 5873 C CA . LYS A 1 772 ? -8.151 9.667 -42.250 1.00 94.50 772 LYS A CA 1
ATOM 5874 C C . LYS A 1 772 ? -6.786 10.123 -41.735 1.00 94.50 772 LYS A C 1
ATOM 5876 O O . LYS A 1 772 ? -6.683 11.251 -41.264 1.00 94.50 772 LYS A O 1
ATOM 5881 N N . TYR A 1 773 ? -5.759 9.279 -41.826 1.00 95.94 773 TYR A N 1
ATOM 5882 C CA . TYR A 1 773 ? -4.406 9.605 -41.389 1.00 95.94 773 TYR A CA 1
ATOM 5883 C C . TYR A 1 773 ? -3.334 8.825 -42.162 1.00 95.94 773 TYR A C 1
ATOM 5885 O O . TYR A 1 773 ? -3.626 7.795 -42.777 1.00 95.94 773 TYR A O 1
ATOM 5893 N N . ALA A 1 774 ? -2.098 9.320 -42.107 1.00 96.50 774 ALA A N 1
ATOM 5894 C CA . ALA A 1 774 ? -0.881 8.624 -42.506 1.00 96.50 774 ALA A CA 1
ATOM 5895 C C . ALA A 1 774 ? 0.266 8.977 -41.537 1.00 96.50 774 ALA A C 1
ATOM 5897 O O . ALA A 1 774 ? 0.361 10.125 -41.107 1.00 96.50 774 ALA A O 1
ATOM 5898 N N . GLY A 1 775 ? 1.110 8.015 -41.158 1.00 95.69 775 GLY A N 1
ATOM 5899 C CA . GLY A 1 775 ? 2.147 8.219 -40.140 1.00 95.69 775 GLY A CA 1
ATOM 5900 C C . GLY A 1 775 ? 3.176 7.082 -40.060 1.00 95.69 775 GLY A C 1
ATOM 5901 O O . GLY A 1 775 ? 2.988 6.044 -40.700 1.00 95.69 775 GLY A O 1
ATOM 5902 N N . PRO A 1 776 ? 4.253 7.261 -39.270 1.00 95.06 776 PRO A N 1
ATOM 5903 C CA . PRO A 1 776 ? 5.347 6.299 -39.143 1.00 95.06 776 PRO A CA 1
ATOM 5904 C C . PRO A 1 776 ? 4.891 4.938 -38.610 1.00 95.06 776 PRO A C 1
ATOM 5906 O O . PRO A 1 776 ? 3.885 4.830 -37.910 1.00 95.06 776 PRO A O 1
ATOM 5909 N N . GLY A 1 777 ? 5.652 3.895 -38.944 1.00 94.12 777 GLY A N 1
ATOM 5910 C CA . GLY A 1 777 ? 5.349 2.498 -38.617 1.00 94.12 777 GLY A CA 1
ATOM 5911 C C . GLY A 1 777 ? 4.363 1.812 -39.571 1.00 94.12 777 GLY A C 1
ATOM 5912 O O . GLY A 1 777 ? 4.341 0.586 -39.611 1.00 94.12 777 GLY A O 1
ATOM 5913 N N . TYR A 1 778 ? 3.602 2.560 -40.378 1.00 96.38 778 TYR A N 1
ATOM 5914 C CA . TYR A 1 778 ? 2.595 2.030 -41.305 1.00 96.38 778 TYR A CA 1
ATOM 5915 C C . TYR A 1 778 ? 3.072 2.022 -42.766 1.00 96.38 778 TYR A C 1
ATOM 5917 O O . TYR A 1 778 ? 3.695 2.968 -43.240 1.00 96.38 778 TYR A O 1
ATOM 5925 N N . GLY A 1 779 ? 2.720 0.974 -43.513 1.00 97.00 779 GLY A N 1
ATOM 5926 C CA . GLY A 1 779 ? 2.946 0.886 -44.960 1.00 97.00 779 GLY A CA 1
ATOM 5927 C C . GLY A 1 779 ? 1.681 1.154 -45.789 1.00 97.00 779 GLY A C 1
ATOM 5928 O O . GLY A 1 779 ? 0.554 0.919 -45.345 1.00 97.00 779 GLY A O 1
ATOM 5929 N N . TYR A 1 780 ? 1.868 1.611 -47.031 1.00 98.00 780 TYR A N 1
ATOM 5930 C CA . TYR A 1 780 ? 0.794 2.070 -47.917 1.00 98.00 780 TYR A CA 1
ATOM 5931 C C . TYR A 1 780 ? 0.890 1.426 -49.301 1.00 98.00 780 TYR A C 1
ATOM 5933 O O . TYR A 1 780 ? 1.865 1.603 -50.029 1.00 98.00 780 TYR A O 1
ATOM 5941 N N . TRP A 1 781 ? -0.161 0.724 -49.717 1.00 98.06 781 TRP A N 1
ATOM 5942 C CA . TRP A 1 781 ? -0.337 0.315 -51.108 1.00 98.06 781 TRP A CA 1
ATOM 5943 C C . TRP A 1 781 ? -0.776 1.517 -51.941 1.00 98.06 781 TRP A C 1
ATOM 5945 O O . TRP A 1 781 ? -1.906 1.978 -51.786 1.00 98.06 781 TRP A O 1
ATOM 5955 N N . ILE A 1 782 ? 0.074 1.997 -52.848 1.00 97.69 782 ILE A N 1
ATOM 5956 C CA . ILE A 1 782 ? -0.216 3.142 -53.725 1.00 97.69 782 ILE A CA 1
ATOM 5957 C C . ILE A 1 782 ? -0.257 2.668 -55.179 1.00 97.69 782 ILE A C 1
ATOM 5959 O O . ILE A 1 782 ? 0.688 2.045 -55.668 1.00 97.69 782 ILE A O 1
ATOM 5963 N N . ARG A 1 783 ? -1.353 2.970 -55.888 1.00 96.62 783 ARG A N 1
ATOM 5964 C CA . ARG A 1 783 ? -1.492 2.712 -57.327 1.00 96.62 783 ARG A CA 1
ATOM 5965 C C . ARG A 1 783 ? -1.216 3.975 -58.137 1.00 96.62 783 ARG A C 1
ATOM 5967 O O . ARG A 1 783 ? -2.126 4.771 -58.390 1.00 96.62 783 ARG A O 1
ATOM 5974 N N . VAL A 1 784 ? 0.028 4.116 -58.571 1.00 96.38 784 VAL A N 1
ATOM 5975 C CA . VAL A 1 784 ? 0.491 5.148 -59.501 1.00 96.38 784 VAL A CA 1
ATOM 5976 C C . VAL A 1 784 ? -0.147 4.929 -60.878 1.00 96.38 784 VAL A C 1
ATOM 5978 O O . VAL A 1 784 ? -0.333 3.795 -61.328 1.00 96.38 784 VAL A O 1
ATOM 5981 N N . THR A 1 785 ? -0.535 6.028 -61.517 1.00 90.88 785 THR A N 1
ATOM 5982 C CA . THR A 1 785 ? -1.105 6.076 -62.871 1.00 90.88 785 THR A CA 1
ATOM 5983 C C . THR A 1 785 ? -0.036 5.841 -63.949 1.00 90.88 785 THR A C 1
ATOM 5985 O O . THR A 1 785 ? 1.104 5.497 -63.649 1.00 90.88 785 THR A O 1
ATOM 5988 N N . ASP A 1 786 ? -0.394 5.984 -65.225 1.00 75.62 786 ASP A N 1
ATOM 5989 C CA . ASP A 1 786 ? 0.462 5.673 -66.377 1.00 75.62 786 ASP A CA 1
ATOM 5990 C C . ASP A 1 786 ? 1.548 6.749 -66.638 1.00 75.62 786 ASP A C 1
ATOM 5992 O O . ASP A 1 786 ? 1.662 7.277 -67.743 1.00 75.62 786 ASP A O 1
ATOM 5996 N N . ARG A 1 787 ? 2.347 7.082 -65.615 1.00 74.94 787 ARG A N 1
ATOM 5997 C CA . ARG A 1 787 ? 3.492 8.007 -65.673 1.00 74.94 787 ARG A CA 1
ATOM 5998 C C . ARG A 1 787 ? 4.722 7.392 -65.001 1.00 74.94 787 ARG A C 1
ATOM 6000 O O . ARG A 1 787 ? 4.597 6.754 -63.959 1.00 74.94 787 ARG A O 1
ATOM 6007 N N . ASP A 1 788 ? 5.893 7.647 -65.575 1.00 77.25 788 ASP A N 1
ATOM 6008 C CA . ASP A 1 788 ? 7.192 7.257 -65.018 1.00 77.25 788 ASP A CA 1
ATOM 6009 C C . ASP A 1 788 ? 7.836 8.422 -64.239 1.00 77.25 788 ASP A C 1
ATOM 6011 O O . ASP A 1 788 ? 7.492 9.585 -64.454 1.00 77.25 788 ASP A O 1
ATOM 6015 N N . GLY A 1 789 ? 8.792 8.124 -63.351 1.00 82.50 789 GLY A N 1
ATOM 6016 C CA . GLY A 1 789 ? 9.562 9.143 -62.614 1.00 82.50 789 GLY A CA 1
ATOM 6017 C C . GLY A 1 789 ? 8.832 9.795 -61.431 1.00 82.50 789 GLY A C 1
ATOM 6018 O O . GLY A 1 789 ? 9.185 10.900 -61.018 1.00 82.50 789 GLY A O 1
ATOM 6019 N N . VAL A 1 790 ? 7.811 9.127 -60.893 1.00 94.75 790 VAL A N 1
ATOM 6020 C CA . VAL A 1 790 ? 6.996 9.604 -59.766 1.00 94.75 790 VAL A CA 1
ATOM 6021 C C . VAL A 1 790 ? 7.788 9.451 -58.462 1.00 94.75 790 VAL A C 1
ATOM 6023 O O . VAL A 1 790 ? 8.336 8.385 -58.198 1.00 94.75 790 VAL A O 1
ATOM 6026 N N . ASN A 1 791 ? 7.841 10.498 -57.635 1.00 95.81 791 ASN A N 1
ATOM 6027 C CA . ASN A 1 791 ? 8.574 10.496 -56.366 1.00 95.81 791 ASN A CA 1
ATOM 6028 C C . ASN A 1 791 ? 7.662 10.942 -55.218 1.00 95.81 791 ASN A C 1
ATOM 6030 O O . ASN A 1 791 ? 7.171 12.070 -55.231 1.00 95.81 791 ASN A O 1
ATOM 6034 N N . LEU A 1 792 ? 7.452 10.076 -54.223 1.00 97.31 792 LEU A N 1
ATOM 6035 C CA . LEU A 1 792 ? 6.722 10.430 -53.005 1.00 97.31 792 LEU A CA 1
ATOM 6036 C C . LEU A 1 792 ? 7.670 11.065 -51.986 1.00 97.31 792 LEU A C 1
ATOM 6038 O O . LEU A 1 792 ? 8.729 10.524 -51.690 1.00 97.31 792 LEU A O 1
ATOM 6042 N N . VAL A 1 793 ? 7.249 12.192 -51.426 1.00 97.69 793 VAL A N 1
ATOM 6043 C CA . VAL A 1 793 ? 7.875 12.873 -50.287 1.00 97.69 793 VAL A CA 1
ATOM 6044 C C . VAL A 1 793 ? 6.788 13.089 -49.240 1.00 97.69 793 VAL A C 1
ATOM 6046 O O . VAL A 1 793 ? 5.759 13.688 -49.571 1.00 97.69 793 VAL A O 1
ATOM 6049 N N . TRP A 1 794 ? 7.006 12.603 -48.017 1.00 96.25 794 TRP A N 1
ATOM 6050 C CA . TRP A 1 794 ? 6.027 12.661 -46.926 1.00 96.25 794 TRP A CA 1
ATOM 6051 C C . TRP A 1 794 ? 6.011 14.042 -46.265 1.00 96.25 794 TRP A C 1
ATOM 6053 O O . TRP A 1 794 ? 4.982 14.710 -46.254 1.00 96.25 794 TRP A O 1
ATOM 6063 N N . ASP A 1 795 ? 7.168 14.543 -45.828 1.00 93.81 795 ASP A N 1
ATOM 6064 C CA . ASP A 1 795 ? 7.328 15.904 -45.297 1.00 93.81 795 ASP A CA 1
ATOM 6065 C C . ASP A 1 795 ? 7.481 16.947 -46.420 1.00 93.81 795 ASP A C 1
ATOM 6067 O O . ASP A 1 795 ? 8.338 17.830 -46.383 1.00 93.81 795 ASP A O 1
ATOM 6071 N N . SER A 1 796 ? 6.635 16.854 -47.450 1.00 90.38 796 SER A N 1
ATOM 6072 C CA . SER A 1 796 ? 6.649 17.792 -48.572 1.00 90.38 796 SER A CA 1
ATOM 6073 C C . SER A 1 796 ? 6.168 19.185 -48.152 1.00 90.38 796 SER A C 1
ATOM 6075 O O . SER A 1 796 ? 5.244 19.330 -47.354 1.00 90.38 796 SER A O 1
ATOM 6077 N N . SER A 1 797 ? 6.728 20.240 -48.749 1.00 87.81 797 SER A N 1
ATOM 6078 C CA . SER A 1 797 ? 6.381 21.637 -48.435 1.00 87.81 797 SER A CA 1
ATOM 6079 C C . SER A 1 797 ? 4.937 22.032 -48.790 1.00 87.81 797 SER A C 1
ATOM 6081 O O . SER A 1 797 ? 4.452 23.073 -48.333 1.00 87.81 797 SER A O 1
ATOM 6083 N N . CYS A 1 798 ? 4.231 21.208 -49.573 1.00 86.31 798 CYS A N 1
ATOM 6084 C CA . CYS A 1 798 ? 2.796 21.342 -49.820 1.00 86.31 798 CYS A CA 1
ATOM 6085 C C . CYS A 1 798 ? 1.916 20.776 -48.685 1.00 86.31 798 CYS A C 1
ATOM 6087 O O . CYS A 1 798 ? 0.782 21.231 -48.535 1.00 86.31 798 CYS A O 1
ATOM 6089 N N . ALA A 1 799 ? 2.431 19.870 -47.846 1.00 85.38 799 ALA A N 1
ATOM 6090 C CA . ALA A 1 799 ? 1.717 19.265 -46.721 1.00 85.38 799 ALA A CA 1
ATOM 6091 C C . ALA A 1 799 ? 1.851 20.145 -45.463 1.00 85.38 799 ALA A C 1
ATOM 6093 O O . ALA A 1 799 ? 2.683 19.913 -44.582 1.00 85.38 799 ALA A O 1
ATOM 6094 N N . LYS A 1 800 ? 1.059 21.220 -45.400 1.00 85.94 800 LYS A N 1
ATOM 6095 C CA . LYS A 1 800 ? 1.103 22.190 -44.294 1.00 85.94 800 LYS A CA 1
ATOM 6096 C C . LYS A 1 800 ? 0.257 21.728 -43.108 1.00 85.94 800 LYS A C 1
ATOM 6098 O O . LYS A 1 800 ? -0.944 21.532 -43.263 1.00 85.94 800 LYS A O 1
ATOM 6103 N N . CYS A 1 801 ? 0.872 21.640 -41.929 1.00 86.69 801 CYS A N 1
ATOM 6104 C CA . CYS A 1 801 ? 0.141 21.480 -40.673 1.00 86.69 801 CYS A CA 1
ATOM 6105 C C . CYS A 1 801 ? -0.652 22.761 -40.366 1.00 86.69 801 CYS A C 1
ATOM 6107 O O . CYS A 1 801 ? -0.098 23.860 -40.481 1.00 86.69 801 CYS A O 1
ATOM 6109 N N . GLY A 1 802 ? -1.927 22.605 -40.005 1.00 71.31 802 GLY A N 1
ATOM 6110 C CA . GLY A 1 802 ? -2.798 23.666 -39.482 1.00 71.31 802 GLY A CA 1
ATOM 6111 C C . GLY A 1 802 ? -2.858 23.712 -37.961 1.00 71.31 802 GLY A C 1
ATOM 6112 O O . GLY A 1 802 ? -2.402 22.737 -37.323 1.00 71.31 802 GLY A O 1
#

=== Feature glossary ===
A reading guide for the features in this record.

Start from the sequence.

  · Sequence gives the chain of amino acids in standard one-letter code (A=alanine, C=cysteine, …, Y=tyrosine), read N→C. It is the only feature that is directly encoded by the gene; all structural features are derived from the folded form of this sequence.

Fold it, and you get atomic coordinates and the backbone conformation that goes with them.

  · The mmCIF table is the protein's shape written out atom by atom. For each backbone N, Cα, C, and carbonyl O, it records an (x, y, z) coordinate triple in Å plus the residue type, chain letter, and residue number.

  · Backbone dihedral angles. Every residue except chain termini has a φ (preceding-C → N → Cα → C) and a ψ (N → Cα → C → next-N). They are reported in degrees following the IUPAC sign convention. Secondary structure is essentially a statement about which (φ, ψ) basin each residue occupies.

  · DSSP 8-state secondary structure assigns each residue one of H (α-helix), G (3₁₀-helix), I (π-helix), E (extended β-strand), B (isolated β-bridge), T (hydrogen-bonded turn), S (bend), or '-' (coil). The assignment is computed from backbone hydrogen-bond geometry via the Kabsch–Sander algorithm.

  · P-SEA three-state annotation labels each residue as helix, strand, or coil based purely on the geometry of the Cα trace. It serves as a fallback when the full backbone (and thus DSSP) is unavailable.

Summarize the fold with a handful of shape descriptors and a per-residue structural alphabet.

  · Radius of gyration (Rg) is the root-mean-square distance of Cα atoms from their centroid — a single number for overall size and compactness. A globular domain of N residues has Rg ≈ 2.2·N^0.38 Å; an extended or disordered chain has a much larger Rg. The Cα contact count is the number of residue pairs whose Cα atoms are within 8 Å and are more than four positions apart in sequence — a standard proxy for tertiary packing density. The bounding box is the smallest axis-aligned box enclosing all Cα atoms.

  · Foldseek's 3Di representation compresses backbone geometry into a per-residue letter drawn from a learned twenty-state alphabet. It captures the tertiary interaction pattern around each residue — which residues are packed against it in space, regardless of where they are in sequence.

  · Accessible surface area quantifies burial. A residue with SASA near zero is packed into the hydrophobic core; one with SASA >100 Å² sits on the surface. Computed here via the Shrake–Rupley numerical algorithm with a 1.4 Å probe.

Ask how reliable the model is.

  · For AlphaFold models, the B-factor field carries pLDDT — the model's own estimate of local accuracy on a 0–100 scale. Regions with pLDDT<50 should be treated as essentially unmodeled; they often correspond to intrinsically disordered segments.

  · For experimental (PDB) structures, the B-factor (temperature factor) quantifies the positional spread of each atom in the crystal — a combination of thermal vibration and static disorder — in units of Å². High B-factors mark flexible loops or poorly resolved regions; low B-factors mark the rigid, well-ordered core.

  · PAE(i, j) answers: if I align the predicted and true structures on residue i, how far off (in Å) do I expect residue j to be? A block-diagonal PAE matrix with low values on the blocks and high values off-diagonal is the signature of a multi-domain protein with confidently predicted domains but uncertain inter-domain orientation.

Place it in context: what it resembles, what it is annotated as, and how it looks.

  · Structural nearest neighbors (via Foldseek easy-search vs the PDB). Reported per hit: target PDB id, E-value, and alignment TM-score. A TM-score above ~0.5 is the conventional threshold for 'same fold'.

  · Functional annotations link the protein to curated databases. InterPro entries identify conserved domains and families by matching the sequence against member-database signatures (Pfam, PROSITE, CDD, …). Gene Ontology (GO) terms describe molecular function, biological process, and cellular component in a controlled vocabulary. CATH places the structure in a hierarchical fold classification (Class/Architecture/Topology/Homologous-superfamily). The organism is the source species.

  · Plot images: a contact map (which residues are close in 3D, as an N×N binary image), a Ramachandran scatter (backbone torsion angles, revealing secondary-structure composition at a glance), and — for AlphaFold structures — a PAE heatmap (pairwise prediction confidence).

  · Structure images are PyMOL renders from six orthogonal camera directions. Cartoon representation draws helices as coils and strands as arrows; sticks shows the backbone as bonds; surface shows the solvent-excluded envelope. Rainbow coloring maps sequence position to hue (blue→red, N→C); chain coloring assigns a distinct color per polypeptide.